Protein AF-0000000073385281 (afdb_homodimer)

Foldseek 3Di:
DVQLVVLLVVLLVVLLVVPDFLLVSLQVSLVSCPVVPLDDPCLLQVLLVDLLLLLLLLLLLLLLLLQQQCLLVVQLLVQCVVCVLPPLSNQVSLLPSLLQNLCRHPLLSSLVSNLVVLVVSCVVSVHASQLRQLSNSLSSLLSLQQFCNNDSLSSLLQRLCVVVVHDGDFGRLRRVVSVVLSVLSSVQSVVLSVVQRRDDPPPPPPDDPQAQVNVCVLLVLLVFKFKWWAAPDQPLAAADPVRHGDAQAFDFQLVVVLCVPLVKDFFKKKDWDADPVNQAIDIDIDGRDRGDGDHHGIMTMMGADPVSVVVVCSNHRIGTDDDDDDADAQKGKFKKFFAPLAPQAFPQPLVVPCCVVQVKAFQWKDDPNDIGRHPSRRDGHHHGIITIMMGGLVSLQVVCVCVSTIHIDDRSVVSNLNRHSNSCNSVSVVLSVQLSCCRNDVVNPDDNSRSSVVSSVSSQVSPSDVHVVSSSVSRDVSLSSSSSSLQSSLVSCVSVVVLVVLLCVLCVVQVVVHPLSSLLVLLVVLLVSLLSGALSNSSSSSSSSLQSNCVVSPHDSQLSSSSNNLSSSLHQLALPSDVSSVVSCVVSVHDSVSSNSRSVVSSVVSSVVSSVVSCVSPPD/DVQLVVLLVVLLVVQLVVPDFLLVSLQVSLVSCPVVPLDDPCLLQVLLVDLLLLLLLLLLLLLLLLQQQCLLVVQLLVQCVVCVLPPLSNQVSLLVSLLQNLCRHPLLSSLVSNLVVLVVSCVVSVHASQLRQLSNSLSSLLSLQQFCNNDSLSSLLQRLQVVVVHDGDFGRLRRVVSVVLSVLSSVQSVVLSVVQRRDDPPPPDPDDPQAQVNVCVLLVLLVFKFKWWAAPDQPQAAADPVRHGDAQAFDFQLVVVLCVPLVKDFFKKKDWDADPVNQAIDIDIDGRDRGDGDHHGIMTMMGADPVSVVVVCRNHRIGTDDDDDDADAQKGKFKKFFAPLAPQAFPQPLVVPCCVVQVKAFQWKDDPNDIDRHPSRRDGHHHGIITIIMGGLVSLQVVCVCVSTIHIDDRSVVSNLNRHSNSCNSVSVVLSVQLSCCRNDVVNPDDNSRSSVVSSVSSQVSPSDVHVVSSSVSRDVSLSSSSSSLQSSLVSCVSVVVLVVLLCVLCVVQVVVHDLSSLLVLLVVLLVSLLSGALSNSSSSSSSSQQSNCVVSPHDSQLSSSSNNLSSSLHQLALPSDVSSVVSCVVSVHDSVSSNSRSVVSSVVSSVVSSPVSCVSPPD

Structure (mmCIF, N/CA/C/O backbone):
data_AF-0000000073385281-model_v1
#
loop_
_entity.id
_entity.type
_entity.pdbx_description
1 polymer 'TrkA C-terminal domain protein'
#
loop_
_atom_site.group_PDB
_atom_site.id
_atom_site.type_symbol
_atom_site.label_atom_id
_atom_site.label_alt_id
_atom_site.label_comp_id
_atom_site.label_asym_id
_atom_site.label_entity_id
_atom_site.label_seq_id
_atom_site.pdbx_PDB_ins_code
_atom_site.Cartn_x
_atom_site.Cartn_y
_atom_site.Cartn_z
_atom_site.occupancy
_atom_site.B_iso_or_equiv
_atom_site.auth_seq_id
_atom_site.auth_comp_id
_atom_site.auth_asym_id
_atom_site.auth_atom_id
_atom_site.pdbx_PDB_model_num
ATOM 1 N N . MET A 1 1 ? -3.072 -20.156 -33.938 1 83.31 1 MET A N 1
ATOM 2 C CA . MET A 1 1 ? -1.937 -19.312 -34.312 1 83.31 1 MET A CA 1
ATOM 3 C C . MET A 1 1 ? -2.389 -17.875 -34.562 1 83.31 1 MET A C 1
ATOM 5 O O . MET A 1 1 ? -1.89 -16.938 -33.938 1 83.31 1 MET A O 1
ATOM 9 N N . THR A 1 2 ? -3.385 -17.719 -35.375 1 88.25 2 THR A N 1
ATOM 10 C CA . THR A 1 2 ? -3.855 -16.391 -35.75 1 88.25 2 THR A CA 1
ATOM 11 C C . THR A 1 2 ? -4.402 -15.664 -34.531 1 88.25 2 THR A C 1
ATOM 13 O O . THR A 1 2 ? -4.137 -14.469 -34.344 1 88.25 2 THR A O 1
ATOM 16 N N . THR A 1 3 ? -5.125 -16.406 -33.719 1 91.88 3 THR A N 1
ATOM 17 C CA . THR A 1 3 ? -5.703 -15.789 -32.531 1 91.88 3 THR A CA 1
ATOM 18 C C . THR A 1 3 ? -4.613 -15.305 -31.594 1 91.88 3 THR A C 1
ATOM 20 O O . THR A 1 3 ? -4.715 -14.219 -31.016 1 91.88 3 THR A O 1
ATOM 23 N N . THR A 1 4 ? -3.625 -16.156 -31.422 1 89.38 4 THR A N 1
ATOM 24 C CA . THR A 1 4 ? -2.512 -15.789 -30.562 1 89.38 4 THR A CA 1
ATOM 25 C C . THR A 1 4 ? -1.793 -14.555 -31.094 1 89.38 4 THR A C 1
ATOM 27 O O . THR A 1 4 ? -1.437 -13.656 -30.328 1 89.38 4 THR A O 1
ATOM 30 N N . LEU A 1 5 ? -1.675 -14.469 -32.375 1 86.5 5 LEU A N 1
ATOM 31 C CA . LEU A 1 5 ? -1.021 -13.32 -33 1 86.5 5 LEU A CA 1
ATOM 32 C C . LEU A 1 5 ? -1.868 -12.062 -32.844 1 86.5 5 LEU A C 1
ATOM 34 O O . LEU A 1 5 ? -1.334 -10.969 -32.656 1 86.5 5 LEU A O 1
ATOM 38 N N . ILE A 1 6 ? -3.121 -12.219 -33.031 1 91.88 6 ILE A N 1
ATOM 39 C CA . ILE A 1 6 ? -4.023 -11.086 -32.844 1 91.88 6 ILE A CA 1
ATOM 40 C C . ILE A 1 6 ? -3.924 -10.547 -31.422 1 91.88 6 ILE A C 1
ATOM 42 O O . ILE A 1 6 ? -3.857 -9.336 -31.219 1 91.88 6 ILE A O 1
ATOM 46 N N . ILE A 1 7 ? -3.906 -11.461 -30.469 1 92.06 7 ILE A N 1
ATOM 47 C CA . ILE A 1 7 ? -3.803 -11.062 -29.078 1 92.06 7 ILE A CA 1
ATOM 48 C C . ILE A 1 7 ? -2.488 -10.32 -28.844 1 92.06 7 ILE A C 1
ATOM 50 O O . ILE A 1 7 ? -2.461 -9.289 -28.172 1 92.06 7 ILE A O 1
ATOM 54 N N . LEU A 1 8 ? -1.431 -10.859 -29.422 1 85.75 8 LEU A N 1
ATOM 55 C CA . LEU A 1 8 ? -0.123 -10.227 -29.281 1 85.75 8 LEU A CA 1
ATOM 56 C C . LEU A 1 8 ? -0.13 -8.82 -29.875 1 85.75 8 LEU A C 1
ATOM 58 O O . LEU A 1 8 ? 0.363 -7.879 -29.266 1 85.75 8 LEU A O 1
ATOM 62 N N . VAL A 1 9 ? -0.662 -8.625 -31.016 1 85.62 9 VAL A N 1
ATOM 63 C CA . VAL A 1 9 ? -0.698 -7.344 -31.719 1 85.62 9 VAL A CA 1
ATOM 64 C C . VAL A 1 9 ? -1.53 -6.344 -30.906 1 85.62 9 VAL A C 1
ATOM 66 O O . VAL A 1 9 ? -1.141 -5.184 -30.75 1 85.62 9 VAL A O 1
ATOM 69 N N . ILE A 1 10 ? -2.627 -6.77 -30.406 1 91.31 10 ILE A N 1
ATOM 70 C CA . ILE A 1 10 ? -3.484 -5.902 -29.594 1 91.31 10 ILE A CA 1
ATOM 71 C C . ILE A 1 10 ? -2.756 -5.5 -28.328 1 91.31 10 ILE A C 1
ATOM 73 O O . ILE A 1 10 ? -2.846 -4.348 -27.891 1 91.31 10 ILE A O 1
ATOM 77 N N . THR A 1 11 ? -2.074 -6.5 -27.734 1 87.94 11 THR A N 1
ATOM 78 C CA . THR A 1 11 ? -1.314 -6.223 -26.516 1 87.94 11 THR A CA 1
ATOM 79 C C . THR A 1 11 ? -0.255 -5.156 -26.781 1 87.94 11 THR A C 1
ATOM 81 O O . THR A 1 11 ? -0.134 -4.195 -26.016 1 87.94 11 THR A O 1
ATOM 84 N N . VAL A 1 12 ? 0.453 -5.285 -27.875 1 81.88 12 VAL A N 1
ATOM 85 C CA . VAL A 1 12 ? 1.487 -4.324 -28.25 1 81.88 12 VAL A CA 1
ATOM 86 C C . VAL A 1 12 ? 0.855 -2.961 -28.516 1 81.88 12 VAL A C 1
ATOM 88 O O . VAL A 1 12 ? 1.371 -1.933 -28.062 1 81.88 12 VAL A O 1
ATOM 91 N N . ALA A 1 13 ? -0.189 -2.936 -29.172 1 86.06 13 ALA A N 1
ATOM 92 C CA . ALA A 1 13 ? -0.892 -1.695 -29.484 1 86.06 13 ALA A CA 1
ATOM 93 C C . ALA A 1 13 ? -1.348 -0.985 -28.219 1 86.06 13 ALA A C 1
ATOM 95 O O . ALA A 1 13 ? -1.255 0.241 -28.109 1 86.06 13 ALA A O 1
ATOM 96 N N . LEU A 1 14 ? -1.821 -1.777 -27.328 1 88.44 14 LEU A N 1
ATOM 97 C CA . LEU A 1 14 ? -2.281 -1.197 -26.062 1 88.44 14 LEU A CA 1
ATOM 98 C C . LEU A 1 14 ? -1.108 -0.649 -25.25 1 88.44 14 LEU A C 1
ATOM 100 O O . LEU A 1 14 ? -1.236 0.379 -24.594 1 88.44 14 LEU A O 1
ATOM 104 N N . PHE A 1 15 ? -0.011 -1.351 -25.25 1 80.94 15 PHE A N 1
ATOM 105 C CA . PHE A 1 15 ? 1.188 -0.854 -24.578 1 80.94 15 PHE A CA 1
ATOM 106 C C . PHE A 1 15 ? 1.609 0.491 -25.172 1 80.94 15 PHE A C 1
ATOM 108 O O . PHE A 1 15 ? 1.943 1.416 -24.422 1 80.94 15 PHE A O 1
ATOM 115 N N . ILE A 1 16 ? 1.507 0.624 -26.453 1 76.56 16 ILE A N 1
ATOM 116 C CA . ILE A 1 16 ? 1.935 1.83 -27.156 1 76.56 16 ILE A CA 1
ATOM 117 C C . ILE A 1 16 ? 0.941 2.959 -26.891 1 76.56 16 ILE A C 1
ATOM 119 O O . ILE A 1 16 ? 1.336 4.113 -26.703 1 76.56 16 ILE A O 1
ATOM 123 N N . TRP A 1 17 ? -0.315 2.582 -26.906 1 80.62 17 TRP A N 1
ATOM 124 C CA . TRP A 1 17 ? -1.355 3.57 -26.641 1 80.62 17 TRP A CA 1
ATOM 125 C C . TRP A 1 17 ? -1.147 4.234 -25.281 1 80.62 17 TRP A C 1
ATOM 127 O O . TRP A 1 17 ? -1.412 5.43 -25.125 1 80.62 17 TRP A O 1
ATOM 137 N N . GLY A 1 18 ? -0.69 3.514 -24.281 1 77.88 18 GLY A N 1
ATOM 138 C CA . GLY A 1 18 ? -0.234 4.059 -23.016 1 77.88 18 GLY A CA 1
ATOM 139 C C . GLY A 1 18 ? -1.371 4.488 -22.109 1 77.88 18 GLY A C 1
ATOM 140 O O . GLY A 1 18 ? -1.138 4.961 -21 1 77.88 18 GLY A O 1
ATOM 141 N N . ARG A 1 19 ? -2.619 4.414 -22.484 1 81.19 19 ARG A N 1
ATOM 142 C CA . ARG A 1 19 ? -3.746 4.848 -21.672 1 81.19 19 ARG A CA 1
ATOM 143 C C . ARG A 1 19 ? -4.07 3.812 -20.594 1 81.19 19 ARG A C 1
ATOM 145 O O . ARG A 1 19 ? -4.59 4.156 -19.531 1 81.19 19 ARG A O 1
ATOM 152 N N . VAL A 1 20 ? -3.732 2.613 -20.922 1 87.75 20 VAL A N 1
ATOM 153 C CA . VAL A 1 20 ? -3.963 1.539 -19.969 1 87.75 20 VAL A CA 1
ATOM 154 C C . VAL A 1 20 ? -2.637 1.097 -19.359 1 87.75 20 VAL A C 1
ATOM 156 O O . VAL A 1 20 ? -1.643 0.931 -20.062 1 87.75 20 VAL A O 1
ATOM 159 N N . ARG A 1 21 ? -2.654 1.051 -18.109 1 88.12 21 ARG A N 1
ATOM 160 C CA . ARG A 1 21 ? -1.437 0.651 -17.406 1 88.12 21 ARG A CA 1
ATOM 161 C C . ARG A 1 21 ? -0.936 -0.698 -17.906 1 88.12 21 ARG A C 1
ATOM 163 O O . ARG A 1 21 ? -1.732 -1.569 -18.266 1 88.12 21 ARG A O 1
ATOM 170 N N . ALA A 1 22 ? 0.325 -0.948 -17.859 1 85.56 22 ALA A N 1
ATOM 171 C CA . ALA A 1 22 ? 0.972 -2.1 -18.484 1 85.56 22 ALA A CA 1
ATOM 172 C C . ALA A 1 22 ? 0.562 -3.398 -17.797 1 85.56 22 ALA A C 1
ATOM 174 O O . ALA A 1 22 ? 0.376 -4.426 -18.469 1 85.56 22 ALA A O 1
ATOM 175 N N . ASP A 1 23 ? 0.515 -3.479 -16.469 1 91.19 23 ASP A N 1
ATOM 176 C CA . ASP A 1 23 ? 0.127 -4.691 -15.75 1 91.19 23 ASP A CA 1
ATOM 177 C C . ASP A 1 23 ? -1.301 -5.102 -16.109 1 91.19 23 ASP A C 1
ATOM 179 O O . ASP A 1 23 ? -1.591 -6.289 -16.266 1 91.19 23 ASP A O 1
ATOM 183 N N . ILE A 1 24 ? -2.193 -4.152 -16.281 1 93.81 24 ILE A N 1
ATOM 184 C CA . ILE A 1 24 ? -3.578 -4.43 -16.641 1 93.81 24 ILE A CA 1
ATOM 185 C C . ILE A 1 24 ? -3.639 -4.973 -18.062 1 93.81 24 ILE A C 1
ATOM 187 O O . ILE A 1 24 ? -4.406 -5.895 -18.359 1 93.81 24 ILE A O 1
ATOM 191 N N . VAL A 1 25 ? -2.877 -4.363 -18.953 1 92.06 25 VAL A N 1
ATOM 192 C CA . VAL A 1 25 ? -2.807 -4.855 -20.328 1 92.06 25 VAL A CA 1
ATOM 193 C C . VAL A 1 25 ? -2.342 -6.312 -20.328 1 92.06 25 VAL A C 1
ATOM 195 O O . VAL A 1 25 ? -2.914 -7.152 -21.031 1 92.06 25 VAL A O 1
ATOM 198 N N . ALA A 1 26 ? -1.307 -6.566 -19.547 1 91.12 26 ALA A N 1
ATOM 199 C CA . ALA A 1 26 ? -0.761 -7.922 -19.469 1 91.12 26 ALA A CA 1
ATOM 200 C C . ALA A 1 26 ? -1.806 -8.898 -18.938 1 91.12 26 ALA A C 1
ATOM 202 O O . ALA A 1 26 ? -1.967 -9.992 -19.484 1 91.12 26 ALA A O 1
ATOM 203 N N . LEU A 1 27 ? -2.496 -8.539 -17.891 1 95.06 27 LEU A N 1
ATOM 204 C CA . LEU A 1 27 ? -3.531 -9.391 -17.312 1 95.06 27 LEU A CA 1
ATOM 205 C C . LEU A 1 27 ? -4.664 -9.617 -18.312 1 95.06 27 LEU A C 1
ATOM 207 O O . LEU A 1 27 ? -5.262 -10.703 -18.344 1 95.06 27 LEU A O 1
ATOM 211 N N . THR A 1 28 ? -5.031 -8.602 -19.047 1 95.62 28 THR A N 1
ATOM 212 C CA . THR A 1 28 ? -6.07 -8.727 -20.062 1 95.62 28 THR A CA 1
ATOM 213 C C . THR A 1 28 ? -5.656 -9.727 -21.141 1 95.62 28 THR A C 1
ATOM 215 O O . THR A 1 28 ? -6.473 -10.539 -21.594 1 95.62 28 THR A O 1
ATOM 218 N N . ALA A 1 29 ? -4.453 -9.609 -21.594 1 93.19 29 ALA A N 1
ATOM 219 C CA . ALA A 1 29 ? -3.936 -10.578 -22.547 1 93.19 29 ALA A CA 1
ATOM 220 C C . ALA A 1 29 ? -3.996 -12 -21.984 1 93.19 29 ALA A C 1
ATOM 222 O O . ALA A 1 29 ? -4.402 -12.93 -22.688 1 93.19 29 ALA A O 1
ATOM 223 N N . LEU A 1 30 ? -3.545 -12.141 -20.75 1 94.38 30 LEU A N 1
ATOM 224 C CA . LEU A 1 30 ? -3.594 -13.43 -20.078 1 94.38 30 LEU A CA 1
ATOM 225 C C . LEU A 1 30 ? -5.023 -13.961 -20.016 1 94.38 30 LEU A C 1
ATOM 227 O O . LEU A 1 30 ? -5.27 -15.141 -20.297 1 94.38 30 LEU A O 1
ATOM 231 N N . ALA A 1 31 ? -5.984 -13.094 -19.641 1 95.5 31 ALA A N 1
ATOM 232 C CA . ALA A 1 31 ? -7.391 -13.477 -19.578 1 95.5 31 ALA A CA 1
ATOM 233 C C . ALA A 1 31 ? -7.914 -13.914 -20.938 1 95.5 31 ALA A C 1
ATOM 235 O O . ALA A 1 31 ? -8.688 -14.867 -21.031 1 95.5 31 ALA A O 1
ATOM 236 N N . ALA A 1 32 ? -7.516 -13.234 -21.969 1 95.88 32 ALA A N 1
ATOM 237 C CA . ALA A 1 32 ? -7.93 -13.586 -23.312 1 95.88 32 ALA A CA 1
ATOM 238 C C . ALA A 1 32 ? -7.41 -14.961 -23.703 1 95.88 32 ALA A C 1
ATOM 240 O O . ALA A 1 32 ? -8.133 -15.758 -24.312 1 95.88 32 ALA A O 1
ATOM 241 N N . LEU A 1 33 ? -6.168 -15.25 -23.422 1 94.12 33 LEU A N 1
ATOM 242 C CA . LEU A 1 33 ? -5.57 -16.547 -23.719 1 94.12 33 LEU A CA 1
ATOM 243 C C . LEU A 1 33 ? -6.289 -17.672 -22.984 1 94.12 33 LEU A C 1
ATOM 245 O O . LEU A 1 33 ? -6.445 -18.766 -23.516 1 94.12 33 LEU A O 1
ATOM 249 N N . LEU A 1 34 ? -6.715 -17.375 -21.781 1 94.12 34 LEU A N 1
ATOM 250 C CA . LEU A 1 34 ? -7.461 -18.344 -20.969 1 94.12 34 LEU A CA 1
ATOM 251 C C . LEU A 1 34 ? -8.859 -18.562 -21.547 1 94.12 34 LEU A C 1
ATOM 253 O O . LEU A 1 34 ? -9.297 -19.703 -21.719 1 94.12 34 LEU A O 1
ATOM 257 N N . LEU A 1 35 ? -9.508 -17.484 -21.859 1 92.88 35 LEU A N 1
ATOM 258 C CA . LEU A 1 35 ? -10.891 -17.516 -22.328 1 92.88 35 LEU A CA 1
ATOM 259 C C . LEU A 1 35 ? -11 -18.25 -23.656 1 92.88 35 LEU A C 1
ATOM 261 O O . LEU A 1 35 ? -11.992 -18.938 -23.922 1 92.88 35 LEU A O 1
ATOM 265 N N . LEU A 1 36 ? -9.992 -18.141 -24.469 1 93.88 36 LEU A N 1
ATOM 266 C CA . LEU A 1 36 ? -10.023 -18.734 -25.797 1 93.88 36 LEU A CA 1
ATOM 267 C C . LEU A 1 36 ? -9.453 -20.141 -25.781 1 93.88 36 LEU A C 1
ATOM 269 O O . LEU A 1 36 ? -9.398 -20.812 -26.828 1 93.88 36 LEU A O 1
ATOM 273 N N . GLY A 1 37 ? -9.008 -20.578 -24.609 1 91.75 37 GLY A N 1
ATOM 274 C CA . GLY A 1 37 ? -8.57 -21.953 -24.438 1 91.75 37 GLY A CA 1
ATOM 275 C C . GLY A 1 37 ? -7.188 -22.219 -24.984 1 91.75 37 GLY A C 1
ATOM 276 O O . GLY A 1 37 ? -6.816 -23.375 -25.234 1 91.75 37 GLY A O 1
ATOM 277 N N . ILE A 1 38 ? -6.484 -21.219 -25.312 1 93.44 38 ILE A N 1
ATOM 278 C CA . ILE A 1 38 ? -5.125 -21.375 -25.828 1 93.44 38 ILE A CA 1
ATOM 279 C C . ILE A 1 38 ? -4.215 -21.906 -24.734 1 93.44 38 ILE A C 1
ATOM 281 O O . ILE A 1 38 ? -3.355 -22.75 -24.984 1 93.44 38 ILE A O 1
ATOM 285 N N . LEU A 1 39 ? -4.383 -21.391 -23.516 1 94.19 39 LEU A N 1
ATOM 286 C CA . LEU A 1 39 ? -3.631 -21.859 -22.359 1 94.19 39 LEU A CA 1
ATOM 287 C C . LEU A 1 39 ? -4.562 -22.438 -21.297 1 94.19 39 LEU A C 1
ATOM 289 O O . LEU A 1 39 ? -5.688 -21.953 -21.125 1 94.19 39 LEU A O 1
ATOM 293 N N . THR A 1 40 ? -4.113 -23.453 -20.688 1 92.88 40 THR A N 1
ATOM 294 C CA . THR A 1 40 ? -4.777 -23.953 -19.484 1 92.88 40 THR A CA 1
ATOM 295 C C . THR A 1 40 ? -4.488 -23.031 -18.297 1 92.88 40 THR A C 1
ATOM 297 O O . THR A 1 40 ? -3.549 -22.234 -18.328 1 92.88 40 THR A O 1
ATOM 300 N N . PRO A 1 41 ? -5.316 -23.094 -17.25 1 91.62 41 PRO A N 1
ATOM 301 C CA . PRO A 1 41 ? -5.043 -22.281 -16.062 1 91.62 41 PRO A CA 1
ATOM 302 C C . PRO A 1 41 ? -3.643 -22.516 -15.492 1 91.62 41 PRO A C 1
ATOM 304 O O . PRO A 1 41 ? -2.957 -21.562 -15.117 1 91.62 41 PRO A O 1
ATOM 307 N N . ALA A 1 42 ? -3.217 -23.719 -15.484 1 89.12 42 ALA A N 1
ATOM 308 C CA . ALA A 1 42 ? -1.892 -24.031 -14.961 1 89.12 42 ALA A CA 1
ATOM 309 C C . ALA A 1 42 ? -0.8 -23.359 -15.781 1 89.12 42 ALA A C 1
ATOM 311 O O . ALA A 1 42 ? 0.143 -22.797 -15.219 1 89.12 42 ALA A O 1
ATOM 312 N N . GLU A 1 43 ? -0.989 -23.422 -17.094 1 91 43 GLU A N 1
ATOM 313 C CA . GLU A 1 43 ? -0.022 -22.797 -17.984 1 91 43 GLU A CA 1
ATOM 314 C C . GLU A 1 43 ? -0.056 -21.281 -17.844 1 91 43 GLU A C 1
ATOM 316 O O . GLU A 1 43 ? 0.991 -20.625 -17.828 1 91 43 GLU A O 1
ATOM 321 N N . ALA A 1 44 ? -1.252 -20.75 -17.781 1 93.69 44 ALA A N 1
ATOM 322 C CA . ALA A 1 44 ? -1.452 -19.297 -17.781 1 93.69 44 ALA A CA 1
ATOM 323 C C . ALA A 1 44 ? -0.921 -18.688 -16.484 1 93.69 44 ALA A C 1
ATOM 325 O O . ALA A 1 44 ? -0.436 -17.547 -16.5 1 93.69 44 ALA A O 1
ATOM 326 N N . LEU A 1 45 ? -0.965 -19.422 -15.406 1 94.69 45 LEU A N 1
ATOM 327 C CA . LEU A 1 45 ? -0.629 -18.844 -14.102 1 94.69 45 LEU A CA 1
ATOM 328 C C . LEU A 1 45 ? 0.794 -19.219 -13.695 1 94.69 45 LEU A C 1
ATOM 330 O O . LEU A 1 45 ? 1.283 -18.781 -12.656 1 94.69 45 LEU A O 1
ATOM 334 N N . ALA A 1 46 ? 1.5 -19.922 -14.516 1 89.88 46 ALA A N 1
ATOM 335 C CA . ALA A 1 46 ? 2.828 -20.453 -14.211 1 89.88 46 ALA A CA 1
ATOM 336 C C . ALA A 1 46 ? 3.816 -19.312 -13.945 1 89.88 46 ALA A C 1
ATOM 338 O O . ALA A 1 46 ? 4.742 -19.469 -13.141 1 89.88 46 ALA A O 1
ATOM 339 N N . GLY A 1 47 ? 3.6 -18.188 -14.562 1 88.62 47 GLY A N 1
ATOM 340 C CA . GLY A 1 47 ? 4.492 -17.047 -14.383 1 88.62 47 GLY A CA 1
ATOM 341 C C . GLY A 1 47 ? 4.539 -16.547 -12.953 1 88.62 47 GLY A C 1
ATOM 342 O O . GLY A 1 47 ? 5.555 -16 -12.516 1 88.62 47 GLY A O 1
ATOM 343 N N . PHE A 1 48 ? 3.525 -16.75 -12.195 1 93.19 48 PHE A N 1
ATOM 344 C CA . PHE A 1 48 ? 3.418 -16.203 -10.852 1 93.19 48 PHE A CA 1
ATOM 345 C C . PHE A 1 48 ? 4.273 -17 -9.867 1 93.19 48 PHE A C 1
ATOM 347 O O . PHE A 1 48 ? 4.586 -16.516 -8.781 1 93.19 48 PHE A O 1
ATOM 354 N N . SER A 1 49 ? 4.641 -18.172 -10.266 1 92.19 49 SER A N 1
ATOM 355 C CA . SER A 1 49 ? 5.5 -18.984 -9.406 1 92.19 49 SER A CA 1
ATOM 356 C C . SER A 1 49 ? 6.914 -19.078 -9.977 1 92.19 49 SER A C 1
ATOM 358 O O . SER A 1 49 ? 7.719 -19.891 -9.516 1 92.19 49 SER A O 1
ATOM 360 N N . SER A 1 50 ? 7.18 -18.281 -10.992 1 89.5 50 SER A N 1
ATOM 361 C CA . SER A 1 50 ? 8.516 -18.297 -11.586 1 89.5 50 SER A CA 1
ATOM 362 C C . SER A 1 50 ? 9.562 -17.812 -10.586 1 89.5 50 SER A C 1
ATOM 364 O O . SER A 1 50 ? 9.336 -16.859 -9.852 1 89.5 50 SER A O 1
ATOM 366 N N . PRO A 1 51 ? 10.711 -18.531 -10.523 1 88 51 PRO A N 1
ATOM 367 C CA . PRO A 1 51 ? 11.773 -18.094 -9.625 1 88 51 PRO A CA 1
ATOM 368 C C . PRO A 1 51 ? 12.195 -16.641 -9.859 1 88 51 PRO A C 1
ATOM 370 O O . PRO A 1 51 ? 12.531 -15.922 -8.914 1 88 51 PRO A O 1
ATOM 373 N N . ILE A 1 52 ? 12.102 -16.266 -11.023 1 82.5 52 ILE A N 1
ATOM 374 C CA . ILE A 1 52 ? 12.523 -14.922 -11.383 1 82.5 52 ILE A CA 1
ATOM 375 C C . ILE A 1 52 ? 11.57 -13.898 -10.773 1 82.5 52 ILE A C 1
ATOM 377 O O . ILE A 1 52 ? 12 -12.867 -10.242 1 82.5 52 ILE A O 1
ATOM 381 N N . VAL A 1 53 ? 10.273 -14.156 -10.922 1 87.62 53 VAL A N 1
ATOM 382 C CA . VAL A 1 53 ? 9.266 -13.258 -10.367 1 87.62 53 VAL A CA 1
ATOM 383 C C . VAL A 1 53 ? 9.422 -13.172 -8.852 1 87.62 53 VAL A C 1
ATOM 385 O O . VAL A 1 53 ? 9.406 -12.078 -8.281 1 87.62 53 VAL A O 1
ATOM 388 N N . ILE A 1 54 ? 9.625 -14.242 -8.227 1 92.19 54 ILE A N 1
ATOM 389 C CA . ILE A 1 54 ? 9.789 -14.281 -6.773 1 92.19 54 ILE A CA 1
ATOM 390 C C . ILE A 1 54 ? 11.094 -13.594 -6.379 1 92.19 54 ILE A C 1
ATOM 392 O O . ILE A 1 54 ? 11.148 -12.883 -5.371 1 92.19 54 ILE A O 1
ATOM 396 N N . MET A 1 55 ? 12.148 -13.828 -7.16 1 87.94 55 MET A N 1
ATOM 397 C CA . MET A 1 55 ? 13.422 -13.156 -6.902 1 87.94 55 MET A CA 1
ATOM 398 C C . MET A 1 55 ? 13.258 -11.648 -6.977 1 87.94 55 MET A C 1
ATOM 400 O O . MET A 1 55 ? 13.836 -10.914 -6.172 1 87.94 55 MET A O 1
ATOM 404 N N . MET A 1 56 ? 12.531 -11.211 -7.934 1 85.81 56 MET A N 1
ATOM 405 C CA . MET A 1 56 ? 12.312 -9.773 -8.07 1 85.81 56 MET A CA 1
ATOM 406 C C . MET A 1 56 ? 11.648 -9.203 -6.824 1 85.81 56 MET A C 1
ATOM 408 O O . MET A 1 56 ? 12.023 -8.133 -6.352 1 85.81 56 MET A O 1
ATOM 412 N N . ILE A 1 57 ? 10.641 -9.93 -6.289 1 92.25 57 ILE A N 1
ATOM 413 C CA . ILE A 1 57 ? 9.977 -9.5 -5.062 1 92.25 57 ILE A CA 1
ATOM 414 C C . ILE A 1 57 ? 11 -9.375 -3.938 1 92.25 57 ILE A C 1
ATOM 416 O O . ILE A 1 57 ? 11.055 -8.352 -3.252 1 92.25 57 ILE A O 1
ATOM 420 N N . GLY A 1 58 ? 11.805 -10.391 -3.758 1 92.38 58 GLY A N 1
ATOM 421 C CA . GLY A 1 58 ? 12.828 -10.367 -2.729 1 92.38 58 GLY A CA 1
ATOM 422 C C . GLY A 1 58 ? 13.836 -9.242 -2.91 1 92.38 58 GLY A C 1
ATOM 423 O O . GLY A 1 58 ? 14.266 -8.625 -1.934 1 92.38 58 GLY A O 1
ATOM 424 N N . LEU A 1 59 ? 14.141 -8.984 -4.109 1 88 59 LEU A N 1
ATOM 425 C CA . LEU A 1 59 ? 15.141 -7.961 -4.398 1 88 59 LEU A CA 1
ATOM 426 C C . LEU A 1 59 ? 14.586 -6.57 -4.105 1 88 59 LEU A C 1
ATOM 428 O O . LEU A 1 59 ? 15.328 -5.68 -3.684 1 88 59 LEU A O 1
ATOM 432 N N . PHE A 1 60 ? 13.336 -6.348 -4.383 1 87.69 60 PHE A N 1
ATOM 433 C CA . PHE A 1 60 ? 12.711 -5.09 -3.992 1 87.69 60 PHE A CA 1
ATOM 434 C C . PHE A 1 60 ? 12.789 -4.891 -2.482 1 87.69 60 PHE A C 1
ATOM 436 O O . PHE A 1 60 ? 13.039 -3.781 -2.01 1 87.69 60 PHE A O 1
ATOM 443 N N . VAL A 1 61 ? 12.617 -5.953 -1.787 1 92.88 61 VAL A N 1
ATOM 444 C CA . VAL A 1 61 ? 12.648 -5.891 -0.33 1 92.88 61 VAL A CA 1
ATOM 445 C C . VAL A 1 61 ? 14.07 -5.594 0.144 1 92.88 61 VAL A C 1
ATOM 447 O O . VAL A 1 61 ? 14.281 -4.699 0.967 1 92.88 61 VAL A O 1
ATOM 450 N N . VAL A 1 62 ? 15.055 -6.297 -0.384 1 92.31 62 VAL A N 1
ATOM 451 C CA . VAL A 1 62 ? 16.453 -6.102 0.004 1 92.31 62 VAL A CA 1
ATOM 452 C C . VAL A 1 62 ? 16.906 -4.695 -0.389 1 92.31 62 VAL A C 1
ATOM 454 O O . VAL A 1 62 ? 17.562 -4.008 0.395 1 92.31 62 VAL A O 1
ATOM 457 N N . GLY A 1 63 ? 16.625 -4.316 -1.621 1 88.94 63 GLY A N 1
ATOM 458 C CA . GLY A 1 63 ? 16.922 -2.957 -2.041 1 88.94 63 GLY A CA 1
ATOM 459 C C . GLY A 1 63 ? 16.281 -1.904 -1.156 1 88.94 63 GLY A C 1
ATOM 460 O O . GLY A 1 63 ? 16.875 -0.868 -0.875 1 88.94 63 GLY A O 1
ATOM 461 N N . GLY A 1 64 ? 15.023 -2.16 -0.737 1 89.69 64 GLY A N 1
ATOM 462 C CA . GLY A 1 64 ? 14.336 -1.27 0.185 1 89.69 64 GLY A CA 1
ATOM 463 C C . GLY A 1 64 ? 15.031 -1.154 1.53 1 89.69 64 GLY A C 1
ATOM 464 O O . GLY A 1 64 ? 15.055 -0.078 2.131 1 89.69 64 GLY A O 1
ATOM 465 N N . ALA A 1 65 ? 15.539 -2.246 2 1 91.94 65 ALA A N 1
ATOM 466 C CA . ALA A 1 65 ? 16.266 -2.242 3.268 1 91.94 65 ALA A CA 1
ATOM 467 C C . ALA A 1 65 ? 17.516 -1.358 3.184 1 91.94 65 ALA A C 1
ATOM 469 O O . ALA A 1 65 ? 17.844 -0.648 4.137 1 91.94 65 ALA A O 1
ATOM 470 N N . ILE A 1 66 ? 18.125 -1.432 2.092 1 89.25 66 ILE A N 1
ATOM 471 C CA . ILE A 1 66 ? 19.328 -0.619 1.876 1 89.25 66 ILE A CA 1
ATOM 472 C C . ILE A 1 66 ? 18.953 0.862 1.906 1 89.25 66 ILE A C 1
ATOM 474 O O . ILE A 1 66 ? 19.672 1.681 2.471 1 89.25 66 ILE A O 1
ATOM 478 N N . MET A 1 67 ? 17.844 1.171 1.432 1 86.62 67 MET A N 1
ATOM 479 C CA . MET A 1 67 ? 17.359 2.549 1.429 1 86.62 67 MET A CA 1
ATOM 480 C C . MET A 1 67 ? 16.906 2.969 2.822 1 86.62 67 MET A C 1
ATOM 482 O O . MET A 1 67 ? 17.25 4.051 3.295 1 86.62 67 MET A O 1
ATOM 486 N N . GLN A 1 68 ? 16.203 2.121 3.439 1 87.19 68 GLN A N 1
ATOM 487 C CA . GLN A 1 68 ? 15.594 2.449 4.727 1 87.19 68 GLN A CA 1
ATOM 488 C C . GLN A 1 68 ? 16.656 2.545 5.824 1 87.19 68 GLN A C 1
ATOM 490 O O . GLN A 1 68 ? 16.469 3.256 6.812 1 87.19 68 GLN A O 1
ATOM 495 N N . THR A 1 69 ? 17.719 1.898 5.688 1 89.06 69 THR A N 1
ATOM 496 C CA . THR A 1 69 ? 18.766 1.929 6.699 1 89.06 69 THR A CA 1
ATOM 497 C C . THR A 1 69 ? 19.734 3.088 6.445 1 89.06 69 THR A C 1
ATOM 499 O O . THR A 1 69 ? 20.594 3.369 7.27 1 89.06 69 THR A O 1
ATOM 502 N N . GLY A 1 70 ? 19.641 3.699 5.285 1 86.19 70 GLY A N 1
ATOM 503 C CA . GLY A 1 70 ? 20.5 4.828 4.98 1 86.19 70 GLY A CA 1
ATOM 504 C C . GLY A 1 70 ? 21.875 4.418 4.477 1 86.19 70 GLY A C 1
ATOM 505 O O . GLY A 1 70 ? 22.734 5.266 4.238 1 86.19 70 GLY A O 1
ATOM 506 N N . LEU A 1 71 ? 22.047 3.18 4.324 1 85.31 71 LEU A N 1
ATOM 507 C CA . LEU A 1 71 ? 23.328 2.703 3.816 1 85.31 71 LEU A CA 1
ATOM 508 C C . LEU A 1 71 ? 23.656 3.369 2.486 1 85.31 71 LEU A C 1
ATOM 510 O O . LEU A 1 71 ? 24.781 3.83 2.287 1 85.31 71 LEU A O 1
ATOM 514 N N . ALA A 1 72 ? 22.75 3.369 1.612 1 83 72 ALA A N 1
ATOM 515 C CA . ALA A 1 72 ? 22.953 4 0.312 1 83 72 ALA A CA 1
ATOM 516 C C . ALA A 1 72 ? 23.25 5.488 0.467 1 83 72 ALA A C 1
ATOM 518 O O . ALA A 1 72 ? 24.125 6.023 -0.214 1 83 72 ALA A O 1
ATOM 519 N N . LYS A 1 73 ? 22.547 6.137 1.3 1 81.88 73 LYS A N 1
ATOM 520 C CA . LYS A 1 73 ? 22.766 7.562 1.547 1 81.88 73 LYS A CA 1
ATOM 521 C C . LYS A 1 73 ? 24.156 7.812 2.133 1 81.88 73 LYS A C 1
ATOM 523 O O . LYS A 1 73 ? 24.844 8.734 1.712 1 81.88 73 LYS A O 1
ATOM 528 N N . LEU A 1 74 ? 24.547 7.031 3.086 1 82.5 74 LEU A N 1
ATOM 529 C CA . LEU A 1 74 ? 25.844 7.152 3.717 1 82.5 74 LEU A CA 1
ATOM 530 C C . LEU A 1 74 ? 26.969 6.957 2.697 1 82.5 74 LEU A C 1
ATOM 532 O O . LEU A 1 74 ? 27.922 7.734 2.662 1 82.5 74 LEU A O 1
ATOM 536 N N . THR A 1 75 ? 26.797 5.977 1.95 1 82.5 75 THR A N 1
ATOM 537 C CA . THR A 1 75 ? 27.797 5.68 0.931 1 82.5 75 THR A CA 1
ATOM 538 C C . THR A 1 75 ? 27.844 6.789 -0.117 1 82.5 75 THR A C 1
ATOM 540 O O . THR A 1 75 ? 28.938 7.23 -0.512 1 82.5 75 THR A O 1
ATOM 543 N N . GLY A 1 76 ? 26.672 7.188 -0.561 1 83 76 GLY A N 1
ATOM 544 C CA . GLY A 1 76 ? 26.609 8.289 -1.508 1 83 76 GLY A CA 1
ATOM 545 C C . GLY A 1 76 ? 27.266 9.562 -0.995 1 83 76 GLY A C 1
ATOM 546 O O . GLY A 1 76 ? 28.078 10.164 -1.688 1 83 76 GLY A O 1
ATOM 547 N N . ASN A 1 77 ? 27 9.938 0.236 1 82.44 77 ASN A N 1
ATOM 548 C CA . ASN A 1 77 ? 27.562 11.141 0.843 1 82.44 77 ASN A CA 1
ATOM 549 C C . ASN A 1 77 ? 29.078 11.047 0.99 1 82.44 77 ASN A C 1
ATOM 551 O O . ASN A 1 77 ? 29.797 11.992 0.672 1 82.44 77 ASN A O 1
ATOM 555 N N . LYS A 1 78 ? 29.5 9.945 1.474 1 84.75 78 LYS A N 1
ATOM 556 C CA . LYS A 1 78 ? 30.922 9.75 1.7 1 84.75 78 LYS A CA 1
ATOM 557 C C . LYS A 1 78 ? 31.703 9.812 0.389 1 84.75 78 LYS A C 1
ATOM 559 O O . LYS A 1 78 ? 32.75 10.438 0.322 1 84.75 78 LYS A O 1
ATOM 564 N N . LEU A 1 79 ? 31.156 9.219 -0.597 1 83.06 79 LEU A N 1
ATOM 565 C CA . LEU A 1 79 ? 31.844 9.18 -1.881 1 83.06 79 LEU A CA 1
ATOM 566 C C . LEU A 1 79 ? 31.781 10.539 -2.572 1 83.06 79 LEU A C 1
ATOM 568 O O . LEU A 1 79 ? 32.75 10.977 -3.172 1 83.06 79 LEU A O 1
ATOM 572 N N . MET A 1 80 ? 30.688 11.18 -2.436 1 84.81 80 MET A N 1
ATOM 573 C CA . MET A 1 80 ? 30.516 12.477 -3.092 1 84.81 80 MET A CA 1
ATOM 574 C C . MET A 1 80 ? 31.375 13.547 -2.424 1 84.81 80 MET A C 1
ATOM 576 O O . MET A 1 80 ? 31.719 14.555 -3.047 1 84.81 80 MET A O 1
ATOM 580 N N . ALA A 1 81 ? 31.672 13.336 -1.179 1 85 81 ALA A N 1
ATOM 581 C CA . ALA A 1 81 ? 32.5 14.273 -0.448 1 85 81 ALA A CA 1
ATOM 582 C C . ALA A 1 81 ? 33.906 14.344 -1.055 1 85 81 ALA A C 1
ATOM 584 O O . ALA A 1 81 ? 34.625 15.32 -0.857 1 85 81 ALA A O 1
ATOM 585 N N . LEU A 1 82 ? 34.188 13.414 -1.799 1 88.44 82 LEU A N 1
ATOM 586 C CA . LEU A 1 82 ? 35.5 13.359 -2.428 1 88.44 82 LEU A CA 1
ATOM 587 C C . LEU A 1 82 ? 35.625 14.383 -3.553 1 88.44 82 LEU A C 1
ATOM 589 O O . LEU A 1 82 ? 36.719 14.672 -4.031 1 88.44 82 LEU A O 1
ATOM 593 N N . SER A 1 83 ? 34.531 14.961 -4 1 88.06 83 SER A N 1
ATOM 594 C CA . SER A 1 83 ? 34.531 15.914 -5.105 1 88.06 83 SER A CA 1
ATOM 595 C C . SER A 1 83 ? 35.312 17.172 -4.75 1 88.06 83 SER A C 1
ATOM 597 O O . SER A 1 83 ? 35.938 17.797 -5.617 1 88.06 83 SER A O 1
ATOM 599 N N . ARG A 1 84 ? 35.469 17.578 -3.533 1 83.19 84 ARG A N 1
ATOM 600 C CA . ARG A 1 84 ? 36.188 18.75 -3.023 1 83.19 84 ARG A CA 1
ATOM 601 C C . ARG A 1 84 ? 35.906 19.969 -3.879 1 83.19 84 ARG A C 1
ATOM 603 O O . ARG A 1 84 ? 36.812 20.734 -4.207 1 83.19 84 ARG A O 1
ATOM 610 N N . GLY A 1 85 ? 34.781 20.016 -4.48 1 81.88 85 GLY A N 1
ATOM 611 C CA . GLY A 1 85 ? 34.344 21.219 -5.168 1 81.88 85 GLY A CA 1
ATOM 612 C C . GLY A 1 85 ? 34.75 21.25 -6.633 1 81.88 85 GLY A C 1
ATOM 613 O O . GLY A 1 85 ? 34.406 22.188 -7.359 1 81.88 85 GLY A O 1
ATOM 614 N N . ASN A 1 86 ? 35.438 20.297 -7.125 1 91.12 86 ASN A N 1
ATOM 615 C CA . ASN A 1 86 ? 35.812 20.234 -8.531 1 91.12 86 ASN A CA 1
ATOM 616 C C . ASN A 1 86 ? 34.688 19.719 -9.406 1 91.12 86 ASN A C 1
ATOM 618 O O . ASN A 1 86 ? 34.156 18.625 -9.156 1 91.12 86 ASN A O 1
ATOM 622 N N . GLU A 1 87 ? 34.406 20.406 -10.414 1 91.75 87 GLU A N 1
ATOM 623 C CA . GLU A 1 87 ? 33.25 20.125 -11.242 1 91.75 87 GLU A CA 1
ATOM 624 C C . GLU A 1 87 ? 33.406 18.797 -11.992 1 91.75 87 GLU A C 1
ATOM 626 O O . GLU A 1 87 ? 32.5 18 -12.086 1 91.75 87 GLU A O 1
ATOM 631 N N . THR A 1 88 ? 34.594 18.578 -12.586 1 93.69 88 THR A N 1
ATOM 632 C CA . THR A 1 88 ? 34.844 17.359 -13.352 1 93.69 88 THR A CA 1
ATOM 633 C C . THR A 1 88 ? 34.844 16.141 -12.445 1 93.69 88 THR A C 1
ATOM 635 O O . THR A 1 88 ? 34.312 15.094 -12.812 1 93.69 88 THR A O 1
ATOM 638 N N . ILE A 1 89 ? 35.438 16.281 -11.32 1 94.69 89 ILE A N 1
ATOM 639 C CA . ILE A 1 89 ? 35.438 15.164 -10.375 1 94.69 89 ILE A CA 1
ATOM 640 C C . ILE A 1 89 ? 34.031 14.891 -9.859 1 94.69 89 ILE A C 1
ATOM 642 O O . ILE A 1 89 ? 33.656 13.734 -9.664 1 94.69 89 ILE A O 1
ATOM 646 N N . THR A 1 90 ? 33.344 16 -9.648 1 93.44 90 THR A N 1
ATOM 647 C CA . THR A 1 90 ? 31.969 15.844 -9.219 1 93.44 90 THR A CA 1
ATOM 648 C C . THR A 1 90 ? 31.172 15.055 -10.258 1 93.44 90 THR A C 1
ATOM 650 O O . THR A 1 90 ? 30.422 14.141 -9.906 1 93.44 90 THR A O 1
ATOM 653 N N . PHE A 1 91 ? 31.375 15.391 -11.43 1 95.19 91 PHE A N 1
ATOM 654 C CA . PHE A 1 91 ? 30.688 14.703 -12.508 1 95.19 91 PHE A CA 1
ATOM 655 C C . PHE A 1 91 ? 31.031 13.227 -12.523 1 95.19 91 PHE A C 1
ATOM 657 O O . PHE A 1 91 ? 30.156 12.367 -12.617 1 95.19 91 PHE A O 1
ATOM 664 N N . LEU A 1 92 ? 32.281 12.914 -12.453 1 96.19 92 LEU A N 1
ATOM 665 C CA . LEU A 1 92 ? 32.75 11.531 -12.484 1 96.19 92 LEU A CA 1
ATOM 666 C C . LEU A 1 92 ? 32.188 10.742 -11.305 1 96.19 92 LEU A C 1
ATOM 668 O O . LEU A 1 92 ? 31.797 9.586 -11.453 1 96.19 92 LEU A O 1
ATOM 672 N N . LEU A 1 93 ? 32.156 11.375 -10.227 1 95.19 93 LEU A N 1
ATOM 673 C CA . LEU A 1 93 ? 31.656 10.711 -9.031 1 95.19 93 LEU A CA 1
ATOM 674 C C . LEU A 1 93 ? 30.141 10.477 -9.141 1 95.19 93 LEU A C 1
ATOM 676 O O . LEU A 1 93 ? 29.641 9.438 -8.711 1 95.19 93 LEU A O 1
ATOM 680 N N . VAL A 1 94 ? 29.438 11.445 -9.656 1 95.12 94 VAL A N 1
ATOM 681 C CA . VAL A 1 94 ? 28 11.273 -9.867 1 95.12 94 VAL A CA 1
ATOM 682 C C . VAL A 1 94 ? 27.75 10.047 -10.742 1 95.12 94 VAL A C 1
ATOM 684 O O . VAL A 1 94 ? 26.906 9.211 -10.422 1 95.12 94 VAL A O 1
ATOM 687 N N . MET A 1 95 ? 28.5 9.938 -11.797 1 96.75 95 MET A N 1
ATOM 688 C CA . MET A 1 95 ? 28.328 8.828 -12.734 1 96.75 95 MET A CA 1
ATOM 689 C C . MET A 1 95 ? 28.703 7.5 -12.086 1 96.75 95 MET A C 1
ATOM 691 O O . MET A 1 95 ? 27.938 6.539 -12.148 1 96.75 95 MET A O 1
ATOM 695 N N . LEU A 1 96 ? 29.766 7.461 -11.398 1 96.56 96 LEU A N 1
ATOM 696 C CA . LEU A 1 96 ? 30.312 6.211 -10.875 1 96.56 96 LEU A CA 1
ATOM 697 C C . LEU A 1 96 ? 29.547 5.77 -9.625 1 96.56 96 LEU A C 1
ATOM 699 O O . LEU A 1 96 ? 29.203 4.594 -9.484 1 96.56 96 LEU A O 1
ATOM 703 N N . VAL A 1 97 ? 29.297 6.656 -8.758 1 94.31 97 VAL A N 1
ATOM 704 C CA . VAL A 1 97 ? 28.641 6.324 -7.496 1 94.31 97 VAL A CA 1
ATOM 705 C C . VAL A 1 97 ? 27.188 5.922 -7.766 1 94.31 97 VAL A C 1
ATOM 707 O O . VAL A 1 97 ? 26.719 4.922 -7.227 1 94.31 97 VAL A O 1
ATOM 710 N N . THR A 1 98 ? 26.547 6.715 -8.602 1 95 98 THR A N 1
ATOM 711 C CA . THR A 1 98 ? 25.156 6.398 -8.938 1 95 98 THR A CA 1
ATOM 712 C C . THR A 1 98 ? 25.062 5.047 -9.641 1 95 98 THR A C 1
ATOM 714 O O . THR A 1 98 ? 24.156 4.254 -9.344 1 95 98 THR A O 1
ATOM 717 N N . SER A 1 99 ? 25.969 4.801 -10.547 1 96.12 99 SER A N 1
ATOM 718 C CA . SER A 1 99 ? 25.969 3.521 -11.25 1 96.12 99 SER A CA 1
ATOM 719 C C . SER A 1 99 ? 26.234 2.367 -10.289 1 96.12 99 SER A C 1
ATOM 721 O O . SER A 1 99 ? 25.625 1.301 -10.406 1 96.12 99 SER A O 1
ATOM 723 N N . PHE A 1 100 ? 27.109 2.541 -9.414 1 93.31 100 PHE A N 1
ATOM 724 C CA . PHE A 1 100 ? 27.453 1.502 -8.445 1 93.31 100 PHE A CA 1
ATOM 725 C C . PHE A 1 100 ? 26.25 1.187 -7.551 1 93.31 100 PHE A C 1
ATOM 727 O O . PHE A 1 100 ? 25.906 0.019 -7.363 1 93.31 100 PHE A O 1
ATOM 734 N N . ILE A 1 101 ? 25.609 2.201 -6.996 1 90.31 101 ILE A N 1
ATOM 735 C CA . ILE A 1 101 ? 24.453 2.014 -6.141 1 90.31 101 ILE A CA 1
ATOM 736 C C . ILE A 1 101 ? 23.297 1.434 -6.953 1 90.31 101 ILE A C 1
ATOM 738 O O . ILE A 1 101 ? 22.609 0.515 -6.504 1 90.31 101 ILE A O 1
ATOM 742 N N . GLY A 1 102 ? 23.188 1.918 -8.148 1 91.25 102 GLY A N 1
ATOM 743 C CA . GLY A 1 102 ? 22.125 1.474 -9.031 1 91.25 102 GLY A CA 1
ATOM 744 C C . GLY A 1 102 ? 22.25 0.015 -9.43 1 91.25 102 GLY A C 1
ATOM 745 O O . GLY A 1 102 ? 21.281 -0.601 -9.867 1 91.25 102 GLY A O 1
ATOM 746 N N . ALA A 1 103 ? 23.422 -0.542 -9.281 1 92.38 103 ALA A N 1
ATOM 747 C CA . ALA A 1 103 ? 23.672 -1.942 -9.617 1 92.38 103 ALA A CA 1
ATOM 748 C C . ALA A 1 103 ? 22.953 -2.873 -8.641 1 92.38 103 ALA A C 1
ATOM 750 O O . ALA A 1 103 ? 22.719 -4.043 -8.945 1 92.38 103 ALA A O 1
ATOM 751 N N . PHE A 1 104 ? 22.578 -2.293 -7.508 1 86.81 104 PHE A N 1
ATOM 752 C CA . PHE A 1 104 ? 22.062 -3.164 -6.461 1 86.81 104 PHE A CA 1
ATOM 753 C C . PHE A 1 104 ? 20.703 -2.668 -5.965 1 86.81 104 PHE A C 1
ATOM 755 O O . PHE A 1 104 ? 19.984 -3.391 -5.266 1 86.81 104 PHE A O 1
ATOM 762 N N . VAL A 1 105 ? 20.469 -1.421 -6.277 1 84 105 VAL A N 1
ATOM 763 C CA . VAL A 1 105 ? 19.219 -0.766 -5.875 1 84 105 VAL A CA 1
ATOM 764 C C . VAL A 1 105 ? 18.422 -0.379 -7.109 1 84 105 VAL A C 1
ATOM 766 O O . VAL A 1 105 ? 18.938 -0.407 -8.227 1 84 105 VAL A O 1
ATOM 769 N N . SER A 1 106 ? 17.219 -0.195 -6.957 1 84.12 106 SER A N 1
ATOM 770 C CA . SER A 1 106 ? 16.391 0.204 -8.094 1 84.12 106 SER A CA 1
ATOM 771 C C . SER A 1 106 ? 16.859 1.539 -8.672 1 84.12 106 SER A C 1
ATOM 773 O O . SER A 1 106 ? 17.391 2.381 -7.945 1 84.12 106 SER A O 1
ATOM 775 N N . ASN A 1 107 ? 16.609 1.677 -9.953 1 87.44 107 ASN A N 1
ATOM 776 C CA . ASN A 1 107 ? 17 2.908 -10.633 1 87.44 107 ASN A CA 1
ATOM 777 C C . ASN A 1 107 ? 16.312 4.125 -10.023 1 87.44 107 ASN A C 1
ATOM 779 O O . ASN A 1 107 ? 16.969 5.117 -9.703 1 87.44 107 ASN A O 1
ATOM 783 N N . THR A 1 108 ? 15.109 4.043 -9.82 1 82.38 108 THR A N 1
ATOM 784 C CA . THR A 1 108 ? 14.32 5.148 -9.281 1 82.38 108 THR A CA 1
ATOM 785 C C . THR A 1 108 ? 14.766 5.484 -7.863 1 82.38 108 THR A C 1
ATOM 787 O O . THR A 1 108 ? 14.945 6.656 -7.523 1 82.38 108 THR A O 1
ATOM 790 N N . GLY A 1 109 ? 14.891 4.496 -7.109 1 82.94 109 GLY A N 1
ATOM 791 C CA . GLY A 1 109 ? 15.344 4.715 -5.746 1 82.94 109 GLY A CA 1
ATOM 792 C C . GLY A 1 109 ? 16.703 5.371 -5.664 1 82.94 109 GLY A C 1
ATOM 793 O O . GLY A 1 109 ? 16.922 6.277 -4.859 1 82.94 109 GLY A O 1
ATOM 794 N N . THR A 1 110 ? 17.609 4.941 -6.488 1 89.88 110 THR A N 1
ATOM 795 C CA . THR A 1 110 ? 18.969 5.477 -6.508 1 89.88 110 THR A CA 1
ATOM 796 C C . THR A 1 110 ? 18.953 6.957 -6.875 1 89.88 110 THR A C 1
ATOM 798 O O . THR A 1 110 ? 19.625 7.766 -6.223 1 89.88 110 THR A O 1
ATOM 801 N N . VAL A 1 111 ? 18.203 7.281 -7.867 1 89.56 111 VAL A N 1
ATOM 802 C CA . VAL A 1 111 ? 18.156 8.664 -8.328 1 89.56 111 VAL A CA 1
ATOM 803 C C . VAL A 1 111 ? 17.469 9.539 -7.277 1 89.56 111 VAL A C 1
ATOM 805 O O . VAL A 1 111 ? 17.922 10.648 -7 1 89.56 111 VAL A O 1
ATOM 808 N N . ALA A 1 112 ? 16.406 9.086 -6.73 1 81.56 112 ALA A N 1
ATOM 809 C CA . ALA A 1 112 ? 15.703 9.828 -5.691 1 81.56 112 ALA A CA 1
ATOM 810 C C . ALA A 1 112 ? 16.609 10.102 -4.492 1 81.56 112 ALA A C 1
ATOM 812 O O . ALA A 1 112 ? 16.516 11.148 -3.859 1 81.56 112 ALA A O 1
ATOM 813 N N . LEU A 1 113 ? 17.453 9.188 -4.234 1 82.62 113 LEU A N 1
ATOM 814 C CA . LEU A 1 113 ? 18.359 9.289 -3.105 1 82.62 113 LEU A CA 1
ATOM 815 C C . LEU A 1 113 ? 19.5 10.25 -3.416 1 82.62 113 LEU A C 1
ATOM 817 O O . LEU A 1 113 ? 19.891 11.062 -2.568 1 82.62 113 LEU A O 1
ATOM 821 N N . MET A 1 114 ? 20.031 10.141 -4.547 1 89 114 MET A N 1
ATOM 822 C CA . MET A 1 114 ? 21.25 10.867 -4.918 1 89 114 MET A CA 1
ATOM 823 C C . MET A 1 114 ? 20.922 12.305 -5.312 1 89 114 MET A C 1
ATOM 825 O O . MET A 1 114 ? 21.766 13.195 -5.176 1 89 114 MET A O 1
ATOM 829 N N . MET A 1 115 ? 19.766 12.586 -5.762 1 88.12 115 MET A N 1
ATOM 830 C CA . MET A 1 115 ? 19.391 13.891 -6.293 1 88.12 115 MET A CA 1
ATOM 831 C C . MET A 1 115 ? 19.594 14.984 -5.246 1 88.12 115 MET A C 1
ATOM 833 O O . MET A 1 115 ? 20.297 15.961 -5.488 1 88.12 115 MET A O 1
ATOM 837 N N . PRO A 1 116 ? 19 14.852 -4.023 1 79.06 116 PRO A N 1
ATOM 838 C CA . PRO A 1 116 ? 19.234 15.891 -3.016 1 79.06 116 PRO A CA 1
ATOM 839 C C . PRO A 1 116 ? 20.703 16.047 -2.637 1 79.06 116 PRO A C 1
ATOM 841 O O . PRO A 1 116 ? 21.156 17.141 -2.326 1 79.06 116 PRO A O 1
ATOM 844 N N . ILE A 1 117 ? 21.422 14.992 -2.617 1 82.81 117 ILE A N 1
ATOM 845 C CA . ILE A 1 117 ? 22.844 15.016 -2.289 1 82.81 117 ILE A CA 1
ATOM 846 C C . ILE A 1 117 ? 23.594 15.859 -3.318 1 82.81 117 ILE A C 1
ATOM 848 O O . ILE A 1 117 ? 24.375 16.734 -2.957 1 82.81 117 ILE A O 1
ATOM 852 N N . ILE A 1 118 ? 23.312 15.633 -4.512 1 88.56 118 ILE A N 1
ATOM 853 C CA . ILE A 1 118 ? 23.984 16.328 -5.609 1 88.56 118 ILE A CA 1
ATOM 854 C C . ILE A 1 118 ? 23.594 17.797 -5.602 1 88.56 118 ILE A C 1
ATOM 856 O O . ILE A 1 118 ? 24.453 18.672 -5.809 1 88.56 118 ILE A O 1
ATOM 860 N N . MET A 1 119 ? 22.391 18.094 -5.379 1 83.56 119 MET A N 1
ATOM 861 C CA . MET A 1 119 ? 21.922 19.469 -5.332 1 83.56 119 MET A CA 1
ATOM 862 C C . MET A 1 119 ? 22.562 20.234 -4.18 1 83.56 119 MET A C 1
ATOM 864 O O . MET A 1 119 ? 22.922 21.406 -4.32 1 83.56 119 MET A O 1
ATOM 868 N N . SER A 1 120 ? 22.719 19.594 -3.092 1 80 120 SER A N 1
ATOM 869 C CA . SER A 1 120 ? 23.375 20.203 -1.938 1 80 120 SER A CA 1
ATOM 870 C C . SER A 1 120 ? 24.844 20.516 -2.227 1 80 120 SER A C 1
ATOM 872 O O . SER A 1 120 ? 25.328 21.594 -1.912 1 80 120 SER A O 1
ATOM 874 N N . ILE A 1 121 ? 25.469 19.609 -2.783 1 82.44 121 ILE A N 1
ATOM 875 C CA . ILE A 1 121 ? 26.891 19.766 -3.109 1 82.44 121 ILE A CA 1
ATOM 876 C C . ILE A 1 121 ? 27.047 20.875 -4.148 1 82.44 121 ILE A C 1
ATOM 878 O O . ILE A 1 121 ? 27.953 21.703 -4.043 1 82.44 121 ILE A O 1
ATOM 882 N N . ALA A 1 122 ? 26.203 20.844 -5.137 1 85.44 122 ALA A N 1
ATOM 883 C CA . ALA A 1 122 ? 26.25 21.875 -6.176 1 85.44 122 ALA A CA 1
ATOM 884 C C . ALA A 1 122 ? 26.031 23.266 -5.582 1 85.44 122 ALA A C 1
ATOM 886 O O . ALA A 1 122 ? 26.734 24.203 -5.922 1 85.44 122 ALA A O 1
ATOM 887 N N . ALA A 1 123 ? 25.125 23.344 -4.754 1 78.69 123 ALA A N 1
ATOM 888 C CA . ALA A 1 123 ? 24.812 24.625 -4.105 1 78.69 123 ALA A CA 1
ATOM 889 C C . ALA A 1 123 ? 25.984 25.094 -3.256 1 78.69 123 ALA A C 1
ATOM 891 O O . ALA A 1 123 ? 26.328 26.281 -3.268 1 78.69 123 ALA A O 1
ATOM 892 N N . GLY A 1 124 ? 26.516 24.266 -2.549 1 77.56 124 GLY A N 1
ATOM 893 C CA . GLY A 1 124 ? 27.641 24.609 -1.681 1 77.56 124 GLY A CA 1
ATOM 894 C C . GLY A 1 124 ? 28.891 25 -2.443 1 77.56 124 GLY A C 1
ATOM 895 O O . GLY A 1 124 ? 29.703 25.781 -1.95 1 77.56 124 GLY A O 1
ATOM 896 N N . SER A 1 125 ? 29.016 24.469 -3.592 1 85.12 125 SER A N 1
ATOM 897 C CA . SER A 1 125 ? 30.219 24.719 -4.367 1 85.12 125 SER A CA 1
ATOM 898 C C . SER A 1 125 ? 29.969 25.703 -5.496 1 85.12 125 SER A C 1
ATOM 900 O O . SER A 1 125 ? 30.828 25.906 -6.359 1 85.12 125 SER A O 1
ATOM 902 N N . GLY A 1 126 ? 28.781 26.141 -5.562 1 81.06 126 GLY A N 1
ATOM 903 C CA . GLY A 1 126 ? 28.438 27.141 -6.57 1 81.06 126 GLY A CA 1
ATOM 904 C C . GLY A 1 126 ? 28.297 26.547 -7.965 1 81.06 126 GLY A C 1
ATOM 905 O O . GLY A 1 126 ? 28.516 27.25 -8.961 1 81.06 126 GLY A O 1
ATOM 906 N N . MET A 1 127 ? 28.172 25.344 -8.062 1 87.62 127 MET A N 1
ATOM 907 C CA . MET A 1 127 ? 27.984 24.672 -9.344 1 87.62 127 MET A CA 1
ATOM 908 C C . MET A 1 127 ? 26.5 24.656 -9.734 1 87.62 127 MET A C 1
ATOM 910 O O . MET A 1 127 ? 25.625 24.766 -8.867 1 87.62 127 MET A O 1
ATOM 914 N N . GLN A 1 128 ? 26.25 24.516 -10.977 1 87.56 128 GLN A N 1
ATOM 915 C CA . GLN A 1 128 ? 24.875 24.359 -11.453 1 87.56 128 GLN A CA 1
ATOM 916 C C . GLN A 1 128 ? 24.406 22.922 -11.328 1 87.56 128 GLN A C 1
ATOM 918 O O . GLN A 1 128 ? 24.938 22.016 -11.992 1 87.56 128 GLN A O 1
ATOM 923 N N . SER A 1 129 ? 23.438 22.688 -10.633 1 89.06 129 SER A N 1
ATOM 924 C CA . SER A 1 129 ? 22.953 21.344 -10.391 1 89.06 129 SER A CA 1
ATOM 925 C C . SER A 1 129 ? 22.406 20.719 -11.672 1 89.06 129 SER A C 1
ATOM 927 O O . SER A 1 129 ? 22.438 19.5 -11.852 1 89.06 129 SER A O 1
ATOM 929 N N . SER A 1 130 ? 21.859 21.547 -12.555 1 90.12 130 SER A N 1
ATOM 930 C CA . SER A 1 130 ? 21.25 21.062 -13.789 1 90.12 130 SER A CA 1
ATOM 931 C C . SER A 1 130 ? 22.25 20.281 -14.625 1 90.12 130 SER A C 1
ATOM 933 O O . SER A 1 130 ? 21.859 19.375 -15.375 1 90.12 130 SER A O 1
ATOM 935 N N . ARG A 1 131 ? 23.438 20.547 -14.461 1 93.06 131 ARG A N 1
ATOM 936 C CA . ARG A 1 131 ? 24.469 19.875 -15.227 1 93.06 131 ARG A CA 1
ATOM 937 C C . ARG A 1 131 ? 24.594 18.406 -14.789 1 93.06 131 ARG A C 1
ATOM 939 O O . ARG A 1 131 ? 25 17.547 -15.578 1 93.06 131 ARG A O 1
ATOM 946 N N . PHE A 1 132 ? 24.219 18.109 -13.625 1 94.06 132 PHE A N 1
ATOM 947 C CA . PHE A 1 132 ? 24.531 16.812 -13.047 1 94.06 132 PHE A CA 1
ATOM 948 C C . PHE A 1 132 ? 23.281 15.953 -12.945 1 94.06 132 PHE A C 1
ATOM 950 O O . PHE A 1 132 ? 23.359 14.727 -12.812 1 94.06 132 PHE A O 1
ATOM 957 N N . LEU A 1 133 ? 22.141 16.5 -13.008 1 93.38 133 LEU A N 1
ATOM 958 C CA . LEU A 1 133 ? 20.906 15.781 -12.68 1 93.38 133 LEU A CA 1
ATOM 959 C C . LEU A 1 133 ? 20.531 14.812 -13.797 1 93.38 133 LEU A C 1
ATOM 961 O O . LEU A 1 133 ? 20.156 13.672 -13.539 1 93.38 133 LEU A O 1
ATOM 965 N N . MET A 1 134 ? 20.609 15.258 -15.008 1 94.5 134 MET A N 1
ATOM 966 C CA . MET A 1 134 ? 20.297 14.344 -16.109 1 94.5 134 MET A CA 1
ATOM 967 C C . MET A 1 134 ? 21.312 13.203 -16.156 1 94.5 134 MET A C 1
ATOM 969 O O . MET A 1 134 ? 20.922 12.031 -16.234 1 94.5 134 MET A O 1
ATOM 973 N N . PRO A 1 135 ? 22.594 13.469 -16.031 1 95.88 135 PRO A N 1
ATOM 974 C CA . PRO A 1 135 ? 23.578 12.391 -15.953 1 95.88 135 PRO A CA 1
ATOM 975 C C . PRO A 1 135 ? 23.312 11.438 -14.781 1 95.88 135 PRO A C 1
ATOM 977 O O . PRO A 1 135 ? 23.594 10.242 -14.883 1 95.88 135 PRO A O 1
ATOM 980 N N . LEU A 1 136 ? 22.844 12.008 -13.75 1 95.12 136 LEU A N 1
ATOM 981 C CA . LEU A 1 136 ? 22.469 11.195 -12.602 1 95.12 136 LEU A CA 1
ATOM 982 C C . LEU A 1 136 ? 21.422 10.156 -12.977 1 95.12 136 LEU A C 1
ATOM 984 O O . LEU A 1 136 ? 21.578 8.969 -12.688 1 95.12 136 LEU A O 1
ATOM 988 N N . ALA A 1 137 ? 20.406 10.578 -13.594 1 94.81 137 ALA A N 1
ATOM 989 C CA . ALA A 1 137 ? 19.344 9.672 -14.023 1 94.81 137 ALA A CA 1
ATOM 990 C C . ALA A 1 137 ? 19.875 8.625 -15 1 94.81 137 ALA A C 1
ATOM 992 O O . ALA A 1 137 ? 19.547 7.445 -14.891 1 94.81 137 ALA A O 1
ATOM 993 N N . PHE A 1 138 ? 20.672 9.094 -15.906 1 96.88 138 PHE A N 1
ATOM 994 C CA . PHE A 1 138 ? 21.25 8.195 -16.906 1 96.88 138 PHE A CA 1
ATOM 995 C C . PHE A 1 138 ? 22.188 7.191 -16.266 1 96.88 138 PHE A C 1
ATOM 997 O O . PHE A 1 138 ? 22.188 6.012 -16.625 1 96.88 138 PHE A O 1
ATOM 1004 N N . ALA A 1 139 ? 22.969 7.648 -15.336 1 96.12 139 ALA A N 1
ATOM 1005 C CA . ALA A 1 139 ? 23.891 6.777 -14.617 1 96.12 139 ALA A CA 1
ATOM 1006 C C . ALA A 1 139 ? 23.141 5.68 -13.867 1 96.12 139 ALA A C 1
ATOM 1008 O O . ALA A 1 139 ? 23.625 4.551 -13.758 1 96.12 139 ALA A O 1
ATOM 1009 N N . GLY A 1 140 ? 22.062 6.035 -13.297 1 93.69 140 GLY A N 1
ATOM 1010 C CA . GLY A 1 140 ? 21.234 5.027 -12.664 1 93.69 140 GLY A CA 1
ATOM 1011 C C . GLY A 1 140 ? 20.844 3.9 -13.602 1 93.69 140 GLY A C 1
ATOM 1012 O O . GLY A 1 140 ? 20.922 2.727 -13.234 1 93.69 140 GLY A O 1
ATOM 1013 N N . SER A 1 141 ? 20.438 4.246 -14.758 1 93.69 141 SER A N 1
ATOM 1014 C CA . SER A 1 141 ? 20.062 3.256 -15.766 1 93.69 141 SER A CA 1
ATOM 1015 C C . SER A 1 141 ? 21.266 2.459 -16.234 1 93.69 141 SER A C 1
ATOM 1017 O O . SER A 1 141 ? 21.188 1.242 -16.422 1 93.69 141 SER A O 1
ATOM 1019 N N . LEU A 1 142 ? 22.344 3.148 -16.453 1 96.62 142 LEU A N 1
ATOM 1020 C CA . LEU A 1 142 ? 23.578 2.486 -16.891 1 96.62 142 LEU A CA 1
ATOM 1021 C C . LEU A 1 142 ? 24.047 1.48 -15.852 1 96.62 142 LEU A C 1
ATOM 1023 O O . LEU A 1 142 ? 24.484 0.378 -16.203 1 96.62 142 LEU A O 1
ATOM 1027 N N . GLY A 1 143 ? 23.953 1.852 -14.625 1 94.94 143 GLY A N 1
ATOM 1028 C CA . GLY A 1 143 ? 24.359 0.979 -13.539 1 94.94 143 GLY A CA 1
ATOM 1029 C C . GLY A 1 143 ? 23.531 -0.293 -13.453 1 94.94 143 GLY A C 1
ATOM 1030 O O . GLY A 1 143 ? 24.031 -1.32 -12.969 1 94.94 143 GLY A O 1
ATOM 1031 N N . GLY A 1 144 ? 22.344 -0.214 -13.898 1 93.69 144 GLY A N 1
ATOM 1032 C CA . GLY A 1 144 ? 21.469 -1.378 -13.914 1 93.69 144 GLY A CA 1
ATOM 1033 C C . GLY A 1 144 ? 22 -2.508 -14.781 1 93.69 144 GLY A C 1
ATOM 1034 O O . GLY A 1 144 ? 21.578 -3.656 -14.641 1 93.69 144 GLY A O 1
ATOM 1035 N N . MET A 1 145 ? 22.969 -2.238 -15.602 1 95.12 145 MET A N 1
ATOM 1036 C CA . MET A 1 145 ? 23.516 -3.229 -16.516 1 95.12 145 MET A CA 1
ATOM 1037 C C . MET A 1 145 ? 24.75 -3.914 -15.922 1 95.12 145 MET A C 1
ATOM 1039 O O . MET A 1 145 ? 25.406 -4.707 -16.594 1 95.12 145 MET A O 1
ATOM 1043 N N . LEU A 1 146 ? 25.016 -3.691 -14.664 1 95.69 146 LEU A N 1
ATOM 1044 C CA . LEU A 1 146 ? 26.219 -4.238 -14.047 1 95.69 146 LEU A CA 1
ATOM 1045 C C . LEU A 1 146 ? 25.953 -5.621 -13.469 1 95.69 146 LEU A C 1
ATOM 1047 O O . LEU A 1 146 ? 26.859 -6.457 -13.398 1 95.69 146 LEU A O 1
ATOM 1051 N N . THR A 1 147 ? 24.719 -5.84 -13.047 1 93.56 147 THR A N 1
ATOM 1052 C CA . THR A 1 147 ? 24.391 -7.098 -12.383 1 93.56 147 THR A CA 1
ATOM 1053 C C . THR A 1 147 ? 23.062 -7.652 -12.891 1 93.56 147 THR A C 1
ATOM 1055 O O . THR A 1 147 ? 22.312 -6.953 -13.562 1 93.56 147 THR A O 1
ATOM 1058 N N . LEU A 1 148 ? 22.859 -8.93 -12.586 1 91.75 148 LEU A N 1
ATOM 1059 C CA . LEU A 1 148 ? 21.625 -9.609 -12.969 1 91.75 148 LEU A CA 1
ATOM 1060 C C . LEU A 1 148 ? 20.406 -8.922 -12.352 1 91.75 148 LEU A C 1
ATOM 1062 O O . LEU A 1 148 ? 19.359 -8.836 -12.984 1 91.75 148 LEU A O 1
ATOM 1066 N N . ILE A 1 149 ? 20.594 -8.328 -11.156 1 87.31 149 ILE A N 1
ATOM 1067 C CA . ILE A 1 149 ? 19.453 -7.836 -10.391 1 87.31 149 ILE A CA 1
ATOM 1068 C C . ILE A 1 149 ? 19.312 -6.328 -10.57 1 87.31 149 ILE A C 1
ATOM 1070 O O . ILE A 1 149 ? 18.438 -5.699 -9.961 1 87.31 149 ILE A O 1
ATOM 1074 N N . GLY A 1 150 ? 20.094 -5.742 -11.383 1 88.69 150 GLY A N 1
ATOM 1075 C CA . GLY A 1 150 ? 20.172 -4.297 -11.492 1 88.69 150 GLY A CA 1
ATOM 1076 C C . GLY A 1 150 ? 18.906 -3.678 -12.055 1 88.69 150 GLY A C 1
ATOM 1077 O O . GLY A 1 150 ? 18.531 -2.562 -11.688 1 88.69 150 GLY A O 1
ATOM 1078 N N . THR A 1 151 ? 18.281 -4.348 -12.945 1 89.69 151 THR A N 1
ATOM 1079 C CA . THR A 1 151 ? 17.031 -3.879 -13.555 1 89.69 151 THR A CA 1
ATOM 1080 C C . THR A 1 151 ? 16.156 -5.055 -13.945 1 89.69 151 THR A C 1
ATOM 1082 O O . THR A 1 151 ? 16.656 -6.141 -14.258 1 89.69 151 THR A O 1
ATOM 1085 N N . PRO A 1 152 ? 14.922 -4.871 -13.945 1 87.88 152 PRO A N 1
ATOM 1086 C CA . PRO A 1 152 ? 13.984 -5.961 -14.211 1 87.88 152 PRO A CA 1
ATOM 1087 C C . PRO A 1 152 ? 14.18 -6.586 -15.594 1 87.88 152 PRO A C 1
ATOM 1089 O O . PRO A 1 152 ? 14.117 -7.812 -15.734 1 87.88 152 PRO A O 1
ATOM 1092 N N . PRO A 1 153 ? 14.438 -5.918 -16.625 1 92.44 153 PRO A N 1
ATOM 1093 C CA . PRO A 1 153 ? 14.664 -6.523 -17.938 1 92.44 153 PRO A CA 1
ATOM 1094 C C . PRO A 1 153 ? 15.758 -7.59 -17.906 1 92.44 153 PRO A C 1
ATOM 1096 O O . PRO A 1 153 ? 15.695 -8.562 -18.656 1 92.44 153 PRO A O 1
ATOM 1099 N N . ASN A 1 154 ? 16.781 -7.414 -17.047 1 94.75 154 ASN A N 1
ATOM 1100 C CA . ASN A 1 154 ? 17.844 -8.414 -16.922 1 94.75 154 ASN A CA 1
ATOM 1101 C C . ASN A 1 154 ? 17.281 -9.766 -16.469 1 94.75 154 ASN A C 1
ATOM 1103 O O . ASN A 1 154 ? 17.688 -10.812 -16.984 1 94.75 154 ASN A O 1
ATOM 1107 N N . LEU A 1 155 ? 16.422 -9.719 -15.602 1 90 155 LEU A N 1
ATOM 1108 C CA . LEU A 1 155 ? 15.805 -10.938 -15.086 1 90 155 LEU A CA 1
ATOM 1109 C C . LEU A 1 155 ? 14.891 -11.562 -16.125 1 90 155 LEU A C 1
ATOM 1111 O O . LEU A 1 155 ? 14.766 -12.789 -16.203 1 90 155 LEU A O 1
ATOM 1115 N N . VAL A 1 156 ? 14.289 -10.727 -16.906 1 89.69 156 VAL A N 1
ATOM 1116 C CA . VAL A 1 156 ? 13.391 -11.203 -17.953 1 89.69 156 VAL A CA 1
ATOM 1117 C C . VAL A 1 156 ? 14.172 -12.062 -18.953 1 89.69 156 VAL A C 1
ATOM 1119 O O . VAL A 1 156 ? 13.742 -13.164 -19.312 1 89.69 156 VAL A O 1
ATOM 1122 N N . ILE A 1 157 ? 15.297 -11.586 -19.391 1 94.19 157 ILE A N 1
ATOM 1123 C CA . ILE A 1 157 ? 16.016 -12.344 -20.406 1 94.19 157 ILE A CA 1
ATOM 1124 C C . ILE A 1 157 ? 16.578 -13.625 -19.797 1 94.19 157 ILE A C 1
ATOM 1126 O O . ILE A 1 157 ? 16.688 -14.648 -20.469 1 94.19 157 ILE A O 1
ATOM 1130 N N . ASP A 1 158 ? 16.953 -13.531 -18.516 1 92.94 158 ASP A N 1
ATOM 1131 C CA . ASP A 1 158 ? 17.391 -14.742 -17.812 1 92.94 158 ASP A CA 1
ATOM 1132 C C . ASP A 1 158 ? 16.281 -15.797 -17.812 1 92.94 158 ASP A C 1
ATOM 1134 O O . ASP A 1 158 ? 16.547 -16.984 -18.031 1 92.94 158 ASP A O 1
ATOM 1138 N N . GLU A 1 159 ? 15.148 -15.383 -17.562 1 88.31 159 GLU A N 1
ATOM 1139 C CA . GLU A 1 159 ? 14 -16.281 -17.547 1 88.31 159 GLU A CA 1
ATOM 1140 C C . GLU A 1 159 ? 13.766 -16.906 -18.922 1 88.31 159 GLU A C 1
ATOM 1142 O O . GLU A 1 159 ? 13.539 -18.109 -19.031 1 88.31 159 GLU A O 1
ATOM 1147 N N . VAL A 1 160 ? 13.789 -16.125 -19.922 1 88.81 160 VAL A N 1
ATOM 1148 C CA . VAL A 1 160 ? 13.523 -16.578 -21.281 1 88.81 160 VAL A CA 1
ATOM 1149 C C . VAL A 1 160 ? 14.609 -17.562 -21.719 1 88.81 160 VAL A C 1
ATOM 1151 O O . VAL A 1 160 ? 14.32 -18.562 -22.359 1 88.81 160 VAL A O 1
ATOM 1154 N N . LEU A 1 161 ? 15.836 -17.297 -21.359 1 93.19 161 LEU A N 1
ATOM 1155 C CA . LEU A 1 161 ? 16.938 -18.219 -21.656 1 93.19 161 LEU A CA 1
ATOM 1156 C C . LEU A 1 161 ? 16.719 -19.562 -20.969 1 93.19 161 LEU A C 1
ATOM 1158 O O . LEU A 1 161 ? 16.828 -20.609 -21.609 1 93.19 161 LEU A O 1
ATOM 1162 N N . THR A 1 162 ? 16.406 -19.484 -19.734 1 88.69 162 THR A N 1
ATOM 1163 C CA . THR A 1 162 ? 16.234 -20.703 -18.953 1 88.69 162 THR A CA 1
ATOM 1164 C C . THR A 1 162 ? 15.039 -21.516 -19.453 1 88.69 162 THR A C 1
ATOM 1166 O O . THR A 1 162 ? 15.117 -22.734 -19.547 1 88.69 162 THR A O 1
ATOM 1169 N N . GLU A 1 163 ? 14.031 -20.875 -19.719 1 83.44 163 GLU A N 1
ATOM 1170 C CA . GLU A 1 163 ? 12.844 -21.547 -20.25 1 83.44 163 GLU A CA 1
ATOM 1171 C C . GLU A 1 163 ? 13.117 -22.141 -21.625 1 83.44 163 GLU A C 1
ATOM 1173 O O . GLU A 1 163 ? 12.531 -23.172 -21.984 1 83.44 163 GLU A O 1
ATOM 1178 N N . GLY A 1 164 ? 14.031 -21.516 -22.344 1 86.5 164 GLY A N 1
ATOM 1179 C CA . GLY A 1 164 ? 14.414 -22.016 -23.656 1 86.5 164 GLY A CA 1
ATOM 1180 C C . GLY A 1 164 ? 15.414 -23.156 -23.594 1 86.5 164 GLY A C 1
ATOM 1181 O O . GLY A 1 164 ? 15.82 -23.672 -24.625 1 86.5 164 GLY A O 1
ATOM 1182 N N . GLY A 1 165 ? 15.758 -23.516 -22.375 1 89.69 165 GLY A N 1
ATOM 1183 C CA . GLY A 1 165 ? 16.656 -24.656 -22.188 1 89.69 165 GLY A CA 1
ATOM 1184 C C . GLY A 1 165 ? 18.109 -24.266 -22.156 1 89.69 165 GLY A C 1
ATOM 1185 O O . GLY A 1 165 ? 19 -25.125 -22.219 1 89.69 165 GLY A O 1
ATOM 1186 N N . TYR A 1 166 ? 18.391 -23.031 -22.094 1 94.19 166 TYR A N 1
ATOM 1187 C CA . TYR A 1 166 ? 19.766 -22.562 -22.062 1 94.19 166 TYR A CA 1
ATOM 1188 C C . TYR A 1 166 ? 20.234 -22.359 -20.625 1 94.19 166 TYR A C 1
ATOM 1190 O O . TYR A 1 166 ? 19.438 -22.359 -19.688 1 94.19 166 TYR A O 1
ATOM 1198 N N . GLN A 1 167 ? 21.516 -22.266 -20.469 1 93.31 167 GLN A N 1
ATOM 1199 C CA . GLN A 1 167 ? 22.094 -22.062 -19.156 1 93.31 167 GLN A CA 1
ATOM 1200 C C . GLN A 1 167 ? 21.703 -20.703 -18.578 1 93.31 167 GLN A C 1
ATOM 1202 O O . GLN A 1 167 ? 21.734 -19.703 -19.297 1 93.31 167 GLN A O 1
ATOM 1207 N N . PRO A 1 168 ? 21.312 -20.672 -17.328 1 91 168 PRO A N 1
ATOM 1208 C CA . PRO A 1 168 ? 20.984 -19.391 -16.703 1 91 168 PRO A CA 1
ATOM 1209 C C . PRO A 1 168 ? 22.203 -18.469 -16.578 1 91 168 PRO A C 1
ATOM 1211 O O . PRO A 1 168 ? 23.344 -18.938 -16.578 1 91 168 PRO A O 1
ATOM 1214 N N . LEU A 1 169 ? 21.938 -17.25 -16.531 1 93.19 169 LEU A N 1
ATOM 1215 C CA . LEU A 1 169 ? 22.984 -16.25 -16.406 1 93.19 169 LEU A CA 1
ATOM 1216 C C . LEU A 1 169 ? 23.484 -16.172 -14.969 1 93.19 169 LEU A C 1
ATOM 1218 O O . LEU A 1 169 ? 22.703 -16.312 -14.023 1 93.19 169 LEU A O 1
ATOM 1222 N N . ALA A 1 170 ? 24.766 -15.93 -14.891 1 91.25 170 ALA A N 1
ATOM 1223 C CA . ALA A 1 170 ? 25.359 -15.703 -13.578 1 91.25 170 ALA A CA 1
ATOM 1224 C C . ALA A 1 170 ? 25.078 -14.289 -13.086 1 91.25 170 ALA A C 1
ATOM 1226 O O . ALA A 1 170 ? 24.672 -13.422 -13.867 1 91.25 170 ALA A O 1
ATOM 1227 N N . PHE A 1 171 ? 25.344 -14.125 -11.844 1 89.25 171 PHE A N 1
ATOM 1228 C CA . PHE A 1 171 ? 25.047 -12.844 -11.227 1 89.25 171 PHE A CA 1
ATOM 1229 C C . PHE A 1 171 ? 25.812 -11.719 -11.914 1 89.25 171 PHE A C 1
ATOM 1231 O O . PHE A 1 171 ? 25.25 -10.648 -12.164 1 89.25 171 PHE A O 1
ATOM 1238 N N . PHE A 1 172 ? 27.078 -11.938 -12.32 1 93.62 172 PHE A N 1
ATOM 1239 C CA . PHE A 1 172 ? 27.922 -10.891 -12.867 1 93.62 172 PHE A CA 1
ATOM 1240 C C . PHE A 1 172 ? 28.109 -11.086 -14.367 1 93.62 172 PHE A C 1
ATOM 1242 O O . PHE A 1 172 ? 29.062 -10.555 -14.953 1 93.62 172 PHE A O 1
ATOM 1249 N N . SER A 1 173 ? 27.25 -11.891 -14.984 1 94.5 173 SER A N 1
ATOM 1250 C CA . SER A 1 173 ? 27.297 -12.039 -16.438 1 94.5 173 SER A CA 1
ATOM 1251 C C . SER A 1 173 ? 27.156 -10.688 -17.125 1 94.5 173 SER A C 1
ATOM 1253 O O . SER A 1 173 ? 27.641 -10.508 -18.25 1 94.5 173 SER A O 1
ATOM 1255 N N . PHE A 1 174 ? 26.594 -9.734 -16.422 1 96 174 PHE A N 1
ATOM 1256 C CA . PHE A 1 174 ? 26.297 -8.422 -16.969 1 96 174 PHE A CA 1
ATOM 1257 C C . PHE A 1 174 ? 27.453 -7.457 -16.734 1 96 174 PHE A C 1
ATOM 1259 O O . PHE A 1 174 ? 27.531 -6.402 -17.375 1 96 174 PHE A O 1
ATOM 1266 N N . PHE A 1 175 ? 28.391 -7.789 -15.922 1 96.19 175 PHE A N 1
ATOM 1267 C CA . PHE A 1 175 ? 29.406 -6.875 -15.422 1 96.19 175 PHE A CA 1
ATOM 1268 C C . PHE A 1 175 ? 30.219 -6.289 -16.578 1 96.19 175 PHE A C 1
ATOM 1270 O O . PHE A 1 175 ? 30.391 -5.07 -16.672 1 96.19 175 PHE A O 1
ATOM 1277 N N . PRO A 1 176 ? 30.719 -7.145 -17.469 1 97.06 176 PRO A N 1
ATOM 1278 C CA . PRO A 1 176 ? 31.484 -6.57 -18.578 1 97.06 176 PRO A CA 1
ATOM 1279 C C . PRO A 1 176 ? 30.656 -5.625 -19.453 1 97.06 176 PRO A C 1
ATOM 1281 O O . PRO A 1 176 ? 31.172 -4.598 -19.906 1 97.06 176 PRO A O 1
ATOM 1284 N N . VAL A 1 177 ? 29.438 -5.953 -19.688 1 97.12 177 VAL A N 1
ATOM 1285 C CA . VAL A 1 177 ? 28.547 -5.121 -20.484 1 97.12 177 VAL A CA 1
ATOM 1286 C C . VAL A 1 177 ? 28.328 -3.783 -19.781 1 97.12 177 VAL A C 1
ATOM 1288 O O . VAL A 1 177 ? 28.406 -2.725 -20.422 1 97.12 177 VAL A O 1
ATOM 1291 N N . GLY A 1 178 ? 28.062 -3.855 -18.484 1 97.25 178 GLY A N 1
ATOM 1292 C CA . GLY A 1 178 ? 27.812 -2.662 -17.688 1 97.25 178 GLY A CA 1
ATOM 1293 C C . GLY A 1 178 ? 28.984 -1.701 -17.672 1 97.25 178 GLY A C 1
ATOM 1294 O O . GLY A 1 178 ? 28.797 -0.49 -17.797 1 97.25 178 GLY A O 1
ATOM 1295 N N . ILE A 1 179 ? 30.172 -2.236 -17.516 1 97.56 179 ILE A N 1
ATOM 1296 C CA . ILE A 1 179 ? 31.375 -1.405 -17.469 1 97.56 179 ILE A CA 1
ATOM 1297 C C . ILE A 1 179 ? 31.547 -0.658 -18.781 1 97.56 179 ILE A C 1
ATOM 1299 O O . ILE A 1 179 ? 31.891 0.528 -18.797 1 97.56 179 ILE A O 1
ATOM 1303 N N . ILE A 1 180 ? 31.328 -1.299 -19.844 1 97.88 180 ILE A N 1
ATOM 1304 C CA . ILE A 1 180 ? 31.516 -0.704 -21.156 1 97.88 180 ILE A CA 1
ATOM 1305 C C . ILE A 1 180 ? 30.484 0.404 -21.375 1 97.88 180 ILE A C 1
ATOM 1307 O O . ILE A 1 180 ? 30.828 1.503 -21.812 1 97.88 180 ILE A O 1
ATOM 1311 N N . VAL A 1 181 ? 29.234 0.128 -21.047 1 97.69 181 VAL A N 1
ATOM 1312 C CA . VAL A 1 181 ? 28.188 1.122 -21.297 1 97.69 181 VAL A CA 1
ATOM 1313 C C . VAL A 1 181 ? 28.391 2.32 -20.375 1 97.69 181 VAL A C 1
ATOM 1315 O O . VAL A 1 181 ? 28.078 3.455 -20.734 1 97.69 181 VAL A O 1
ATOM 1318 N N . ILE A 1 182 ? 28.812 2.104 -19.125 1 97.75 182 ILE A N 1
ATOM 1319 C CA . ILE A 1 182 ? 29.094 3.199 -18.219 1 97.75 182 ILE A CA 1
ATOM 1320 C C . ILE A 1 182 ? 30.234 4.055 -18.766 1 97.75 182 ILE A C 1
ATOM 1322 O O . ILE A 1 182 ? 30.172 5.285 -18.719 1 97.75 182 ILE A O 1
ATOM 1326 N N . ALA A 1 183 ? 31.266 3.389 -19.266 1 98.06 183 ALA A N 1
ATOM 1327 C CA . ALA A 1 183 ? 32.406 4.113 -19.859 1 98.06 183 ALA A CA 1
ATOM 1328 C C . ALA A 1 183 ? 31.938 4.98 -21.016 1 98.06 183 ALA A C 1
ATOM 1330 O O . ALA A 1 183 ? 32.312 6.145 -21.125 1 98.06 183 ALA A O 1
ATOM 1331 N N . ILE A 1 184 ? 31.141 4.41 -21.891 1 97.75 184 ILE A N 1
ATOM 1332 C CA . ILE A 1 184 ? 30.594 5.168 -23.016 1 97.75 184 ILE A CA 1
ATOM 1333 C C . ILE A 1 184 ? 29.766 6.344 -22.484 1 97.75 184 ILE A C 1
ATOM 1335 O O . ILE A 1 184 ? 29.875 7.457 -23.016 1 97.75 184 ILE A O 1
ATOM 1339 N N . GLY A 1 185 ? 28.922 6.07 -21.469 1 97.31 185 GLY A N 1
ATOM 1340 C CA . GLY A 1 185 ? 28.109 7.121 -20.859 1 97.31 185 GLY A CA 1
ATOM 1341 C C . GLY A 1 185 ? 28.938 8.281 -20.344 1 97.31 185 GLY A C 1
ATOM 1342 O O . GLY A 1 185 ? 28.609 9.445 -20.594 1 97.31 185 GLY A O 1
ATOM 1343 N N . ILE A 1 186 ? 30 7.941 -19.656 1 97.44 186 ILE A N 1
ATOM 1344 C CA . ILE A 1 186 ? 30.875 8.969 -19.078 1 97.44 186 ILE A CA 1
ATOM 1345 C C . ILE A 1 186 ? 31.516 9.789 -20.203 1 97.44 186 ILE A C 1
ATOM 1347 O O . ILE A 1 186 ? 31.5 11.016 -20.156 1 97.44 186 ILE A O 1
ATOM 1351 N N . ILE A 1 187 ? 32.031 9.141 -21.234 1 97.38 187 ILE A N 1
ATOM 1352 C CA . ILE A 1 187 ? 32.75 9.781 -22.312 1 97.38 187 ILE A CA 1
ATOM 1353 C C . ILE A 1 187 ? 31.828 10.688 -23.109 1 97.38 187 ILE A C 1
ATOM 1355 O O . ILE A 1 187 ? 32.188 11.797 -23.5 1 97.38 187 ILE A O 1
ATOM 1359 N N . VAL A 1 188 ? 30.594 10.273 -23.281 1 96.94 188 VAL A N 1
ATOM 1360 C CA . VAL A 1 188 ? 29.656 11 -24.125 1 96.94 188 VAL A CA 1
ATOM 1361 C C . VAL A 1 188 ? 28.984 12.102 -23.312 1 96.94 188 VAL A C 1
ATOM 1363 O O . VAL A 1 188 ? 28.781 13.211 -23.812 1 96.94 188 VAL A O 1
ATOM 1366 N N . LEU A 1 189 ? 28.594 11.859 -22.047 1 96.81 189 LEU A N 1
ATOM 1367 C CA . LEU A 1 189 ? 27.797 12.797 -21.266 1 96.81 189 LEU A CA 1
ATOM 1368 C C . LEU A 1 189 ? 28.656 13.922 -20.703 1 96.81 189 LEU A C 1
ATOM 1370 O O . LEU A 1 189 ? 28.156 15.016 -20.438 1 96.81 189 LEU A O 1
ATOM 1374 N N . MET A 1 190 ? 29.906 13.648 -20.516 1 95.44 190 MET A N 1
ATOM 1375 C CA . MET A 1 190 ? 30.75 14.68 -19.922 1 95.44 190 MET A CA 1
ATOM 1376 C C . MET A 1 190 ? 30.766 15.93 -20.797 1 95.44 190 MET A C 1
ATOM 1378 O O . MET A 1 190 ? 30.453 17.031 -20.328 1 95.44 190 MET A O 1
ATOM 1382 N N . PRO A 1 191 ? 31.078 15.844 -22.109 1 94.25 191 PRO A N 1
ATOM 1383 C CA . PRO A 1 191 ? 31.047 17.047 -22.938 1 94.25 191 PRO A CA 1
ATOM 1384 C C . PRO A 1 191 ? 29.625 17.531 -23.219 1 94.25 191 PRO A C 1
ATOM 1386 O O . PRO A 1 191 ? 29.375 18.734 -23.25 1 94.25 191 PRO A O 1
ATOM 1389 N N . LEU A 1 192 ? 28.703 16.672 -23.359 1 94.5 192 LEU A N 1
ATOM 1390 C CA . LEU A 1 192 ? 27.344 17.047 -23.719 1 94.5 192 LEU A CA 1
ATOM 1391 C C . LEU A 1 192 ? 26.656 17.781 -22.578 1 94.5 192 LEU A C 1
ATOM 1393 O O . LEU A 1 192 ? 25.859 18.703 -22.812 1 94.5 192 LEU A O 1
ATOM 1397 N N . SER A 1 193 ? 26.875 17.312 -21.406 1 92.38 193 SER A N 1
ATOM 1398 C CA . SER A 1 193 ? 26.25 17.969 -20.25 1 92.38 193 SER A CA 1
ATOM 1399 C C . SER A 1 193 ? 26.781 19.391 -20.078 1 92.38 193 SER A C 1
ATOM 1401 O O . SER A 1 193 ? 26.016 20.281 -19.719 1 92.38 193 SER A O 1
ATOM 1403 N N . LYS A 1 194 ? 28.016 19.625 -20.344 1 90 194 LYS A N 1
ATOM 1404 C CA . LYS A 1 194 ? 28.609 20.953 -20.234 1 90 194 LYS A CA 1
ATOM 1405 C C . LYS A 1 194 ? 28.062 21.891 -21.312 1 90 194 LYS A C 1
ATOM 1407 O O . LYS A 1 194 ? 27.844 23.078 -21.062 1 90 194 LYS A O 1
ATOM 1412 N N . ILE A 1 195 ? 27.812 21.375 -22.422 1 91.69 195 ILE A N 1
ATOM 1413 C CA . ILE A 1 195 ? 27.406 22.172 -23.578 1 91.69 195 ILE A CA 1
ATOM 1414 C C . ILE A 1 195 ? 25.922 22.469 -23.484 1 91.69 195 ILE A C 1
ATOM 1416 O O . ILE A 1 195 ? 25.484 23.594 -23.75 1 91.69 195 ILE A O 1
ATOM 1420 N N . PHE A 1 196 ? 25.125 21.547 -23.062 1 90.81 196 PHE A N 1
ATOM 1421 C CA . PHE A 1 196 ? 23.688 21.688 -23.25 1 90.81 196 PHE A CA 1
ATOM 1422 C C . PHE A 1 196 ? 22.969 21.859 -21.922 1 90.81 196 PHE A C 1
ATOM 1424 O O . PHE A 1 196 ? 21.828 22.328 -21.891 1 90.81 196 PHE A O 1
ATOM 1431 N N . LEU A 1 197 ? 23.578 21.531 -20.766 1 86.69 197 LEU A N 1
ATOM 1432 C CA . LEU A 1 197 ? 22.812 21.484 -19.516 1 86.69 197 LEU A CA 1
ATOM 1433 C C . LEU A 1 197 ? 23.312 22.5 -18.516 1 86.69 197 LEU A C 1
ATOM 1435 O O . LEU A 1 197 ? 22.938 22.469 -17.344 1 86.69 197 LEU A O 1
ATOM 1439 N N . SER A 1 198 ? 24.094 23.375 -18.875 1 75.88 198 SER A N 1
ATOM 1440 C CA . SER A 1 198 ? 24.672 24.359 -17.969 1 75.88 198 SER A CA 1
ATOM 1441 C C . SER A 1 198 ? 23.844 25.641 -17.953 1 75.88 198 SER A C 1
ATOM 1443 O O . SER A 1 198 ? 24.344 26.703 -17.547 1 75.88 198 SER A O 1
ATOM 1445 N N . LYS A 1 199 ? 22.672 25.578 -18.266 1 66.12 199 LYS A N 1
ATOM 1446 C CA . LYS A 1 199 ? 21.891 26.812 -18.266 1 66.12 199 LYS A CA 1
ATOM 1447 C C . LYS A 1 199 ? 21.453 27.188 -16.859 1 66.12 199 LYS A C 1
ATOM 1449 O O . LYS A 1 199 ? 21.172 26.312 -16.031 1 66.12 199 LYS A O 1
ATOM 1454 N N . LYS A 1 200 ? 21.625 28.531 -16.5 1 57.75 200 LYS A N 1
ATOM 1455 C CA . LYS A 1 200 ? 21.344 29.125 -15.188 1 57.75 200 LYS A CA 1
ATOM 1456 C C . LYS A 1 200 ? 19.891 28.953 -14.797 1 57.75 200 LYS A C 1
ATOM 1458 O O . LYS A 1 200 ? 18.984 29.266 -15.578 1 57.75 200 LYS A O 1
ATOM 1463 N N . GLN A 1 201 ? 19.484 27.891 -14.133 1 54.66 201 GLN A N 1
ATOM 1464 C CA . GLN A 1 201 ? 18.109 27.75 -13.656 1 54.66 201 GLN A CA 1
ATOM 1465 C C . GLN A 1 201 ? 17.844 28.688 -12.469 1 54.66 201 GLN A C 1
ATOM 1467 O O . GLN A 1 201 ? 18.656 28.766 -11.539 1 54.66 201 GLN A O 1
ATOM 1472 N N . ASN A 1 202 ? 17.188 29.797 -12.742 1 44.06 202 ASN A N 1
ATOM 1473 C CA . ASN A 1 202 ? 16.594 30.531 -11.617 1 44.06 202 ASN A CA 1
ATOM 1474 C C . ASN A 1 202 ? 15.758 29.609 -10.734 1 44.06 202 ASN A C 1
ATOM 1476 O O . ASN A 1 202 ? 14.531 29.594 -10.844 1 44.06 202 ASN A O 1
ATOM 1480 N N . GLY A 1 203 ? 15.93 28.469 -10.844 1 46.84 203 GLY A N 1
ATOM 1481 C CA . GLY A 1 203 ? 14.93 27.672 -10.164 1 46.84 203 GLY A CA 1
ATOM 1482 C C . GLY A 1 203 ? 14.852 27.938 -8.68 1 46.84 203 GLY A C 1
ATOM 1483 O O . GLY A 1 203 ? 15.844 27.812 -7.961 1 46.84 203 GLY A O 1
ATOM 1484 N N . LYS A 1 204 ? 13.898 28.875 -8.336 1 44.56 204 LYS A N 1
ATOM 1485 C CA . LYS A 1 204 ? 13.461 29.109 -6.965 1 44.56 204 LYS A CA 1
ATOM 1486 C C . LYS A 1 204 ? 13.391 27.812 -6.18 1 44.56 204 LYS A C 1
ATOM 1488 O O . LYS A 1 204 ? 12.883 26.797 -6.684 1 44.56 204 LYS A O 1
ATOM 1493 N N . LYS A 1 205 ? 14.031 27.781 -5.176 1 47.44 205 LYS A N 1
ATOM 1494 C CA . LYS A 1 205 ? 14.023 26.766 -4.125 1 47.44 205 LYS A CA 1
ATOM 1495 C C . LYS A 1 205 ? 12.602 26.328 -3.801 1 47.44 205 LYS A C 1
ATOM 1497 O O . LYS A 1 205 ? 11.82 27.094 -3.221 1 47.44 205 LYS A O 1
ATOM 1502 N N . LYS A 1 206 ? 11.938 25.641 -4.555 1 46.44 206 LYS A N 1
ATOM 1503 C CA . LYS A 1 206 ? 10.711 25.188 -3.912 1 46.44 206 LYS A CA 1
ATOM 1504 C C . LYS A 1 206 ? 11 24.531 -2.561 1 46.44 206 LYS A C 1
ATOM 1506 O O . LYS A 1 206 ? 11.82 23.625 -2.471 1 46.44 206 LYS A O 1
ATOM 1511 N N . LYS A 1 207 ? 10.672 25.234 -1.6 1 44.72 207 LYS A N 1
ATOM 1512 C CA . LYS A 1 207 ? 10.828 24.859 -0.196 1 44.72 207 LYS A CA 1
ATOM 1513 C C . LYS A 1 207 ? 10.133 23.531 0.106 1 44.72 207 LYS A C 1
ATOM 1515 O O . LYS A 1 207 ? 8.906 23.438 0.021 1 44.72 207 LYS A O 1
ATOM 1520 N N . GLN A 1 208 ? 10.727 22.312 -0.183 1 52.56 208 GLN A N 1
ATOM 1521 C CA . GLN A 1 208 ? 10.266 21.031 0.368 1 52.56 208 GLN A CA 1
ATOM 1522 C C . GLN A 1 208 ? 9.906 21.172 1.845 1 52.56 208 GLN A C 1
ATOM 1524 O O . GLN A 1 208 ? 10.359 22.094 2.516 1 52.56 208 GLN A O 1
ATOM 1529 N N . GLY A 1 209 ? 8.82 20.422 2.342 1 58.22 209 GLY A N 1
ATOM 1530 C CA . GLY A 1 209 ? 8.477 20.344 3.754 1 58.22 209 GLY A CA 1
ATOM 1531 C C . GLY A 1 209 ? 9.688 20.328 4.664 1 58.22 209 GLY A C 1
ATOM 1532 O O . GLY A 1 209 ? 10.789 19.953 4.234 1 58.22 209 GLY A O 1
ATOM 1533 N N . LYS A 1 210 ? 9.68 21 5.789 1 65.44 210 LYS A N 1
ATOM 1534 C CA . LYS A 1 210 ? 10.758 21.031 6.773 1 65.44 210 LYS A CA 1
ATOM 1535 C C . LYS A 1 210 ? 11.148 19.625 7.203 1 65.44 210 LYS A C 1
ATOM 1537 O O . LYS A 1 210 ? 10.289 18.812 7.516 1 65.44 210 LYS A O 1
ATOM 1542 N N . SER A 1 211 ? 12.367 19.281 7.043 1 72.69 211 SER A N 1
ATOM 1543 C CA . SER A 1 211 ? 12.875 18.031 7.586 1 72.69 211 SER A CA 1
ATOM 1544 C C . SER A 1 211 ? 12.922 18.062 9.109 1 72.69 211 SER A C 1
ATOM 1546 O O . SER A 1 211 ? 12.797 19.125 9.719 1 72.69 211 SER A O 1
ATOM 1548 N N . LEU A 1 212 ? 13.023 16.969 9.719 1 76.19 212 LEU A N 1
ATOM 1549 C CA . LEU A 1 212 ? 13.172 16.891 11.172 1 76.19 212 LEU A CA 1
ATOM 1550 C C . LEU A 1 212 ? 14.375 17.688 11.641 1 76.19 212 LEU A C 1
ATOM 1552 O O . LEU A 1 212 ? 14.312 18.375 12.664 1 76.19 212 LEU A O 1
ATOM 1556 N N . ASP A 1 213 ? 15.438 17.672 10.922 1 75 213 ASP A N 1
ATOM 1557 C CA . ASP A 1 213 ? 16.641 18.438 11.258 1 75 213 ASP A CA 1
ATOM 1558 C C . ASP A 1 213 ? 16.375 19.938 11.164 1 75 213 ASP A C 1
ATOM 1560 O O . ASP A 1 213 ? 16.906 20.719 11.945 1 75 213 ASP A O 1
ATOM 1564 N N . ASP A 1 214 ? 15.586 20.281 10.18 1 75.06 214 ASP A N 1
ATOM 1565 C CA . ASP A 1 214 ? 15.211 21.688 10.047 1 75.06 214 ASP A CA 1
ATOM 1566 C C . ASP A 1 214 ? 14.461 22.172 11.289 1 75.06 214 ASP A C 1
ATOM 1568 O O . ASP A 1 214 ? 14.688 23.281 11.758 1 75.06 214 ASP A O 1
ATOM 1572 N N . LEU A 1 215 ? 13.656 21.328 11.742 1 79.12 215 LEU A N 1
ATOM 1573 C CA . LEU A 1 215 ? 12.875 21.672 12.922 1 79.12 215 LEU A CA 1
ATOM 1574 C C . LEU A 1 215 ? 13.773 21.828 14.141 1 79.12 215 LEU A C 1
ATOM 1576 O O . LEU A 1 215 ? 13.602 22.766 14.93 1 79.12 215 LEU A O 1
ATOM 1580 N N . VAL A 1 216 ? 14.695 21 14.305 1 79.56 216 VAL A N 1
ATOM 1581 C CA . VAL A 1 216 ? 15.633 21.047 15.414 1 79.56 216 VAL A CA 1
ATOM 1582 C C . VAL A 1 216 ? 16.422 22.344 15.375 1 79.56 216 VAL A C 1
ATOM 1584 O O . VAL A 1 216 ? 16.609 23 16.406 1 79.56 216 VAL A O 1
ATOM 1587 N N . ASP A 1 217 ? 16.828 22.688 14.234 1 78.25 217 ASP A N 1
ATOM 1588 C CA . ASP A 1 217 ? 17.625 23.891 14.062 1 78.25 217 ASP A CA 1
ATOM 1589 C C . ASP A 1 217 ? 16.781 25.141 14.266 1 78.25 217 ASP A C 1
ATOM 1591 O O . ASP A 1 217 ? 17.203 26.094 14.914 1 78.25 217 ASP A O 1
ATOM 1595 N N . GLU A 1 218 ? 15.664 25.078 13.68 1 79.88 218 GLU A N 1
ATOM 1596 C CA . GLU A 1 218 ? 14.773 26.234 13.734 1 79.88 218 GLU A CA 1
ATOM 1597 C C . GLU A 1 218 ? 14.398 26.578 15.172 1 79.88 218 GLU A C 1
ATOM 1599 O O . GLU A 1 218 ? 14.336 27.75 15.539 1 79.88 218 GLU A O 1
ATOM 1604 N N . TYR A 1 219 ? 14.195 25.594 15.953 1 81.94 219 TYR A N 1
ATOM 1605 C CA . TYR A 1 219 ? 13.781 25.797 17.344 1 81.94 219 TYR A CA 1
ATOM 1606 C C . TYR A 1 219 ? 14.992 25.828 18.266 1 81.94 219 TYR A C 1
ATOM 1608 O O . TYR A 1 219 ? 14.844 25.938 19.484 1 81.94 219 TYR A O 1
ATOM 1616 N N . GLN A 1 220 ? 16.156 25.656 17.703 1 78.25 220 GLN A N 1
ATOM 1617 C CA . GLN A 1 220 ? 17.391 25.672 18.469 1 78.25 220 GLN A CA 1
ATOM 1618 C C . GLN A 1 220 ? 17.328 24.719 19.656 1 78.25 220 GLN A C 1
ATOM 1620 O O . GLN A 1 220 ? 17.641 25.109 20.781 1 78.25 220 GLN A O 1
ATOM 1625 N N . LEU A 1 221 ? 16.859 23.625 19.328 1 80.19 221 LEU A N 1
ATOM 1626 C CA . LEU A 1 221 ? 16.656 22.641 20.391 1 80.19 221 LEU A CA 1
ATOM 1627 C C . LEU A 1 221 ? 17.984 22.234 21.031 1 80.19 221 LEU A C 1
ATOM 1629 O O . LEU A 1 221 ? 18.031 21.906 22.219 1 80.19 221 LEU A O 1
ATOM 1633 N N . LEU A 1 222 ? 19 22.266 20.25 1 78.12 222 LEU A N 1
ATOM 1634 C CA . LEU A 1 222 ? 20.297 21.766 20.703 1 78.12 222 LEU A CA 1
ATOM 1635 C C . LEU A 1 222 ? 20.906 22.703 21.734 1 78.12 222 LEU A C 1
ATOM 1637 O O . LEU A 1 222 ? 21.828 22.312 22.469 1 78.12 222 LEU A O 1
ATOM 1641 N N . ASP A 1 223 ? 20.375 23.875 21.797 1 79.94 223 ASP A N 1
ATOM 1642 C CA . ASP A 1 223 ? 20.906 24.844 22.75 1 79.94 223 ASP A CA 1
ATOM 1643 C C . ASP A 1 223 ? 20.516 24.469 24.188 1 79.94 223 ASP A C 1
ATOM 1645 O O . ASP A 1 223 ? 21.266 24.75 25.125 1 79.94 223 ASP A O 1
ATOM 1649 N N . ASN A 1 224 ? 19.406 23.875 24.281 1 82.44 224 ASN A N 1
ATOM 1650 C CA . ASN A 1 224 ? 18.891 23.609 25.609 1 82.44 224 ASN A CA 1
ATOM 1651 C C . ASN A 1 224 ? 18.719 22.109 25.859 1 82.44 224 ASN A C 1
ATOM 1653 O O . ASN A 1 224 ? 18.109 21.703 26.844 1 82.44 224 ASN A O 1
ATOM 1657 N N . LEU A 1 225 ? 19.156 21.359 24.906 1 86.12 225 LEU A N 1
ATOM 1658 C CA . LEU A 1 225 ? 19.062 19.922 25.031 1 86.12 225 LEU A CA 1
ATOM 1659 C C . LEU A 1 225 ? 20.438 19.281 25.188 1 86.12 225 LEU A C 1
ATOM 1661 O O . LEU A 1 225 ? 21.359 19.578 24.422 1 86.12 225 LEU A O 1
ATOM 1665 N N . HIS A 1 226 ? 20.641 18.516 26.203 1 88.5 226 HIS A N 1
ATOM 1666 C CA . HIS A 1 226 ? 21.891 17.797 26.438 1 88.5 226 HIS A CA 1
ATOM 1667 C C . HIS A 1 226 ? 21.641 16.328 26.719 1 88.5 226 HIS A C 1
ATOM 1669 O O . HIS A 1 226 ? 20.547 15.938 27.141 1 88.5 226 HIS A O 1
ATOM 1675 N N . ARG A 1 227 ? 22.672 15.617 26.438 1 91.44 227 ARG A N 1
ATOM 1676 C CA . ARG A 1 227 ? 22.609 14.172 26.672 1 91.44 227 ARG A CA 1
ATOM 1677 C C . ARG A 1 227 ? 23.516 13.758 27.828 1 91.44 227 ARG A C 1
ATOM 1679 O O . ARG A 1 227 ? 24.656 14.203 27.922 1 91.44 227 ARG A O 1
ATOM 1686 N N . TYR A 1 228 ? 22.922 12.984 28.734 1 92 228 TYR A N 1
ATOM 1687 C CA . TYR A 1 228 ? 23.656 12.453 29.875 1 92 228 TYR A CA 1
ATOM 1688 C C . TYR A 1 228 ? 23.578 10.938 29.922 1 92 228 TYR A C 1
ATOM 1690 O O . TYR A 1 228 ? 22.516 10.359 29.656 1 92 228 TYR A O 1
ATOM 1698 N N . ILE A 1 229 ? 24.578 10.281 30.156 1 92.19 229 ILE A N 1
ATOM 1699 C CA . ILE A 1 229 ? 24.594 8.828 30.297 1 92.19 229 ILE A CA 1
ATOM 1700 C C . ILE A 1 229 ? 24.641 8.438 31.766 1 92.19 229 ILE A C 1
ATOM 1702 O O . ILE A 1 229 ? 25.297 9.109 32.562 1 92.19 229 ILE A O 1
ATOM 1706 N N . VAL A 1 230 ? 23.969 7.41 32.125 1 93.69 230 VAL A N 1
ATOM 1707 C CA . VAL A 1 230 ? 24.016 6.855 33.469 1 93.69 230 VAL A CA 1
ATOM 1708 C C . VAL A 1 230 ? 25.141 5.836 33.562 1 93.69 230 VAL A C 1
ATOM 1710 O O . VAL A 1 230 ? 24.984 4.68 33.156 1 93.69 230 VAL A O 1
ATOM 1713 N N . PRO A 1 231 ? 26.141 6.246 34.156 1 91.31 231 PRO A N 1
ATOM 1714 C CA . PRO A 1 231 ? 27.266 5.312 34.219 1 91.31 231 PRO A CA 1
ATOM 1715 C C . PRO A 1 231 ? 27.016 4.16 35.188 1 91.31 231 PRO A C 1
ATOM 1717 O O . PRO A 1 231 ? 26.109 4.238 36.031 1 91.31 231 PRO A O 1
ATOM 1720 N N . SER A 1 232 ? 27.797 3.076 35 1 88.75 232 SER A N 1
ATOM 1721 C CA . SER A 1 232 ? 27.656 1.913 35.875 1 88.75 232 SER A CA 1
ATOM 1722 C C . SER A 1 232 ? 28.078 2.242 37.312 1 88.75 232 SER A C 1
ATOM 1724 O O . SER A 1 232 ? 27.438 1.802 38.25 1 88.75 232 SER A O 1
ATOM 1726 N N . ARG A 1 233 ? 29.203 2.965 37.406 1 86.44 233 ARG A N 1
ATOM 1727 C CA . ARG A 1 233 ? 29.688 3.41 38.719 1 86.44 233 ARG A CA 1
ATOM 1728 C C . ARG A 1 233 ? 29.516 4.914 38.875 1 86.44 233 ARG A C 1
ATOM 1730 O O . ARG A 1 233 ? 29.844 5.688 37.969 1 86.44 233 ARG A O 1
ATOM 1737 N N . ARG A 1 234 ? 28.891 5.352 39.969 1 84.94 234 ARG A N 1
ATOM 1738 C CA . ARG A 1 234 ? 28.609 6.762 40.219 1 84.94 234 ARG A CA 1
ATOM 1739 C C . ARG A 1 234 ? 29.141 7.207 41.594 1 84.94 234 ARG A C 1
ATOM 1741 O O . ARG A 1 234 ? 28.359 7.633 42.438 1 84.94 234 ARG A O 1
ATOM 1748 N N . PRO A 1 235 ? 30.438 7.195 41.719 1 77.88 235 PRO A N 1
ATOM 1749 C CA . PRO A 1 235 ? 31.031 7.543 43 1 77.88 235 PRO A CA 1
ATOM 1750 C C . PRO A 1 235 ? 30.844 9.016 43.344 1 77.88 235 PRO A C 1
ATOM 1752 O O . PRO A 1 235 ? 30.906 9.383 44.531 1 77.88 235 PRO A O 1
ATOM 1755 N N . SER A 1 236 ? 30.609 9.883 42.375 1 80.81 236 SER A N 1
ATOM 1756 C CA . SER A 1 236 ? 30.547 11.32 42.594 1 80.81 236 SER A CA 1
ATOM 1757 C C . SER A 1 236 ? 29.125 11.766 42.906 1 80.81 236 SER A C 1
ATOM 1759 O O . SER A 1 236 ? 28.859 12.961 43.062 1 80.81 236 SER A O 1
ATOM 1761 N N . ALA A 1 237 ? 28.234 10.805 43.031 1 88.19 237 ALA A N 1
ATOM 1762 C CA . ALA A 1 237 ? 26.844 11.164 43.312 1 88.19 237 ALA A CA 1
ATOM 1763 C C . ALA A 1 237 ? 26.734 11.781 44.719 1 88.19 237 ALA A C 1
ATOM 1765 O O . ALA A 1 237 ? 27.484 11.414 45.625 1 88.19 237 ALA A O 1
ATOM 1766 N N . ALA A 1 238 ? 25.875 12.68 44.812 1 87.88 238 ALA A N 1
ATOM 1767 C CA . ALA A 1 238 ? 25.703 13.383 46.094 1 87.88 238 ALA A CA 1
ATOM 1768 C C . ALA A 1 238 ? 25 12.5 47.125 1 87.88 238 ALA A C 1
ATOM 1770 O O . ALA A 1 238 ? 24.5 11.422 46.781 1 87.88 238 ALA A O 1
ATOM 1771 N N . LEU A 1 239 ? 25.141 12.891 48.344 1 85.44 239 LEU A N 1
ATOM 1772 C CA . LEU A 1 239 ? 24.5 12.164 49.438 1 85.44 239 LEU A CA 1
ATOM 1773 C C . LEU A 1 239 ? 23.125 12.742 49.719 1 85.44 239 LEU A C 1
ATOM 1775 O O . LEU A 1 239 ? 22.922 13.953 49.656 1 85.44 239 LEU A O 1
ATOM 1779 N N . ASP A 1 240 ? 22.203 11.945 50 1 82.06 240 ASP A N 1
ATOM 1780 C CA . ASP A 1 240 ? 20.859 12.398 50.344 1 82.06 240 ASP A CA 1
ATOM 1781 C C . ASP A 1 240 ? 20.797 12.836 51.812 1 82.06 240 ASP A C 1
ATOM 1783 O O . ASP A 1 240 ? 21.812 12.922 52.5 1 82.06 240 ASP A O 1
ATOM 1787 N N . GLU A 1 241 ? 19.562 13.242 52.25 1 78.44 241 GLU A N 1
ATOM 1788 C CA . GLU A 1 241 ? 19.344 13.734 53.594 1 78.44 241 GLU A CA 1
ATOM 1789 C C . GLU A 1 241 ? 19.75 12.695 54.625 1 78.44 241 GLU A C 1
ATOM 1791 O O . GLU A 1 241 ? 20.125 13.039 55.75 1 78.44 241 GLU A O 1
ATOM 1796 N N . ASN A 1 242 ? 19.703 11.469 54.281 1 84.44 242 ASN A N 1
ATOM 1797 C CA . ASN A 1 242 ? 20.016 10.383 55.219 1 84.44 242 ASN A CA 1
ATOM 1798 C C . ASN A 1 242 ? 21.469 9.945 55.094 1 84.44 242 ASN A C 1
ATOM 1800 O O . ASN A 1 242 ? 21.891 8.961 55.719 1 84.44 242 ASN A O 1
ATOM 1804 N N . GLY A 1 243 ? 22.234 10.578 54.25 1 80.38 243 GLY A N 1
ATOM 1805 C CA . GLY A 1 243 ? 23.641 10.273 54.094 1 80.38 243 GLY A CA 1
ATOM 1806 C C . GLY A 1 243 ? 23.906 9.172 53.062 1 80.38 243 GLY A C 1
ATOM 1807 O O . GLY A 1 243 ? 25.016 8.625 53.031 1 80.38 243 GLY A O 1
ATOM 1808 N N . GLU A 1 244 ? 22.891 8.812 52.438 1 82.06 244 GLU A N 1
ATOM 1809 C CA . GLU A 1 244 ? 23.078 7.789 51.438 1 82.06 244 GLU A CA 1
ATOM 1810 C C . GLU A 1 244 ? 23.281 8.414 50.062 1 82.06 244 GLU A C 1
ATOM 1812 O O . GLU A 1 244 ? 22.766 9.492 49.781 1 82.06 244 GLU A O 1
ATOM 1817 N N . GLN A 1 245 ? 24.109 7.723 49.281 1 84.62 245 GLN A N 1
ATOM 1818 C CA . GLN A 1 245 ? 24.375 8.211 47.906 1 84.62 245 GLN A CA 1
ATOM 1819 C C . GLN A 1 245 ? 23.094 8.234 47.094 1 84.62 245 GLN A C 1
ATOM 1821 O O . GLN A 1 245 ? 22.328 7.262 47.062 1 84.62 245 GLN A O 1
ATOM 1826 N N . MET A 1 246 ? 22.828 9.281 46.5 1 86.25 246 MET A N 1
ATOM 1827 C CA . MET A 1 246 ? 21.656 9.406 45.656 1 86.25 246 MET A CA 1
ATOM 1828 C C . MET A 1 246 ? 21.781 8.516 44.406 1 86.25 246 MET A C 1
ATOM 1830 O O . MET A 1 246 ? 22.844 8.469 43.781 1 86.25 246 MET A O 1
ATOM 1834 N N . ASP A 1 247 ? 20.781 7.699 44.25 1 87.12 247 ASP A N 1
ATOM 1835 C CA . ASP A 1 247 ? 20.812 6.773 43.125 1 87.12 247 ASP A CA 1
ATOM 1836 C C . ASP A 1 247 ? 19.594 6.957 42.219 1 87.12 247 ASP A C 1
ATOM 1838 O O . ASP A 1 247 ? 18.453 7.039 42.719 1 87.12 247 ASP A O 1
ATOM 1842 N N . ILE A 1 248 ? 19.828 7.008 40.938 1 90.56 248 ILE A N 1
ATOM 1843 C CA . ILE A 1 248 ? 18.766 7.238 39.969 1 90.56 248 ILE A CA 1
ATOM 1844 C C . ILE A 1 248 ? 18.344 5.91 39.344 1 90.56 248 ILE A C 1
ATOM 1846 O O . ILE A 1 248 ? 17.25 5.805 38.812 1 90.56 248 ILE A O 1
ATOM 1850 N N . VAL A 1 249 ? 19.141 4.91 39.5 1 91.38 249 VAL A N 1
ATOM 1851 C CA . VAL A 1 249 ? 18.922 3.623 38.844 1 91.38 249 VAL A CA 1
ATOM 1852 C C . VAL A 1 249 ? 17.781 2.885 39.531 1 91.38 249 VAL A C 1
ATOM 1854 O O . VAL A 1 249 ? 17.734 2.779 40.75 1 91.38 249 VAL A O 1
ATOM 1857 N N . GLY A 1 250 ? 16.875 2.365 38.719 1 89.81 250 GLY A N 1
ATOM 1858 C CA . GLY A 1 250 ? 15.766 1.584 39.219 1 89.81 250 GLY A CA 1
ATOM 1859 C C . GLY A 1 250 ? 14.602 2.438 39.688 1 89.81 250 GLY A C 1
ATOM 1860 O O . GLY A 1 250 ? 13.555 1.915 40.062 1 89.81 250 GLY A O 1
ATOM 1861 N N . LYS A 1 251 ? 14.766 3.688 39.75 1 89.12 251 LYS A N 1
ATOM 1862 C CA . LYS A 1 251 ? 13.703 4.586 40.188 1 89.12 251 LYS A CA 1
ATOM 1863 C C . LYS A 1 251 ? 12.859 5.078 39.031 1 89.12 251 LYS A C 1
ATOM 1865 O O . LYS A 1 251 ? 13.352 5.191 37.906 1 89.12 251 LYS A O 1
ATOM 1870 N N . THR A 1 252 ? 11.664 5.285 39.312 1 90.25 252 THR A N 1
ATOM 1871 C CA . THR A 1 252 ? 10.781 5.848 38.281 1 90.25 252 THR A CA 1
ATOM 1872 C C . THR A 1 252 ? 10.922 7.367 38.25 1 90.25 252 THR A C 1
ATOM 1874 O O . THR A 1 252 ? 11.336 7.996 39.219 1 90.25 252 THR A O 1
ATOM 1877 N N . LEU A 1 253 ? 10.562 7.926 37.156 1 87.06 253 LEU A N 1
ATOM 1878 C CA . LEU A 1 253 ? 10.648 9.375 36.969 1 87.06 253 LEU A CA 1
ATOM 1879 C C . LEU A 1 253 ? 9.688 10.086 37.938 1 87.06 253 LEU A C 1
ATOM 1881 O O . LEU A 1 253 ? 9.969 11.195 38.375 1 87.06 253 LEU A O 1
ATOM 1885 N N . LYS A 1 254 ? 8.617 9.398 38.156 1 84.44 254 LYS A N 1
ATOM 1886 C CA . LYS A 1 254 ? 7.664 9.945 39.125 1 84.44 254 LYS A CA 1
ATOM 1887 C C . LYS A 1 254 ? 8.289 10.07 40.531 1 84.44 254 LYS A C 1
ATOM 1889 O O . LYS A 1 254 ? 8.156 11.102 41.188 1 84.44 254 LYS A O 1
ATOM 1894 N N . ASP A 1 255 ? 9.008 9.125 40.906 1 84.25 255 ASP A N 1
ATOM 1895 C CA . ASP A 1 255 ? 9.641 9.086 42.219 1 84.25 255 ASP A CA 1
ATOM 1896 C C . ASP A 1 255 ? 10.742 10.133 42.312 1 84.25 255 ASP A C 1
ATOM 1898 O O . ASP A 1 255 ? 10.977 10.688 43.406 1 84.25 255 ASP A O 1
ATOM 1902 N N . LEU A 1 256 ? 11.328 10.391 41.281 1 86.19 256 LEU A N 1
ATOM 1903 C CA . LEU A 1 256 ? 12.477 11.289 41.281 1 86.19 256 LEU A CA 1
ATOM 1904 C C . LEU A 1 256 ? 12.031 12.742 41.25 1 86.19 256 LEU A C 1
ATOM 1906 O O . LEU A 1 256 ? 12.789 13.641 41.625 1 86.19 256 LEU A O 1
ATOM 1910 N N . SER A 1 257 ? 10.797 13.023 40.812 1 83.5 257 SER A N 1
ATOM 1911 C CA . SER A 1 257 ? 10.234 14.367 40.688 1 83.5 257 SER A CA 1
ATOM 1912 C C . SER A 1 257 ? 11.273 15.367 40.188 1 83.5 257 SER A C 1
ATOM 1914 O O . SER A 1 257 ? 11.484 16.406 40.812 1 83.5 257 SER A O 1
ATOM 1916 N N . ILE A 1 258 ? 11.867 15.117 39.188 1 85.94 258 ILE A N 1
ATOM 1917 C CA . ILE A 1 258 ? 13.016 15.836 38.656 1 85.94 258 ILE A CA 1
ATOM 1918 C C . ILE A 1 258 ? 12.602 17.266 38.281 1 85.94 258 ILE A C 1
ATOM 1920 O O . ILE A 1 258 ? 13.336 18.219 38.531 1 85.94 258 ILE A O 1
ATOM 1924 N N . GLN A 1 259 ? 11.523 17.344 37.688 1 81.75 259 GLN A N 1
ATOM 1925 C CA . GLN A 1 259 ? 11.07 18.656 37.25 1 81.75 259 GLN A CA 1
ATOM 1926 C C . GLN A 1 259 ? 10.836 19.594 38.469 1 81.75 259 GLN A C 1
ATOM 1928 O O . GLN A 1 259 ? 11.219 20.766 38.438 1 81.75 259 GLN A O 1
ATOM 1933 N N . LYS A 1 260 ? 10.25 19.109 39.438 1 81.19 260 LYS A N 1
ATOM 1934 C CA . LYS A 1 260 ? 9.945 19.906 40.625 1 81.19 260 LYS A CA 1
ATOM 1935 C C . LYS A 1 260 ? 11.219 20.266 41.375 1 81.19 260 LYS A C 1
ATOM 1937 O O . LYS A 1 260 ? 11.367 21.391 41.844 1 81.19 260 LYS A O 1
ATOM 1942 N N . LYS A 1 261 ? 12.117 19.406 41.469 1 85.81 261 LYS A N 1
ATOM 1943 C CA . LYS A 1 261 ? 13.312 19.562 42.281 1 85.81 261 LYS A CA 1
ATOM 1944 C C . LYS A 1 261 ? 14.383 20.375 41.562 1 85.81 261 LYS A C 1
ATOM 1946 O O . LYS A 1 261 ? 15.086 21.188 42.188 1 85.81 261 LYS A O 1
ATOM 1951 N N . TYR A 1 262 ? 14.516 20.141 40.312 1 88.88 262 TYR A N 1
ATOM 1952 C CA . TYR A 1 262 ? 15.656 20.719 39.594 1 88.88 262 TYR A CA 1
ATOM 1953 C C . TYR A 1 262 ? 15.188 21.656 38.5 1 88.88 262 TYR A C 1
ATOM 1955 O O . TYR A 1 262 ? 15.977 22.453 38 1 88.88 262 TYR A O 1
ATOM 1963 N N . GLY A 1 263 ? 13.945 21.484 38.062 1 82.56 263 GLY A N 1
ATOM 1964 C CA . GLY A 1 263 ? 13.422 22.344 37 1 82.56 263 GLY A CA 1
ATOM 1965 C C . GLY A 1 263 ? 13.844 21.891 35.594 1 82.56 263 GLY A C 1
ATOM 1966 O O . GLY A 1 263 ? 13.93 22.719 34.688 1 82.56 263 GLY A O 1
ATOM 1967 N N . VAL A 1 264 ? 14.32 20.766 35.5 1 87.62 264 VAL A N 1
ATOM 1968 C CA . VAL A 1 264 ? 14.68 20.203 34.188 1 87.62 264 VAL A CA 1
ATOM 1969 C C . VAL A 1 264 ? 13.75 19.047 33.844 1 87.62 264 VAL A C 1
ATOM 1971 O O . VAL A 1 264 ? 13.055 18.516 34.719 1 87.62 264 VAL A O 1
ATOM 1974 N N . SER A 1 265 ? 13.602 18.797 32.531 1 85.88 265 SER A N 1
ATOM 1975 C CA . SER A 1 265 ? 12.703 17.734 32.094 1 85.88 265 SER A CA 1
ATOM 1976 C C . SER A 1 265 ? 13.43 16.703 31.25 1 85.88 265 SER A C 1
ATOM 1978 O O . SER A 1 265 ? 14.211 17.062 30.359 1 85.88 265 SER A O 1
ATOM 1980 N N . ILE A 1 266 ? 13.266 15.445 31.625 1 88.75 266 ILE A N 1
ATOM 1981 C CA . ILE A 1 266 ? 13.758 14.359 30.797 1 88.75 266 ILE A CA 1
ATOM 1982 C C . ILE A 1 266 ? 12.742 14.062 29.688 1 88.75 266 ILE A C 1
ATOM 1984 O O . ILE A 1 266 ? 11.609 13.664 29.969 1 88.75 266 ILE A O 1
ATOM 1988 N N . ILE A 1 267 ? 13.141 14.133 28.484 1 85.31 267 ILE A N 1
ATOM 1989 C CA . ILE A 1 267 ? 12.172 14.008 27.406 1 85.31 267 ILE A CA 1
ATOM 1990 C C . ILE A 1 267 ? 12.273 12.617 26.766 1 85.31 267 ILE A C 1
ATOM 1992 O O . ILE A 1 267 ? 11.312 12.125 26.188 1 85.31 267 ILE A O 1
ATOM 1996 N N . GLU A 1 268 ? 13.438 12.062 26.844 1 89.44 268 GLU A N 1
ATOM 1997 C CA . GLU A 1 268 ? 13.672 10.781 26.188 1 89.44 268 GLU A CA 1
ATOM 1998 C C . GLU A 1 268 ? 14.68 9.938 26.969 1 89.44 268 GLU A C 1
ATOM 2000 O O . GLU A 1 268 ? 15.625 10.477 27.562 1 89.44 268 GLU A O 1
ATOM 2005 N N . ILE A 1 269 ? 14.461 8.719 27.125 1 89.69 269 ILE A N 1
ATOM 2006 C CA . ILE A 1 269 ? 15.398 7.727 27.656 1 89.69 269 ILE A CA 1
ATOM 2007 C C . ILE A 1 269 ? 15.758 6.73 26.547 1 89.69 269 ILE A C 1
ATOM 2009 O O . ILE A 1 269 ? 14.875 6.094 25.969 1 89.69 269 ILE A O 1
ATOM 2013 N N . ARG A 1 270 ? 16.922 6.672 26.25 1 88.5 270 ARG A N 1
ATOM 2014 C CA . ARG A 1 270 ? 17.391 5.785 25.172 1 88.5 270 ARG A CA 1
ATOM 2015 C C . ARG A 1 270 ? 18.266 4.676 25.734 1 88.5 270 ARG A C 1
ATOM 2017 O O . ARG A 1 270 ? 19.141 4.93 26.578 1 88.5 270 ARG A O 1
ATOM 2024 N N . ASN A 1 271 ? 17.906 3.494 25.391 1 85.31 271 ASN A N 1
ATOM 2025 C CA . ASN A 1 271 ? 18.703 2.326 25.734 1 85.31 271 ASN A CA 1
ATOM 2026 C C . ASN A 1 271 ? 19.359 1.711 24.5 1 85.31 271 ASN A C 1
ATOM 2028 O O . ASN A 1 271 ? 18.672 1.405 23.516 1 85.31 271 ASN A O 1
ATOM 2032 N N . GLU A 1 272 ? 20.594 1.72 24.453 1 81.75 272 GLU A N 1
ATOM 2033 C CA . GLU A 1 272 ? 21.328 1.138 23.328 1 81.75 272 GLU A CA 1
ATOM 2034 C C . GLU A 1 272 ? 22.031 -0.152 23.734 1 81.75 272 GLU A C 1
ATOM 2036 O O . GLU A 1 272 ? 22.859 -0.146 24.641 1 81.75 272 GLU A O 1
ATOM 2041 N N . LYS A 1 273 ? 21.453 -1.213 23.25 1 76.75 273 LYS A N 1
ATOM 2042 C CA . LYS A 1 273 ? 22.078 -2.5 23.547 1 76.75 273 LYS A CA 1
ATOM 2043 C C . LYS A 1 273 ? 22.906 -2.998 22.359 1 76.75 273 LYS A C 1
ATOM 2045 O O . LYS A 1 273 ? 22.453 -2.947 21.219 1 76.75 273 LYS A O 1
ATOM 2050 N N . LYS A 1 274 ? 24.094 -3.145 22.562 1 70.5 274 LYS A N 1
ATOM 2051 C CA . LYS A 1 274 ? 24.969 -3.709 21.531 1 70.5 274 LYS A CA 1
ATOM 2052 C C . LYS A 1 274 ? 25.047 -5.23 21.641 1 70.5 274 LYS A C 1
ATOM 2054 O O . LYS A 1 274 ? 25.016 -5.777 22.75 1 70.5 274 LYS A O 1
ATOM 2059 N N . SER A 1 275 ? 24.844 -5.855 20.516 1 65.44 275 SER A N 1
ATOM 2060 C CA . SER A 1 275 ? 24.984 -7.309 20.5 1 65.44 275 SER A CA 1
ATOM 2061 C C . SER A 1 275 ? 26.344 -7.738 21.016 1 65.44 275 SER A C 1
ATOM 2063 O O . SER A 1 275 ? 27.281 -6.945 21.047 1 65.44 275 SER A O 1
ATOM 2065 N N . ARG A 1 276 ? 26.438 -8.945 21.641 1 54.44 276 ARG A N 1
ATOM 2066 C CA . ARG A 1 276 ? 27.672 -9.5 22.172 1 54.44 276 ARG A CA 1
ATOM 2067 C C . ARG A 1 276 ? 28.812 -9.414 21.156 1 54.44 276 ARG A C 1
ATOM 2069 O O . ARG A 1 276 ? 29.969 -9.188 21.516 1 54.44 276 ARG A O 1
ATOM 2076 N N . LEU A 1 277 ? 28.375 -9.508 19.891 1 57.16 277 LEU A N 1
ATOM 2077 C CA . LEU A 1 277 ? 29.391 -9.453 18.844 1 57.16 277 LEU A CA 1
ATOM 2078 C C . LEU A 1 277 ? 29.641 -8.023 18.391 1 57.16 277 LEU A C 1
ATOM 2080 O O . LEU A 1 277 ? 30.547 -7.762 17.594 1 57.16 277 LEU A O 1
ATOM 2084 N N . GLY A 1 278 ? 29.047 -7.074 18.969 1 58.47 278 GLY A N 1
ATOM 2085 C CA . GLY A 1 278 ? 29.266 -5.66 18.719 1 58.47 278 GLY A CA 1
ATOM 2086 C C . GLY A 1 278 ? 28.75 -5.211 17.359 1 58.47 278 GLY A C 1
ATOM 2087 O O . GLY A 1 278 ? 28.828 -4.027 17.016 1 58.47 278 GLY A O 1
ATOM 2088 N N . LEU A 1 279 ? 28.312 -6.082 16.578 1 60.09 279 LEU A N 1
ATOM 2089 C CA . LEU A 1 279 ? 27.984 -5.766 15.188 1 60.09 279 LEU A CA 1
ATOM 2090 C C . LEU A 1 279 ? 26.562 -5.234 15.07 1 60.09 279 LEU A C 1
ATOM 2092 O O . LEU A 1 279 ? 26.266 -4.461 14.156 1 60.09 279 LEU A O 1
ATOM 2096 N N . VAL A 1 280 ? 25.766 -5.602 16.016 1 66.81 280 VAL A N 1
ATOM 2097 C CA . VAL A 1 280 ? 24.359 -5.211 15.914 1 66.81 280 VAL A CA 1
ATOM 2098 C C . VAL A 1 280 ? 23.984 -4.336 17.094 1 66.81 280 VAL A C 1
ATOM 2100 O O . VAL A 1 280 ? 24.281 -4.668 18.25 1 66.81 280 VAL A O 1
ATOM 2103 N N . LYS A 1 281 ? 23.609 -3.15 16.766 1 73 281 LYS A N 1
ATOM 2104 C CA . LYS A 1 281 ? 23.094 -2.258 17.797 1 73 281 LYS A CA 1
ATOM 2105 C C . LYS A 1 281 ? 21.562 -2.242 17.797 1 73 281 LYS A C 1
ATOM 2107 O O . LYS A 1 281 ? 20.938 -2.293 16.734 1 73 281 LYS A O 1
ATOM 2112 N N . ASP A 1 282 ? 21.016 -2.553 18.906 1 74.5 282 ASP A N 1
ATOM 2113 C CA . ASP A 1 282 ? 19.578 -2.365 19.062 1 74.5 282 ASP A CA 1
ATOM 2114 C C . ASP A 1 282 ? 19.266 -1.137 19.906 1 74.5 282 ASP A C 1
ATOM 2116 O O . ASP A 1 282 ? 19.828 -0.975 21 1 74.5 282 ASP A O 1
ATOM 2120 N N . VAL A 1 283 ? 18.656 -0.24 19.312 1 75.38 283 VAL A N 1
ATOM 2121 C CA . VAL A 1 283 ? 18.344 1.008 20 1 75.38 283 VAL A CA 1
ATOM 2122 C C . VAL A 1 283 ? 16.859 1.055 20.344 1 75.38 283 VAL A C 1
ATOM 2124 O O . VAL A 1 283 ? 16.016 0.842 19.484 1 75.38 283 VAL A O 1
ATOM 2127 N N . SER A 1 284 ? 16.578 1.137 21.562 1 78.31 284 SER A N 1
ATOM 2128 C CA . SER A 1 284 ? 15.211 1.359 22.031 1 78.31 284 SER A CA 1
ATOM 2129 C C . SER A 1 284 ? 15.016 2.793 22.516 1 78.31 284 SER A C 1
ATOM 2131 O O . SER A 1 284 ? 15.695 3.24 23.438 1 78.31 284 SER A O 1
ATOM 2133 N N . GLN A 1 285 ? 14.234 3.529 21.781 1 80.62 285 GLN A N 1
ATOM 2134 C CA . GLN A 1 285 ? 13.914 4.914 22.109 1 80.62 285 GLN A CA 1
ATOM 2135 C C . GLN A 1 285 ? 12.539 5.02 22.766 1 80.62 285 GLN A C 1
ATOM 2137 O O . GLN A 1 285 ? 11.531 4.617 22.172 1 80.62 285 GLN A O 1
ATOM 2142 N N . ASN A 1 286 ? 12.57 5.492 23.984 1 81.25 286 ASN A N 1
ATOM 2143 C CA . ASN A 1 286 ? 11.297 5.613 24.688 1 81.25 286 ASN A CA 1
ATOM 2144 C C . ASN A 1 286 ? 11.07 7.035 25.188 1 81.25 286 ASN A C 1
ATOM 2146 O O . ASN A 1 286 ? 12.008 7.68 25.672 1 81.25 286 ASN A O 1
ATOM 2150 N N . MET A 1 287 ? 9.914 7.418 25 1 82.56 287 MET A N 1
ATOM 2151 C CA . MET A 1 287 ? 9.539 8.68 25.625 1 82.56 287 MET A CA 1
ATOM 2152 C C . MET A 1 287 ? 9.492 8.539 27.141 1 82.56 287 MET A C 1
ATOM 2154 O O . MET A 1 287 ? 9.008 7.527 27.656 1 82.56 287 MET A O 1
ATOM 2158 N N . ALA A 1 288 ? 10.07 9.508 27.734 1 84.38 288 ALA A N 1
ATOM 2159 C CA . ALA A 1 288 ? 10.086 9.477 29.203 1 84.38 288 ALA A CA 1
ATOM 2160 C C . ALA A 1 288 ? 8.68 9.656 29.766 1 84.38 288 ALA A C 1
ATOM 2162 O O . ALA A 1 288 ? 8.031 10.672 29.531 1 84.38 288 ALA A O 1
ATOM 2163 N N . LYS A 1 289 ? 8.219 8.609 30.391 1 81.88 289 LYS A N 1
ATOM 2164 C CA . LYS A 1 289 ? 6.938 8.641 31.094 1 81.88 289 LYS A CA 1
ATOM 2165 C C . LYS A 1 289 ? 7.141 8.609 32.594 1 81.88 289 LYS A C 1
ATOM 2167 O O . LYS A 1 289 ? 8.25 8.336 33.094 1 81.88 289 LYS A O 1
ATOM 2172 N N . SER A 1 290 ? 6.09 8.93 33.281 1 79.31 290 SER A N 1
ATOM 2173 C CA . SER A 1 290 ? 6.168 8.93 34.75 1 79.31 290 SER A CA 1
ATOM 2174 C C . SER A 1 290 ? 6.539 7.551 35.281 1 79.31 290 SER A C 1
ATOM 2176 O O . SER A 1 290 ? 7.246 7.438 36.281 1 79.31 290 SER A O 1
ATOM 2178 N N . SER A 1 291 ? 6.195 6.578 34.531 1 82.5 291 SER A N 1
ATOM 2179 C CA . SER A 1 291 ? 6.41 5.211 34.969 1 82.5 291 SER A CA 1
ATOM 2180 C C . SER A 1 291 ? 7.727 4.652 34.438 1 82.5 291 SER A C 1
ATOM 2182 O O . SER A 1 291 ? 8.141 3.555 34.844 1 82.5 291 SER A O 1
ATOM 2184 N N . SER A 1 292 ? 8.383 5.41 33.656 1 87.94 292 SER A N 1
ATOM 2185 C CA . SER A 1 292 ? 9.641 4.926 33.094 1 87.94 292 SER A CA 1
ATOM 2186 C C . SER A 1 292 ? 10.703 4.754 34.188 1 87.94 292 SER A C 1
ATOM 2188 O O . SER A 1 292 ? 10.805 5.578 35.094 1 87.94 292 SER A O 1
ATOM 2190 N N . THR A 1 293 ? 11.422 3.686 34.125 1 89.69 293 THR A N 1
ATOM 2191 C CA . THR A 1 293 ? 12.516 3.42 35.031 1 89.69 293 THR A CA 1
ATOM 2192 C C . THR A 1 293 ? 13.867 3.617 34.344 1 89.69 293 THR A C 1
ATOM 2194 O O . THR A 1 293 ? 14.023 3.273 33.188 1 89.69 293 THR A O 1
ATOM 2197 N N . ILE A 1 294 ? 14.719 4.156 35.062 1 91.56 294 ILE A N 1
ATOM 2198 C CA . ILE A 1 294 ? 16.047 4.422 34.5 1 91.56 294 ILE A CA 1
ATOM 2199 C C . ILE A 1 294 ? 16.984 3.254 34.844 1 91.56 294 ILE A C 1
ATOM 2201 O O . ILE A 1 294 ? 16.953 2.721 35.969 1 91.56 294 ILE A O 1
ATOM 2205 N N . GLN A 1 295 ? 17.672 2.828 33.875 1 91.75 295 GLN A N 1
ATOM 2206 C CA . GLN A 1 295 ? 18.625 1.733 34.062 1 91.75 295 GLN A CA 1
ATOM 2207 C C . GLN A 1 295 ? 20.047 2.201 33.781 1 91.75 295 GLN A C 1
ATOM 2209 O O . GLN A 1 295 ? 20.266 3.311 33.312 1 91.75 295 GLN A O 1
ATOM 2214 N N . VAL A 1 296 ? 20.922 1.303 34.156 1 90.81 296 VAL A N 1
ATOM 2215 C CA . VAL A 1 296 ? 22.328 1.586 33.906 1 90.81 296 VAL A CA 1
ATOM 2216 C C . VAL A 1 296 ? 22.594 1.642 32.406 1 90.81 296 VAL A C 1
ATOM 2218 O O . VAL A 1 296 ? 22.031 0.846 31.641 1 90.81 296 VAL A O 1
ATOM 2221 N N . HIS A 1 297 ? 23.297 2.641 31.953 1 88.88 297 HIS A N 1
ATOM 2222 C CA . HIS A 1 297 ? 23.75 2.85 30.578 1 88.88 297 HIS A CA 1
ATOM 2223 C C . HIS A 1 297 ? 22.656 3.512 29.734 1 88.88 297 HIS A C 1
ATOM 2225 O O . HIS A 1 297 ? 22.781 3.604 28.516 1 88.88 297 HIS A O 1
ATOM 2231 N N . ASP A 1 298 ? 21.609 3.887 30.406 1 90.94 298 ASP A N 1
ATOM 2232 C CA . ASP A 1 298 ? 20.609 4.684 29.703 1 90.94 298 ASP A CA 1
ATOM 2233 C C . ASP A 1 298 ? 21.172 6.059 29.328 1 90.94 298 ASP A C 1
ATOM 2235 O O . ASP A 1 298 ? 21.969 6.629 30.078 1 90.94 298 ASP A O 1
ATOM 2239 N N . THR A 1 299 ? 20.844 6.484 28.203 1 90.88 299 THR A N 1
ATOM 2240 C CA . THR A 1 299 ? 21.109 7.871 27.828 1 90.88 299 THR A CA 1
ATOM 2241 C C . THR A 1 299 ? 19.875 8.734 28.062 1 90.88 299 THR A C 1
ATOM 2243 O O . THR A 1 299 ? 18.812 8.453 27.516 1 90.88 299 THR A O 1
ATOM 2246 N N . LEU A 1 300 ? 20.047 9.703 28.844 1 91.38 300 LEU A N 1
ATOM 2247 C CA . LEU A 1 300 ? 18.938 10.609 29.172 1 91.38 300 LEU A CA 1
ATOM 2248 C C . LEU A 1 300 ? 19.047 11.898 28.375 1 91.38 300 LEU A C 1
ATOM 2250 O O . LEU A 1 300 ? 20.094 12.555 28.375 1 91.38 300 LEU A O 1
ATOM 2254 N N . TYR A 1 301 ? 18 12.164 27.703 1 90.25 301 TYR A N 1
ATOM 2255 C CA . TYR A 1 301 ? 17.891 13.445 27.016 1 90.25 301 TYR A CA 1
ATOM 2256 C C . TYR A 1 301 ? 17.156 14.461 27.891 1 90.25 301 TYR A C 1
ATOM 2258 O O . TYR A 1 301 ? 15.969 14.281 28.188 1 90.25 301 TYR A O 1
ATOM 2266 N N . ILE A 1 302 ? 17.859 15.523 28.219 1 89.62 302 ILE A N 1
ATOM 2267 C CA . ILE A 1 302 ? 17.328 16.469 29.188 1 89.62 302 ILE A CA 1
ATOM 2268 C C . ILE A 1 302 ? 17.25 17.859 28.562 1 89.62 302 ILE A C 1
ATOM 2270 O O . ILE A 1 302 ? 18.156 18.297 27.859 1 89.62 302 ILE A O 1
ATOM 2274 N N . ILE A 1 303 ? 16.125 18.453 28.75 1 87.75 303 ILE A N 1
ATOM 2275 C CA . ILE A 1 303 ? 15.945 19.828 28.297 1 87.75 303 ILE A CA 1
ATOM 2276 C C . ILE A 1 303 ? 15.844 20.766 29.5 1 87.75 303 ILE A C 1
ATOM 2278 O O . ILE A 1 303 ? 15.234 20.422 30.5 1 87.75 303 ILE A O 1
ATOM 2282 N N . GLY A 1 304 ? 16.531 21.938 29.422 1 84.94 304 GLY A N 1
ATOM 2283 C CA . GLY A 1 304 ? 16.516 22.922 30.484 1 84.94 304 GLY A CA 1
ATOM 2284 C C . GLY A 1 304 ? 17.719 23.859 30.453 1 84.94 304 GLY A C 1
ATOM 2285 O O . GLY A 1 304 ? 18.469 23.859 29.484 1 84.94 304 GLY A O 1
ATOM 2286 N N . GLU A 1 305 ? 17.75 24.641 31.531 1 85.75 305 GLU A N 1
ATOM 2287 C CA . GLU A 1 305 ? 18.891 25.531 31.672 1 85.75 305 GLU A CA 1
ATOM 2288 C C . GLU A 1 305 ? 20.156 24.766 32.031 1 85.75 305 GLU A C 1
ATOM 2290 O O . GLU A 1 305 ? 20.125 23.812 32.812 1 85.75 305 GLU A O 1
ATOM 2295 N N . GLU A 1 306 ? 21.172 25.156 31.438 1 87.69 306 GLU A N 1
ATOM 2296 C CA . GLU A 1 306 ? 22.438 24.438 31.578 1 87.69 306 GLU A CA 1
ATOM 2297 C C . GLU A 1 306 ? 22.828 24.281 33.031 1 87.69 306 GLU A C 1
ATOM 2299 O O . GLU A 1 306 ? 23.281 23.219 33.438 1 87.69 306 GLU A O 1
ATOM 2304 N N . GLU A 1 307 ? 22.656 25.344 33.812 1 90.5 307 GLU A N 1
ATOM 2305 C CA . GLU A 1 307 ? 23.062 25.312 35.219 1 90.5 307 GLU A CA 1
ATOM 2306 C C . GLU A 1 307 ? 22.234 24.297 36 1 90.5 307 GLU A C 1
ATOM 2308 O O . GLU A 1 307 ? 22.781 23.594 36.875 1 90.5 307 GLU A O 1
ATOM 2313 N N . LYS A 1 308 ? 21.047 24.297 35.75 1 90.88 308 LYS A N 1
ATOM 2314 C CA . LYS A 1 308 ? 20.156 23.359 36.438 1 90.88 308 LYS A CA 1
ATOM 2315 C C . LYS A 1 308 ? 20.438 21.922 36.031 1 90.88 308 LYS A C 1
ATOM 2317 O O . LYS A 1 308 ? 20.391 21.016 36.844 1 90.88 308 LYS A O 1
ATOM 2322 N N . MET A 1 309 ? 20.734 21.719 34.812 1 91.38 309 MET A N 1
ATOM 2323 C CA . MET A 1 309 ? 21.062 20.391 34.312 1 91.38 309 MET A CA 1
ATOM 2324 C C . MET A 1 309 ? 22.359 19.875 34.938 1 91.38 309 MET A C 1
ATOM 2326 O O . MET A 1 309 ? 22.453 18.688 35.281 1 91.38 309 MET A O 1
ATOM 2330 N N . LYS A 1 310 ? 23.25 20.734 35.062 1 91.81 310 LYS A N 1
ATOM 2331 C CA . LYS A 1 310 ? 24.531 20.359 35.688 1 91.81 310 LYS A CA 1
ATOM 2332 C C . LYS A 1 310 ? 24.328 19.953 37.125 1 91.81 310 LYS A C 1
ATOM 2334 O O . LYS A 1 310 ? 24.969 19 37.594 1 91.81 310 LYS A O 1
ATOM 2339 N N . ARG A 1 311 ? 23.578 20.688 37.812 1 92.5 311 ARG A N 1
ATOM 2340 C CA . ARG A 1 311 ? 23.297 20.359 39.188 1 92.5 311 ARG A CA 1
ATOM 2341 C C . ARG A 1 311 ? 22.656 18.984 39.312 1 92.5 311 ARG A C 1
ATOM 2343 O O . ARG A 1 311 ? 23.047 18.188 40.156 1 92.5 311 ARG A O 1
ATOM 2350 N N . PHE A 1 312 ? 21.703 18.781 38.531 1 92.19 312 PHE A N 1
ATOM 2351 C CA . PHE A 1 312 ? 21.031 17.484 38.5 1 92.19 312 PHE A CA 1
ATOM 2352 C C . PHE A 1 312 ? 22.031 16.359 38.188 1 92.19 312 PHE A C 1
ATOM 2354 O O . PHE A 1 312 ? 22.047 15.336 38.875 1 92.19 312 PHE A O 1
ATOM 2361 N N . ALA A 1 313 ? 22.75 16.578 37.188 1 93.5 313 ALA A N 1
ATOM 2362 C CA . ALA A 1 313 ? 23.734 15.57 36.781 1 93.5 313 ALA A CA 1
ATOM 2363 C C . ALA A 1 313 ? 24.75 15.297 37.875 1 93.5 313 ALA A C 1
ATOM 2365 O O . ALA A 1 313 ? 25.156 14.156 38.094 1 93.5 313 ALA A O 1
ATOM 2366 N N . SER A 1 314 ? 25.141 16.281 38.531 1 92.31 314 SER A N 1
ATOM 2367 C CA . SER A 1 314 ? 26.109 16.156 39.594 1 92.31 314 SER A CA 1
ATOM 2368 C C . SER A 1 314 ? 25.516 15.391 40.781 1 92.31 314 SER A C 1
ATOM 2370 O O . SER A 1 314 ? 26.203 14.562 41.406 1 92.31 314 SER A O 1
ATOM 2372 N N . ASP A 1 315 ? 24.344 15.727 41.094 1 92.94 315 ASP A N 1
ATOM 2373 C CA . ASP A 1 315 ? 23.688 15.094 42.219 1 92.94 315 ASP A CA 1
ATOM 2374 C C . ASP A 1 315 ? 23.578 13.586 42.031 1 92.94 315 ASP A C 1
ATOM 2376 O O . ASP A 1 315 ? 23.734 12.82 42.969 1 92.94 315 ASP A O 1
ATOM 2380 N N . TYR A 1 316 ? 23.312 13.195 40.844 1 93.25 316 TYR A N 1
ATOM 2381 C CA . TYR A 1 316 ? 23.062 11.781 40.594 1 93.25 316 TYR A CA 1
ATOM 2382 C C . TYR A 1 316 ? 24.266 11.125 39.906 1 93.25 316 TYR A C 1
ATOM 2384 O O . TYR A 1 316 ? 24.203 9.953 39.531 1 93.25 316 TYR A O 1
ATOM 2392 N N . GLY A 1 317 ? 25.281 11.844 39.719 1 91.88 317 GLY A N 1
ATOM 2393 C CA . GLY A 1 317 ? 26.516 11.305 39.156 1 91.88 317 GLY A CA 1
ATOM 2394 C C . GLY A 1 317 ? 26.391 10.961 37.688 1 91.88 317 GLY A C 1
ATOM 2395 O O . GLY A 1 317 ? 26.891 9.93 37.25 1 91.88 317 GLY A O 1
ATOM 2396 N N . LEU A 1 318 ? 25.688 11.719 36.906 1 93.38 318 LEU A N 1
ATOM 2397 C CA . LEU A 1 318 ? 25.531 11.484 35.469 1 93.38 318 LEU A CA 1
ATOM 2398 C C . LEU A 1 318 ? 26.719 12.055 34.719 1 93.38 318 LEU A C 1
ATOM 2400 O O . LEU A 1 318 ? 27.391 12.977 35.188 1 93.38 318 LEU A O 1
ATOM 2404 N N . ARG A 1 319 ? 27.016 11.484 33.594 1 92.06 319 ARG A N 1
ATOM 2405 C CA . ARG A 1 319 ? 28.094 11.969 32.75 1 92.06 319 ARG A CA 1
ATOM 2406 C C . ARG A 1 319 ? 27.547 12.648 31.516 1 92.06 319 ARG A C 1
ATOM 2408 O O . ARG A 1 319 ? 26.75 12.055 30.766 1 92.06 319 ARG A O 1
ATOM 2415 N N . LYS A 1 320 ? 27.969 13.789 31.266 1 91.56 320 LYS A N 1
ATOM 2416 C CA . LYS A 1 320 ? 27.531 14.555 30.094 1 91.56 320 LYS A CA 1
ATOM 2417 C C . LYS A 1 320 ? 28.219 14.055 28.828 1 91.56 320 LYS A C 1
ATOM 2419 O O . LYS A 1 320 ? 29.422 13.844 28.797 1 91.56 320 LYS A O 1
ATOM 2424 N N . MET A 1 321 ? 27.438 13.867 27.859 1 88.38 321 MET A N 1
ATOM 2425 C CA . MET A 1 321 ? 27.969 13.445 26.562 1 88.38 321 MET A CA 1
ATOM 2426 C C . MET A 1 321 ? 28.297 14.656 25.703 1 88.38 321 MET A C 1
ATOM 2428 O O . MET A 1 321 ? 27.609 15.68 25.75 1 88.38 321 MET A O 1
ATOM 2432 N N . LYS A 1 322 ? 29.312 14.586 24.875 1 78 322 LYS A N 1
ATOM 2433 C CA . LYS A 1 322 ? 29.797 15.703 24.078 1 78 322 LYS A CA 1
ATOM 2434 C C . LYS A 1 322 ? 28.922 15.922 22.859 1 78 322 LYS A C 1
ATOM 2436 O O . LYS A 1 322 ? 28.625 17.062 22.484 1 78 322 LYS A O 1
ATOM 2441 N N . ASP A 1 323 ? 28.516 14.852 22.25 1 68.5 323 ASP A N 1
ATOM 2442 C CA . ASP A 1 323 ? 27.781 14.984 21 1 68.5 323 ASP A CA 1
ATOM 2443 C C . ASP A 1 323 ? 26.281 15.148 21.266 1 68.5 323 ASP A C 1
ATOM 2445 O O . ASP A 1 323 ? 25.703 14.422 22.094 1 68.5 323 ASP A O 1
ATOM 2449 N N . VAL A 1 324 ? 25.859 16.422 20.844 1 67.94 324 VAL A N 1
ATOM 2450 C CA . VAL A 1 324 ? 24.422 16.609 21 1 67.94 324 VAL A CA 1
ATOM 2451 C C . VAL A 1 324 ? 23.719 16.375 19.672 1 67.94 324 VAL A C 1
ATOM 2453 O O . VAL A 1 324 ? 23.922 17.109 18.703 1 67.94 324 VAL A O 1
ATOM 2456 N N . LYS A 1 325 ? 23.25 15.148 19.438 1 70.81 325 LYS A N 1
ATOM 2457 C CA . LYS A 1 325 ? 22.422 14.859 18.266 1 70.81 325 LYS A CA 1
ATOM 2458 C C . LYS A 1 325 ? 21.094 14.227 18.656 1 70.81 325 LYS A C 1
ATOM 2460 O O . LYS A 1 325 ? 21.031 13.5 19.656 1 70.81 325 LYS A O 1
ATOM 2465 N N . ILE A 1 326 ? 20.062 14.703 18.078 1 72.38 326 ILE A N 1
ATOM 2466 C CA . ILE A 1 326 ? 18.75 14.102 18.281 1 72.38 326 ILE A CA 1
ATOM 2467 C C . ILE A 1 326 ? 18.438 13.148 17.125 1 72.38 326 ILE A C 1
ATOM 2469 O O . ILE A 1 326 ? 18.391 13.57 15.969 1 72.38 326 ILE A O 1
ATOM 2473 N N . ASP A 1 327 ? 18.484 11.906 17.438 1 76.38 327 ASP A N 1
ATOM 2474 C CA . ASP A 1 327 ? 18.094 10.922 16.438 1 76.38 327 ASP A CA 1
ATOM 2475 C C . ASP A 1 327 ? 16.625 10.555 16.578 1 76.38 327 ASP A C 1
ATOM 2477 O O . ASP A 1 327 ? 16.078 10.547 17.688 1 76.38 327 ASP A O 1
ATOM 2481 N N . PHE A 1 328 ? 16.031 10.391 15.523 1 77.06 328 PHE A N 1
ATOM 2482 C CA . PHE A 1 328 ? 14.617 10.047 15.5 1 77.06 328 PHE A CA 1
ATOM 2483 C C . PHE A 1 328 ? 14.406 8.625 15 1 77.06 328 PHE A C 1
ATOM 2485 O O . PHE A 1 328 ? 14.797 8.289 13.883 1 77.06 328 PHE A O 1
ATOM 2492 N N . TYR A 1 329 ? 14 7.73 15.852 1 79.12 329 TYR A N 1
ATOM 2493 C CA . TYR A 1 329 ? 13.664 6.359 15.477 1 79.12 329 TYR A CA 1
ATOM 2494 C C . TYR A 1 329 ? 12.219 6.035 15.836 1 79.12 329 TYR A C 1
ATOM 2496 O O . TYR A 1 329 ? 11.297 6.332 15.07 1 79.12 329 TYR A O 1
ATOM 2504 N N . ASP A 1 330 ? 11.984 5.758 17.094 1 78.88 330 ASP A N 1
ATOM 2505 C CA . ASP A 1 330 ? 10.633 5.453 17.578 1 78.88 330 ASP A CA 1
ATOM 2506 C C . ASP A 1 330 ? 9.875 6.73 17.922 1 78.88 330 ASP A C 1
ATOM 2508 O O . ASP A 1 330 ? 8.648 6.73 17.984 1 78.88 330 ASP A O 1
ATOM 2512 N N . LEU A 1 331 ? 10.68 7.75 18.094 1 84.31 331 LEU A N 1
ATOM 2513 C CA . LEU A 1 331 ? 10.109 9.047 18.422 1 84.31 331 LEU A CA 1
ATOM 2514 C C . LEU A 1 331 ? 10.305 10.047 17.281 1 84.31 331 LEU A C 1
ATOM 2516 O O . LEU A 1 331 ? 11.289 9.969 16.547 1 84.31 331 LEU A O 1
ATOM 2520 N N . GLY A 1 332 ? 9.297 10.844 17.062 1 85 332 GLY A N 1
ATOM 2521 C CA . GLY A 1 332 ? 9.383 11.867 16.031 1 85 332 GLY A CA 1
ATOM 2522 C C . GLY A 1 332 ? 9.008 13.25 16.547 1 85 332 GLY A C 1
ATOM 2523 O O . GLY A 1 332 ? 8.734 13.43 17.734 1 85 332 GLY A O 1
ATOM 2524 N N . LEU A 1 333 ? 9.219 14.242 15.742 1 87.81 333 LEU A N 1
ATOM 2525 C CA . LEU A 1 333 ? 8.859 15.633 16 1 87.81 333 LEU A CA 1
ATOM 2526 C C . LEU A 1 333 ? 7.82 16.109 14.992 1 87.81 333 LEU A C 1
ATOM 2528 O O . LEU A 1 333 ? 7.824 15.68 13.836 1 87.81 333 LEU A O 1
ATOM 2532 N N . THR A 1 334 ? 6.93 16.812 15.398 1 87.06 334 THR A N 1
ATOM 2533 C CA . THR A 1 334 ? 6.008 17.469 14.484 1 87.06 334 THR A CA 1
ATOM 2534 C C . THR A 1 334 ? 5.523 18.797 15.062 1 87.06 334 THR A C 1
ATOM 2536 O O . THR A 1 334 ? 5.648 19.031 16.266 1 87.06 334 THR A O 1
ATOM 2539 N N . GLU A 1 335 ? 5.141 19.656 14.227 1 89.12 335 GLU A N 1
ATOM 2540 C CA . GLU A 1 335 ? 4.551 20.922 14.641 1 89.12 335 GLU A CA 1
ATOM 2541 C C . GLU A 1 335 ? 3.025 20.859 14.633 1 89.12 335 GLU A C 1
ATOM 2543 O O . GLU A 1 335 ? 2.432 20.281 13.719 1 89.12 335 GLU A O 1
ATOM 2548 N N . ILE A 1 336 ? 2.496 21.359 15.688 1 89.5 336 ILE A N 1
ATOM 2549 C CA . ILE A 1 336 ? 1.04 21.438 15.727 1 89.5 336 ILE A CA 1
ATOM 2550 C C . ILE A 1 336 ? 0.601 22.875 15.984 1 89.5 336 ILE A C 1
ATOM 2552 O O . ILE A 1 336 ? 1.316 23.641 16.625 1 89.5 336 ILE A O 1
ATOM 2556 N N . VAL A 1 337 ? -0.52 23.25 15.469 1 87.25 337 VAL A N 1
ATOM 2557 C CA . VAL A 1 337 ? -1.077 24.594 15.641 1 87.25 337 VAL A CA 1
ATOM 2558 C C . VAL A 1 337 ? -2.285 24.531 16.578 1 87.25 337 VAL A C 1
ATOM 2560 O O . VAL A 1 337 ? -3.139 23.656 16.438 1 87.25 337 VAL A O 1
ATOM 2563 N N . VAL A 1 338 ? -2.287 25.375 17.5 1 88.62 338 VAL A N 1
ATOM 2564 C CA . VAL A 1 338 ? -3.41 25.453 18.422 1 88.62 338 VAL A CA 1
ATOM 2565 C C . VAL A 1 338 ? -4.605 26.109 17.734 1 88.62 338 VAL A C 1
ATOM 2567 O O . VAL A 1 338 ? -4.52 27.266 17.297 1 88.62 338 VAL A O 1
ATOM 2570 N N . MET A 1 339 ? -5.648 25.391 17.781 1 83.5 339 MET A N 1
ATOM 2571 C CA . MET A 1 339 ? -6.848 25.844 17.094 1 83.5 339 MET A CA 1
ATOM 2572 C C . MET A 1 339 ? -7.668 26.781 17.984 1 83.5 339 MET A C 1
ATOM 2574 O O . MET A 1 339 ? -7.531 26.766 19.203 1 83.5 339 MET A O 1
ATOM 2578 N N . PRO A 1 340 ? -8.492 27.594 17.297 1 76.94 340 PRO A N 1
ATOM 2579 C CA . PRO A 1 340 ? -9.375 28.469 18.078 1 76.94 340 PRO A CA 1
ATOM 2580 C C . PRO A 1 340 ? -10.367 27.688 18.938 1 76.94 340 PRO A C 1
ATOM 2582 O O . PRO A 1 340 ? -10.789 28.172 20 1 76.94 340 PRO A O 1
ATOM 2585 N N . THR A 1 341 ? -10.68 26.531 18.516 1 77.31 341 THR A N 1
ATOM 2586 C CA . THR A 1 341 ? -11.648 25.703 19.234 1 77.31 341 THR A CA 1
ATOM 2587 C C . THR A 1 341 ? -10.961 24.844 20.281 1 77.31 341 THR A C 1
ATOM 2589 O O . THR A 1 341 ? -11.594 24.016 20.938 1 77.31 341 THR A O 1
ATOM 2592 N N . SER A 1 342 ? -9.711 25.047 20.438 1 87.25 342 SER A N 1
ATOM 2593 C CA . SER A 1 342 ? -8.938 24.203 21.344 1 87.25 342 SER A CA 1
ATOM 2594 C C . SER A 1 342 ? -9.352 24.422 22.797 1 87.25 342 SER A C 1
ATOM 2596 O O . SER A 1 342 ? -9.539 25.562 23.234 1 87.25 342 SER A O 1
ATOM 2598 N N . ASN A 1 343 ? -9.516 23.375 23.531 1 88.31 343 ASN A N 1
ATOM 2599 C CA . ASN A 1 343 ? -9.789 23.438 24.953 1 88.31 343 ASN A CA 1
ATOM 2600 C C . ASN A 1 343 ? -8.539 23.781 25.75 1 88.31 343 ASN A C 1
ATOM 2602 O O . ASN A 1 343 ? -8.602 24 26.969 1 88.31 343 ASN A O 1
ATOM 2606 N N . PHE A 1 344 ? -7.5 23.906 25.125 1 90.44 344 PHE A N 1
ATOM 2607 C CA . PHE A 1 344 ? -6.234 24.125 25.828 1 90.44 344 PHE A CA 1
ATOM 2608 C C . PHE A 1 344 ? -5.773 25.562 25.688 1 90.44 344 PHE A C 1
ATOM 2610 O O . PHE A 1 344 ? -4.832 25.984 26.359 1 90.44 344 PHE A O 1
ATOM 2617 N N . ALA A 1 345 ? -6.484 26.266 24.844 1 89.31 345 ALA A N 1
ATOM 2618 C CA . ALA A 1 345 ? -6.129 27.672 24.688 1 89.31 345 ALA A CA 1
ATOM 2619 C C . ALA A 1 345 ? -6.316 28.438 26 1 89.31 345 ALA A C 1
ATOM 2621 O O . ALA A 1 345 ? -7.367 28.328 26.641 1 89.31 345 ALA A O 1
ATOM 2622 N N . GLY A 1 346 ? -5.289 29.203 26.391 1 90.62 346 GLY A N 1
ATOM 2623 C CA . GLY A 1 346 ? -5.355 29.969 27.625 1 90.62 346 GLY A CA 1
ATOM 2624 C C . GLY A 1 346 ? -4.746 29.25 28.812 1 90.62 346 GLY A C 1
ATOM 2625 O O . GLY A 1 346 ? -4.484 29.859 29.859 1 90.62 346 GLY A O 1
ATOM 2626 N N . LEU A 1 347 ? -4.523 28.031 28.688 1 92.62 347 LEU A N 1
ATOM 2627 C CA . LEU A 1 347 ? -3.916 27.25 29.766 1 92.62 347 LEU A CA 1
ATOM 2628 C C . LEU A 1 347 ? -2.396 27.266 29.656 1 92.62 347 LEU A C 1
ATOM 2630 O O . LEU A 1 347 ? -1.849 27.422 28.562 1 92.62 347 LEU A O 1
ATOM 2634 N N . ARG A 1 348 ? -1.821 27.156 30.797 1 93.62 348 ARG A N 1
ATOM 2635 C CA . ARG A 1 348 ? -0.378 26.938 30.781 1 93.62 348 ARG A CA 1
ATOM 2636 C C . ARG A 1 348 ? -0.041 25.531 30.281 1 93.62 348 ARG A C 1
ATOM 2638 O O . ARG A 1 348 ? -0.779 24.578 30.547 1 93.62 348 ARG A O 1
ATOM 2645 N N . ILE A 1 349 ? 1.098 25.406 29.656 1 90.88 349 ILE A N 1
ATOM 2646 C CA . ILE A 1 349 ? 1.523 24.125 29.109 1 90.88 349 ILE A CA 1
ATOM 2647 C C . ILE A 1 349 ? 1.594 23.078 30.234 1 90.88 349 ILE A C 1
ATOM 2649 O O . ILE A 1 349 ? 1.176 21.938 30.047 1 90.88 349 ILE A O 1
ATOM 2653 N N . GLY A 1 350 ? 2.141 23.438 31.375 1 86.38 350 GLY A N 1
ATOM 2654 C CA . GLY A 1 350 ? 2.221 22.531 32.5 1 86.38 350 GLY A CA 1
ATOM 2655 C C . GLY A 1 350 ? 0.864 22.047 32.969 1 86.38 350 GLY A C 1
ATOM 2656 O O . GLY A 1 350 ? 0.717 20.875 33.375 1 86.38 350 GLY A O 1
ATOM 2657 N N . ASP A 1 351 ? -0.138 22.875 32.906 1 89.19 351 ASP A N 1
ATOM 2658 C CA . ASP A 1 351 ? -1.48 22.562 33.375 1 89.19 351 ASP A CA 1
ATOM 2659 C C . ASP A 1 351 ? -2.258 21.75 32.344 1 89.19 351 ASP A C 1
ATOM 2661 O O . ASP A 1 351 ? -3.221 21.062 32.688 1 89.19 351 ASP A O 1
ATOM 2665 N N . ALA A 1 352 ? -1.86 21.922 31.203 1 89.81 352 ALA A N 1
ATOM 2666 C CA . ALA A 1 352 ? -2.549 21.203 30.141 1 89.81 352 ALA A CA 1
ATOM 2667 C C . ALA A 1 352 ? -2.254 19.703 30.203 1 89.81 352 ALA A C 1
ATOM 2669 O O . ALA A 1 352 ? -3.021 18.891 29.672 1 89.81 352 ALA A O 1
ATOM 2670 N N . ASN A 1 353 ? -1.171 19.25 30.875 1 87.06 353 ASN A N 1
ATOM 2671 C CA . ASN A 1 353 ? -0.776 17.844 31.016 1 87.06 353 ASN A CA 1
ATOM 2672 C C . ASN A 1 353 ? -0.826 17.109 29.688 1 87.06 353 ASN A C 1
ATOM 2674 O O . ASN A 1 353 ? -1.457 16.047 29.594 1 87.06 353 ASN A O 1
ATOM 2678 N N . LEU A 1 354 ? -0.231 17.672 28.75 1 88.94 354 LEU A N 1
ATOM 2679 C CA . LEU A 1 354 ? -0.282 17.125 27.391 1 88.94 354 LEU A CA 1
ATOM 2680 C C . LEU A 1 354 ? 0.456 15.789 27.328 1 88.94 354 LEU A C 1
ATOM 2682 O O . LEU A 1 354 ? 0.11 14.93 26.516 1 88.94 354 LEU A O 1
ATOM 2686 N N . ARG A 1 355 ? 1.483 15.594 28.125 1 86.94 355 ARG A N 1
ATOM 2687 C CA . ARG A 1 355 ? 2.221 14.336 28.156 1 86.94 355 ARG A CA 1
ATOM 2688 C C . ARG A 1 355 ? 1.33 13.188 28.641 1 86.94 355 ARG A C 1
ATOM 2690 O O . ARG A 1 355 ? 1.339 12.102 28.062 1 86.94 355 ARG A O 1
ATOM 2697 N N . LYS A 1 356 ? 0.643 13.398 29.641 1 83.44 356 LYS A N 1
ATOM 2698 C CA . LYS A 1 356 ? -0.234 12.375 30.203 1 83.44 356 LYS A CA 1
ATOM 2699 C C . LYS A 1 356 ? -1.423 12.102 29.281 1 83.44 356 LYS A C 1
ATOM 2701 O O . LYS A 1 356 ? -1.82 10.945 29.109 1 83.44 356 LYS A O 1
ATOM 2706 N N . ARG A 1 357 ? -1.92 13.109 28.734 1 84.69 357 ARG A N 1
ATOM 2707 C CA . ARG A 1 357 ? -3.156 13 27.969 1 84.69 357 ARG A CA 1
ATOM 2708 C C . ARG A 1 357 ? -2.889 12.461 26.578 1 84.69 357 ARG A C 1
ATOM 2710 O O . ARG A 1 357 ? -3.672 11.664 26.047 1 84.69 357 ARG A O 1
ATOM 2717 N N . PHE A 1 358 ? -1.833 12.938 25.969 1 88.31 358 PHE A N 1
ATOM 2718 C CA . PHE A 1 358 ? -1.619 12.625 24.562 1 88.31 358 PHE A CA 1
ATOM 2719 C C . PHE A 1 358 ? -0.296 11.891 24.359 1 88.31 358 PHE A C 1
ATOM 2721 O O . PHE A 1 358 ? 0.005 11.43 23.266 1 88.31 358 PHE A O 1
ATOM 2728 N N . GLY A 1 359 ? 0.501 11.742 25.375 1 86.75 359 GLY A N 1
ATOM 2729 C CA . GLY A 1 359 ? 1.801 11.102 25.266 1 86.75 359 GLY A CA 1
ATOM 2730 C C . GLY A 1 359 ? 2.793 11.906 24.438 1 86.75 359 GLY A C 1
ATOM 2731 O O . GLY A 1 359 ? 3.537 11.344 23.641 1 86.75 359 GLY A O 1
ATOM 2732 N N . ILE A 1 360 ? 2.742 13.242 24.547 1 90.31 360 ILE A N 1
ATOM 2733 C CA . ILE A 1 360 ? 3.65 14.086 23.781 1 90.31 360 ILE A CA 1
ATOM 2734 C C . ILE A 1 360 ? 4.359 15.062 24.719 1 90.31 360 ILE A C 1
ATOM 2736 O O . ILE A 1 360 ? 3.861 15.367 25.797 1 90.31 360 ILE A O 1
ATOM 2740 N N . ASN A 1 361 ? 5.562 15.547 24.312 1 89 361 ASN A N 1
ATOM 2741 C CA . ASN A 1 361 ? 6.328 16.609 24.969 1 89 361 ASN A CA 1
ATOM 2742 C C . ASN A 1 361 ? 6.371 17.875 24.125 1 89 361 ASN A C 1
ATOM 2744 O O . ASN A 1 361 ? 6.582 17.812 22.906 1 89 361 ASN A O 1
ATOM 2748 N N . VAL A 1 362 ? 6.066 18.969 24.75 1 90.88 362 VAL A N 1
ATOM 2749 C CA . VAL A 1 362 ? 6.227 20.234 24.062 1 90.88 362 VAL A CA 1
ATOM 2750 C C . VAL A 1 362 ? 7.668 20.719 24.188 1 90.88 362 VAL A C 1
ATOM 2752 O O . VAL A 1 362 ? 8.18 20.891 25.297 1 90.88 362 VAL A O 1
ATOM 2755 N N . LEU A 1 363 ? 8.273 20.922 23.109 1 89 363 LEU A N 1
ATOM 2756 C CA . LEU A 1 363 ? 9.688 21.281 23.125 1 89 363 LEU A CA 1
ATOM 2757 C C . LEU A 1 363 ? 9.875 22.766 22.844 1 89 363 LEU A C 1
ATOM 2759 O O . LEU A 1 363 ? 10.93 23.328 23.156 1 89 363 LEU A O 1
ATOM 2763 N N . GLY A 1 364 ? 8.891 23.344 22.188 1 89.5 364 GLY A N 1
ATOM 2764 C CA . GLY A 1 364 ? 8.969 24.766 21.875 1 89.5 364 GLY A CA 1
ATOM 2765 C C . GLY A 1 364 ? 7.66 25.328 21.359 1 89.5 364 GLY A C 1
ATOM 2766 O O . GLY A 1 364 ? 6.77 24.594 20.938 1 89.5 364 GLY A O 1
ATOM 2767 N N . VAL A 1 365 ? 7.609 26.625 21.453 1 91.81 365 VAL A N 1
ATOM 2768 C CA . VAL A 1 365 ? 6.441 27.359 20.984 1 91.81 365 VAL A CA 1
ATOM 2769 C C . VAL A 1 365 ? 6.887 28.484 20.047 1 91.81 365 VAL A C 1
ATOM 2771 O O . VAL A 1 365 ? 7.82 29.234 20.359 1 91.81 365 VAL A O 1
ATOM 2774 N N . LYS A 1 366 ? 6.32 28.406 18.922 1 88.81 366 LYS A N 1
ATOM 2775 C CA . LYS A 1 366 ? 6.547 29.5 17.984 1 88.81 366 LYS A CA 1
ATOM 2776 C C . LYS A 1 366 ? 5.336 30.438 17.922 1 88.81 366 LYS A C 1
ATOM 2778 O O . LYS A 1 366 ? 4.234 30 17.578 1 88.81 366 LYS A O 1
ATOM 2783 N N . ARG A 1 367 ? 5.457 31.656 18.359 1 88.62 367 ARG A N 1
ATOM 2784 C CA . ARG A 1 367 ? 4.434 32.688 18.312 1 88.62 367 ARG A CA 1
ATOM 2785 C C . ARG A 1 367 ? 4.859 33.875 17.438 1 88.62 367 ARG A C 1
ATOM 2787 O O . ARG A 1 367 ? 5.699 34.688 17.828 1 88.62 367 ARG A O 1
ATOM 2794 N N . GLY A 1 368 ? 4.199 33.906 16.266 1 78.12 368 GLY A N 1
ATOM 2795 C CA . GLY A 1 368 ? 4.703 34.875 15.312 1 78.12 368 GLY A CA 1
ATOM 2796 C C . GLY A 1 368 ? 6.137 34.625 14.898 1 78.12 368 GLY A C 1
ATOM 2797 O O . GLY A 1 368 ? 6.449 33.562 14.359 1 78.12 368 GLY A O 1
ATOM 2798 N N . ASP A 1 369 ? 7.031 35.531 15.156 1 78.69 369 ASP A N 1
ATOM 2799 C CA . ASP A 1 369 ? 8.43 35.375 14.773 1 78.69 369 ASP A CA 1
ATOM 2800 C C . ASP A 1 369 ? 9.297 35.031 15.992 1 78.69 369 ASP A C 1
ATOM 2802 O O . ASP A 1 369 ? 10.523 34.938 15.875 1 78.69 369 ASP A O 1
ATOM 2806 N N . GLU A 1 370 ? 8.609 34.781 17.125 1 85.5 370 GLU A N 1
ATOM 2807 C CA . GLU A 1 370 ? 9.344 34.5 18.344 1 85.5 370 GLU A CA 1
ATOM 2808 C C . GLU A 1 370 ? 9.297 33.031 18.703 1 85.5 370 GLU A C 1
ATOM 2810 O O . GLU A 1 370 ? 8.258 32.375 18.547 1 85.5 370 GLU A O 1
ATOM 2815 N N . TYR A 1 371 ? 10.438 32.531 19.094 1 88.38 371 TYR A N 1
ATOM 2816 C CA . TYR A 1 371 ? 10.531 31.156 19.547 1 88.38 371 TYR A CA 1
ATOM 2817 C C . TYR A 1 371 ? 10.711 31.094 21.062 1 88.38 371 TYR A C 1
ATOM 2819 O O . TYR A 1 371 ? 11.656 31.656 21.609 1 88.38 371 TYR A O 1
ATOM 2827 N N . ILE A 1 372 ? 9.836 30.484 21.672 1 88.56 372 ILE A N 1
ATOM 2828 C CA . ILE A 1 372 ? 9.875 30.312 23.125 1 88.56 372 ILE A CA 1
ATOM 2829 C C . ILE A 1 372 ? 10.336 28.891 23.453 1 88.56 372 ILE A C 1
ATOM 2831 O O . ILE A 1 372 ? 9.594 27.922 23.25 1 88.56 372 ILE A O 1
ATOM 2835 N N . THR A 1 373 ? 11.484 28.688 23.922 1 85.81 373 THR A N 1
ATOM 2836 C CA . THR A 1 373 ? 12.008 27.359 24.219 1 85.81 373 THR A CA 1
ATOM 2837 C C . THR A 1 373 ? 12.375 27.25 25.703 1 85.81 373 THR A C 1
ATOM 2839 O O . THR A 1 373 ? 12.656 26.156 26.188 1 85.81 373 THR A O 1
ATOM 2842 N N . GLU A 1 374 ? 12.305 28.375 26.359 1 80.5 374 GLU A N 1
ATOM 2843 C CA . GLU A 1 374 ? 12.633 28.391 27.781 1 80.5 374 GLU A CA 1
ATOM 2844 C C . GLU A 1 374 ? 11.375 28.469 28.641 1 80.5 374 GLU A C 1
ATOM 2846 O O . GLU A 1 374 ? 10.398 29.125 28.25 1 80.5 374 GLU A O 1
ATOM 2851 N N . ASN A 1 375 ? 11.414 27.891 29.797 1 80.44 375 ASN A N 1
ATOM 2852 C CA . ASN A 1 375 ? 10.328 27.906 30.781 1 80.44 375 ASN A CA 1
ATOM 2853 C C . ASN A 1 375 ? 8.984 27.578 30.125 1 80.44 375 ASN A C 1
ATOM 2855 O O . ASN A 1 375 ? 8.016 28.328 30.281 1 80.44 375 ASN A O 1
ATOM 2859 N N . LEU A 1 376 ? 9.023 26.625 29.375 1 84.88 376 LEU A N 1
ATOM 2860 C CA . LEU A 1 376 ? 7.863 26.219 28.594 1 84.88 376 LEU A CA 1
ATOM 2861 C C . LEU A 1 376 ? 6.703 25.844 29.5 1 84.88 376 LEU A C 1
ATOM 2863 O O . LEU A 1 376 ? 5.539 26.078 29.172 1 84.88 376 LEU A O 1
ATOM 2867 N N . ILE A 1 377 ? 6.941 25.328 30.609 1 82.69 377 ILE A N 1
ATOM 2868 C CA . ILE A 1 377 ? 5.914 24.844 31.531 1 82.69 377 ILE A CA 1
ATOM 2869 C C . ILE A 1 377 ? 5.023 26 31.969 1 82.69 377 ILE A C 1
ATOM 2871 O O . ILE A 1 377 ? 3.812 25.828 32.156 1 82.69 377 ILE A O 1
ATOM 2875 N N . ALA A 1 378 ? 5.566 27.172 32.094 1 86.25 378 ALA A N 1
ATOM 2876 C CA . ALA A 1 378 ? 4.84 28.328 32.594 1 86.25 378 ALA A CA 1
ATOM 2877 C C . ALA A 1 378 ? 4.203 29.109 31.438 1 86.25 378 ALA A C 1
ATOM 2879 O O . ALA A 1 378 ? 3.379 30 31.672 1 86.25 378 ALA A O 1
ATOM 2880 N N . THR A 1 379 ? 4.52 28.734 30.281 1 89.5 379 THR A N 1
ATOM 2881 C CA . THR A 1 379 ? 4.039 29.469 29.125 1 89.5 379 THR A CA 1
ATOM 2882 C C . THR A 1 379 ? 2.566 29.172 28.859 1 89.5 379 THR A C 1
ATOM 2884 O O . THR A 1 379 ? 2.146 28.016 28.875 1 89.5 379 THR A O 1
ATOM 2887 N N . LYS A 1 380 ? 1.81 30.219 28.641 1 93.56 380 LYS A N 1
ATOM 2888 C CA . LYS A 1 380 ? 0.397 30.078 28.312 1 93.56 380 LYS A CA 1
ATOM 2889 C C . LYS A 1 380 ? 0.211 29.859 26.812 1 93.56 380 LYS A C 1
ATOM 2891 O O . LYS A 1 380 ? 0.88 30.484 25.984 1 93.56 380 LYS A O 1
ATOM 2896 N N . LEU A 1 381 ? -0.697 28.969 26.5 1 92.88 381 LEU A N 1
ATOM 2897 C CA . LEU A 1 381 ? -0.984 28.656 25.109 1 92.88 381 LEU A CA 1
ATOM 2898 C C . LEU A 1 381 ? -1.992 29.641 24.531 1 92.88 381 LEU A C 1
ATOM 2900 O O . LEU A 1 381 ? -2.988 29.984 25.172 1 92.88 381 LEU A O 1
ATOM 2904 N N . HIS A 1 382 ? -1.706 30.125 23.391 1 89.88 382 HIS A N 1
ATOM 2905 C CA . HIS A 1 382 ? -2.6 31.031 22.656 1 89.88 382 HIS A CA 1
ATOM 2906 C C . HIS A 1 382 ? -3.049 30.406 21.344 1 89.88 382 HIS A C 1
ATOM 2908 O O . HIS A 1 382 ? -2.338 29.578 20.766 1 89.88 382 HIS A O 1
ATOM 2914 N N . VAL A 1 383 ? -4.199 30.859 20.938 1 84.12 383 VAL A N 1
ATOM 2915 C CA . VAL A 1 383 ? -4.695 30.438 19.625 1 84.12 383 VAL A CA 1
ATOM 2916 C C . VAL A 1 383 ? -3.703 30.844 18.547 1 84.12 383 VAL A C 1
ATOM 2918 O O . VAL A 1 383 ? -3.211 31.984 18.531 1 84.12 383 VAL A O 1
ATOM 2921 N N . GLY A 1 384 ? -3.344 29.875 17.672 1 80.38 384 GLY A N 1
ATOM 2922 C CA . GLY A 1 384 ? -2.434 30.172 16.578 1 80.38 384 GLY A CA 1
ATOM 2923 C C . GLY A 1 384 ? -0.989 29.828 16.906 1 80.38 384 GLY A C 1
ATOM 2924 O O . GLY A 1 384 ? -0.135 29.844 16.016 1 80.38 384 GLY A O 1
ATOM 2925 N N . ASP A 1 385 ? -0.736 29.562 18.156 1 88 385 ASP A N 1
ATOM 2926 C CA . ASP A 1 385 ? 0.611 29.125 18.516 1 88 385 ASP A CA 1
ATOM 2927 C C . ASP A 1 385 ? 0.998 27.844 17.766 1 88 385 ASP A C 1
ATOM 2929 O O . ASP A 1 385 ? 0.17 26.953 17.594 1 88 385 ASP A O 1
ATOM 2933 N N . MET A 1 386 ? 2.221 27.812 17.297 1 88.69 386 MET A N 1
ATOM 2934 C CA . MET A 1 386 ? 2.781 26.578 16.781 1 88.69 386 MET A CA 1
ATOM 2935 C C . MET A 1 386 ? 3.621 25.875 17.844 1 88.69 386 MET A C 1
ATOM 2937 O O . MET A 1 386 ? 4.559 26.453 18.391 1 88.69 386 MET A O 1
ATOM 2941 N N . LEU A 1 387 ? 3.252 24.734 18.125 1 91.88 387 LEU A N 1
ATOM 2942 C CA . LEU A 1 387 ? 3.973 23.953 19.109 1 91.88 387 LEU A CA 1
ATOM 2943 C C . LEU A 1 387 ? 4.816 22.875 18.453 1 91.88 387 LEU A C 1
ATOM 2945 O O . LEU A 1 387 ? 4.34 22.172 17.562 1 91.88 387 LEU A O 1
ATOM 2949 N N . LEU A 1 388 ? 6.012 22.859 18.797 1 91.75 388 LEU A N 1
ATOM 2950 C CA . LEU A 1 388 ? 6.84 21.719 18.422 1 91.75 388 LEU A CA 1
ATOM 2951 C C . LEU A 1 388 ? 6.703 20.594 19.438 1 91.75 388 LEU A C 1
ATOM 2953 O O . LEU A 1 388 ? 7.023 20.766 20.625 1 91.75 388 LEU A O 1
ATOM 2957 N N . VAL A 1 389 ? 6.246 19.531 19.031 1 91.75 389 VAL A N 1
ATOM 2958 C CA . VAL A 1 389 ? 5.973 18.453 19.984 1 91.75 389 VAL A CA 1
ATOM 2959 C C . VAL A 1 389 ? 6.738 17.203 19.578 1 91.75 389 VAL A C 1
ATOM 2961 O O . VAL A 1 389 ? 6.992 16.984 18.391 1 91.75 389 VAL A O 1
ATOM 2964 N N . GLN A 1 390 ? 7.098 16.453 20.547 1 90.06 390 GLN A N 1
ATOM 2965 C CA . GLN A 1 390 ? 7.781 15.18 20.375 1 90.06 390 GLN A CA 1
ATOM 2966 C C . GLN A 1 390 ? 6.957 14.031 20.938 1 90.06 390 GLN A C 1
ATOM 2968 O O . GLN A 1 390 ? 6.336 14.164 22 1 90.06 390 GLN A O 1
ATOM 2973 N N . GLY A 1 391 ? 6.945 12.922 20.312 1 88.25 391 GLY A N 1
ATOM 2974 C CA . GLY A 1 391 ? 6.254 11.727 20.766 1 88.25 391 GLY A CA 1
ATOM 2975 C C . GLY A 1 391 ? 6.418 10.547 19.828 1 88.25 391 GLY A C 1
ATOM 2976 O O . GLY A 1 391 ? 7.141 10.633 18.844 1 88.25 391 GLY A O 1
ATOM 2977 N N . GLU A 1 392 ? 5.902 9.43 20.328 1 87.94 392 GLU A N 1
ATOM 2978 C CA . GLU A 1 392 ? 5.867 8.273 19.438 1 87.94 392 GLU A CA 1
ATOM 2979 C C . GLU A 1 392 ? 5.074 8.578 18.172 1 87.94 392 GLU A C 1
ATOM 2981 O O . GLU A 1 392 ? 4.098 9.336 18.203 1 87.94 392 GLU A O 1
ATOM 2986 N N . TRP A 1 393 ? 5.48 7.992 17.109 1 84.38 393 TRP A N 1
ATOM 2987 C CA . TRP A 1 393 ? 4.848 8.273 15.828 1 84.38 393 TRP A CA 1
ATOM 2988 C C . TRP A 1 393 ? 3.352 7.984 15.883 1 84.38 393 TRP A C 1
ATOM 2990 O O . TRP A 1 393 ? 2.551 8.719 15.297 1 84.38 393 TRP A O 1
ATOM 3000 N N . THR A 1 394 ? 2.994 6.941 16.578 1 83.62 394 THR A N 1
ATOM 3001 C CA . THR A 1 394 ? 1.585 6.582 16.688 1 83.62 394 THR A CA 1
ATOM 3002 C C . THR A 1 394 ? 0.812 7.668 17.438 1 83.62 394 THR A C 1
ATOM 3004 O O . THR A 1 394 ? -0.302 8.023 17.047 1 83.62 394 THR A O 1
ATOM 3007 N N . ASN A 1 395 ? 1.42 8.195 18.453 1 85.62 395 ASN A N 1
ATOM 3008 C CA . ASN A 1 395 ? 0.784 9.258 19.219 1 85.62 395 ASN A CA 1
ATOM 3009 C C . ASN A 1 395 ? 0.656 10.539 18.391 1 85.62 395 ASN A C 1
ATOM 3011 O O . ASN A 1 395 ? -0.365 11.227 18.453 1 85.62 395 ASN A O 1
ATOM 3015 N N . LEU A 1 396 ? 1.682 10.805 17.688 1 87.38 396 LEU A N 1
ATOM 3016 C CA . LEU A 1 396 ? 1.666 11.992 16.844 1 87.38 396 LEU A CA 1
ATOM 3017 C C . LEU A 1 396 ? 0.596 11.883 15.773 1 87.38 396 LEU A C 1
ATOM 3019 O O . LEU A 1 396 ? -0.063 12.875 15.438 1 87.38 396 LEU A O 1
ATOM 3023 N N . ALA A 1 397 ? 0.437 10.719 15.289 1 82.19 397 ALA A N 1
ATOM 3024 C CA . ALA A 1 397 ? -0.599 10.477 14.289 1 82.19 397 ALA A CA 1
ATOM 3025 C C . ALA A 1 397 ? -1.991 10.656 14.891 1 82.19 397 ALA A C 1
ATOM 3027 O O . ALA A 1 397 ? -2.902 11.148 14.219 1 82.19 397 ALA A O 1
ATOM 3028 N N . HIS A 1 398 ? -2.133 10.258 16.094 1 81.25 398 HIS A N 1
ATOM 3029 C CA . HIS A 1 398 ? -3.412 10.383 16.781 1 81.25 398 HIS A CA 1
ATOM 3030 C C . HIS A 1 398 ? -3.764 11.852 17.016 1 81.25 398 HIS A C 1
ATOM 3032 O O . HIS A 1 398 ? -4.941 12.211 17.062 1 81.25 398 HIS A O 1
ATOM 3038 N N . LEU A 1 399 ? -2.746 12.656 17.188 1 84.5 399 LEU A N 1
ATOM 3039 C CA . LEU A 1 399 ? -2.982 14.086 17.344 1 84.5 399 LEU A CA 1
ATOM 3040 C C . LEU A 1 399 ? -3.689 14.672 16.125 1 84.5 399 LEU A C 1
ATOM 3042 O O . LEU A 1 399 ? -4.496 15.594 16.25 1 84.5 399 LEU A O 1
ATOM 3046 N N . ALA A 1 400 ? -3.373 14.07 15 1 76.25 400 ALA A N 1
ATOM 3047 C CA . ALA A 1 400 ? -3.939 14.562 13.75 1 76.25 400 ALA A CA 1
ATOM 3048 C C . ALA A 1 400 ? -5.438 14.289 13.68 1 76.25 400 ALA A C 1
ATOM 3050 O O . ALA A 1 400 ? -6.168 14.977 12.953 1 76.25 400 ALA A O 1
ATOM 3051 N N . ALA A 1 401 ? -5.863 13.352 14.477 1 73 401 ALA A N 1
ATOM 3052 C CA . ALA A 1 401 ? -7.277 12.992 14.469 1 73 401 ALA A CA 1
ATOM 3053 C C . ALA A 1 401 ? -8.094 13.953 15.328 1 73 401 ALA A C 1
ATOM 3055 O O . ALA A 1 401 ? -9.297 14.102 15.125 1 73 401 ALA A O 1
ATOM 3056 N N . ASP A 1 402 ? -7.391 14.594 16.266 1 77.81 402 ASP A N 1
ATOM 3057 C CA . ASP A 1 402 ? -8.07 15.539 17.141 1 77.81 402 ASP A CA 1
ATOM 3058 C C . ASP A 1 402 ? -8.055 16.938 16.547 1 77.81 402 ASP A C 1
ATOM 3060 O O . ASP A 1 402 ? -7.426 17.844 17.109 1 77.81 402 ASP A O 1
ATOM 3064 N N . THR A 1 403 ? -8.844 17.203 15.594 1 75.44 403 THR A N 1
ATOM 3065 C CA . THR A 1 403 ? -8.797 18.453 14.82 1 75.44 403 THR A CA 1
ATOM 3066 C C . THR A 1 403 ? -9.484 19.578 15.578 1 75.44 403 THR A C 1
ATOM 3068 O O . THR A 1 403 ? -9.383 20.75 15.188 1 75.44 403 THR A O 1
ATOM 3071 N N . SER A 1 404 ? -10.125 19.25 16.641 1 77.56 404 SER A N 1
ATOM 3072 C CA . SER A 1 404 ? -10.773 20.281 17.422 1 77.56 404 SER A CA 1
ATOM 3073 C C . SER A 1 404 ? -9.75 21.094 18.219 1 77.56 404 SER A C 1
ATOM 3075 O O . SER A 1 404 ? -9.93 22.297 18.422 1 77.56 404 SER A O 1
ATOM 3077 N N . ASN A 1 405 ? -8.695 20.406 18.594 1 83.75 405 ASN A N 1
ATOM 3078 C CA . ASN A 1 405 ? -7.723 21.078 19.453 1 83.75 405 ASN A CA 1
ATOM 3079 C C . ASN A 1 405 ? -6.496 21.531 18.672 1 83.75 405 ASN A C 1
ATOM 3081 O O . ASN A 1 405 ? -5.941 22.594 18.938 1 83.75 405 ASN A O 1
ATOM 3085 N N . TRP A 1 406 ? -6.156 20.625 17.734 1 85.12 406 TRP A N 1
ATOM 3086 C CA . TRP A 1 406 ? -4.891 20.906 17.062 1 85.12 406 TRP A CA 1
ATOM 3087 C C . TRP A 1 406 ? -4.977 20.531 15.586 1 85.12 406 TRP A C 1
ATOM 3089 O O . TRP A 1 406 ? -5.812 19.719 15.188 1 85.12 406 TRP A O 1
ATOM 3099 N N . VAL A 1 407 ? -4.172 21.203 14.891 1 81.5 407 VAL A N 1
ATOM 3100 C CA . VAL A 1 407 ? -3.906 20.766 13.523 1 81.5 407 VAL A CA 1
ATOM 3101 C C . VAL A 1 407 ? -2.432 20.406 13.375 1 81.5 407 VAL A C 1
ATOM 3103 O O . VAL A 1 407 ? -1.554 21.172 13.773 1 81.5 407 VAL A O 1
ATOM 3106 N N . VAL A 1 408 ? -2.207 19.234 12.93 1 84.75 408 VAL A N 1
ATOM 3107 C CA . VAL A 1 408 ? -0.833 18.781 12.719 1 84.75 408 VAL A CA 1
ATOM 3108 C C . VAL A 1 408 ? -0.35 19.234 11.336 1 84.75 408 VAL A C 1
ATOM 3110 O O . VAL A 1 408 ? -1.019 18.984 10.328 1 84.75 408 VAL A O 1
ATOM 3113 N N . ILE A 1 409 ? 0.755 19.891 11.281 1 76.94 409 ILE A N 1
ATOM 3114 C CA . ILE A 1 409 ? 1.261 20.484 10.047 1 76.94 409 ILE A CA 1
ATOM 3115 C C . ILE A 1 409 ? 1.76 19.391 9.109 1 76.94 409 ILE A C 1
ATOM 3117 O O . ILE A 1 409 ? 1.378 19.344 7.938 1 76.94 409 ILE A O 1
ATOM 3121 N N . ASP A 1 410 ? 2.654 18.531 9.602 1 74.94 410 ASP A N 1
ATOM 3122 C CA . ASP A 1 410 ? 3.189 17.469 8.766 1 74.94 410 ASP A CA 1
ATOM 3123 C C . ASP A 1 410 ? 2.477 16.141 9.047 1 74.94 410 ASP A C 1
ATOM 3125 O O . ASP A 1 410 ? 1.848 15.977 10.094 1 74.94 410 ASP A O 1
ATOM 3129 N N . GLN A 1 411 ? 2.445 15.383 8.062 1 72.94 411 GLN A N 1
ATOM 3130 C CA . GLN A 1 411 ? 1.889 14.055 8.281 1 72.94 411 GLN A CA 1
ATOM 3131 C C . GLN A 1 411 ? 2.895 13.148 8.984 1 72.94 411 GLN A C 1
ATOM 3133 O O . GLN A 1 411 ? 3.848 12.672 8.367 1 72.94 411 GLN A O 1
ATOM 3138 N N . PRO A 1 412 ? 2.645 12.938 10.234 1 75 412 PRO A N 1
ATOM 3139 C CA . PRO A 1 412 ? 3.619 12.164 11.008 1 75 412 PRO A CA 1
ATOM 3140 C C . PRO A 1 412 ? 3.883 10.781 10.414 1 75 412 PRO A C 1
ATOM 3142 O O . PRO A 1 412 ? 5.02 10.305 10.422 1 75 412 PRO A O 1
ATOM 3145 N N . GLU A 1 413 ? 2.873 10.203 9.883 1 74.56 413 GLU A N 1
ATOM 3146 C CA . GLU A 1 413 ? 3.047 8.867 9.32 1 74.56 413 GLU A CA 1
ATOM 3147 C C . GLU A 1 413 ? 3.975 8.891 8.109 1 74.56 413 GLU A C 1
ATOM 3149 O O . GLU A 1 413 ? 4.824 8.008 7.957 1 74.56 413 GLU A O 1
ATOM 3154 N N . LYS A 1 414 ? 3.779 9.828 7.332 1 74.38 414 LYS A N 1
ATOM 3155 C CA . LYS A 1 414 ? 4.637 9.953 6.16 1 74.38 414 LYS A CA 1
ATOM 3156 C C . LYS A 1 414 ? 6.066 10.305 6.555 1 74.38 414 LYS A C 1
ATOM 3158 O O . LYS A 1 414 ? 7.023 9.82 5.945 1 74.38 414 LYS A O 1
ATOM 3163 N N . THR A 1 415 ? 6.18 11.102 7.527 1 76.5 415 THR A N 1
ATOM 3164 C CA . THR A 1 415 ? 7.5 11.477 8.016 1 76.5 415 THR A CA 1
ATOM 3165 C C . THR A 1 415 ? 8.211 10.281 8.641 1 76.5 415 THR A C 1
ATOM 3167 O O . THR A 1 415 ? 9.422 10.117 8.477 1 76.5 415 THR A O 1
ATOM 3170 N N . ALA A 1 416 ? 7.457 9.539 9.359 1 75.12 416 ALA A N 1
ATOM 3171 C CA . ALA A 1 416 ? 8.008 8.344 9.977 1 75.12 416 ALA A CA 1
ATOM 3172 C C . ALA A 1 416 ? 8.594 7.402 8.93 1 75.12 416 ALA A C 1
ATOM 3174 O O . ALA A 1 416 ? 9.641 6.781 9.156 1 75.12 416 ALA A O 1
ATOM 3175 N N . ASP A 1 417 ? 7.918 7.367 7.848 1 73.19 417 ASP A N 1
ATOM 3176 C CA . ASP A 1 417 ? 8.352 6.48 6.77 1 73.19 417 ASP A CA 1
ATOM 3177 C C . ASP A 1 417 ? 9.688 6.938 6.188 1 73.19 417 ASP A C 1
ATOM 3179 O O . ASP A 1 417 ? 10.422 6.137 5.605 1 73.19 417 ASP A O 1
ATOM 3183 N N . LYS A 1 418 ? 9.977 8.148 6.395 1 73.62 418 LYS A N 1
ATOM 3184 C CA . LYS A 1 418 ? 11.18 8.711 5.793 1 73.62 418 LYS A CA 1
ATOM 3185 C C . LYS A 1 418 ? 12.359 8.641 6.758 1 73.62 418 LYS A C 1
ATOM 3187 O O . LYS A 1 418 ? 13.508 8.859 6.359 1 73.62 418 LYS A O 1
ATOM 3192 N N . VAL A 1 419 ? 12.094 8.32 8.008 1 77.12 419 VAL A N 1
ATOM 3193 C CA . VAL A 1 419 ? 13.156 8.25 9.008 1 77.12 419 VAL A CA 1
ATOM 3194 C C . VAL A 1 419 ? 14.055 7.055 8.719 1 77.12 419 VAL A C 1
ATOM 3196 O O . VAL A 1 419 ? 13.578 5.938 8.508 1 77.12 419 VAL A O 1
ATOM 3199 N N . LEU A 1 420 ? 15.305 7.328 8.648 1 79.38 420 LEU A N 1
ATOM 3200 C CA . LEU A 1 420 ? 16.297 6.293 8.359 1 79.38 420 LEU A CA 1
ATOM 3201 C C . LEU A 1 420 ? 16.719 5.566 9.633 1 79.38 420 LEU A C 1
ATOM 3203 O O . LEU A 1 420 ? 16.859 6.188 10.688 1 79.38 420 LEU A O 1
ATOM 3207 N N . LEU A 1 421 ? 16.828 4.336 9.492 1 82.06 421 LEU A N 1
ATOM 3208 C CA . LEU A 1 421 ? 17.375 3.504 10.562 1 82.06 421 LEU A CA 1
ATOM 3209 C C . LEU A 1 421 ? 18.859 3.281 10.375 1 82.06 421 LEU A C 1
ATOM 3211 O O . LEU A 1 421 ? 19.312 2.146 10.18 1 82.06 421 LEU A O 1
ATOM 3215 N N . ASP A 1 422 ? 19.641 4.242 10.617 1 82.62 422 ASP A N 1
ATOM 3216 C CA . ASP A 1 422 ? 21.047 4.277 10.25 1 82.62 422 ASP A CA 1
ATOM 3217 C C . ASP A 1 422 ? 21.859 3.285 11.086 1 82.62 422 ASP A C 1
ATOM 3219 O O . ASP A 1 422 ? 22.906 2.814 10.656 1 82.62 422 ASP A O 1
ATOM 3223 N N . TYR A 1 423 ? 21.422 2.938 12.25 1 80.94 423 TYR A N 1
ATOM 3224 C CA . TYR A 1 423 ? 22.172 2.02 13.117 1 80.94 423 TYR A CA 1
ATOM 3225 C C . TYR A 1 423 ? 22.109 0.597 12.57 1 80.94 423 TYR A C 1
ATOM 3227 O O . TYR A 1 423 ? 22.906 -0.259 12.977 1 80.94 423 TYR A O 1
ATOM 3235 N N . LYS A 1 424 ? 21.25 0.395 11.633 1 88.06 424 LYS A N 1
ATOM 3236 C CA . LYS A 1 424 ? 21.109 -0.933 11.039 1 88.06 424 LYS A CA 1
ATOM 3237 C C . LYS A 1 424 ? 21.812 -1.007 9.688 1 88.06 424 LYS A C 1
ATOM 3239 O O . LYS A 1 424 ? 21.797 -2.043 9.023 1 88.06 424 LYS A O 1
ATOM 3244 N N . ALA A 1 425 ? 22.469 -0.011 9.258 1 88.12 425 ALA A N 1
ATOM 3245 C CA . ALA A 1 425 ? 23.125 0.051 7.957 1 88.12 425 ALA A CA 1
ATOM 3246 C C . ALA A 1 425 ? 24.156 -1.067 7.812 1 88.12 425 ALA A C 1
ATOM 3248 O O . ALA A 1 425 ? 24.203 -1.749 6.785 1 88.12 425 ALA A O 1
ATOM 3249 N N . PRO A 1 426 ? 24.969 -1.29 8.805 1 88.62 426 PRO A N 1
ATOM 3250 C CA . PRO A 1 426 ? 25.938 -2.369 8.656 1 88.62 426 PRO A CA 1
ATOM 3251 C C . PRO A 1 426 ? 25.297 -3.742 8.516 1 88.62 426 PRO A C 1
ATOM 3253 O O . PRO A 1 426 ? 25.812 -4.605 7.805 1 88.62 426 PRO A O 1
ATOM 3256 N N . VAL A 1 427 ? 24.25 -3.924 9.164 1 91.88 427 VAL A N 1
ATOM 3257 C CA . VAL A 1 427 ? 23.531 -5.195 9.062 1 91.88 427 VAL A CA 1
ATOM 3258 C C . VAL A 1 427 ? 23 -5.371 7.645 1 91.88 427 VAL A C 1
ATOM 3260 O O . VAL A 1 427 ? 23.094 -6.453 7.062 1 91.88 427 VAL A O 1
ATOM 3263 N N . ALA A 1 428 ? 22.391 -4.348 7.145 1 91.81 428 ALA A N 1
ATOM 3264 C CA . ALA A 1 428 ? 21.891 -4.395 5.773 1 91.81 428 ALA A CA 1
ATOM 3265 C C . ALA A 1 428 ? 23.016 -4.703 4.785 1 91.81 428 ALA A C 1
ATOM 3267 O O . ALA A 1 428 ? 22.828 -5.492 3.857 1 91.81 428 ALA A O 1
ATOM 3268 N N . ALA A 1 429 ? 24.125 -4.137 5 1 90.75 429 ALA A N 1
ATOM 3269 C CA . ALA A 1 429 ? 25.281 -4.383 4.141 1 90.75 429 ALA A CA 1
ATOM 3270 C C . ALA A 1 429 ? 25.719 -5.844 4.23 1 90.75 429 ALA A C 1
ATOM 3272 O O . ALA A 1 429 ? 26.016 -6.469 3.209 1 90.75 429 ALA A O 1
ATOM 3273 N N . ALA A 1 430 ? 25.812 -6.305 5.398 1 93.44 430 ALA A N 1
ATOM 3274 C CA . ALA A 1 430 ? 26.234 -7.691 5.613 1 93.44 430 ALA A CA 1
ATOM 3275 C C . ALA A 1 430 ? 25.281 -8.656 4.918 1 93.44 430 ALA A C 1
ATOM 3277 O O . ALA A 1 430 ? 25.719 -9.641 4.309 1 93.44 430 ALA A O 1
ATOM 3278 N N . ILE A 1 431 ? 24 -8.398 5.02 1 94 431 ILE A N 1
ATOM 3279 C CA . ILE A 1 431 ? 23 -9.266 4.406 1 94 431 ILE A CA 1
ATOM 3280 C C . ILE A 1 431 ? 23.141 -9.234 2.887 1 94 431 ILE A C 1
ATOM 3282 O O . ILE A 1 431 ? 23.094 -10.273 2.23 1 94 431 ILE A O 1
ATOM 3286 N N . MET A 1 432 ? 23.297 -8.078 2.34 1 90.56 432 MET A N 1
ATOM 3287 C CA . MET A 1 432 ? 23.5 -7.938 0.9 1 90.56 432 MET A CA 1
ATOM 3288 C C . MET A 1 432 ? 24.734 -8.703 0.445 1 90.56 432 MET A C 1
ATOM 3290 O O . MET A 1 432 ? 24.703 -9.422 -0.558 1 90.56 432 MET A O 1
ATOM 3294 N N . LEU A 1 433 ? 25.812 -8.562 1.15 1 91.44 433 LEU A N 1
ATOM 3295 C CA . LEU A 1 433 ? 27.062 -9.25 0.811 1 91.44 433 LEU A CA 1
ATOM 3296 C C . LEU A 1 433 ? 26.875 -10.758 0.904 1 91.44 433 LEU A C 1
ATOM 3298 O O . LEU A 1 433 ? 27.391 -11.5 0.064 1 91.44 433 LEU A O 1
ATOM 3302 N N . LEU A 1 434 ? 26.203 -11.141 1.922 1 92.06 434 LEU A N 1
ATOM 3303 C CA . LEU A 1 434 ? 25.922 -12.562 2.068 1 92.06 434 LEU A CA 1
ATOM 3304 C C . LEU A 1 434 ? 25.094 -13.078 0.904 1 92.06 434 LEU A C 1
ATOM 3306 O O . LEU A 1 434 ? 25.328 -14.172 0.389 1 92.06 434 LEU A O 1
ATOM 3310 N N . MET A 1 435 ? 24.047 -12.344 0.547 1 91.94 435 MET A N 1
ATOM 3311 C CA . MET A 1 435 ? 23.203 -12.711 -0.584 1 91.94 435 MET A CA 1
ATOM 3312 C C . MET A 1 435 ? 24.031 -12.844 -1.86 1 91.94 435 MET A C 1
ATOM 3314 O O . MET A 1 435 ? 23.922 -13.844 -2.576 1 91.94 435 MET A O 1
ATOM 3318 N N . ILE A 1 436 ? 24.922 -11.906 -2.104 1 87.81 436 ILE A N 1
ATOM 3319 C CA . ILE A 1 436 ? 25.781 -11.914 -3.287 1 87.81 436 ILE A CA 1
ATOM 3320 C C . ILE A 1 436 ? 26.719 -13.109 -3.236 1 87.81 436 ILE A C 1
ATOM 3322 O O . ILE A 1 436 ? 26.891 -13.82 -4.234 1 87.81 436 ILE A O 1
ATOM 3326 N N . ALA A 1 437 ? 27.281 -13.305 -2.094 1 90.12 437 ALA A N 1
ATOM 3327 C CA . ALA A 1 437 ? 28.188 -14.438 -1.926 1 90.12 437 ALA A CA 1
ATOM 3328 C C . ALA A 1 437 ? 27.484 -15.75 -2.234 1 90.12 437 ALA A C 1
ATOM 3330 O O . ALA A 1 437 ? 28.047 -16.625 -2.91 1 90.12 437 ALA A O 1
ATOM 3331 N N . MET A 1 438 ? 26.266 -15.867 -1.78 1 88.44 438 MET A N 1
ATOM 3332 C CA . MET A 1 438 ? 25.5 -17.094 -2.014 1 88.44 438 MET A CA 1
ATOM 3333 C C . MET A 1 438 ? 25.188 -17.266 -3.498 1 88.44 438 MET A C 1
ATOM 3335 O O . MET A 1 438 ? 25.141 -18.391 -3.996 1 88.44 438 MET A O 1
ATOM 3339 N N . MET A 1 439 ? 25.016 -16.203 -4.199 1 85.25 439 MET A N 1
ATOM 3340 C CA . MET A 1 439 ? 24.625 -16.266 -5.605 1 85.25 439 MET A CA 1
ATOM 3341 C C . MET A 1 439 ? 25.844 -16.438 -6.5 1 85.25 439 MET A C 1
ATOM 3343 O O . MET A 1 439 ? 25.75 -16.969 -7.609 1 85.25 439 MET A O 1
ATOM 3347 N N . VAL A 1 440 ? 27.031 -16.062 -6.086 1 83.19 440 VAL A N 1
ATOM 3348 C CA . VAL A 1 440 ? 28.234 -16.047 -6.922 1 83.19 440 VAL A CA 1
ATOM 3349 C C . VAL A 1 440 ? 29.016 -17.344 -6.727 1 83.19 440 VAL A C 1
ATOM 3351 O O . VAL A 1 440 ? 29.5 -17.938 -7.695 1 83.19 440 VAL A O 1
ATOM 3354 N N . PHE A 1 441 ? 29.031 -17.75 -5.48 1 81.38 441 PHE A N 1
ATOM 3355 C CA . PHE A 1 441 ? 29.859 -18.906 -5.199 1 81.38 441 PHE A CA 1
ATOM 3356 C C . PHE A 1 441 ? 29.062 -20.203 -5.348 1 81.38 441 PHE A C 1
ATOM 3358 O O . PHE A 1 441 ? 28.109 -20.438 -4.605 1 81.38 441 PHE A O 1
ATOM 3365 N N . ASP A 1 442 ? 29.484 -21.031 -6.188 1 73.31 442 ASP A N 1
ATOM 3366 C CA . ASP A 1 442 ? 28.797 -22.266 -6.535 1 73.31 442 ASP A CA 1
ATOM 3367 C C . ASP A 1 442 ? 28.938 -23.312 -5.43 1 73.31 442 ASP A C 1
ATOM 3369 O O . ASP A 1 442 ? 28.172 -24.266 -5.375 1 73.31 442 ASP A O 1
ATOM 3373 N N . PHE A 1 443 ? 29.906 -23.125 -4.656 1 73.94 443 PHE A N 1
ATOM 3374 C CA . PHE A 1 443 ? 30.109 -24.125 -3.617 1 73.94 443 PHE A CA 1
ATOM 3375 C C . PHE A 1 443 ? 28.984 -24.078 -2.6 1 73.94 443 PHE A C 1
ATOM 3377 O O . PHE A 1 443 ? 28.766 -25.062 -1.874 1 73.94 443 PHE A O 1
ATOM 3384 N N . ILE A 1 444 ? 28.344 -23.062 -2.615 1 76.31 444 ILE A N 1
ATOM 3385 C CA . ILE A 1 444 ? 27.156 -23 -1.786 1 76.31 444 ILE A CA 1
ATOM 3386 C C . ILE A 1 444 ? 25.953 -23.484 -2.584 1 76.31 444 ILE A C 1
ATOM 3388 O O . ILE A 1 444 ? 25.516 -22.828 -3.541 1 76.31 444 ILE A O 1
ATOM 3392 N N . PRO A 1 445 ? 25.484 -24.641 -2.311 1 82 445 PRO A N 1
ATOM 3393 C CA . PRO A 1 445 ? 24.391 -25.219 -3.1 1 82 445 PRO A CA 1
ATOM 3394 C C . PRO A 1 445 ? 23.031 -24.609 -2.789 1 82 445 PRO A C 1
ATOM 3396 O O . PRO A 1 445 ? 22.141 -25.297 -2.305 1 82 445 PRO A O 1
ATOM 3399 N N . VAL A 1 446 ? 22.906 -23.344 -3.027 1 87.12 446 VAL A N 1
ATOM 3400 C CA . VAL A 1 446 ? 21.641 -22.641 -2.797 1 87.12 446 VAL A CA 1
ATOM 3401 C C . VAL A 1 446 ? 21.188 -21.938 -4.082 1 87.12 446 VAL A C 1
ATOM 3403 O O . VAL A 1 446 ? 21.969 -21.203 -4.695 1 87.12 446 VAL A O 1
ATOM 3406 N N . ALA A 1 447 ? 20.016 -22.328 -4.504 1 86.5 447 ALA A N 1
ATOM 3407 C CA . ALA A 1 447 ? 19.469 -21.656 -5.676 1 86.5 447 ALA A CA 1
ATOM 3408 C C . ALA A 1 447 ? 19.375 -20.156 -5.461 1 86.5 447 ALA A C 1
ATOM 3410 O O . ALA A 1 447 ? 19.156 -19.688 -4.34 1 86.5 447 ALA A O 1
ATOM 3411 N N . PRO A 1 448 ? 19.594 -19.391 -6.516 1 85.25 448 PRO A N 1
ATOM 3412 C CA . PRO A 1 448 ? 19.562 -17.938 -6.395 1 85.25 448 PRO A CA 1
ATOM 3413 C C . PRO A 1 448 ? 18.266 -17.422 -5.754 1 85.25 448 PRO A C 1
ATOM 3415 O O . PRO A 1 448 ? 18.312 -16.516 -4.914 1 85.25 448 PRO A O 1
ATOM 3418 N N . VAL A 1 449 ? 17.156 -18.016 -6.133 1 89.75 449 VAL A N 1
ATOM 3419 C CA . VAL A 1 449 ? 15.875 -17.547 -5.594 1 89.75 449 VAL A CA 1
ATOM 3420 C C . VAL A 1 449 ? 15.836 -17.781 -4.086 1 89.75 449 VAL A C 1
ATOM 3422 O O . VAL A 1 449 ? 15.305 -16.969 -3.338 1 89.75 449 VAL A O 1
ATOM 3425 N N . THR A 1 450 ? 16.391 -18.875 -3.625 1 92.94 450 THR A N 1
ATOM 3426 C CA . THR A 1 450 ? 16.453 -19.172 -2.197 1 92.94 450 THR A CA 1
ATOM 3427 C C . THR A 1 450 ? 17.312 -18.156 -1.464 1 92.94 450 THR A C 1
ATOM 3429 O O . THR A 1 450 ? 16.938 -17.688 -0.385 1 92.94 450 THR A O 1
ATOM 3432 N N . ALA A 1 451 ? 18.438 -17.844 -2.072 1 91.88 451 ALA A N 1
ATOM 3433 C CA . ALA A 1 451 ? 19.328 -16.828 -1.491 1 91.88 451 ALA A CA 1
ATOM 3434 C C . ALA A 1 451 ? 18.609 -15.5 -1.302 1 91.88 451 ALA A C 1
ATOM 3436 O O . ALA A 1 451 ? 18.75 -14.859 -0.262 1 91.88 451 ALA A O 1
ATOM 3437 N N . VAL A 1 452 ? 17.859 -15.156 -2.256 1 91.44 452 VAL A N 1
ATOM 3438 C CA . VAL A 1 452 ? 17.172 -13.875 -2.234 1 91.44 452 VAL A CA 1
ATOM 3439 C C . VAL A 1 452 ? 16.062 -13.898 -1.188 1 91.44 452 VAL A C 1
ATOM 3441 O O . VAL A 1 452 ? 15.859 -12.922 -0.464 1 91.44 452 VAL A O 1
ATOM 3444 N N . ILE A 1 453 ? 15.305 -14.992 -1.09 1 94.5 453 ILE A N 1
ATOM 3445 C CA . ILE A 1 453 ? 14.25 -15.141 -0.097 1 94.5 453 ILE A CA 1
ATOM 3446 C C . ILE A 1 453 ? 14.844 -15.031 1.307 1 94.5 453 ILE A C 1
ATOM 3448 O O . ILE A 1 453 ? 14.32 -14.305 2.154 1 94.5 453 ILE A O 1
ATOM 3452 N N . ILE A 1 454 ? 15.945 -15.695 1.516 1 95.31 454 ILE A N 1
ATOM 3453 C CA . ILE A 1 454 ? 16.609 -15.68 2.811 1 95.31 454 ILE A CA 1
ATOM 3454 C C . ILE A 1 454 ? 17.078 -14.258 3.139 1 95.31 454 ILE A C 1
ATOM 3456 O O . ILE A 1 454 ? 16.875 -13.781 4.258 1 95.31 454 ILE A O 1
ATOM 3460 N N . ALA A 1 455 ? 17.656 -13.648 2.18 1 94.94 455 ALA A N 1
ATOM 3461 C CA . ALA A 1 455 ? 18.125 -12.273 2.387 1 94.94 455 ALA A CA 1
ATOM 3462 C C . ALA A 1 455 ? 16.953 -11.359 2.756 1 94.94 455 ALA A C 1
ATOM 3464 O O . ALA A 1 455 ? 17.062 -10.547 3.676 1 94.94 455 ALA A O 1
ATOM 3465 N N . GLY A 1 456 ? 15.867 -11.477 1.991 1 95 456 GLY A N 1
ATOM 3466 C CA . GLY A 1 456 ? 14.688 -10.695 2.312 1 95 456 GLY A CA 1
ATOM 3467 C C . GLY A 1 456 ? 14.18 -10.93 3.725 1 95 456 GLY A C 1
ATOM 3468 O O . GLY A 1 456 ? 13.883 -9.977 4.449 1 95 456 GLY A O 1
ATOM 3469 N N . LEU A 1 457 ? 14.117 -12.172 4.133 1 95.88 457 LEU A N 1
ATOM 3470 C CA . LEU A 1 457 ? 13.656 -12.531 5.469 1 95.88 457 LEU A CA 1
ATOM 3471 C C . LEU A 1 457 ? 14.602 -11.984 6.531 1 95.88 457 LEU A C 1
ATOM 3473 O O . LEU A 1 457 ? 14.156 -11.477 7.562 1 95.88 457 LEU A O 1
ATOM 3477 N N . LEU A 1 458 ? 15.891 -12.086 6.285 1 95.62 458 LEU A N 1
ATOM 3478 C CA . LEU A 1 458 ? 16.875 -11.609 7.242 1 95.62 458 LEU A CA 1
ATOM 3479 C C . LEU A 1 458 ? 16.75 -10.109 7.461 1 95.62 458 LEU A C 1
ATOM 3481 O O . LEU A 1 458 ? 16.953 -9.617 8.578 1 95.62 458 LEU A O 1
ATOM 3485 N N . THR A 1 459 ? 16.484 -9.359 6.387 1 94.69 459 THR A N 1
ATOM 3486 C CA . THR A 1 459 ? 16.312 -7.922 6.547 1 94.69 459 THR A CA 1
ATOM 3487 C C . THR A 1 459 ? 15.125 -7.609 7.453 1 94.69 459 THR A C 1
ATOM 3489 O O . THR A 1 459 ? 15.172 -6.656 8.234 1 94.69 459 THR A O 1
ATOM 3492 N N . VAL A 1 460 ? 14.094 -8.391 7.359 1 93.31 460 VAL A N 1
ATOM 3493 C CA . VAL A 1 460 ? 12.906 -8.188 8.172 1 93.31 460 VAL A CA 1
ATOM 3494 C C . VAL A 1 460 ? 13.195 -8.57 9.625 1 93.31 460 VAL A C 1
ATOM 3496 O O . VAL A 1 460 ? 12.891 -7.809 10.547 1 93.31 460 VAL A O 1
ATOM 3499 N N . PHE A 1 461 ? 13.859 -9.688 9.852 1 93 461 PHE A N 1
ATOM 3500 C CA . PHE A 1 461 ? 14.156 -10.18 11.195 1 93 461 PHE A CA 1
ATOM 3501 C C . PHE A 1 461 ? 15.172 -9.273 11.891 1 93 461 PHE A C 1
ATOM 3503 O O . PHE A 1 461 ? 15.117 -9.086 13.109 1 93 461 PHE A O 1
ATOM 3510 N N . ALA A 1 462 ? 16.062 -8.719 11.102 1 92.31 462 ALA A N 1
ATOM 3511 C CA . ALA A 1 462 ? 17.109 -7.879 11.664 1 92.31 462 ALA A CA 1
ATOM 3512 C C . ALA A 1 462 ? 16.578 -6.484 11.992 1 92.31 462 ALA A C 1
ATOM 3514 O O . ALA A 1 462 ? 17.281 -5.68 12.617 1 92.31 462 ALA A O 1
ATOM 3515 N N . GLY A 1 463 ? 15.398 -6.203 11.539 1 90.44 463 GLY A N 1
ATOM 3516 C CA . GLY A 1 463 ? 14.789 -4.926 11.867 1 90.44 463 GLY A CA 1
ATOM 3517 C C . GLY A 1 463 ? 15.227 -3.797 10.961 1 90.44 463 GLY A C 1
ATOM 3518 O O . GLY A 1 463 ? 15.328 -2.645 11.391 1 90.44 463 GLY A O 1
ATOM 3519 N N . CYS A 1 464 ? 15.57 -4.172 9.758 1 90.81 464 CYS A N 1
ATOM 3520 C CA . CYS A 1 464 ? 15.945 -3.125 8.812 1 90.81 464 CYS A CA 1
ATOM 3521 C C . CYS A 1 464 ? 14.734 -2.322 8.367 1 90.81 464 CYS A C 1
ATOM 3523 O O . CYS A 1 464 ? 14.867 -1.28 7.727 1 90.81 464 CYS A O 1
ATOM 3525 N N . PHE A 1 465 ? 13.602 -2.863 8.656 1 90.5 465 PHE A N 1
ATOM 3526 C CA . PHE A 1 465 ? 12.336 -2.172 8.438 1 90.5 465 PHE A CA 1
ATOM 3527 C C . PHE A 1 465 ? 11.625 -1.906 9.758 1 90.5 465 PHE A C 1
ATOM 3529 O O . PHE A 1 465 ? 11.82 -2.637 10.734 1 90.5 465 PHE A O 1
ATOM 3536 N N . ARG A 1 466 ? 10.852 -0.791 9.844 1 84.5 466 ARG A N 1
ATOM 3537 C CA . ARG A 1 466 ? 10.086 -0.485 11.047 1 84.5 466 ARG A CA 1
ATOM 3538 C C . ARG A 1 466 ? 9.008 -1.536 11.297 1 84.5 466 ARG A C 1
ATOM 3540 O O . ARG A 1 466 ? 8.727 -1.883 12.445 1 84.5 466 ARG A O 1
ATOM 3547 N N . ASN A 1 467 ? 8.406 -1.988 10.305 1 87.19 467 ASN A N 1
ATOM 3548 C CA . ASN A 1 467 ? 7.391 -3.039 10.32 1 87.19 467 ASN A CA 1
ATOM 3549 C C . ASN A 1 467 ? 7.344 -3.795 9 1 87.19 467 ASN A C 1
ATOM 3551 O O . ASN A 1 467 ? 8.023 -3.42 8.039 1 87.19 467 ASN A O 1
ATOM 3555 N N . VAL A 1 468 ? 6.598 -4.898 8.938 1 91.69 468 VAL A N 1
ATOM 3556 C CA . VAL A 1 468 ? 6.539 -5.762 7.762 1 91.69 468 VAL A CA 1
ATOM 3557 C C . VAL A 1 468 ? 5.836 -5.031 6.621 1 91.69 468 VAL A C 1
ATOM 3559 O O . VAL A 1 468 ? 6.191 -5.211 5.453 1 91.69 468 VAL A O 1
ATOM 3562 N N . GLU A 1 469 ? 4.906 -4.215 6.906 1 90.38 469 GLU A N 1
ATOM 3563 C CA . GLU A 1 469 ? 4.191 -3.459 5.887 1 90.38 469 GLU A CA 1
ATOM 3564 C C . GLU A 1 469 ? 5.137 -2.545 5.109 1 90.38 469 GLU A C 1
ATOM 3566 O O . GLU A 1 469 ? 4.965 -2.344 3.906 1 90.38 469 GLU A O 1
ATOM 3571 N N . ALA A 1 470 ? 6.082 -1.986 5.828 1 89.94 470 ALA A N 1
ATOM 3572 C CA . ALA A 1 470 ? 7.074 -1.143 5.168 1 89.94 470 ALA A CA 1
ATOM 3573 C C . ALA A 1 470 ? 7.852 -1.931 4.117 1 89.94 470 ALA A C 1
ATOM 3575 O O . ALA A 1 470 ? 8.203 -1.394 3.066 1 89.94 470 ALA A O 1
ATOM 3576 N N . ALA A 1 471 ? 8.102 -3.152 4.41 1 92.88 471 ALA A N 1
ATOM 3577 C CA . ALA A 1 471 ? 8.789 -4.016 3.451 1 92.88 471 ALA A CA 1
ATOM 3578 C C . ALA A 1 471 ? 7.926 -4.258 2.215 1 92.88 471 ALA A C 1
ATOM 3580 O O . ALA A 1 471 ? 8.414 -4.184 1.086 1 92.88 471 ALA A O 1
ATOM 3581 N N . TYR A 1 472 ? 6.637 -4.535 2.369 1 92.81 472 TYR A N 1
ATOM 3582 C CA . TYR A 1 472 ? 5.723 -4.762 1.258 1 92.81 472 TYR A CA 1
ATOM 3583 C C . TYR A 1 472 ? 5.617 -3.527 0.373 1 92.81 472 TYR A C 1
ATOM 3585 O O . TYR A 1 472 ? 5.465 -3.639 -0.845 1 92.81 472 TYR A O 1
ATOM 3593 N N . LYS A 1 473 ? 5.711 -2.377 1.01 1 90.56 473 LYS A N 1
ATOM 3594 C CA . LYS A 1 473 ? 5.555 -1.116 0.289 1 90.56 473 LYS A CA 1
ATOM 3595 C C . LYS A 1 473 ? 6.719 -0.88 -0.667 1 90.56 473 LYS A C 1
ATOM 3597 O O . LYS A 1 473 ? 6.617 -0.07 -1.591 1 90.56 473 LYS A O 1
ATOM 3602 N N . THR A 1 474 ? 7.777 -1.565 -0.421 1 89.38 474 THR A N 1
ATOM 3603 C CA . THR A 1 474 ? 8.93 -1.395 -1.298 1 89.38 474 THR A CA 1
ATOM 3604 C C . THR A 1 474 ? 8.742 -2.172 -2.598 1 89.38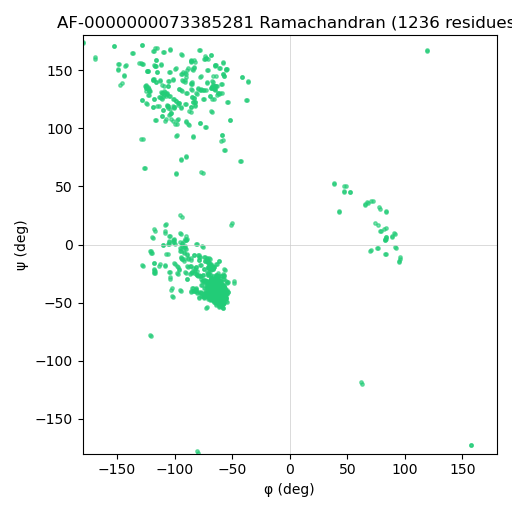 474 THR A C 1
ATOM 3606 O O . THR A 1 474 ? 9.469 -1.955 -3.568 1 89.38 474 THR A O 1
ATOM 3609 N N . ILE A 1 475 ? 7.82 -3.029 -2.67 1 91.94 475 ILE A N 1
ATOM 3610 C CA . ILE A 1 475 ? 7.605 -3.895 -3.824 1 91.94 475 ILE A CA 1
ATOM 3611 C C . ILE A 1 475 ? 6.805 -3.148 -4.887 1 91.94 475 ILE A C 1
ATOM 3613 O O . ILE A 1 475 ? 5.77 -2.547 -4.586 1 91.94 475 ILE A O 1
ATOM 3617 N N . ASN A 1 476 ? 7.301 -3.094 -6.082 1 88 476 ASN A N 1
ATOM 3618 C CA . ASN A 1 476 ? 6.547 -2.564 -7.215 1 88 476 ASN A CA 1
ATOM 3619 C C . ASN A 1 476 ? 5.641 -3.627 -7.836 1 88 476 ASN A C 1
ATOM 3621 O O . ASN A 1 476 ? 6.031 -4.301 -8.789 1 88 476 ASN A O 1
ATOM 3625 N N . TRP A 1 477 ? 4.469 -3.695 -7.438 1 90.75 477 TRP A N 1
ATOM 3626 C CA . TRP A 1 477 ? 3.547 -4.758 -7.832 1 90.75 477 TRP A CA 1
ATOM 3627 C C . TRP A 1 477 ? 3.191 -4.648 -9.312 1 90.75 477 TRP A C 1
ATOM 3629 O O . TRP A 1 477 ? 2.906 -5.656 -9.961 1 90.75 477 TRP A O 1
ATOM 3639 N N . GLU A 1 478 ? 3.189 -3.455 -9.891 1 88.38 478 GLU A N 1
ATOM 3640 C CA . GLU A 1 478 ? 2.943 -3.289 -11.32 1 88.38 478 GLU A CA 1
ATOM 3641 C C . GLU A 1 478 ? 3.928 -4.105 -12.148 1 88.38 478 GLU A C 1
ATOM 3643 O O . GLU A 1 478 ? 3.525 -4.844 -13.047 1 88.38 478 GLU A O 1
ATOM 3648 N N . SER A 1 479 ? 5.199 -4.012 -11.797 1 82.81 479 SER A N 1
ATOM 3649 C CA . SER A 1 479 ? 6.242 -4.734 -12.516 1 82.81 479 SER A CA 1
ATOM 3650 C C . SER A 1 479 ? 6.113 -6.242 -12.312 1 82.81 479 SER A C 1
ATOM 3652 O O . SER A 1 479 ? 6.293 -7.016 -13.258 1 82.81 479 SER A O 1
ATOM 3654 N N . ILE A 1 480 ? 5.84 -6.668 -11.094 1 90.75 480 ILE A N 1
ATOM 3655 C CA . ILE A 1 480 ? 5.738 -8.086 -10.75 1 90.75 480 ILE A CA 1
ATOM 3656 C C . ILE A 1 480 ? 4.59 -8.719 -11.539 1 90.75 480 ILE A C 1
ATOM 3658 O O . ILE A 1 480 ? 4.77 -9.758 -12.172 1 90.75 480 ILE A O 1
ATOM 3662 N N . VAL A 1 481 ? 3.41 -8.078 -11.508 1 92.88 481 VAL A N 1
ATOM 3663 C CA . VAL A 1 481 ? 2.229 -8.609 -12.18 1 92.88 481 VAL A CA 1
ATOM 3664 C C . VAL A 1 481 ? 2.432 -8.57 -13.695 1 92.88 481 VAL A C 1
ATOM 3666 O O . VAL A 1 481 ? 2.021 -9.492 -14.398 1 92.88 481 VAL A O 1
ATOM 3669 N N . LEU A 1 482 ? 3.074 -7.52 -14.172 1 87.75 482 LEU A N 1
ATOM 3670 C CA . LEU A 1 482 ? 3.357 -7.406 -15.594 1 87.75 482 LEU A CA 1
ATOM 3671 C C . LEU A 1 482 ? 4.184 -8.594 -16.078 1 87.75 482 LEU A C 1
ATOM 3673 O O . LEU A 1 482 ? 3.809 -9.266 -17.047 1 87.75 482 LEU A O 1
ATOM 3677 N N . ILE A 1 483 ? 5.266 -8.883 -15.414 1 84.12 483 ILE A N 1
ATOM 3678 C CA . ILE A 1 483 ? 6.18 -9.938 -15.836 1 84.12 483 ILE A CA 1
ATOM 3679 C C . ILE A 1 483 ? 5.504 -11.297 -15.68 1 84.12 483 ILE A C 1
ATOM 3681 O O . ILE A 1 483 ? 5.523 -12.109 -16.609 1 84.12 483 ILE A O 1
ATOM 3685 N N . ALA A 1 484 ? 4.883 -11.531 -14.539 1 91.38 484 ALA A N 1
ATOM 3686 C CA . ALA A 1 484 ? 4.234 -12.812 -14.266 1 91.38 484 ALA A CA 1
ATOM 3687 C C . ALA A 1 484 ? 3.125 -13.094 -15.273 1 91.38 484 ALA A C 1
ATOM 3689 O O . ALA A 1 484 ? 2.951 -14.227 -15.727 1 91.38 484 ALA A O 1
ATOM 3690 N N . ALA A 1 485 ? 2.359 -12.055 -15.664 1 92.38 485 ALA A N 1
ATOM 3691 C CA . ALA A 1 485 ? 1.202 -12.211 -16.547 1 92.38 485 ALA A CA 1
ATOM 3692 C C . ALA A 1 485 ? 1.629 -12.297 -18 1 92.38 485 ALA A C 1
ATOM 3694 O O . ALA A 1 485 ? 0.885 -12.805 -18.844 1 92.38 485 ALA A O 1
ATOM 3695 N N . MET A 1 486 ? 2.811 -11.859 -18.328 1 85.5 486 MET A N 1
ATOM 3696 C CA . MET A 1 486 ? 3.254 -11.852 -19.719 1 85.5 486 MET A CA 1
ATOM 3697 C C . MET A 1 486 ? 4.082 -13.094 -20.016 1 85.5 486 MET A C 1
ATOM 3699 O O . MET A 1 486 ? 4.223 -13.484 -21.188 1 85.5 486 MET A O 1
ATOM 3703 N N . MET A 1 487 ? 4.621 -13.703 -19.047 1 80.31 487 MET A N 1
ATOM 3704 C CA . MET A 1 487 ? 5.48 -14.867 -19.234 1 80.31 487 MET A CA 1
ATOM 3705 C C . MET A 1 487 ? 4.75 -15.969 -19.984 1 80.31 487 MET A C 1
ATOM 3707 O O . MET A 1 487 ? 5.309 -16.562 -20.922 1 80.31 487 MET A O 1
ATOM 3711 N N . PRO A 1 488 ? 3.508 -16.219 -19.719 1 86 488 PRO A N 1
ATOM 3712 C CA . PRO A 1 488 ? 2.832 -17.312 -20.438 1 86 488 PRO A CA 1
ATOM 3713 C C . PRO A 1 488 ? 2.59 -16.984 -21.906 1 86 488 PRO A C 1
ATOM 3715 O O . PRO A 1 488 ? 2.205 -17.859 -22.688 1 86 488 PRO A O 1
ATOM 3718 N N . MET A 1 489 ? 2.775 -15.719 -22.281 1 82.06 489 MET A N 1
ATOM 3719 C CA . MET A 1 489 ? 2.666 -15.359 -23.688 1 82.06 489 MET A CA 1
ATOM 3720 C C . MET A 1 489 ? 3.666 -16.156 -24.531 1 82.06 489 MET A C 1
ATOM 3722 O O . MET A 1 489 ? 3.367 -16.531 -25.656 1 82.06 489 MET A O 1
ATOM 3726 N N . SER A 1 490 ? 4.824 -16.375 -24 1 75.56 490 SER A N 1
ATOM 3727 C CA . SER A 1 490 ? 5.824 -17.172 -24.688 1 75.56 490 SER A CA 1
ATOM 3728 C C . SER A 1 490 ? 5.332 -18.609 -24.891 1 75.56 490 SER A C 1
ATOM 3730 O O . SER A 1 490 ? 5.52 -19.188 -25.969 1 75.56 490 SER A O 1
ATOM 3732 N N . THR A 1 491 ? 4.734 -19.141 -23.844 1 81.94 491 THR A N 1
ATOM 3733 C CA . THR A 1 491 ? 4.168 -20.484 -23.938 1 81.94 491 THR A CA 1
ATOM 3734 C C . THR A 1 491 ? 3.051 -20.531 -24.984 1 81.94 491 THR A C 1
ATOM 3736 O O . THR A 1 491 ? 2.943 -21.5 -25.734 1 81.94 491 THR A O 1
ATOM 3739 N N . ALA A 1 492 ? 2.234 -19.5 -25.031 1 86.56 492 ALA A N 1
ATOM 3740 C CA . ALA A 1 492 ? 1.149 -19.422 -26.016 1 86.56 492 ALA A CA 1
ATOM 3741 C C . ALA A 1 492 ? 1.694 -19.359 -27.438 1 86.56 492 ALA A C 1
ATOM 3743 O O . ALA A 1 492 ? 1.177 -20.031 -28.328 1 86.56 492 ALA A O 1
ATOM 3744 N N . LEU A 1 493 ? 2.711 -18.641 -27.625 1 79.44 493 LEU A N 1
ATOM 3745 C CA . LEU A 1 493 ? 3.32 -18.5 -28.953 1 79.44 493 LEU A CA 1
ATOM 3746 C C . LEU A 1 493 ? 3.947 -19.828 -29.391 1 79.44 493 LEU A C 1
ATOM 3748 O O . LEU A 1 493 ? 3.824 -20.203 -30.562 1 79.44 493 LEU A O 1
ATOM 3752 N N . GLU A 1 494 ? 4.566 -20.453 -28.516 1 76.31 494 GLU A N 1
ATOM 3753 C CA . GLU A 1 494 ? 5.195 -21.734 -28.812 1 76.31 494 GLU A CA 1
ATOM 3754 C C . GLU A 1 494 ? 4.148 -22.812 -29.125 1 76.31 494 GLU A C 1
ATOM 3756 O O . GLU A 1 494 ? 4.277 -23.547 -30.094 1 76.31 494 GLU A O 1
ATOM 3761 N N . LYS A 1 495 ? 3.184 -22.859 -28.344 1 84.12 495 LYS A N 1
ATOM 3762 C CA . LYS A 1 495 ? 2.146 -23.875 -28.469 1 84.12 495 LYS A CA 1
ATOM 3763 C C . LYS A 1 495 ? 1.363 -23.719 -29.766 1 84.12 495 LYS A C 1
ATOM 3765 O O . LYS A 1 495 ? 0.915 -24.703 -30.359 1 84.12 495 LYS A O 1
ATOM 3770 N N . THR A 1 496 ? 1.218 -22.5 -30.172 1 87 496 THR A N 1
ATOM 3771 C CA . THR A 1 496 ? 0.391 -22.234 -31.344 1 87 496 THR A CA 1
ATOM 3772 C C . THR A 1 496 ? 1.245 -22.188 -32.625 1 87 496 THR A C 1
ATOM 3774 O O . THR A 1 496 ? 0.716 -22.172 -33.719 1 87 496 THR A O 1
ATOM 3777 N N . GLY A 1 497 ? 2.588 -22.125 -32.406 1 77.38 497 GLY A N 1
ATOM 3778 C CA . GLY A 1 497 ? 3.492 -22.031 -33.531 1 77.38 497 GLY A CA 1
ATOM 3779 C C . GLY A 1 497 ? 3.666 -20.609 -34.062 1 77.38 497 GLY A C 1
ATOM 3780 O O . GLY A 1 497 ? 4.332 -20.391 -35.062 1 77.38 497 GLY A O 1
ATOM 3781 N N . ALA A 1 498 ? 3.088 -19.672 -33.406 1 77.69 498 ALA A N 1
ATOM 3782 C CA . ALA A 1 498 ? 3.146 -18.266 -33.812 1 77.69 498 ALA A CA 1
ATOM 3783 C C . ALA A 1 498 ? 4.566 -17.719 -33.688 1 77.69 498 ALA A C 1
ATOM 3785 O O . ALA A 1 498 ? 4.938 -16.781 -34.406 1 77.69 498 ALA A O 1
ATOM 3786 N N . SER A 1 499 ? 5.312 -18.188 -32.781 1 71.88 499 SER A N 1
ATOM 3787 C CA . SER A 1 499 ? 6.676 -17.703 -32.562 1 71.88 499 SER A CA 1
ATOM 3788 C C . SER A 1 499 ? 7.516 -17.891 -33.844 1 71.88 499 SER A C 1
ATOM 3790 O O . SER A 1 499 ? 8.328 -17.031 -34.188 1 71.88 499 SER A O 1
ATOM 3792 N N . ALA A 1 500 ? 7.297 -18.875 -34.469 1 69.06 500 ALA A N 1
ATOM 3793 C CA . ALA A 1 500 ? 8.016 -19.156 -35.688 1 69.06 500 ALA A CA 1
ATOM 3794 C C . ALA A 1 500 ? 7.672 -18.141 -36.781 1 69.06 500 ALA A C 1
ATOM 3796 O O . ALA A 1 500 ? 8.539 -17.719 -37.531 1 69.06 500 ALA A O 1
ATOM 3797 N N . LEU A 1 501 ? 6.461 -17.672 -36.812 1 72.81 501 LEU A N 1
ATOM 3798 C CA . LEU A 1 501 ? 6.02 -16.734 -37.812 1 72.81 501 LEU A CA 1
ATOM 3799 C C . LEU A 1 501 ? 6.609 -15.344 -37.562 1 72.81 501 LEU A C 1
ATOM 3801 O O . LEU A 1 501 ? 7.055 -14.672 -38.5 1 72.81 501 LEU A O 1
ATOM 3805 N N . VAL A 1 502 ? 6.621 -14.93 -36.375 1 68.75 502 VAL A N 1
ATOM 3806 C CA . VAL A 1 502 ? 7.129 -13.609 -36 1 68.75 502 VAL A CA 1
ATOM 3807 C C . VAL A 1 502 ? 8.633 -13.539 -36.281 1 68.75 502 VAL A C 1
ATOM 3809 O O . VAL A 1 502 ? 9.133 -12.539 -36.781 1 68.75 502 VAL A O 1
ATOM 3812 N N . SER A 1 503 ? 9.258 -14.523 -35.969 1 67.75 503 SER A N 1
ATOM 3813 C CA . SER A 1 503 ? 10.703 -14.57 -36.125 1 67.75 503 SER A CA 1
ATOM 3814 C C . SER A 1 503 ? 11.094 -14.688 -37.594 1 67.75 503 SER A C 1
ATOM 3816 O O . SER A 1 503 ? 12.117 -14.141 -38 1 67.75 503 SER A O 1
ATOM 3818 N N . LEU A 1 504 ? 10.281 -15.312 -38.25 1 70.44 504 LEU A N 1
ATOM 3819 C CA . LEU A 1 504 ? 10.578 -15.531 -39.688 1 70.44 504 LEU A CA 1
ATOM 3820 C C . LEU A 1 504 ? 10.648 -14.203 -40.438 1 70.44 504 LEU A C 1
ATOM 3822 O O . LEU A 1 504 ? 11.5 -14.023 -41.281 1 70.44 504 LEU A O 1
ATOM 3826 N N . GLY A 1 505 ? 9.773 -13.273 -40.062 1 70.12 505 GLY A N 1
ATOM 3827 C CA . GLY A 1 505 ? 9.82 -11.977 -40.719 1 70.12 505 GLY A CA 1
ATOM 3828 C C . GLY A 1 505 ? 11.117 -11.227 -40.469 1 70.12 505 GLY A C 1
ATOM 3829 O O . GLY A 1 505 ? 11.734 -10.695 -41.375 1 70.12 505 GLY A O 1
ATOM 3830 N N . LEU A 1 506 ? 11.57 -11.305 -39.25 1 72.38 506 LEU A N 1
ATOM 3831 C CA . LEU A 1 506 ? 12.805 -10.617 -38.875 1 72.38 506 LEU A CA 1
ATOM 3832 C C . LEU A 1 506 ? 14.016 -11.32 -39.5 1 72.38 506 LEU A C 1
ATOM 3834 O O . LEU A 1 506 ? 14.938 -10.664 -39.969 1 72.38 506 LEU A O 1
ATOM 3838 N N . VAL A 1 507 ? 13.969 -12.594 -39.469 1 74.62 507 VAL A N 1
ATOM 3839 C CA . VAL A 1 507 ? 15.078 -13.406 -39.969 1 74.62 507 VAL A CA 1
ATOM 3840 C C . VAL A 1 507 ? 15.203 -13.266 -41.469 1 74.62 507 VAL A C 1
ATOM 3842 O O . VAL A 1 507 ? 16.312 -13.148 -42 1 74.62 507 VAL A O 1
ATOM 3845 N N . GLU A 1 508 ? 14.062 -13.242 -42.094 1 77.69 508 GLU A N 1
ATOM 3846 C CA . GLU A 1 508 ? 14.094 -13.133 -43.531 1 77.69 508 GLU A CA 1
ATOM 3847 C C . GLU A 1 508 ? 14.586 -11.758 -43.969 1 77.69 508 GLU A C 1
ATOM 3849 O O . GLU A 1 508 ? 15.266 -11.625 -45 1 77.69 508 GLU A O 1
ATOM 3854 N N . SER A 1 509 ? 14.305 -10.789 -43.25 1 77.94 509 SER A N 1
ATOM 3855 C CA . SER A 1 509 ? 14.688 -9.43 -43.625 1 77.94 509 SER A CA 1
ATOM 3856 C C . SER A 1 509 ? 16.125 -9.125 -43.219 1 77.94 509 SER A C 1
ATOM 3858 O O . SER A 1 509 ? 16.891 -8.562 -44 1 77.94 509 SER A O 1
ATOM 3860 N N . LEU A 1 510 ? 16.547 -9.602 -42 1 80.81 510 LEU A N 1
ATOM 3861 C CA . LEU A 1 510 ? 17.844 -9.188 -41.469 1 80.81 510 LEU A CA 1
ATOM 3862 C C . LEU A 1 510 ? 18.766 -10.391 -41.312 1 80.81 510 LEU A C 1
ATOM 3864 O O . LEU A 1 510 ? 19.984 -10.242 -41.281 1 80.81 510 LEU A O 1
ATOM 3868 N N . GLY A 1 511 ? 18.188 -11.492 -41.188 1 75.12 511 GLY A N 1
ATOM 3869 C CA . GLY A 1 511 ? 18.969 -12.711 -40.969 1 75.12 511 GLY A CA 1
ATOM 3870 C C . GLY A 1 511 ? 19.844 -13.062 -42.156 1 75.12 511 GLY A C 1
ATOM 3871 O O . GLY A 1 511 ? 20.938 -13.609 -41.969 1 75.12 511 GLY A O 1
ATOM 3872 N N . SER A 1 512 ? 19.406 -12.672 -43.312 1 78.56 512 SER A N 1
ATOM 3873 C CA . SER A 1 512 ? 20.172 -12.961 -44.531 1 78.56 512 SER A CA 1
ATOM 3874 C C . SER A 1 512 ? 21.453 -12.133 -44.594 1 78.56 512 SER A C 1
ATOM 3876 O O . SER A 1 512 ? 22.422 -12.523 -45.25 1 78.56 512 SER A O 1
ATOM 3878 N N . MET A 1 513 ? 21.453 -11.062 -43.844 1 85.62 513 MET A N 1
ATOM 3879 C CA . MET A 1 513 ? 22.625 -10.172 -43.844 1 85.62 513 MET A CA 1
ATOM 3880 C C . MET A 1 513 ? 23.625 -10.617 -42.781 1 85.62 513 MET A C 1
ATOM 3882 O O . MET A 1 513 ? 24.766 -10.125 -42.75 1 85.62 513 MET A O 1
ATOM 3886 N N . GLY A 1 514 ? 23.266 -11.516 -42 1 89.81 514 GLY A N 1
ATOM 3887 C CA . GLY A 1 514 ? 24.156 -12.039 -40.969 1 89.81 514 GLY A CA 1
ATOM 3888 C C . GLY A 1 514 ? 23.641 -11.844 -39.562 1 89.81 514 GLY A C 1
ATOM 3889 O O . GLY A 1 514 ? 22.703 -11.078 -39.344 1 89.81 514 GLY A O 1
ATOM 3890 N N . PRO A 1 515 ? 24.25 -12.523 -38.688 1 92.88 515 PRO A N 1
ATOM 3891 C CA . PRO A 1 515 ? 23.781 -12.469 -37.312 1 92.88 515 PRO A CA 1
ATOM 3892 C C . PRO A 1 515 ? 23.953 -11.078 -36.688 1 92.88 515 PRO A C 1
ATOM 3894 O O . PRO A 1 515 ? 23.125 -10.672 -35.875 1 92.88 515 PRO A O 1
ATOM 3897 N N . THR A 1 516 ? 24.938 -10.359 -37.062 1 95 516 THR A N 1
ATOM 3898 C CA . THR A 1 516 ? 25.188 -9.031 -36.531 1 95 516 THR A CA 1
ATOM 3899 C C . THR A 1 516 ? 24.109 -8.055 -36.969 1 95 516 THR A C 1
ATOM 3901 O O . THR A 1 516 ? 23.688 -7.188 -36.219 1 95 516 THR A O 1
ATOM 3904 N N . ALA A 1 517 ? 23.719 -8.164 -38.188 1 94 517 ALA A N 1
ATOM 3905 C CA . ALA A 1 517 ? 22.625 -7.328 -38.688 1 94 517 ALA A CA 1
ATOM 3906 C C . ALA A 1 517 ? 21.328 -7.625 -37.969 1 94 517 ALA A C 1
ATOM 3908 O O . ALA A 1 517 ? 20.547 -6.711 -37.656 1 94 517 ALA A O 1
ATOM 3909 N N . LEU A 1 518 ? 21.109 -8.914 -37.781 1 93.44 518 LEU A N 1
ATOM 3910 C CA . LEU A 1 518 ? 19.922 -9.328 -37.062 1 93.44 518 LEU A CA 1
ATOM 3911 C C . LEU A 1 518 ? 19.969 -8.797 -35.625 1 93.44 518 LEU A C 1
ATOM 3913 O O . LEU A 1 518 ? 18.953 -8.336 -35.094 1 93.44 518 LEU A O 1
ATOM 3917 N N . LEU A 1 519 ? 21.109 -8.883 -35 1 95.44 519 LEU A N 1
ATOM 3918 C CA . LEU A 1 519 ? 21.312 -8.367 -33.656 1 95.44 519 LEU A CA 1
ATOM 3919 C C . LEU A 1 519 ? 21.031 -6.867 -33.594 1 95.44 519 LEU A C 1
ATOM 3921 O O . LEU A 1 519 ? 20.375 -6.387 -32.688 1 95.44 519 LEU A O 1
ATOM 3925 N N . ALA A 1 520 ? 21.547 -6.168 -34.562 1 95.06 520 ALA A N 1
ATOM 3926 C CA . ALA A 1 520 ? 21.312 -4.727 -34.625 1 95.06 520 ALA A CA 1
ATOM 3927 C C . ALA A 1 520 ? 19.828 -4.418 -34.781 1 95.06 520 ALA A C 1
ATOM 3929 O O . ALA A 1 520 ? 19.328 -3.477 -34.156 1 95.06 520 ALA A O 1
ATOM 3930 N N . GLY A 1 521 ? 19.203 -5.141 -35.594 1 92.19 521 GLY A N 1
ATOM 3931 C CA . GLY A 1 521 ? 17.781 -4.965 -35.781 1 92.19 521 GLY A CA 1
ATOM 3932 C C . GLY A 1 521 ? 17 -5.164 -34.5 1 92.19 521 GLY A C 1
ATOM 3933 O O . GLY A 1 521 ? 16.094 -4.379 -34.156 1 92.19 521 GLY A O 1
ATOM 3934 N N . ILE A 1 522 ? 17.297 -6.215 -33.781 1 92.94 522 ILE A N 1
ATOM 3935 C CA . ILE A 1 522 ? 16.625 -6.512 -32.531 1 92.94 522 ILE A CA 1
ATOM 3936 C C . ILE A 1 522 ? 16.906 -5.395 -31.531 1 92.94 522 ILE A C 1
ATOM 3938 O O . ILE A 1 522 ? 15.984 -4.922 -30.844 1 92.94 522 ILE A O 1
ATOM 3942 N N . TYR A 1 523 ? 18.109 -4.941 -31.438 1 95.12 523 TYR A N 1
ATOM 3943 C CA . TYR A 1 523 ? 18.484 -3.887 -30.5 1 95.12 523 TYR A CA 1
ATOM 3944 C C . TYR A 1 523 ? 17.719 -2.602 -30.797 1 95.12 523 TYR A C 1
ATOM 3946 O O . TYR A 1 523 ? 17.094 -2.027 -29.906 1 95.12 523 TYR A O 1
ATOM 3954 N N . PHE A 1 524 ? 17.766 -2.154 -31.969 1 93.12 524 PHE A N 1
ATOM 3955 C CA . PHE A 1 524 ? 17.203 -0.846 -32.312 1 93.12 524 PHE A CA 1
ATOM 3956 C C . PHE A 1 524 ? 15.68 -0.885 -32.312 1 93.12 524 PHE A C 1
ATOM 3958 O O . PHE A 1 524 ? 15.031 0.102 -31.953 1 93.12 524 PHE A O 1
ATOM 3965 N N . THR A 1 525 ? 15.117 -2.021 -32.656 1 89.06 525 THR A N 1
ATOM 3966 C CA . THR A 1 525 ? 13.672 -2.154 -32.531 1 89.06 525 THR A CA 1
ATOM 3967 C C . THR A 1 525 ? 13.258 -2.08 -31.062 1 89.06 525 THR A C 1
ATOM 3969 O O . THR A 1 525 ? 12.305 -1.387 -30.719 1 89.06 525 THR A O 1
ATOM 3972 N N . THR A 1 526 ? 14.008 -2.82 -30.219 1 91.88 526 THR A N 1
ATOM 3973 C CA . THR A 1 526 ? 13.742 -2.801 -28.781 1 91.88 526 THR A CA 1
ATOM 3974 C C . THR A 1 526 ? 13.906 -1.389 -28.234 1 91.88 526 THR A C 1
ATOM 3976 O O . THR A 1 526 ? 13.07 -0.93 -27.438 1 91.88 526 THR A O 1
ATOM 3979 N N . SER A 1 527 ? 14.953 -0.713 -28.688 1 92.75 527 SER A N 1
ATOM 3980 C CA . SER A 1 527 ? 15.25 0.639 -28.219 1 92.75 527 SER A CA 1
ATOM 3981 C C . SER A 1 527 ? 14.164 1.619 -28.641 1 92.75 527 SER A C 1
ATOM 3983 O O . SER A 1 527 ? 13.828 2.543 -27.891 1 92.75 527 SER A O 1
ATOM 3985 N N . LEU A 1 528 ? 13.625 1.468 -29.734 1 86.81 528 LEU A N 1
ATOM 3986 C CA . LEU A 1 528 ? 12.555 2.328 -30.219 1 86.81 528 LEU A CA 1
ATOM 3987 C C . LEU A 1 528 ? 11.258 2.064 -29.453 1 86.81 528 LEU A C 1
ATOM 3989 O O . LEU A 1 528 ? 10.555 3.002 -29.078 1 86.81 528 LEU A O 1
ATOM 3993 N N . MET A 1 529 ? 11.008 0.855 -29.266 1 84.31 529 MET A N 1
ATOM 3994 C CA . MET A 1 529 ? 9.766 0.462 -28.594 1 84.31 529 MET A CA 1
ATOM 3995 C C . MET A 1 529 ? 9.75 0.959 -27.156 1 84.31 529 MET A C 1
ATOM 3997 O O . MET A 1 529 ? 8.711 1.411 -26.656 1 84.31 529 MET A O 1
ATOM 4001 N N . THR A 1 530 ? 10.859 0.912 -26.531 1 87.5 530 THR A N 1
ATOM 4002 C CA . THR A 1 530 ? 10.922 1.24 -25.109 1 87.5 530 THR A CA 1
ATOM 4003 C C . THR A 1 530 ? 10.688 2.734 -24.891 1 87.5 530 THR A C 1
ATOM 4005 O O . THR A 1 530 ? 10.43 3.168 -23.766 1 87.5 530 THR A O 1
ATOM 4008 N N . MET A 1 531 ? 10.797 3.531 -25.953 1 81.75 531 MET A N 1
ATOM 4009 C CA . MET A 1 531 ? 10.516 4.961 -25.844 1 81.75 531 MET A CA 1
ATOM 4010 C C . MET A 1 531 ? 9.039 5.207 -25.562 1 81.75 531 MET A C 1
ATOM 4012 O O . MET A 1 531 ? 8.672 6.254 -25.031 1 81.75 531 MET A O 1
ATOM 4016 N N . PHE A 1 532 ? 8.312 4.195 -25.875 1 74 532 PHE A N 1
ATOM 4017 C CA . PHE A 1 532 ? 6.871 4.383 -25.766 1 74 532 PHE A CA 1
ATOM 4018 C C . PHE A 1 532 ? 6.281 3.432 -24.719 1 74 532 PHE A C 1
ATOM 4020 O O . PHE A 1 532 ? 5.156 3.631 -24.266 1 74 532 PHE A O 1
ATOM 4027 N N . ILE A 1 533 ? 7.043 2.443 -24.562 1 77.25 533 ILE A N 1
ATOM 4028 C CA . ILE A 1 533 ? 6.594 1.404 -23.641 1 77.25 533 ILE A CA 1
ATOM 4029 C C . ILE A 1 533 ? 7.551 1.313 -22.453 1 77.25 533 ILE A C 1
ATOM 4031 O O . ILE A 1 533 ? 8.688 1.781 -22.531 1 77.25 533 ILE A O 1
ATOM 4035 N N . SER A 1 534 ? 7.07 0.863 -21.328 1 79.12 534 SER A N 1
ATOM 4036 C CA . SER A 1 534 ? 7.977 0.697 -20.203 1 79.12 534 SER A CA 1
ATOM 4037 C C . SER A 1 534 ? 9.125 -0.245 -20.547 1 79.12 534 SER A C 1
ATOM 4039 O O . SER A 1 534 ? 8.992 -1.092 -21.438 1 79.12 534 SER A O 1
ATOM 4041 N N . ASN A 1 535 ? 10.227 -0.1 -19.844 1 87.25 535 ASN A N 1
ATOM 4042 C CA . ASN A 1 535 ? 11.414 -0.911 -20.078 1 87.25 535 ASN A CA 1
ATOM 4043 C C . ASN A 1 535 ? 11.133 -2.398 -19.891 1 87.25 535 ASN A C 1
ATOM 4045 O O . ASN A 1 535 ? 11.484 -3.217 -20.734 1 87.25 535 ASN A O 1
ATOM 4049 N N . THR A 1 536 ? 10.453 -2.713 -18.891 1 85.06 536 THR A N 1
ATOM 4050 C CA . THR A 1 536 ? 10.172 -4.102 -18.547 1 85.06 536 THR A CA 1
ATOM 4051 C C . THR A 1 536 ? 9.234 -4.73 -19.578 1 85.06 536 THR A C 1
ATOM 4053 O O . THR A 1 536 ? 9.469 -5.848 -20.031 1 85.06 536 THR A O 1
ATOM 4056 N N . ALA A 1 537 ? 8.219 -4.047 -19.906 1 81.06 537 ALA A N 1
ATOM 4057 C CA . ALA A 1 537 ? 7.266 -4.551 -20.891 1 81.06 537 ALA A CA 1
ATOM 4058 C C . ALA A 1 537 ? 7.941 -4.812 -22.234 1 81.06 537 ALA A C 1
ATOM 4060 O O . ALA A 1 537 ? 7.656 -5.812 -22.891 1 81.06 537 ALA A O 1
ATOM 4061 N N . THR A 1 538 ? 8.773 -3.936 -22.578 1 86.56 538 THR A N 1
ATOM 4062 C CA . THR A 1 538 ? 9.5 -4.09 -23.828 1 86.56 538 THR A CA 1
ATOM 4063 C C . THR A 1 538 ? 10.375 -5.344 -23.797 1 86.56 538 THR A C 1
ATOM 4065 O O . THR A 1 538 ? 10.414 -6.102 -24.766 1 86.56 538 THR A O 1
ATOM 4068 N N . ALA A 1 539 ? 11.055 -5.559 -22.719 1 90.62 539 ALA A N 1
ATOM 4069 C CA . ALA A 1 539 ? 11.906 -6.734 -22.594 1 90.62 539 ALA A CA 1
ATOM 4070 C C . ALA A 1 539 ? 11.094 -8.023 -22.641 1 90.62 539 ALA A C 1
ATOM 4072 O O . ALA A 1 539 ? 11.492 -9 -23.281 1 90.62 539 ALA A O 1
ATOM 4073 N N . VAL A 1 540 ? 10.008 -8.008 -21.969 1 84.56 540 VAL A N 1
ATOM 4074 C CA . VAL A 1 540 ? 9.156 -9.188 -21.906 1 84.56 540 VAL A CA 1
ATOM 4075 C C . VAL A 1 540 ? 8.633 -9.523 -23.297 1 84.56 540 VAL A C 1
ATOM 4077 O O . VAL A 1 540 ? 8.5 -10.703 -23.656 1 84.56 540 VAL A O 1
ATOM 4080 N N . LEU A 1 541 ? 8.367 -8.547 -24.094 1 81.5 541 LEU A N 1
ATOM 4081 C CA . LEU A 1 541 ? 7.832 -8.727 -25.438 1 81.5 541 LEU A CA 1
ATOM 4082 C C . LEU A 1 541 ? 8.922 -9.172 -26.406 1 81.5 541 LEU A C 1
ATOM 4084 O O . LEU A 1 541 ? 8.711 -10.07 -27.219 1 81.5 541 LEU A O 1
ATOM 4088 N N . MET A 1 542 ? 10.031 -8.617 -26.297 1 87.75 542 MET A N 1
ATOM 4089 C CA . MET A 1 542 ? 11.055 -8.773 -27.328 1 87.75 542 MET A CA 1
ATOM 4090 C C . MET A 1 542 ? 11.953 -9.969 -27.016 1 87.75 542 MET A C 1
ATOM 4092 O O . MET A 1 542 ? 12.547 -10.555 -27.922 1 87.75 542 MET A O 1
ATOM 4096 N N . ALA A 1 543 ? 12.047 -10.367 -25.781 1 91.56 543 ALA A N 1
ATOM 4097 C CA . ALA A 1 543 ? 12.992 -11.414 -25.391 1 91.56 543 ALA A CA 1
ATOM 4098 C C . ALA A 1 543 ? 12.648 -12.734 -26.078 1 91.56 543 ALA A C 1
ATOM 4100 O O . ALA A 1 543 ? 13.516 -13.367 -26.688 1 91.56 543 ALA A O 1
ATOM 4101 N N . PRO A 1 544 ? 11.406 -13.164 -26.016 1 86.19 544 PRO A N 1
ATOM 4102 C CA . PRO A 1 544 ? 11.086 -14.414 -26.703 1 86.19 544 PRO A CA 1
ATOM 4103 C C . PRO A 1 544 ? 11.289 -14.32 -28.219 1 86.19 544 PRO A C 1
ATOM 4105 O O . PRO A 1 544 ? 11.695 -15.305 -28.859 1 86.19 544 PRO A O 1
ATOM 4108 N N . ILE A 1 545 ? 11 -13.227 -28.781 1 84.06 545 ILE A N 1
ATOM 4109 C CA . ILE A 1 545 ? 11.188 -13 -30.203 1 84.06 545 ILE A CA 1
ATOM 4110 C C . ILE A 1 545 ? 12.672 -13.109 -30.562 1 84.06 545 ILE A C 1
ATOM 4112 O O . ILE A 1 545 ? 13.039 -13.75 -31.547 1 84.06 545 ILE A O 1
ATOM 4116 N N . ALA A 1 546 ? 13.484 -12.508 -29.75 1 91.5 546 ALA A N 1
ATOM 4117 C CA . ALA A 1 546 ? 14.93 -12.547 -29.953 1 91.5 546 ALA A CA 1
ATOM 4118 C C . ALA A 1 546 ? 15.469 -13.977 -29.828 1 91.5 546 ALA A C 1
ATOM 4120 O O . ALA A 1 546 ? 16.359 -14.383 -30.578 1 91.5 546 ALA A O 1
ATOM 4121 N N . LEU A 1 547 ? 14.969 -14.688 -28.875 1 91.5 547 LEU A N 1
ATOM 4122 C CA . LEU A 1 547 ? 15.398 -16.062 -28.672 1 91.5 547 LEU A CA 1
ATOM 4123 C C . LEU A 1 547 ? 15.094 -16.922 -29.891 1 91.5 547 LEU A C 1
ATOM 4125 O O . LEU A 1 547 ? 15.961 -17.641 -30.391 1 91.5 547 LEU A O 1
ATOM 4129 N N . VAL A 1 548 ? 13.922 -16.844 -30.391 1 86.62 548 VAL A N 1
ATOM 4130 C CA . VAL A 1 548 ? 13.492 -17.641 -31.547 1 86.62 548 VAL A CA 1
ATOM 4131 C C . VAL A 1 548 ? 14.266 -17.203 -32.781 1 86.62 548 VAL A C 1
ATOM 4133 O O . VAL A 1 548 ? 14.648 -18.047 -33.594 1 86.62 548 VAL A O 1
ATOM 4136 N N . ALA A 1 549 ? 14.453 -15.961 -32.938 1 87.69 549 ALA A N 1
ATOM 4137 C CA . ALA A 1 549 ? 15.227 -15.453 -34.062 1 87.69 549 ALA A CA 1
ATOM 4138 C C . ALA A 1 549 ? 16.641 -16.047 -34.062 1 87.69 549 ALA A C 1
ATOM 4140 O O . ALA A 1 549 ? 17.141 -16.438 -35.125 1 87.69 549 ALA A O 1
ATOM 4141 N N . ALA A 1 550 ? 17.266 -16.031 -32.938 1 92.25 550 ALA A N 1
ATOM 4142 C CA . ALA A 1 550 ? 18.609 -16.609 -32.812 1 92.25 550 ALA A CA 1
ATOM 4143 C C . ALA A 1 550 ? 18.594 -18.094 -33.156 1 92.25 550 ALA A C 1
ATOM 4145 O O . ALA A 1 550 ? 19.5 -18.578 -33.844 1 92.25 550 ALA A O 1
ATOM 4146 N N . GLN A 1 551 ? 17.609 -18.766 -32.688 1 88.94 551 GLN A N 1
ATOM 4147 C CA . GLN A 1 551 ? 17.484 -20.203 -32.969 1 88.94 551 GLN A CA 1
ATOM 4148 C C . GLN A 1 551 ? 17.312 -20.469 -34.469 1 88.94 551 GLN A C 1
ATOM 4150 O O . GLN A 1 551 ? 17.859 -21.422 -35 1 88.94 551 GLN A O 1
ATOM 4155 N N . GLN A 1 552 ? 16.609 -19.688 -35.094 1 84.94 552 GLN A N 1
ATOM 4156 C CA . GLN A 1 552 ? 16.312 -19.875 -36.5 1 84.94 552 GLN A CA 1
ATOM 4157 C C . GLN A 1 552 ? 17.578 -19.688 -37.344 1 84.94 552 GLN A C 1
ATOM 4159 O O . GLN A 1 552 ? 17.719 -20.328 -38.375 1 84.94 552 GLN A O 1
ATOM 4164 N N . VAL A 1 553 ? 18.375 -18.812 -36.938 1 89.38 553 VAL A N 1
ATOM 4165 C CA . VAL A 1 553 ? 19.594 -18.594 -37.688 1 89.38 553 VAL A CA 1
ATOM 4166 C C . VAL A 1 553 ? 20.719 -19.484 -37.156 1 89.38 553 VAL A C 1
ATOM 4168 O O . VAL A 1 553 ? 21.844 -19.438 -37.656 1 89.38 553 VAL A O 1
ATOM 4171 N N . GLY A 1 554 ? 20.438 -20.203 -36.125 1 89.69 554 GLY A N 1
ATOM 4172 C CA . GLY A 1 554 ? 21.344 -21.234 -35.625 1 89.69 554 GLY A CA 1
ATOM 4173 C C . GLY A 1 554 ? 22.5 -20.672 -34.844 1 89.69 554 GLY A C 1
ATOM 4174 O O . GLY A 1 554 ? 23.625 -21.172 -34.906 1 89.69 554 GLY A O 1
ATOM 4175 N N . VAL A 1 555 ? 22.344 -19.641 -34.188 1 93.94 555 VAL A N 1
ATOM 4176 C CA . VAL A 1 555 ? 23.406 -19.047 -33.375 1 93.94 555 VAL A CA 1
ATOM 4177 C C . VAL A 1 555 ? 23 -19.016 -31.906 1 93.94 555 VAL A C 1
ATOM 4179 O O . VAL A 1 555 ? 21.844 -19.266 -31.578 1 93.94 555 VAL A O 1
ATOM 4182 N N . SER A 1 556 ? 24.016 -18.75 -31.062 1 96.44 556 SER A N 1
ATOM 4183 C CA . SER A 1 556 ? 23.75 -18.609 -29.641 1 96.44 556 SER A CA 1
ATOM 4184 C C . SER A 1 556 ? 22.844 -17.422 -29.344 1 96.44 556 SER A C 1
ATOM 4186 O O . SER A 1 556 ? 23.016 -16.344 -29.922 1 96.44 556 SER A O 1
ATOM 4188 N N . PRO A 1 557 ? 21.859 -17.609 -28.469 1 96.69 557 PRO A N 1
ATOM 4189 C CA . PRO A 1 557 ? 20.875 -16.547 -28.25 1 96.69 557 PRO A CA 1
ATOM 4190 C C . PRO A 1 557 ? 21.375 -15.5 -27.25 1 96.69 557 PRO A C 1
ATOM 4192 O O . PRO A 1 557 ? 20.719 -14.461 -27.078 1 96.69 557 PRO A O 1
ATOM 4195 N N . TYR A 1 558 ? 22.453 -15.656 -26.547 1 97.62 558 TYR A N 1
ATOM 4196 C CA . TYR A 1 558 ? 22.891 -14.812 -25.438 1 97.62 558 TYR A CA 1
ATOM 4197 C C . TYR A 1 558 ? 23.094 -13.375 -25.906 1 97.62 558 TYR A C 1
ATOM 4199 O O . TYR A 1 558 ? 22.547 -12.438 -25.297 1 97.62 558 TYR A O 1
ATOM 4207 N N . SER A 1 559 ? 23.828 -13.227 -27 1 97.5 559 SER A N 1
ATOM 4208 C CA . SER A 1 559 ? 24.078 -11.883 -27.484 1 97.5 559 SER A CA 1
ATOM 4209 C C . SER A 1 559 ? 22.781 -11.18 -27.875 1 97.5 559 SER A C 1
ATOM 4211 O O . SER A 1 559 ? 22.625 -9.977 -27.656 1 97.5 559 SER A O 1
ATOM 4213 N N . PHE A 1 560 ? 21.828 -11.898 -28.406 1 96.44 560 PHE A N 1
ATOM 4214 C CA . PHE A 1 560 ? 20.547 -11.344 -28.844 1 96.44 560 PHE A CA 1
ATOM 4215 C C . PHE A 1 560 ? 19.719 -10.906 -27.641 1 96.44 560 PHE A C 1
ATOM 4217 O O . PHE A 1 560 ? 19.109 -9.836 -27.656 1 96.44 560 PHE A O 1
ATOM 4224 N N . LEU A 1 561 ? 19.688 -11.719 -26.625 1 97.5 561 LEU A N 1
ATOM 4225 C CA . LEU A 1 561 ? 18.906 -11.391 -25.438 1 97.5 561 LEU A CA 1
ATOM 4226 C C . LEU A 1 561 ? 19.531 -10.227 -24.672 1 97.5 561 LEU A C 1
ATOM 4228 O O . LEU A 1 561 ? 18.828 -9.391 -24.109 1 97.5 561 LEU A O 1
ATOM 4232 N N . PHE A 1 562 ? 20.859 -10.156 -24.641 1 97.81 562 PHE A N 1
ATOM 4233 C CA . PHE A 1 562 ? 21.531 -9 -24.047 1 97.81 562 PHE A CA 1
ATOM 4234 C C . PHE A 1 562 ? 21.203 -7.73 -24.828 1 97.81 562 PHE A C 1
ATOM 4236 O O . PHE A 1 562 ? 21.094 -6.648 -24.25 1 97.81 562 PHE A O 1
ATOM 4243 N N . ALA A 1 563 ? 21.078 -7.883 -26.141 1 97.31 563 ALA A N 1
ATOM 4244 C CA . ALA A 1 563 ? 20.672 -6.742 -26.953 1 97.31 563 ALA A CA 1
ATOM 4245 C C . ALA A 1 563 ? 19.281 -6.254 -26.562 1 97.31 563 ALA A C 1
ATOM 4247 O O . ALA A 1 563 ? 19.016 -5.047 -26.547 1 97.31 563 ALA A O 1
ATOM 4248 N N . VAL A 1 564 ? 18.422 -7.168 -26.25 1 95.62 564 VAL A N 1
ATOM 4249 C CA . VAL A 1 564 ? 17.062 -6.836 -25.844 1 95.62 564 VAL A CA 1
ATOM 4250 C C . VAL A 1 564 ? 17.078 -6.051 -24.531 1 95.62 564 VAL A C 1
ATOM 4252 O O . VAL A 1 564 ? 16.484 -4.98 -24.438 1 95.62 564 VAL A O 1
ATOM 4255 N N . THR A 1 565 ? 17.766 -6.566 -23.531 1 96.62 565 THR A N 1
ATOM 4256 C CA . THR A 1 565 ? 17.766 -5.898 -22.234 1 96.62 565 THR A CA 1
ATOM 4257 C C . THR A 1 565 ? 18.469 -4.547 -22.312 1 96.62 565 THR A C 1
ATOM 4259 O O . THR A 1 565 ? 18.031 -3.576 -21.688 1 96.62 565 THR A O 1
ATOM 4262 N N . LEU A 1 566 ? 19.516 -4.473 -23.094 1 96.62 566 LEU A N 1
ATOM 4263 C CA . LEU A 1 566 ? 20.203 -3.203 -23.281 1 96.62 566 LEU A CA 1
ATOM 4264 C C . LEU A 1 566 ? 19.297 -2.199 -24 1 96.62 566 LEU A C 1
ATOM 4266 O O . LEU A 1 566 ? 19.203 -1.044 -23.578 1 96.62 566 LEU A O 1
ATOM 4270 N N . GLY A 1 567 ? 18.75 -2.639 -25.047 1 95.38 567 GLY A N 1
ATOM 4271 C CA . GLY A 1 567 ? 17.844 -1.776 -25.797 1 95.38 567 GLY A CA 1
ATOM 4272 C C . GLY A 1 567 ? 16.672 -1.294 -24.969 1 95.38 567 GLY A C 1
ATOM 4273 O O . GLY A 1 567 ? 16.219 -0.152 -25.125 1 95.38 567 GLY A O 1
ATOM 4274 N N . ALA A 1 568 ? 16.172 -2.141 -24.141 1 93.81 568 ALA A N 1
ATOM 4275 C CA . ALA A 1 568 ? 14.992 -1.828 -23.328 1 93.81 568 ALA A CA 1
ATOM 4276 C C . ALA A 1 568 ? 15.352 -0.892 -22.188 1 93.81 568 ALA A C 1
ATOM 4278 O O . ALA A 1 568 ? 14.547 -0.05 -21.781 1 93.81 568 ALA A O 1
ATOM 4279 N N . SER A 1 569 ? 16.562 -0.986 -21.672 1 94.06 569 SER A N 1
ATOM 4280 C CA . SER A 1 569 ? 16.922 -0.314 -20.422 1 94.06 569 SER A CA 1
ATOM 4281 C C . SER A 1 569 ? 17.609 1.017 -20.688 1 94.06 569 SER A C 1
ATOM 4283 O O . SER A 1 569 ? 17.688 1.867 -19.797 1 94.06 569 SER A O 1
ATOM 4285 N N . MET A 1 570 ? 18.125 1.177 -21.875 1 91.94 570 MET A N 1
ATOM 4286 C CA . MET A 1 570 ? 18.875 2.387 -22.172 1 91.94 570 MET A CA 1
ATOM 4287 C C . MET A 1 570 ? 18.016 3.402 -22.906 1 91.94 570 MET A C 1
ATOM 4289 O O . MET A 1 570 ? 18.312 3.779 -24.047 1 91.94 570 MET A O 1
ATOM 4293 N N . CYS A 1 571 ? 17 3.793 -22.266 1 88.81 571 CYS A N 1
ATOM 4294 C CA . CYS A 1 571 ? 16.109 4.805 -22.828 1 88.81 571 CYS A CA 1
ATOM 4295 C C . CYS A 1 571 ? 16.438 6.184 -22.266 1 88.81 571 CYS A C 1
ATOM 4297 O O . CYS A 1 571 ? 15.945 6.551 -21.203 1 88.81 571 CYS A O 1
ATOM 4299 N N . PHE A 1 572 ? 17.109 7.035 -23.062 1 92.81 572 PHE A N 1
ATOM 4300 C CA . PHE A 1 572 ? 17.625 8.297 -22.547 1 92.81 572 PHE A CA 1
ATOM 4301 C C . PHE A 1 572 ? 16.969 9.477 -23.266 1 92.81 572 PHE A C 1
ATOM 4303 O O . PHE A 1 572 ? 16.969 10.602 -22.75 1 92.81 572 PHE A O 1
ATOM 4310 N N . ALA A 1 573 ? 16.344 9.273 -24.359 1 90.56 573 ALA A N 1
ATOM 4311 C CA . ALA A 1 573 ? 15.867 10.344 -25.219 1 90.56 573 ALA A CA 1
ATOM 4312 C C . ALA A 1 573 ? 14.492 10.844 -24.781 1 90.56 573 ALA A C 1
ATOM 4314 O O . ALA A 1 573 ? 14.039 11.898 -25.219 1 90.56 573 ALA A O 1
ATOM 4315 N N . SER A 1 574 ? 13.914 10.141 -23.938 1 83.31 574 SER A N 1
ATOM 4316 C CA . SER A 1 574 ? 12.578 10.523 -23.5 1 83.31 574 SER A CA 1
ATOM 4317 C C . SER A 1 574 ? 12.523 10.672 -21.984 1 83.31 574 SER A C 1
ATOM 4319 O O . SER A 1 574 ? 13 9.805 -21.25 1 83.31 574 SER A O 1
ATOM 4321 N N . PRO A 1 575 ? 11.898 11.859 -21.547 1 81.31 575 PRO A N 1
ATOM 4322 C CA . PRO A 1 575 ? 11.781 12.062 -20.094 1 81.31 575 PRO A CA 1
ATOM 4323 C C . PRO A 1 575 ? 10.711 11.18 -19.469 1 81.31 575 PRO A C 1
ATOM 4325 O O . PRO A 1 575 ? 10.688 11.008 -18.234 1 81.31 575 PRO A O 1
ATOM 4328 N N . PHE A 1 576 ? 9.891 10.539 -20.266 1 73.19 576 PHE A N 1
ATOM 4329 C CA . PHE A 1 576 ? 8.711 9.883 -19.719 1 73.19 576 PHE A CA 1
ATOM 4330 C C . PHE A 1 576 ? 8.852 8.367 -19.797 1 73.19 576 PHE A C 1
ATOM 4332 O O . PHE A 1 576 ? 7.984 7.633 -19.328 1 73.19 576 PHE A O 1
ATOM 4339 N N . SER A 1 577 ? 9.93 7.938 -20.312 1 73.44 577 SER A N 1
ATOM 4340 C CA . SER A 1 577 ? 10.086 6.504 -20.531 1 73.44 577 SER A CA 1
ATOM 4341 C C . SER A 1 577 ? 10.375 5.777 -19.219 1 73.44 577 SER A C 1
ATOM 4343 O O . SER A 1 577 ? 10.102 4.582 -19.094 1 73.44 577 SER A O 1
ATOM 4345 N N . THR A 1 578 ? 11.016 6.445 -18.328 1 80.5 578 THR A N 1
ATOM 4346 C CA . THR A 1 578 ? 11.367 5.852 -17.047 1 80.5 578 THR A CA 1
ATOM 4347 C C . THR A 1 578 ? 11.266 6.879 -15.93 1 80.5 578 THR A C 1
ATOM 4349 O O . THR A 1 578 ? 11.508 8.07 -16.141 1 80.5 578 THR A O 1
ATOM 4352 N N . PRO A 1 579 ? 10.875 6.453 -14.812 1 80.75 579 PRO A N 1
ATOM 4353 C CA . PRO A 1 579 ? 10.648 7.367 -13.695 1 80.75 579 PRO A CA 1
ATOM 4354 C C . PRO A 1 579 ? 11.883 8.188 -13.344 1 80.75 579 PRO A C 1
ATOM 4356 O O . PRO A 1 579 ? 11.773 9.391 -13.07 1 80.75 579 PRO A O 1
ATOM 4359 N N . PRO A 1 580 ? 13.07 7.633 -13.391 1 87.19 580 PRO A N 1
ATOM 4360 C CA . PRO A 1 580 ? 14.242 8.453 -13.055 1 87.19 580 PRO A CA 1
ATOM 4361 C C . PRO A 1 580 ? 14.375 9.68 -13.953 1 87.19 580 PRO A C 1
ATOM 4363 O O . PRO A 1 580 ? 14.734 10.758 -13.484 1 87.19 580 PRO A O 1
ATOM 4366 N N . ASN A 1 581 ? 14.055 9.57 -15.203 1 89.12 581 ASN A N 1
ATOM 4367 C CA . ASN A 1 581 ? 14.125 10.703 -16.125 1 89.12 581 ASN A CA 1
ATOM 4368 C C . ASN A 1 581 ? 13.109 11.781 -15.766 1 89.12 581 ASN A C 1
ATOM 4370 O O . ASN A 1 581 ? 13.422 12.977 -15.812 1 89.12 581 ASN A O 1
ATOM 4374 N N . ALA A 1 582 ? 12 11.422 -15.414 1 80.94 582 ALA A N 1
ATOM 4375 C CA . ALA A 1 582 ? 10.938 12.359 -15.047 1 80.94 582 ALA A CA 1
ATOM 4376 C C . ALA A 1 582 ? 11.273 13.078 -13.742 1 80.94 582 ALA A C 1
ATOM 4378 O O . ALA A 1 582 ? 10.977 14.266 -13.594 1 80.94 582 ALA A O 1
ATOM 4379 N N . LEU A 1 583 ? 11.82 12.391 -12.875 1 82.62 583 LEU A N 1
ATOM 4380 C CA . LEU A 1 583 ? 12.164 12.93 -11.57 1 82.62 583 LEU A CA 1
ATOM 4381 C C . LEU A 1 583 ? 13.148 14.094 -11.703 1 82.62 583 LEU A C 1
ATOM 4383 O O . LEU A 1 583 ? 13.008 15.117 -11.023 1 82.62 583 LEU A O 1
ATOM 4387 N N . VAL A 1 584 ? 14.07 13.977 -12.578 1 89.5 584 VAL A N 1
ATOM 4388 C CA . VAL A 1 584 ? 15.117 14.992 -12.672 1 89.5 584 VAL A CA 1
ATOM 4389 C C . VAL A 1 584 ? 14.672 16.109 -13.609 1 89.5 584 VAL A C 1
ATOM 4391 O O . VAL A 1 584 ? 15.227 17.203 -13.594 1 89.5 584 VAL A O 1
ATOM 4394 N N . MET A 1 585 ? 13.703 15.82 -14.445 1 86.5 585 MET A N 1
ATOM 4395 C CA . MET A 1 585 ? 13.25 16.828 -15.398 1 86.5 585 MET A CA 1
ATOM 4396 C C . MET A 1 585 ? 12.781 18.094 -14.68 1 86.5 585 MET A C 1
ATOM 4398 O O . MET A 1 585 ? 13.195 19.203 -15.023 1 86.5 585 MET A O 1
ATOM 4402 N N . LYS A 1 586 ? 11.938 17.922 -13.664 1 74.12 586 LYS A N 1
ATOM 4403 C CA . LYS A 1 586 ? 11.414 19.062 -12.914 1 74.12 586 LYS A CA 1
ATOM 4404 C C . LYS A 1 586 ? 12.508 19.719 -12.07 1 74.12 586 LYS A C 1
ATOM 4406 O O . LYS A 1 586 ? 12.625 20.938 -12.023 1 74.12 586 LYS A O 1
ATOM 4411 N N . ALA A 1 587 ? 13.266 18.922 -11.469 1 77.81 587 ALA A N 1
ATOM 4412 C CA . ALA A 1 587 ? 14.32 19.406 -10.586 1 77.81 587 ALA A CA 1
ATOM 4413 C C . ALA A 1 587 ? 15.375 20.172 -11.375 1 77.81 587 ALA A C 1
ATOM 4415 O O . ALA A 1 587 ? 15.938 21.156 -10.891 1 77.81 587 ALA A O 1
ATOM 4416 N N . GLY A 1 588 ? 15.633 19.719 -12.562 1 86.06 588 GLY A N 1
ATOM 4417 C CA . GLY A 1 588 ? 16.672 20.328 -13.375 1 86.06 588 GLY A CA 1
ATOM 4418 C C . GLY A 1 588 ? 16.141 21.375 -14.336 1 86.06 588 GLY A C 1
ATOM 4419 O O . GLY A 1 588 ? 16.906 22.078 -14.992 1 86.06 588 GLY A O 1
ATOM 4420 N N . GLY A 1 589 ? 14.797 21.453 -14.328 1 82 589 GLY A N 1
ATOM 4421 C CA . GLY A 1 589 ? 14.211 22.422 -15.258 1 82 589 GLY A CA 1
ATOM 4422 C C . GLY A 1 589 ? 14.453 22.062 -16.703 1 82 589 GLY A C 1
ATOM 4423 O O . GLY A 1 589 ? 14.719 22.938 -17.531 1 82 589 GLY A O 1
ATOM 4424 N N . TYR A 1 590 ? 14.484 20.828 -17.047 1 87.88 590 TYR A N 1
ATOM 4425 C CA . TYR A 1 590 ? 14.789 20.359 -18.391 1 87.88 590 TYR A CA 1
ATOM 4426 C C . TYR A 1 590 ? 13.547 20.375 -19.266 1 87.88 590 TYR A C 1
ATOM 4428 O O . TYR A 1 590 ? 12.43 20.203 -18.781 1 87.88 590 TYR A O 1
ATOM 4436 N N . THR A 1 591 ? 13.828 20.562 -20.469 1 85.44 591 THR A N 1
ATOM 4437 C CA . THR A 1 591 ? 12.773 20.438 -21.469 1 85.44 591 THR A CA 1
ATOM 4438 C C . THR A 1 591 ? 12.906 19.125 -22.234 1 85.44 591 THR A C 1
ATOM 4440 O O . THR A 1 591 ? 13.914 18.422 -22.094 1 85.44 591 THR A O 1
ATOM 4443 N N . PHE A 1 592 ? 11.898 18.766 -22.984 1 85 592 PHE A N 1
ATOM 4444 C CA . PHE A 1 592 ? 11.914 17.562 -23.797 1 85 592 PHE A CA 1
ATOM 4445 C C . PHE A 1 592 ? 13.086 17.594 -24.766 1 85 592 PHE A C 1
ATOM 4447 O O . PHE A 1 592 ? 13.742 16.578 -24.984 1 85 592 PHE A O 1
ATOM 4454 N N . MET A 1 593 ? 13.344 18.719 -25.281 1 87.81 593 MET A N 1
ATOM 4455 C CA . MET A 1 593 ? 14.398 18.859 -26.281 1 87.81 593 MET A CA 1
ATOM 4456 C C . MET A 1 593 ? 15.773 18.641 -25.656 1 87.81 593 MET A C 1
ATOM 4458 O O . MET A 1 593 ? 16.703 18.203 -26.328 1 87.81 593 MET A O 1
ATOM 4462 N N . ASP A 1 594 ? 15.891 18.922 -24.438 1 91.19 594 ASP A N 1
ATOM 4463 C CA . ASP A 1 594 ? 17.156 18.656 -23.766 1 91.19 594 ASP A CA 1
ATOM 4464 C C . ASP A 1 594 ? 17.469 17.156 -23.734 1 91.19 594 ASP A C 1
ATOM 4466 O O . ASP A 1 594 ? 18.625 16.766 -23.875 1 91.19 594 ASP A O 1
ATOM 4470 N N . TYR A 1 595 ? 16.484 16.328 -23.547 1 92.06 595 TYR A N 1
ATOM 4471 C CA . TYR A 1 595 ? 16.656 14.883 -23.531 1 92.06 595 TYR A CA 1
ATOM 4472 C C . TYR A 1 595 ? 17 14.352 -24.922 1 92.06 595 TYR A C 1
ATOM 4474 O O . TYR A 1 595 ? 17.781 13.414 -25.047 1 92.06 595 TYR A O 1
ATOM 4482 N N . VAL A 1 596 ? 16.438 14.938 -25.891 1 90.62 596 VAL A N 1
ATOM 4483 C CA . VAL A 1 596 ? 16.734 14.523 -27.266 1 90.62 596 VAL A CA 1
ATOM 4484 C C . VAL A 1 596 ? 18.172 14.883 -27.609 1 90.62 596 VAL A C 1
ATOM 4486 O O . VAL A 1 596 ? 18.891 14.07 -28.188 1 90.62 596 VAL A O 1
ATOM 4489 N N . LYS A 1 597 ? 18.578 16.016 -27.25 1 93.62 597 LYS A N 1
ATOM 4490 C CA . LYS A 1 597 ? 19.906 16.516 -27.609 1 93.62 597 LYS A CA 1
ATOM 4491 C C . LYS A 1 597 ? 21 15.719 -26.891 1 93.62 597 LYS A C 1
ATOM 4493 O O . LYS A 1 597 ? 22.062 15.477 -27.469 1 93.62 597 LYS A O 1
ATOM 4498 N N . VAL A 1 598 ? 20.75 15.344 -25.75 1 94.94 598 VAL A N 1
ATOM 4499 C CA . VAL A 1 598 ? 21.797 14.688 -24.953 1 94.94 598 VAL A CA 1
ATOM 4500 C C . VAL A 1 598 ? 21.562 13.172 -24.953 1 94.94 598 VAL A C 1
ATOM 4502 O O . VAL A 1 598 ? 22.5 12.398 -25.172 1 94.94 598 VAL A O 1
ATOM 4505 N N . GLY A 1 599 ? 20.359 12.742 -24.766 1 94.62 599 GLY A N 1
ATOM 4506 C CA . GLY A 1 599 ? 20.016 11.336 -24.609 1 94.62 599 GLY A CA 1
ATOM 4507 C C . GLY A 1 599 ? 20.078 10.57 -25.922 1 94.62 599 GLY A C 1
ATOM 4508 O O . GLY A 1 599 ? 20.531 9.422 -25.953 1 94.62 599 GLY A O 1
ATOM 4509 N N . LEU A 1 600 ? 19.562 11.148 -26.969 1 93.62 600 LEU A N 1
ATOM 4510 C CA . LEU A 1 600 ? 19.5 10.445 -28.25 1 93.62 600 LEU A CA 1
ATOM 4511 C C . LEU A 1 600 ? 20.891 10.086 -28.75 1 93.62 600 LEU A C 1
ATOM 4513 O O . LEU A 1 600 ? 21.125 8.953 -29.172 1 93.62 600 LEU A O 1
ATOM 4517 N N . PRO A 1 601 ? 21.797 11.016 -28.812 1 95.88 601 PRO A N 1
ATOM 4518 C CA . PRO A 1 601 ? 23.141 10.648 -29.234 1 95.88 601 PRO A CA 1
ATOM 4519 C C . PRO A 1 601 ? 23.75 9.523 -28.391 1 95.88 601 PRO A C 1
ATOM 4521 O O . PRO A 1 601 ? 24.406 8.625 -28.938 1 95.88 601 PRO A O 1
ATOM 4524 N N . LEU A 1 602 ? 23.562 9.602 -27.141 1 96.06 602 LEU A N 1
ATOM 4525 C CA . LEU A 1 602 ? 24.062 8.555 -26.25 1 96.06 602 LEU A CA 1
ATOM 4526 C C . LEU A 1 602 ? 23.438 7.207 -26.594 1 96.06 602 LEU A C 1
ATOM 4528 O O . LEU A 1 602 ? 24.141 6.195 -26.672 1 96.06 602 LEU A O 1
ATOM 4532 N N . GLN A 1 603 ? 22.156 7.203 -26.75 1 94.69 603 GLN A N 1
ATOM 4533 C CA . GLN A 1 603 ? 21.422 5.98 -27.062 1 94.69 603 GLN A CA 1
ATOM 4534 C C . GLN A 1 603 ? 21.922 5.367 -28.375 1 94.69 603 GLN A C 1
ATOM 4536 O O . GLN A 1 603 ? 22.078 4.148 -28.469 1 94.69 603 GLN A O 1
ATOM 4541 N N . ILE A 1 604 ? 22.141 6.145 -29.359 1 95.12 604 ILE A N 1
ATOM 4542 C CA . ILE A 1 604 ? 22.594 5.684 -30.672 1 95.12 604 ILE A CA 1
ATOM 4543 C C . ILE A 1 604 ? 24.031 5.152 -30.562 1 95.12 604 ILE A C 1
ATOM 4545 O O . ILE A 1 604 ? 24.344 4.078 -31.078 1 95.12 604 ILE A O 1
ATOM 4549 N N . ILE A 1 605 ? 24.891 5.867 -29.875 1 97.12 605 ILE A N 1
ATOM 4550 C CA . ILE A 1 605 ? 26.297 5.473 -29.75 1 97.12 605 ILE A CA 1
ATOM 4551 C C . ILE A 1 605 ? 26.391 4.145 -29 1 97.12 605 ILE A C 1
ATOM 4553 O O . ILE A 1 605 ? 27.141 3.254 -29.391 1 97.12 605 ILE A O 1
ATOM 4557 N N . ILE A 1 606 ? 25.656 4.012 -27.922 1 96.88 606 ILE A N 1
ATOM 4558 C CA . ILE A 1 606 ? 25.641 2.756 -27.172 1 96.88 606 ILE A CA 1
ATOM 4559 C C . ILE A 1 606 ? 25.156 1.624 -28.078 1 96.88 606 ILE A C 1
ATOM 4561 O O . ILE A 1 606 ? 25.734 0.537 -28.094 1 96.88 606 ILE A O 1
ATOM 4565 N N . GLY A 1 607 ? 24.094 1.892 -28.844 1 96.75 607 GLY A N 1
ATOM 4566 C CA . GLY A 1 607 ? 23.562 0.886 -29.75 1 96.75 607 GLY A CA 1
ATOM 4567 C C . GLY A 1 607 ? 24.578 0.427 -30.781 1 96.75 607 GLY A C 1
ATOM 4568 O O . GLY A 1 607 ? 24.766 -0.774 -30.984 1 96.75 607 GLY A O 1
ATOM 4569 N N . VAL A 1 608 ? 25.25 1.335 -31.375 1 96.81 608 VAL A N 1
ATOM 4570 C CA . VAL A 1 608 ? 26.234 1.027 -32.406 1 96.81 608 VAL A CA 1
ATOM 4571 C C . VAL A 1 608 ? 27.406 0.273 -31.828 1 96.81 608 VAL A C 1
ATOM 4573 O O . VAL A 1 608 ? 27.828 -0.759 -32.344 1 96.81 608 VAL A O 1
ATOM 4576 N N . VAL A 1 609 ? 27.906 0.76 -30.734 1 97.31 609 VAL A N 1
ATOM 4577 C CA . VAL A 1 609 ? 29.078 0.145 -30.125 1 97.31 609 VAL A CA 1
ATOM 4578 C C . VAL A 1 609 ? 28.719 -1.251 -29.625 1 97.31 609 VAL A C 1
ATOM 4580 O O . VAL A 1 609 ? 29.469 -2.207 -29.844 1 97.31 609 VAL A O 1
ATOM 4583 N N . MET A 1 610 ? 27.594 -1.41 -28.984 1 96.75 610 MET A N 1
ATOM 4584 C CA . MET A 1 610 ? 27.266 -2.672 -28.344 1 96.75 610 MET A CA 1
ATOM 4585 C C . MET A 1 610 ? 26.859 -3.721 -29.375 1 96.75 610 MET A C 1
ATOM 4587 O O . MET A 1 610 ? 26.969 -4.922 -29.125 1 96.75 610 MET A O 1
ATOM 4591 N N . THR A 1 611 ? 26.344 -3.293 -30.516 1 95.88 611 THR A N 1
ATOM 4592 C CA . THR A 1 611 ? 26.047 -4.234 -31.594 1 95.88 611 THR A CA 1
ATOM 4593 C C . THR A 1 611 ? 27.312 -5.008 -31.984 1 95.88 611 THR A C 1
ATOM 4595 O O . THR A 1 611 ? 27.234 -6.184 -32.344 1 95.88 611 THR A O 1
ATOM 4598 N N . PHE A 1 612 ? 28.453 -4.359 -31.812 1 96.19 612 PHE A N 1
ATOM 4599 C CA . PHE A 1 612 ? 29.703 -5.008 -32.188 1 96.19 612 PHE A CA 1
ATOM 4600 C C . PHE A 1 612 ? 30.375 -5.629 -30.984 1 96.19 612 PHE A C 1
ATOM 4602 O O . PHE A 1 612 ? 31.125 -6.605 -31.109 1 96.19 612 PHE A O 1
ATOM 4609 N N . VAL A 1 613 ? 30.141 -5.184 -29.859 1 97.25 613 VAL A N 1
ATOM 4610 C CA . VAL A 1 613 ? 30.812 -5.637 -28.641 1 97.25 613 VAL A CA 1
ATOM 4611 C C . VAL A 1 613 ? 30.125 -6.883 -28.094 1 97.25 613 VAL A C 1
ATOM 4613 O O . VAL A 1 613 ? 30.797 -7.789 -27.578 1 97.25 613 VAL A O 1
ATOM 4616 N N . LEU A 1 614 ? 28.797 -6.984 -28.172 1 97.5 614 LEU A N 1
ATOM 4617 C CA . LEU A 1 614 ? 28.031 -8.078 -27.578 1 97.5 614 LEU A CA 1
ATOM 4618 C C . LEU A 1 614 ? 28.469 -9.422 -28.141 1 97.5 614 LEU A C 1
ATOM 4620 O O . LEU A 1 614 ? 28.719 -10.367 -27.391 1 97.5 614 LEU A O 1
ATOM 4624 N N . PRO A 1 615 ? 28.719 -9.531 -29.5 1 96.19 615 PRO A N 1
ATOM 4625 C CA . PRO A 1 615 ? 29.172 -10.82 -30.047 1 96.19 615 PRO A CA 1
ATOM 4626 C C . PRO A 1 615 ? 30.594 -11.172 -29.625 1 96.19 615 PRO A C 1
ATOM 4628 O O . PRO A 1 615 ? 30.984 -12.344 -29.656 1 96.19 615 PRO A O 1
ATOM 4631 N N . LEU A 1 616 ? 31.344 -10.195 -29.219 1 96.38 616 LEU A N 1
ATOM 4632 C CA . LEU A 1 616 ? 32.688 -10.461 -28.703 1 96.38 616 LEU A CA 1
ATOM 4633 C C . LEU A 1 616 ? 32.625 -11.016 -27.297 1 96.38 616 LEU A C 1
ATOM 4635 O O . LEU A 1 616 ? 33.438 -11.859 -26.922 1 96.38 616 LEU A O 1
ATOM 4639 N N . LEU A 1 617 ? 31.703 -10.586 -26.531 1 96.5 617 LEU A N 1
ATOM 4640 C CA . LEU A 1 617 ? 31.531 -11.047 -25.156 1 96.5 617 LEU A CA 1
ATOM 4641 C C . LEU A 1 617 ? 30.766 -12.375 -25.125 1 96.5 617 LEU A C 1
ATOM 4643 O O . LEU A 1 617 ? 31.062 -13.234 -24.297 1 96.5 617 LEU A O 1
ATOM 4647 N N . PHE A 1 618 ? 29.781 -12.414 -26.031 1 96.75 618 PHE A N 1
ATOM 4648 C CA . PHE A 1 618 ? 28.922 -13.594 -26.172 1 96.75 618 PHE A CA 1
ATOM 4649 C C . PHE A 1 618 ? 28.875 -14.062 -27.609 1 96.75 618 PHE A C 1
ATOM 4651 O O . PHE A 1 618 ? 27.953 -13.711 -28.359 1 96.75 618 PHE A O 1
ATOM 4658 N N . PRO A 1 619 ? 29.75 -14.922 -27.953 1 95.06 619 PRO A N 1
ATOM 4659 C CA . PRO A 1 619 ? 29.875 -15.328 -29.344 1 95.06 619 PRO A CA 1
ATOM 4660 C C . PRO A 1 619 ? 28.656 -16.062 -29.875 1 95.06 619 PRO A C 1
ATOM 4662 O O . PRO A 1 619 ? 27.969 -16.75 -29.109 1 95.06 619 PRO A O 1
ATOM 4665 N N . TYR A 1 620 ? 28.531 -15.961 -31.141 1 92.25 620 TYR A N 1
ATOM 4666 C CA . TYR A 1 620 ? 27.438 -16.641 -31.828 1 92.25 620 TYR A CA 1
ATOM 4667 C C . TYR A 1 620 ? 27.594 -18.156 -31.75 1 92.25 620 TYR A C 1
ATOM 4669 O O . TYR A 1 620 ? 28.719 -18.672 -31.797 1 92.25 620 TYR A O 1
ATOM 4677 N N . MET B 1 1 ? 12.109 -36.969 6.93 1 83.31 1 MET B N 1
ATOM 4678 C CA . MET B 1 1 ? 10.852 -37 7.664 1 83.31 1 MET B CA 1
ATOM 4679 C C . MET B 1 1 ? 10.969 -36.219 8.969 1 83.31 1 MET B C 1
ATOM 4681 O O . MET B 1 1 ? 10.188 -35.312 9.219 1 83.31 1 MET B O 1
ATOM 4685 N N . THR B 1 2 ? 11.984 -36.5 9.727 1 88.25 2 THR B N 1
ATOM 4686 C CA . THR B 1 2 ? 12.156 -35.844 11.023 1 88.25 2 THR B CA 1
ATOM 4687 C C . THR B 1 2 ? 12.367 -34.344 10.844 1 88.25 2 THR B C 1
ATOM 4689 O O . THR B 1 2 ? 11.797 -33.531 11.586 1 88.25 2 THR B O 1
ATOM 4692 N N . THR B 1 3 ? 13.156 -34 9.859 1 91.88 3 THR B N 1
ATOM 4693 C CA . THR B 1 3 ? 13.43 -32.594 9.609 1 91.88 3 THR B CA 1
ATOM 4694 C C . THR B 1 3 ? 12.156 -31.859 9.234 1 91.88 3 THR B C 1
ATOM 4696 O O . THR B 1 3 ? 11.922 -30.734 9.695 1 91.88 3 THR B O 1
ATOM 4699 N N . THR B 1 4 ? 11.383 -32.5 8.383 1 89.31 4 THR B N 1
ATOM 4700 C CA . THR B 1 4 ? 10.125 -31.891 7.969 1 89.31 4 THR B CA 1
ATOM 4701 C C . THR B 1 4 ? 9.195 -31.703 9.164 1 89.31 4 THR B C 1
ATOM 4703 O O . THR B 1 4 ? 8.547 -30.672 9.297 1 89.31 4 THR B O 1
ATOM 4706 N N . LEU B 1 5 ? 9.203 -32.656 10.039 1 86.62 5 LEU B N 1
ATOM 4707 C CA . LEU B 1 5 ? 8.367 -32.562 11.234 1 86.62 5 LEU B CA 1
ATOM 4708 C C . LEU B 1 5 ? 8.859 -31.484 12.18 1 86.62 5 LEU B C 1
ATOM 4710 O O . LEU B 1 5 ? 8.055 -30.797 12.812 1 86.62 5 LEU B O 1
ATOM 4714 N N . ILE B 1 6 ? 10.117 -31.406 12.32 1 91.94 6 ILE B N 1
ATOM 4715 C CA . ILE B 1 6 ? 10.695 -30.359 13.172 1 91.94 6 ILE B CA 1
ATOM 4716 C C . ILE B 1 6 ? 10.305 -28.984 12.633 1 91.94 6 ILE B C 1
ATOM 4718 O O . ILE B 1 6 ? 9.922 -28.109 13.406 1 91.94 6 ILE B O 1
ATOM 4722 N N . ILE B 1 7 ? 10.406 -28.844 11.32 1 92 7 ILE B N 1
ATOM 4723 C CA . ILE B 1 7 ? 10.047 -27.562 10.703 1 92 7 ILE B CA 1
ATOM 4724 C C . ILE B 1 7 ? 8.578 -27.266 10.969 1 92 7 ILE B C 1
ATOM 4726 O O . ILE B 1 7 ? 8.219 -26.125 11.297 1 92 7 ILE B O 1
ATOM 4730 N N . LEU B 1 8 ? 7.758 -28.281 10.82 1 85.69 8 LEU B N 1
ATOM 4731 C CA . LEU B 1 8 ? 6.328 -28.109 11.055 1 85.69 8 LEU B CA 1
ATOM 4732 C C . LEU B 1 8 ? 6.059 -27.703 12.5 1 85.69 8 LEU B C 1
ATOM 4734 O O . LEU B 1 8 ? 5.285 -26.781 12.75 1 85.69 8 LEU B O 1
ATOM 4738 N N . VAL B 1 9 ? 6.656 -28.312 13.445 1 85.69 9 VAL B N 1
ATOM 4739 C CA . VAL B 1 9 ? 6.457 -28.031 14.859 1 85.69 9 VAL B CA 1
ATOM 4740 C C . VAL B 1 9 ? 6.926 -26.609 15.188 1 85.69 9 VAL B C 1
ATOM 4742 O O . VAL B 1 9 ? 6.254 -25.891 15.914 1 85.69 9 VAL B O 1
ATOM 4745 N N . ILE B 1 10 ? 8.031 -26.234 14.672 1 91.44 10 ILE B N 1
ATOM 4746 C CA . ILE B 1 10 ? 8.555 -24.891 14.898 1 91.44 10 ILE B CA 1
ATOM 4747 C C . ILE B 1 10 ? 7.609 -23.859 14.289 1 91.44 10 ILE B C 1
ATOM 4749 O O . ILE B 1 10 ? 7.367 -22.797 14.891 1 91.44 10 ILE B O 1
ATOM 4753 N N . THR B 1 11 ? 7.125 -24.188 13.078 1 87.94 11 THR B N 1
ATOM 4754 C CA . THR B 1 11 ? 6.188 -23.297 12.414 1 87.94 11 THR B CA 1
ATOM 4755 C C . THR B 1 11 ? 4.938 -23.094 13.266 1 87.94 11 THR B C 1
ATOM 4757 O O . THR B 1 11 ? 4.504 -21.953 13.477 1 87.94 11 THR B O 1
ATOM 4760 N N . VAL B 1 12 ? 4.414 -24.172 13.797 1 81.88 12 VAL B N 1
ATOM 4761 C CA . VAL B 1 12 ? 3.229 -24.109 14.641 1 81.88 12 VAL B CA 1
ATOM 4762 C C . VAL B 1 12 ? 3.535 -23.328 15.914 1 81.88 12 VAL B 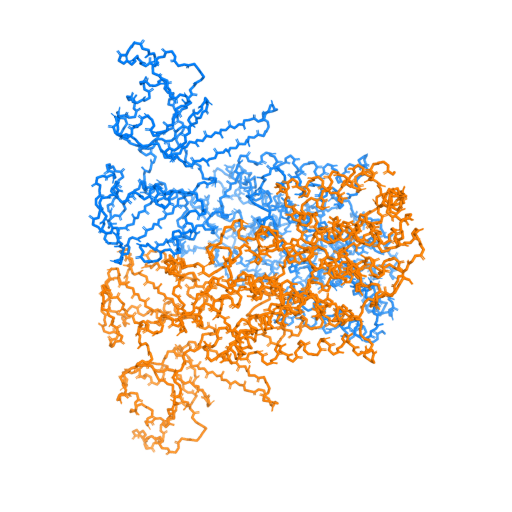C 1
ATOM 4764 O O . VAL B 1 12 ? 2.738 -22.484 16.344 1 81.88 12 VAL B O 1
ATOM 4767 N N . ALA B 1 13 ? 4.609 -23.547 16.484 1 86.06 13 ALA B N 1
ATOM 4768 C CA . ALA B 1 13 ? 5.02 -22.859 17.703 1 86.06 13 ALA B CA 1
ATOM 4769 C C . ALA B 1 13 ? 5.141 -21.359 17.469 1 86.06 13 ALA B C 1
ATOM 4771 O O . ALA B 1 13 ? 4.742 -20.547 18.312 1 86.06 13 ALA B O 1
ATOM 4772 N N . LEU B 1 14 ? 5.688 -21.047 16.344 1 88.44 14 LEU B N 1
ATOM 4773 C CA . LEU B 1 14 ? 5.848 -19.641 16.016 1 88.44 14 LEU B CA 1
ATOM 4774 C C . LEU B 1 14 ? 4.492 -18.984 15.773 1 88.44 14 LEU B C 1
ATOM 4776 O O . LEU B 1 14 ? 4.293 -17.812 16.125 1 88.44 14 LEU B O 1
ATOM 4780 N N . PHE B 1 15 ? 3.605 -19.672 15.125 1 81 15 PHE B N 1
ATOM 4781 C CA . PHE B 1 15 ? 2.254 -19.156 14.93 1 81 15 PHE B CA 1
ATOM 4782 C C . PHE B 1 15 ? 1.587 -18.875 16.266 1 81 15 PHE B C 1
ATOM 4784 O O . PHE B 1 15 ? 0.961 -17.828 16.453 1 81 15 PHE B O 1
ATOM 4791 N N . ILE B 1 16 ? 1.796 -19.734 17.203 1 76.62 16 ILE B N 1
ATOM 4792 C CA . ILE B 1 16 ? 1.169 -19.625 18.516 1 76.62 16 ILE B CA 1
ATOM 4793 C C . ILE B 1 16 ? 1.821 -18.5 19.312 1 76.62 16 ILE B C 1
ATOM 4795 O O . ILE B 1 16 ? 1.138 -17.766 20.031 1 76.62 16 ILE B O 1
ATOM 4799 N N . TRP B 1 17 ? 3.131 -18.438 19.203 1 80.69 17 TRP B N 1
ATOM 4800 C CA . TRP B 1 17 ? 3.863 -17.391 19.891 1 80.69 17 TRP B CA 1
ATOM 4801 C C . TRP B 1 17 ? 3.352 -16.016 19.5 1 80.69 17 TRP B C 1
ATOM 4803 O O . TRP B 1 17 ? 3.301 -15.094 20.312 1 80.69 17 TRP B O 1
ATOM 4813 N N . GLY B 1 18 ? 2.973 -15.805 18.234 1 78 18 GLY B N 1
ATOM 4814 C CA . GLY B 1 18 ? 2.256 -14.633 17.766 1 78 18 GLY B CA 1
ATOM 4815 C C . GLY B 1 18 ? 3.143 -13.406 17.625 1 78 18 GLY B C 1
ATOM 4816 O O . GLY B 1 18 ? 2.678 -12.336 17.234 1 78 18 GLY B O 1
ATOM 4817 N N . ARG B 1 19 ? 4.402 -13.43 17.969 1 81.38 19 ARG B N 1
ATOM 4818 C CA . ARG B 1 19 ? 5.289 -12.273 17.891 1 81.38 19 ARG B CA 1
ATOM 4819 C C . ARG B 1 19 ? 5.727 -12.023 16.453 1 81.38 19 ARG B C 1
ATOM 4821 O O . ARG B 1 19 ? 6.027 -10.883 16.078 1 81.38 19 ARG B O 1
ATOM 4828 N N . VAL B 1 20 ? 5.727 -13.086 15.719 1 87.81 20 VAL B N 1
ATOM 4829 C CA . VAL B 1 20 ? 6.102 -12.961 14.312 1 87.81 20 VAL B CA 1
ATOM 4830 C C . VAL B 1 20 ? 4.859 -13.094 13.438 1 87.81 20 VAL B C 1
ATOM 4832 O O . VAL B 1 20 ? 4.02 -13.969 13.664 1 87.81 20 VAL B O 1
ATOM 4835 N N . ARG B 1 21 ? 4.746 -12.18 12.586 1 88.12 21 ARG B N 1
ATOM 4836 C CA . ARG B 1 21 ? 3.59 -12.195 11.695 1 88.12 21 ARG B CA 1
ATOM 4837 C C . ARG B 1 21 ? 3.492 -13.523 10.953 1 88.12 21 ARG B C 1
ATOM 4839 O O . ARG B 1 21 ? 4.512 -14.133 10.625 1 88.12 21 ARG B O 1
ATOM 4846 N N . ALA B 1 22 ? 2.342 -13.945 10.594 1 85.44 22 ALA B N 1
ATOM 4847 C CA . ALA B 1 22 ? 2.068 -15.273 10.055 1 85.44 22 ALA B CA 1
ATOM 4848 C C . ALA B 1 22 ? 2.701 -15.453 8.68 1 85.44 22 ALA B C 1
ATOM 4850 O O . ALA B 1 22 ? 3.207 -16.531 8.359 1 85.44 22 ALA B O 1
ATOM 4851 N N . ASP B 1 23 ? 2.613 -14.477 7.758 1 91.19 23 ASP B N 1
ATOM 4852 C CA . ASP B 1 23 ? 3.201 -14.594 6.426 1 91.19 23 ASP B CA 1
ATOM 4853 C C . ASP B 1 23 ? 4.719 -14.766 6.508 1 91.19 23 ASP B C 1
ATOM 4855 O O . ASP B 1 23 ? 5.305 -15.539 5.75 1 91.19 23 ASP B O 1
ATOM 4859 N N . ILE B 1 24 ? 5.367 -14.094 7.441 1 93.88 24 ILE B N 1
ATOM 4860 C CA . ILE B 1 24 ? 6.809 -14.203 7.625 1 93.88 24 ILE B CA 1
ATOM 4861 C C . ILE B 1 24 ? 7.16 -15.594 8.148 1 93.88 24 ILE B C 1
ATOM 4863 O O . ILE B 1 24 ? 8.156 -16.188 7.727 1 93.88 24 ILE B O 1
ATOM 4867 N N . VAL B 1 25 ? 6.383 -16.062 9.094 1 92.06 25 VAL B N 1
ATOM 4868 C CA . VAL B 1 25 ? 6.59 -17.422 9.602 1 92.06 25 VAL B CA 1
ATOM 4869 C C . VAL B 1 25 ? 6.496 -18.422 8.461 1 92.06 25 VAL B C 1
ATOM 4871 O O . VAL B 1 25 ? 7.332 -19.328 8.344 1 92.06 25 VAL B O 1
ATOM 4874 N N . ALA B 1 26 ? 5.469 -18.25 7.648 1 91.25 26 ALA B N 1
ATOM 4875 C CA . ALA B 1 26 ? 5.262 -19.141 6.512 1 91.25 26 ALA B CA 1
ATOM 4876 C C . ALA B 1 26 ? 6.445 -19.094 5.547 1 91.25 26 ALA B C 1
ATOM 4878 O O . ALA B 1 26 ? 6.93 -20.125 5.09 1 91.25 26 ALA B O 1
ATOM 4879 N N . LEU B 1 27 ? 6.906 -17.922 5.215 1 95.06 27 LEU B N 1
ATOM 4880 C CA . LEU B 1 27 ? 8.047 -17.75 4.32 1 95.06 27 LEU B CA 1
ATOM 4881 C C . LEU B 1 27 ? 9.305 -18.359 4.922 1 95.06 27 LEU B C 1
ATOM 4883 O O . LEU B 1 27 ? 10.141 -18.906 4.195 1 95.06 27 LEU B O 1
ATOM 4887 N N . THR B 1 28 ? 9.492 -18.219 6.211 1 95.62 28 THR B N 1
ATOM 4888 C CA . THR B 1 28 ? 10.641 -18.812 6.891 1 95.62 28 THR B CA 1
ATOM 4889 C C . THR B 1 28 ? 10.609 -20.328 6.785 1 95.62 28 THR B C 1
ATOM 4891 O O . THR B 1 28 ? 11.641 -20.969 6.555 1 95.62 28 THR B O 1
ATOM 4894 N N . ALA B 1 29 ? 9.469 -20.891 7.023 1 93.19 29 ALA B N 1
ATOM 4895 C CA . ALA B 1 29 ? 9.312 -22.328 6.855 1 93.19 29 ALA B CA 1
ATOM 4896 C C . ALA B 1 29 ? 9.656 -22.75 5.43 1 93.19 29 ALA B C 1
ATOM 4898 O O . ALA B 1 29 ? 10.352 -23.75 5.227 1 93.19 29 ALA B O 1
ATOM 4899 N N . LEU B 1 30 ? 9.117 -22.016 4.465 1 94.38 30 LEU B N 1
ATOM 4900 C CA . LEU B 1 30 ? 9.406 -22.281 3.061 1 94.38 30 LEU B CA 1
ATOM 4901 C C . LEU B 1 30 ? 10.906 -22.219 2.787 1 94.38 30 LEU B C 1
ATOM 4903 O O . LEU B 1 30 ? 11.453 -23.094 2.111 1 94.38 30 LEU B O 1
ATOM 4907 N N . ALA B 1 31 ? 11.57 -21.172 3.311 1 95.56 31 ALA B N 1
ATOM 4908 C CA . ALA B 1 31 ? 13.008 -21.016 3.139 1 95.56 31 ALA B CA 1
ATOM 4909 C C . ALA B 1 31 ? 13.773 -22.188 3.75 1 95.56 31 ALA B C 1
ATOM 4911 O O . ALA B 1 31 ? 14.758 -22.656 3.18 1 95.56 31 ALA B O 1
ATOM 4912 N N . ALA B 1 32 ? 13.344 -22.641 4.887 1 95.88 32 ALA B N 1
ATOM 4913 C CA . ALA B 1 32 ? 13.984 -23.766 5.547 1 95.88 32 ALA B CA 1
ATOM 4914 C C . ALA B 1 32 ? 13.859 -25.031 4.699 1 95.88 32 ALA B C 1
ATOM 4916 O O . ALA B 1 32 ? 14.82 -25.797 4.574 1 95.88 32 ALA B O 1
ATOM 4917 N N . LEU B 1 33 ? 12.703 -25.281 4.156 1 94.12 33 LEU B N 1
ATOM 4918 C CA . LEU B 1 33 ? 12.477 -26.453 3.314 1 94.12 33 LEU B CA 1
ATOM 4919 C C . LEU B 1 33 ? 13.359 -26.406 2.068 1 94.12 33 LEU B C 1
ATOM 4921 O O . LEU B 1 33 ? 13.836 -27.438 1.599 1 94.12 33 LEU B O 1
ATOM 4925 N N . LEU B 1 34 ? 13.555 -25.219 1.55 1 94.19 34 LEU B N 1
ATOM 4926 C CA . LEU B 1 34 ? 14.422 -25.031 0.389 1 94.19 34 LEU B CA 1
ATOM 4927 C C . LEU B 1 34 ? 15.883 -25.25 0.757 1 94.19 34 LEU B C 1
ATOM 4929 O O . LEU B 1 34 ? 16.594 -25.969 0.06 1 94.19 34 LEU B O 1
ATOM 4933 N N . LEU B 1 35 ? 16.281 -24.672 1.849 1 92.94 35 LEU B N 1
ATOM 4934 C CA . LEU B 1 35 ? 17.688 -24.703 2.277 1 92.94 35 LEU B CA 1
ATOM 4935 C C . LEU B 1 35 ? 18.109 -26.125 2.607 1 92.94 35 LEU B C 1
ATOM 4937 O O . LEU B 1 35 ? 19.266 -26.5 2.371 1 92.94 35 LEU B O 1
ATOM 4941 N N . LEU B 1 36 ? 17.203 -26.922 3.09 1 93.94 36 LEU B N 1
ATOM 4942 C CA . LEU B 1 36 ? 17.531 -28.281 3.512 1 93.94 36 LEU B CA 1
ATOM 4943 C C . LEU B 1 36 ? 17.328 -29.266 2.369 1 93.94 36 LEU B C 1
ATOM 4945 O O . LEU B 1 36 ? 17.547 -30.469 2.531 1 93.94 36 LEU B O 1
ATOM 4949 N N . GLY B 1 37 ? 16.859 -28.75 1.235 1 91.75 37 GLY B N 1
ATOM 4950 C CA . GLY B 1 37 ? 16.766 -29.562 0.035 1 91.75 37 GLY B CA 1
ATOM 4951 C C . GLY B 1 37 ? 15.547 -30.484 0.038 1 91.75 37 GLY B C 1
ATOM 4952 O O . GLY B 1 37 ? 15.5 -31.469 -0.714 1 91.75 37 GLY B O 1
ATOM 4953 N N . ILE B 1 38 ? 14.664 -30.297 0.927 1 93.44 38 ILE B N 1
ATOM 4954 C CA . ILE B 1 38 ? 13.453 -31.109 0.99 1 93.44 38 ILE B CA 1
ATOM 4955 C C . ILE B 1 38 ? 12.578 -30.828 -0.232 1 93.44 38 ILE B C 1
ATOM 4957 O O . ILE B 1 38 ? 11.984 -31.75 -0.801 1 93.44 38 ILE B O 1
ATOM 4961 N N . LEU B 1 39 ? 12.484 -29.562 -0.613 1 94.19 39 LEU B N 1
ATOM 4962 C CA . LEU B 1 39 ? 11.734 -29.156 -1.798 1 94.19 39 LEU B CA 1
ATOM 4963 C C . LEU B 1 39 ? 12.656 -28.484 -2.812 1 94.19 39 LEU B C 1
ATOM 4965 O O . LEU B 1 39 ? 13.609 -27.781 -2.436 1 94.19 39 LEU B O 1
ATOM 4969 N N . THR B 1 40 ? 12.406 -28.75 -4.031 1 92.88 40 THR B N 1
ATOM 4970 C CA . THR B 1 40 ? 13.023 -27.984 -5.105 1 92.88 40 THR B CA 1
ATOM 4971 C C . THR B 1 40 ? 12.391 -26.594 -5.219 1 92.88 40 THR B C 1
ATOM 4973 O O . THR B 1 40 ? 11.297 -26.375 -4.699 1 92.88 40 THR B O 1
ATOM 4976 N N . PRO B 1 41 ? 13.078 -25.641 -5.84 1 91.62 41 PRO B N 1
ATOM 4977 C CA . PRO B 1 41 ? 12.484 -24.328 -6.023 1 91.62 41 PRO B CA 1
ATOM 4978 C C . PRO B 1 41 ? 11.125 -24.375 -6.727 1 91.62 41 PRO B C 1
ATOM 4980 O O . PRO B 1 41 ? 10.195 -23.688 -6.332 1 91.62 41 PRO B O 1
ATOM 4983 N N . ALA B 1 42 ? 11.016 -25.219 -7.691 1 89.06 42 ALA B N 1
ATOM 4984 C CA . ALA B 1 42 ? 9.75 -25.344 -8.422 1 89.06 42 ALA B CA 1
ATOM 4985 C C . ALA B 1 42 ? 8.625 -25.797 -7.5 1 89.06 42 ALA B C 1
ATOM 4987 O O . ALA B 1 42 ? 7.52 -25.266 -7.547 1 89.06 42 ALA B O 1
ATOM 4988 N N . GLU B 1 43 ? 8.977 -26.781 -6.688 1 91 43 GLU B N 1
ATOM 4989 C CA . GLU B 1 43 ? 7.992 -27.297 -5.746 1 91 43 GLU B CA 1
ATOM 4990 C C . GLU B 1 43 ? 7.641 -26.266 -4.684 1 91 43 GLU B C 1
ATOM 4992 O O . GLU B 1 43 ? 6.473 -26.094 -4.328 1 91 43 GLU B O 1
ATOM 4997 N N . ALA B 1 44 ? 8.664 -25.609 -4.188 1 93.75 44 ALA B N 1
ATOM 4998 C CA . ALA B 1 44 ? 8.5 -24.672 -3.08 1 93.75 44 ALA B CA 1
ATOM 4999 C C . ALA B 1 44 ? 7.695 -23.438 -3.512 1 93.75 44 ALA B C 1
ATOM 5001 O O . ALA B 1 44 ? 6.957 -22.875 -2.711 1 93.75 44 ALA B O 1
ATOM 5002 N N . LEU B 1 45 ? 7.797 -23.078 -4.762 1 94.69 45 LEU B N 1
ATOM 5003 C CA . LEU B 1 45 ? 7.188 -21.828 -5.219 1 94.69 45 LEU B CA 1
ATOM 5004 C C . LEU B 1 45 ? 5.855 -22.094 -5.914 1 94.69 45 LEU B C 1
ATOM 5006 O O . LEU B 1 45 ? 5.16 -21.156 -6.309 1 94.69 45 LEU B O 1
ATOM 5010 N N . ALA B 1 46 ? 5.438 -23.312 -6 1 89.81 46 ALA B N 1
ATOM 5011 C CA . ALA B 1 46 ? 4.25 -23.734 -6.742 1 89.81 46 ALA B CA 1
ATOM 5012 C C . ALA B 1 46 ? 2.994 -23.078 -6.176 1 89.81 46 ALA B C 1
ATOM 5014 O O . ALA B 1 46 ? 2.049 -22.781 -6.914 1 89.81 46 ALA B O 1
ATOM 5015 N N . GLY B 1 47 ? 2.994 -22.797 -4.906 1 88.5 47 GLY B N 1
ATOM 5016 C CA . GLY B 1 47 ? 1.84 -22.188 -4.266 1 88.5 47 GLY B CA 1
ATOM 5017 C C . GLY B 1 47 ? 1.512 -20.812 -4.812 1 88.5 47 GLY B C 1
ATOM 5018 O O . GLY B 1 47 ? 0.352 -20.391 -4.801 1 88.5 47 GLY B O 1
ATOM 5019 N N . PHE B 1 48 ? 2.449 -20.125 -5.355 1 93.19 48 PHE B N 1
ATOM 5020 C CA . PHE B 1 48 ? 2.266 -18.75 -5.801 1 93.19 48 PHE B CA 1
ATOM 5021 C C . PHE B 1 48 ? 1.525 -18.703 -7.133 1 93.19 48 PHE B C 1
ATOM 5023 O O . PHE B 1 48 ? 0.986 -17.656 -7.516 1 93.19 48 PHE B O 1
ATOM 5030 N N . SER B 1 49 ? 1.51 -19.812 -7.805 1 92.12 49 SER B N 1
ATOM 5031 C CA . SER B 1 49 ? 0.776 -19.859 -9.062 1 92.12 49 SER B CA 1
ATOM 5032 C C . SER B 1 49 ? -0.495 -20.703 -8.93 1 92.12 49 SER B C 1
ATOM 5034 O O . SER B 1 49 ? -1.121 -21.047 -9.93 1 92.12 49 SER B O 1
ATOM 5036 N N . SER B 1 50 ? -0.83 -21.031 -7.699 1 89.5 50 SER B N 1
ATOM 5037 C CA . SER B 1 50 ? -2.047 -21.812 -7.477 1 89.5 50 SER B CA 1
ATOM 5038 C C . SER B 1 50 ? -3.287 -21.016 -7.887 1 89.5 50 SER B C 1
ATOM 5040 O O . SER B 1 50 ? -3.389 -19.828 -7.605 1 89.5 50 SER B O 1
ATOM 5042 N N . PRO B 1 51 ? -4.23 -21.688 -8.586 1 87.94 51 PRO B N 1
ATOM 5043 C CA . PRO B 1 51 ? -5.465 -21 -8.961 1 87.94 51 PRO B CA 1
ATOM 5044 C C . PRO B 1 51 ? -6.195 -20.406 -7.758 1 87.94 51 PRO B C 1
ATOM 5046 O O . PRO B 1 51 ? -6.801 -19.328 -7.871 1 87.94 51 PRO B O 1
ATOM 5049 N N . ILE B 1 52 ? -6.051 -21.031 -6.723 1 82.38 52 ILE B N 1
ATOM 5050 C CA . ILE B 1 52 ? -6.75 -20.578 -5.52 1 82.38 52 ILE B CA 1
ATOM 5051 C C . ILE B 1 52 ? -6.145 -19.266 -5.035 1 82.38 52 ILE B C 1
ATOM 5053 O O . ILE B 1 52 ? -6.875 -18.344 -4.66 1 82.38 52 ILE B O 1
ATOM 5057 N N . VAL B 1 53 ? -4.824 -19.219 -4.992 1 87.62 53 VAL B N 1
ATOM 5058 C CA . VAL B 1 53 ? -4.137 -18 -4.551 1 87.62 53 VAL B CA 1
ATOM 5059 C C . VAL B 1 53 ? -4.477 -16.844 -5.488 1 87.62 53 VAL B C 1
ATOM 5061 O O . VAL B 1 53 ? -4.793 -15.742 -5.031 1 87.62 53 VAL B O 1
ATOM 5064 N N . ILE B 1 54 ? -4.492 -17.078 -6.719 1 92.25 54 ILE B N 1
ATOM 5065 C CA . ILE B 1 54 ? -4.801 -16.047 -7.711 1 92.25 54 ILE B CA 1
ATOM 5066 C C . ILE B 1 54 ? -6.27 -15.648 -7.594 1 92.25 54 ILE B C 1
ATOM 5068 O O . ILE B 1 54 ? -6.609 -14.469 -7.719 1 92.25 54 ILE B O 1
ATOM 5072 N N . MET B 1 55 ? -7.141 -16.641 -7.391 1 87.94 55 MET B N 1
ATOM 5073 C CA . MET B 1 55 ? -8.555 -16.344 -7.195 1 87.94 55 MET B CA 1
ATOM 5074 C C . MET B 1 55 ? -8.758 -15.438 -5.988 1 87.94 55 MET B C 1
ATOM 5076 O O . MET B 1 55 ? -9.586 -14.523 -6.023 1 87.94 55 MET B O 1
ATOM 5080 N N . MET B 1 56 ? -8.062 -15.711 -4.961 1 85.69 56 MET B N 1
ATOM 5081 C CA . MET B 1 56 ? -8.18 -14.883 -3.764 1 85.69 56 MET B CA 1
ATOM 5082 C C . MET B 1 56 ? -7.82 -13.43 -4.066 1 85.69 56 MET B C 1
ATOM 5084 O O . MET B 1 56 ? -8.5 -12.508 -3.609 1 85.69 56 MET B O 1
ATOM 5088 N N . ILE B 1 57 ? -6.734 -13.234 -4.844 1 92.19 57 ILE B N 1
ATOM 5089 C CA . ILE B 1 57 ? -6.336 -11.883 -5.238 1 92.19 57 ILE B CA 1
ATOM 5090 C C . ILE B 1 57 ? -7.48 -11.211 -5.992 1 92.19 57 ILE B C 1
ATOM 5092 O O . ILE B 1 57 ? -7.859 -10.078 -5.672 1 92.19 57 ILE B O 1
ATOM 5096 N N . GLY B 1 58 ? -8.023 -11.891 -6.965 1 92.44 58 GLY B N 1
ATOM 5097 C CA . GLY B 1 58 ? -9.133 -11.352 -7.734 1 92.44 58 GLY B CA 1
ATOM 5098 C C . GLY B 1 58 ? -10.352 -11.047 -6.887 1 92.44 58 GLY B C 1
ATOM 5099 O O . GLY B 1 58 ? -11.023 -10.039 -7.109 1 92.44 58 GLY B O 1
ATOM 5100 N N . LEU B 1 59 ? -10.578 -11.859 -5.949 1 87.69 59 LEU B N 1
ATOM 5101 C CA . LEU B 1 59 ? -11.75 -11.688 -5.105 1 87.69 59 LEU B CA 1
ATOM 5102 C C . LEU B 1 59 ? -11.594 -10.484 -4.18 1 87.69 59 LEU B C 1
ATOM 5104 O O . LEU B 1 59 ? -12.57 -9.805 -3.869 1 87.69 59 LEU B O 1
ATOM 5108 N N . PHE B 1 60 ? -10.414 -10.25 -3.693 1 87.56 60 PHE B N 1
ATOM 5109 C CA . PHE B 1 60 ? -10.164 -9.039 -2.928 1 87.56 60 PHE B CA 1
ATOM 5110 C C . PHE B 1 60 ? -10.461 -7.801 -3.766 1 87.56 60 PHE B C 1
ATOM 5112 O O . PHE B 1 60 ? -11.023 -6.828 -3.266 1 87.56 60 PHE B O 1
ATOM 5119 N N . VAL B 1 61 ? -10.102 -7.883 -5 1 92.75 61 VAL B N 1
ATOM 5120 C CA . VAL B 1 61 ? -10.312 -6.754 -5.898 1 92.75 61 VAL B CA 1
ATOM 5121 C C . VAL B 1 61 ? -11.812 -6.562 -6.145 1 92.75 61 VAL B C 1
ATOM 5123 O O . VAL B 1 61 ? -12.328 -5.445 -6.027 1 92.75 61 VAL B O 1
ATOM 5126 N N . VAL B 1 62 ? -12.531 -7.629 -6.441 1 92.19 62 VAL B N 1
ATOM 5127 C CA . VAL B 1 62 ? -13.969 -7.555 -6.703 1 92.19 62 VAL B CA 1
ATOM 5128 C C . VAL B 1 62 ? -14.695 -7.098 -5.441 1 92.19 62 VAL B C 1
ATOM 5130 O O . VAL B 1 62 ? -15.586 -6.246 -5.508 1 92.19 62 VAL B O 1
ATOM 5133 N N . GLY B 1 63 ? -14.383 -7.723 -4.32 1 88.81 63 GLY B N 1
ATOM 5134 C CA . GLY B 1 63 ? -14.953 -7.277 -3.061 1 88.81 63 GLY B CA 1
ATOM 5135 C C . GLY B 1 63 ? -14.688 -5.812 -2.77 1 88.81 63 GLY B C 1
ATOM 5136 O O . GLY B 1 63 ? -15.555 -5.109 -2.244 1 88.81 63 GLY B O 1
ATOM 5137 N N . GLY B 1 64 ? -13.461 -5.355 -3.086 1 89.56 64 GLY B N 1
ATOM 5138 C CA . GLY B 1 64 ? -13.117 -3.949 -2.936 1 89.56 64 GLY B CA 1
ATOM 5139 C C . GLY B 1 64 ? -13.961 -3.031 -3.799 1 89.56 64 GLY B C 1
ATOM 5140 O O . GLY B 1 64 ? -14.312 -1.928 -3.379 1 89.56 64 GLY B O 1
ATOM 5141 N N . ALA B 1 65 ? -14.25 -3.473 -4.988 1 91.94 65 ALA B N 1
ATOM 5142 C CA . ALA B 1 65 ? -15.094 -2.689 -5.887 1 91.94 65 ALA B CA 1
ATOM 5143 C C . ALA B 1 65 ? -16.5 -2.512 -5.309 1 91.94 65 ALA B C 1
ATOM 5145 O O . ALA B 1 65 ? -17.094 -1.437 -5.426 1 91.94 65 ALA B O 1
ATOM 5146 N N . ILE B 1 66 ? -16.953 -3.531 -4.734 1 89.19 66 ILE B N 1
ATOM 5147 C CA . ILE B 1 66 ? -18.281 -3.484 -4.117 1 89.19 66 ILE B CA 1
ATOM 5148 C C . ILE B 1 66 ? -18.281 -2.465 -2.979 1 89.19 66 ILE B C 1
ATOM 5150 O O . ILE B 1 66 ? -19.234 -1.716 -2.812 1 89.19 66 ILE B O 1
ATOM 5154 N N . MET B 1 67 ? -17.234 -2.365 -2.312 1 86.5 67 MET B N 1
ATOM 5155 C CA . MET B 1 67 ? -17.094 -1.408 -1.217 1 86.5 67 MET B CA 1
ATOM 5156 C C . MET B 1 67 ? -16.922 0.009 -1.752 1 86.5 67 MET B C 1
ATOM 5158 O O . MET B 1 67 ? -17.578 0.942 -1.281 1 86.5 67 MET B O 1
ATOM 5162 N N . GLN B 1 68 ? -16.109 0.125 -2.711 1 87 68 GLN B N 1
ATOM 5163 C CA . GLN B 1 68 ? -15.742 1.441 -3.227 1 87 68 GLN B CA 1
ATOM 5164 C C . GLN B 1 68 ? -16.906 2.072 -3.984 1 87 68 GLN B C 1
ATOM 5166 O O . GLN B 1 68 ? -17.016 3.299 -4.062 1 87 68 GLN B O 1
ATOM 5171 N N . THR B 1 69 ? -17.766 1.316 -4.504 1 89.06 69 THR B N 1
ATOM 5172 C CA . THR B 1 69 ? -18.906 1.844 -5.254 1 89.06 69 THR B CA 1
ATOM 5173 C C . THR B 1 69 ? -20.078 2.129 -4.324 1 89.06 69 THR B C 1
ATOM 5175 O O . THR B 1 69 ? -21.078 2.715 -4.742 1 89.06 69 THR B O 1
ATOM 5178 N N . GLY B 1 70 ? -20 1.65 -3.102 1 86.12 70 GLY B N 1
ATOM 5179 C CA . GLY B 1 70 ? -21.062 1.902 -2.146 1 86.12 70 GLY B CA 1
ATOM 5180 C C . GLY B 1 70 ? -22.234 0.94 -2.287 1 86.12 70 GLY B C 1
ATOM 5181 O O . GLY B 1 70 ? -23.234 1.074 -1.592 1 86.12 70 GLY B O 1
ATOM 5182 N N . LEU B 1 71 ? -22.078 0.024 -3.148 1 85.25 71 LEU B N 1
ATOM 5183 C CA . LEU B 1 71 ? -23.141 -0.96 -3.322 1 85.25 71 LEU B CA 1
ATOM 5184 C C . LEU B 1 71 ? -23.484 -1.632 -1.996 1 85.25 71 LEU B C 1
ATOM 5186 O O . LEU B 1 71 ? -24.656 -1.767 -1.647 1 85.25 71 LEU B O 1
ATOM 5190 N N . ALA B 1 72 ? -22.516 -2.072 -1.326 1 82.88 72 ALA B N 1
ATOM 5191 C CA . ALA B 1 72 ? -22.719 -2.715 -0.032 1 82.88 72 ALA B CA 1
ATOM 5192 C C . ALA B 1 72 ? -23.391 -1.759 0.954 1 82.88 72 ALA B C 1
ATOM 5194 O O . ALA B 1 72 ? -24.281 -2.152 1.698 1 82.88 72 ALA B O 1
ATOM 5195 N N . LYS B 1 73 ? -22.953 -0.567 0.989 1 81.62 73 LYS B N 1
ATOM 5196 C CA . LYS B 1 73 ? -23.531 0.438 1.875 1 81.62 73 LYS B CA 1
ATOM 5197 C C . LYS B 1 73 ? -24.984 0.699 1.527 1 81.62 73 LYS B C 1
ATOM 5199 O O . LYS B 1 73 ? -25.844 0.782 2.416 1 81.62 73 LYS B O 1
ATOM 5204 N N . LEU B 1 74 ? -25.281 0.843 0.273 1 82.44 74 LEU B N 1
ATOM 5205 C CA . LEU B 1 74 ? -26.656 1.079 -0.19 1 82.44 74 LEU B CA 1
ATOM 5206 C C . LEU B 1 74 ? -27.562 -0.078 0.198 1 82.44 74 LEU B C 1
ATOM 5208 O O . LEU B 1 74 ? -28.672 0.14 0.696 1 82.44 74 LEU B O 1
ATOM 5212 N N . THR B 1 75 ? -27.094 -1.202 -0.048 1 82.31 75 THR B N 1
ATOM 5213 C CA . THR B 1 75 ? -27.875 -2.393 0.278 1 82.31 75 THR B CA 1
ATOM 5214 C C . THR B 1 75 ? -28.062 -2.514 1.787 1 82.31 75 THR B C 1
ATOM 5216 O O . THR B 1 75 ? -29.172 -2.801 2.254 1 82.31 75 THR B O 1
ATOM 5219 N N . GLY B 1 76 ? -26.984 -2.324 2.51 1 83 76 GLY B N 1
ATOM 5220 C CA . GLY B 1 76 ? -27.078 -2.35 3.961 1 83 76 GLY B CA 1
ATOM 5221 C C . GLY B 1 76 ? -28.062 -1.345 4.512 1 83 76 GLY B C 1
ATOM 5222 O O . GLY B 1 76 ? -28.922 -1.695 5.324 1 83 76 GLY B O 1
ATOM 5223 N N . ASN B 1 77 ? -28.047 -0.119 4.023 1 82.31 77 ASN B N 1
ATOM 5224 C CA . ASN B 1 77 ? -28.938 0.94 4.477 1 82.31 77 ASN B CA 1
ATOM 5225 C C . ASN B 1 77 ? -30.391 0.623 4.141 1 82.31 77 ASN B C 1
ATOM 5227 O O . ASN B 1 77 ? -31.281 0.783 4.98 1 82.31 77 ASN B O 1
ATOM 5231 N N . LYS B 1 78 ? -30.594 0.211 2.951 1 84.69 78 LYS B N 1
ATOM 5232 C CA . LYS B 1 78 ? -31.953 -0.087 2.496 1 84.69 78 LYS B CA 1
ATOM 5233 C C . LYS B 1 78 ? -32.562 -1.224 3.307 1 84.69 78 LYS B C 1
ATOM 5235 O O . LYS B 1 78 ? -33.719 -1.148 3.707 1 84.69 78 LYS B O 1
ATOM 5240 N N . LEU B 1 79 ? -31.781 -2.191 3.553 1 83.06 79 LEU B N 1
ATOM 5241 C CA . LEU B 1 79 ? -32.281 -3.352 4.277 1 83.06 79 LEU B CA 1
ATOM 5242 C C . LEU B 1 79 ? -32.469 -3.027 5.754 1 83.06 79 LEU B C 1
ATOM 5244 O O . LEU B 1 79 ? -33.469 -3.443 6.363 1 83.06 79 LEU B O 1
ATOM 5248 N N . MET B 1 80 ? -31.594 -2.27 6.273 1 84.88 80 MET B N 1
ATOM 5249 C CA . MET B 1 80 ? -31.672 -1.933 7.695 1 84.88 80 MET B CA 1
ATOM 5250 C C . MET B 1 80 ? -32.812 -0.979 7.973 1 84.88 80 MET B C 1
ATOM 5252 O O . MET B 1 80 ? -33.312 -0.908 9.094 1 84.88 80 MET B O 1
ATOM 5256 N N . ALA B 1 81 ? -33.219 -0.243 6.977 1 85 81 ALA B N 1
ATOM 5257 C CA . ALA B 1 81 ? -34.344 0.677 7.117 1 85 81 ALA B CA 1
ATOM 5258 C C . ALA B 1 81 ? -35.625 -0.078 7.402 1 85 81 ALA B C 1
ATOM 5260 O O . ALA B 1 81 ? -36.594 0.494 7.926 1 85 81 ALA B O 1
ATOM 5261 N N . LEU B 1 82 ? -35.594 -1.269 7.152 1 88.44 82 LEU B N 1
ATOM 5262 C CA . LEU B 1 82 ? -36.781 -2.098 7.371 1 88.44 82 LEU B CA 1
ATOM 5263 C C . LEU B 1 82 ? -37 -2.34 8.859 1 88.44 82 LEU B C 1
ATOM 5265 O O . LEU B 1 82 ? -38.062 -2.795 9.258 1 88.44 82 LEU B O 1
ATOM 5269 N N . SER B 1 83 ? -36.062 -2.076 9.703 1 88 83 SER B N 1
ATOM 5270 C CA . SER B 1 83 ? -36.156 -2.324 11.141 1 88 83 SER B CA 1
ATOM 5271 C C . SER B 1 83 ? -37.25 -1.468 11.773 1 88 83 SER B C 1
ATOM 5273 O O . SER B 1 83 ? -37.906 -1.892 12.727 1 88 83 SER B O 1
ATOM 5275 N N . ARG B 1 84 ? -37.625 -0.342 11.273 1 83.19 84 ARG B N 1
ATOM 5276 C CA . ARG B 1 84 ? -38.656 0.587 11.734 1 83.19 84 ARG B CA 1
ATOM 5277 C C . ARG B 1 84 ? -38.594 0.76 13.25 1 83.19 84 ARG B C 1
ATOM 5279 O O . ARG B 1 84 ? -39.625 0.754 13.922 1 83.19 84 ARG B O 1
ATOM 5286 N N . GLY B 1 85 ? -37.438 0.595 13.812 1 82 85 GLY B N 1
ATOM 5287 C CA . GLY B 1 85 ? -37.25 0.913 15.219 1 82 85 GLY B CA 1
ATOM 5288 C C . GLY B 1 85 ? -37.469 -0.272 16.141 1 82 85 GLY B C 1
ATOM 5289 O O . GLY B 1 85 ? -37.281 -0.167 17.344 1 82 85 GLY B O 1
ATOM 5290 N N . ASN B 1 86 ? -37.844 -1.392 15.648 1 91.19 86 ASN B N 1
ATOM 5291 C CA . ASN B 1 86 ? -38.062 -2.58 16.469 1 91.19 86 ASN B CA 1
ATOM 5292 C C . ASN B 1 86 ? -36.719 -3.281 16.766 1 91.19 86 ASN B C 1
ATOM 5294 O O . ASN B 1 86 ? -36 -3.633 15.852 1 91.19 86 ASN B O 1
ATOM 5298 N N . GLU B 1 87 ? -36.531 -3.553 17.984 1 91.88 87 GLU B N 1
ATOM 5299 C CA . GLU B 1 87 ? -35.25 -4.074 18.422 1 91.88 87 GLU B CA 1
ATOM 5300 C C . GLU B 1 87 ? -35 -5.484 17.891 1 91.88 87 GLU B C 1
ATOM 5302 O O . GLU B 1 87 ? -33.906 -5.812 17.453 1 91.88 87 GLU B O 1
ATOM 5307 N N . THR B 1 88 ? -36 -6.352 17.984 1 93.69 88 THR B N 1
ATOM 5308 C CA . THR B 1 88 ? -35.875 -7.734 17.531 1 93.69 88 THR B CA 1
ATOM 5309 C C . THR B 1 88 ? -35.656 -7.797 16.031 1 93.69 88 THR B C 1
ATOM 5311 O O . THR B 1 88 ? -34.844 -8.578 15.539 1 93.69 88 THR B O 1
ATOM 5314 N N . ILE B 1 89 ? -36.375 -7.012 15.328 1 94.69 89 ILE B N 1
ATOM 5315 C CA . ILE B 1 89 ? -36.25 -6.98 13.875 1 94.69 89 ILE B CA 1
ATOM 5316 C C . ILE B 1 89 ? -34.875 -6.422 13.492 1 94.69 89 ILE B C 1
ATOM 5318 O O . ILE B 1 89 ? -34.25 -6.891 12.539 1 94.69 89 ILE B O 1
ATOM 5322 N N . THR B 1 90 ? -34.531 -5.406 14.273 1 93.44 90 THR B N 1
ATOM 5323 C CA . THR B 1 90 ? -33.188 -4.844 14.039 1 93.44 90 THR B CA 1
ATOM 5324 C C . THR B 1 90 ? -32.125 -5.91 14.211 1 93.44 90 THR B C 1
ATOM 5326 O O . THR B 1 90 ? -31.219 -6.023 13.383 1 93.44 90 THR B O 1
ATOM 5329 N N . PHE B 1 91 ? -32.25 -6.641 15.203 1 95.25 91 PHE B N 1
ATOM 5330 C CA . PHE B 1 91 ? -31.297 -7.707 15.469 1 95.25 91 PHE B CA 1
ATOM 5331 C C . PHE B 1 91 ? -31.281 -8.711 14.32 1 95.25 91 PHE B C 1
ATOM 5333 O O . PHE B 1 91 ? -30.219 -9.086 13.836 1 95.25 91 PHE B O 1
ATOM 5340 N N . LEU B 1 92 ? -32.406 -9.148 13.891 1 96.25 92 LEU B N 1
ATOM 5341 C CA . LEU B 1 92 ? -32.531 -10.125 12.812 1 96.25 92 LEU B CA 1
ATOM 5342 C C . LEU B 1 92 ? -31.922 -9.586 11.523 1 96.25 92 LEU B C 1
ATOM 5344 O O . LEU B 1 92 ? -31.234 -10.312 10.789 1 96.25 92 LEU B O 1
ATOM 5348 N N . LEU B 1 93 ? -32.188 -8.375 11.297 1 95.25 93 LEU B N 1
ATOM 5349 C CA . LEU B 1 93 ? -31.656 -7.762 10.086 1 95.25 93 LEU B CA 1
ATOM 5350 C C . LEU B 1 93 ? -30.141 -7.625 10.156 1 95.25 93 LEU B C 1
ATOM 5352 O O . LEU B 1 93 ? -29.438 -7.816 9.156 1 95.25 93 LEU B O 1
ATOM 5356 N N . VAL B 1 94 ? -29.625 -7.254 11.297 1 95.25 94 VAL B N 1
ATOM 5357 C CA . VAL B 1 94 ? -28.172 -7.168 11.469 1 95.25 94 VAL B CA 1
ATOM 5358 C C . VAL B 1 94 ? -27.531 -8.516 11.141 1 95.25 94 VAL B C 1
ATOM 5360 O O . VAL B 1 94 ? -26.547 -8.578 10.406 1 95.25 94 VAL B O 1
ATOM 5363 N N . MET B 1 95 ? -28.125 -9.562 11.656 1 96.81 95 MET B N 1
ATOM 5364 C CA . MET B 1 95 ? -27.578 -10.906 11.445 1 96.81 95 MET B CA 1
ATOM 5365 C C . MET B 1 95 ? -27.688 -11.312 9.984 1 96.81 95 MET B C 1
ATOM 5367 O O . MET B 1 95 ? -26.703 -11.773 9.391 1 96.81 95 MET B O 1
ATOM 5371 N N . LEU B 1 96 ? -28.781 -11.078 9.375 1 96.62 96 LEU B N 1
ATOM 5372 C CA . LEU B 1 96 ? -29.062 -11.578 8.031 1 96.62 96 LEU B CA 1
ATOM 5373 C C . LEU B 1 96 ? -28.359 -10.727 6.98 1 96.62 96 LEU B C 1
ATOM 5375 O O . LEU B 1 96 ? -27.75 -11.258 6.047 1 96.62 96 LEU B O 1
ATOM 5379 N N . VAL B 1 97 ? -28.453 -9.469 7.121 1 94.38 97 VAL B N 1
ATOM 5380 C CA . VAL B 1 97 ? -27.875 -8.562 6.129 1 94.38 97 VAL B CA 1
ATOM 5381 C C . VAL B 1 97 ? -26.344 -8.664 6.164 1 94.38 97 VAL B C 1
ATOM 5383 O O . VAL B 1 97 ? -25.703 -8.75 5.117 1 94.38 97 VAL B O 1
ATOM 5386 N N . THR B 1 98 ? -25.812 -8.648 7.383 1 95 98 THR B N 1
ATOM 5387 C CA . THR B 1 98 ? -24.359 -8.758 7.52 1 95 98 THR B CA 1
ATOM 5388 C C . THR B 1 98 ? -23.859 -10.094 6.961 1 95 98 THR B C 1
ATOM 5390 O O . THR B 1 98 ? -22.844 -10.141 6.273 1 95 98 THR B O 1
ATOM 5393 N N . SER B 1 99 ? -24.578 -11.148 7.266 1 96.12 99 SER B N 1
ATOM 5394 C CA . SER B 1 99 ? -24.203 -12.461 6.754 1 96.12 99 SER B CA 1
ATOM 5395 C C . SER B 1 99 ? -24.281 -12.508 5.23 1 96.12 99 SER B C 1
ATOM 5397 O O . SER B 1 99 ? -23.422 -13.102 4.574 1 96.12 99 SER B O 1
ATOM 5399 N N . PHE B 1 100 ? -25.25 -11.938 4.691 1 93.44 100 PHE B N 1
ATOM 5400 C CA . PHE B 1 100 ? -25.438 -11.93 3.244 1 93.44 100 PHE B CA 1
ATOM 5401 C C . PHE B 1 100 ? -24.312 -11.156 2.562 1 93.44 100 PHE B C 1
ATOM 5403 O O . PHE B 1 100 ? -23.719 -11.641 1.602 1 93.44 100 PHE B O 1
ATOM 5410 N N . ILE B 1 101 ? -24.016 -9.969 3.041 1 90.19 101 ILE B N 1
ATOM 5411 C CA . ILE B 1 101 ? -22.953 -9.156 2.475 1 90.19 101 ILE B CA 1
ATOM 5412 C C . ILE B 1 101 ? -21.609 -9.844 2.697 1 90.19 101 ILE B C 1
ATOM 5414 O O . ILE B 1 101 ? -20.781 -9.898 1.789 1 90.19 101 ILE B O 1
ATOM 5418 N N . GLY B 1 102 ? -21.484 -10.422 3.846 1 91.31 102 GLY B N 1
ATOM 5419 C CA . GLY B 1 102 ? -20.25 -11.102 4.207 1 91.31 102 GLY B CA 1
ATOM 5420 C C . GLY B 1 102 ? -19.969 -12.32 3.352 1 91.31 102 GLY B C 1
ATOM 5421 O O . GLY B 1 102 ? -18.828 -12.789 3.281 1 91.31 102 GLY B O 1
ATOM 5422 N N . ALA B 1 103 ? -20.984 -12.828 2.701 1 92.31 103 ALA B N 1
ATOM 5423 C CA . ALA B 1 103 ? -20.844 -14 1.838 1 92.31 103 ALA B CA 1
ATOM 5424 C C . ALA B 1 103 ? -20.047 -13.656 0.583 1 92.31 103 ALA B C 1
ATOM 5426 O O . ALA B 1 103 ? -19.484 -14.547 -0.07 1 92.31 103 ALA B O 1
ATOM 5427 N N . PHE B 1 104 ? -19.938 -12.359 0.325 1 86.75 104 PHE B N 1
ATOM 5428 C CA . PHE B 1 104 ? -19.344 -11.977 -0.951 1 86.75 104 PHE B CA 1
ATOM 5429 C C . PHE B 1 104 ? -18.219 -10.969 -0.746 1 86.75 104 PHE B C 1
ATOM 5431 O O . PHE B 1 104 ? -17.453 -10.703 -1.663 1 86.75 104 PHE B O 1
ATOM 5438 N N . VAL B 1 105 ? -18.266 -10.391 0.437 1 83.88 105 VAL B N 1
ATOM 5439 C CA . VAL B 1 105 ? -17.266 -9.383 0.812 1 83.88 105 VAL B CA 1
ATOM 5440 C C . VAL B 1 105 ? -16.438 -9.891 1.994 1 83.88 105 VAL B C 1
ATOM 5442 O O . VAL B 1 105 ? -16.812 -10.875 2.639 1 83.88 105 VAL B O 1
ATOM 5445 N N . SER B 1 106 ? -15.344 -9.375 2.168 1 84.06 106 SER B N 1
ATOM 5446 C CA . SER B 1 106 ? -14.523 -9.797 3.299 1 84.06 106 SER B CA 1
ATOM 5447 C C . SER B 1 106 ? -15.227 -9.523 4.625 1 84.06 106 SER B C 1
ATOM 5449 O O . SER B 1 106 ? -16.031 -8.594 4.73 1 84.06 106 SER B O 1
ATOM 5451 N N . ASN B 1 107 ? -14.875 -10.352 5.59 1 87.44 107 ASN B N 1
ATOM 5452 C CA . ASN B 1 107 ? -15.469 -10.203 6.914 1 87.44 107 ASN B CA 1
ATOM 5453 C C . ASN B 1 107 ? -15.172 -8.828 7.508 1 87.44 107 ASN B C 1
ATOM 5455 O O . ASN B 1 107 ? -16.094 -8.141 7.969 1 87.44 107 ASN B O 1
ATOM 5459 N N . THR B 1 108 ? -14.016 -8.438 7.461 1 82.31 108 THR B N 1
ATOM 5460 C CA . THR B 1 108 ? -13.594 -7.164 8.031 1 82.31 108 THR B CA 1
ATOM 5461 C C . THR B 1 108 ? -14.258 -6 7.312 1 82.31 108 THR B C 1
ATOM 5463 O O . THR B 1 108 ? -14.75 -5.062 7.953 1 82.31 108 THR B O 1
ATOM 5466 N N . GLY B 1 109 ? -14.227 -6.066 6.066 1 82.75 109 GLY B N 1
ATOM 5467 C CA . GLY B 1 109 ? -14.867 -5.016 5.297 1 82.75 109 GLY B CA 1
ATOM 5468 C C . GLY B 1 109 ? -16.344 -4.883 5.582 1 82.75 109 GLY B C 1
ATOM 5469 O O . GLY B 1 109 ? -16.859 -3.771 5.723 1 82.75 109 GLY B O 1
ATOM 5470 N N . THR B 1 110 ? -17.016 -5.977 5.691 1 89.81 110 THR B N 1
ATOM 5471 C CA . THR B 1 110 ? -18.453 -5.992 5.957 1 89.81 110 THR B CA 1
ATOM 5472 C C . THR B 1 110 ? -18.766 -5.359 7.309 1 89.81 110 THR B C 1
ATOM 5474 O O . THR B 1 110 ? -19.672 -4.539 7.422 1 89.81 110 THR B O 1
ATOM 5477 N N . VAL B 1 111 ? -18 -5.73 8.281 1 89.56 111 VAL B N 1
ATOM 5478 C CA . VAL B 1 111 ? -18.234 -5.219 9.625 1 89.56 111 VAL B CA 1
ATOM 5479 C C . VAL B 1 111 ? -17.906 -3.729 9.68 1 89.56 111 VAL B C 1
ATOM 5481 O O . VAL B 1 111 ? -18.641 -2.947 10.289 1 89.56 111 VAL B O 1
ATOM 5484 N N . ALA B 1 112 ? -16.844 -3.334 9.102 1 81.25 112 ALA B N 1
ATOM 5485 C CA . ALA B 1 112 ? -16.453 -1.927 9.07 1 81.25 112 ALA B CA 1
ATOM 5486 C C . ALA B 1 112 ? -17.531 -1.078 8.398 1 81.25 112 ALA B C 1
ATOM 5488 O O . ALA B 1 112 ? -17.766 0.068 8.789 1 81.25 112 ALA B O 1
ATOM 5489 N N . LEU B 1 113 ? -18.141 -1.644 7.445 1 82.44 113 LEU B N 1
ATOM 5490 C CA . LEU B 1 113 ? -19.188 -0.95 6.688 1 82.44 113 LEU B CA 1
ATOM 5491 C C . LEU B 1 113 ? -20.484 -0.871 7.488 1 82.44 113 LEU B C 1
ATOM 5493 O O . LEU B 1 113 ? -21.141 0.17 7.504 1 82.44 113 LEU B O 1
ATOM 5497 N N . MET B 1 114 ? -20.844 -1.923 8.078 1 88.94 114 MET B N 1
ATOM 5498 C CA . MET B 1 114 ? -22.141 -2.047 8.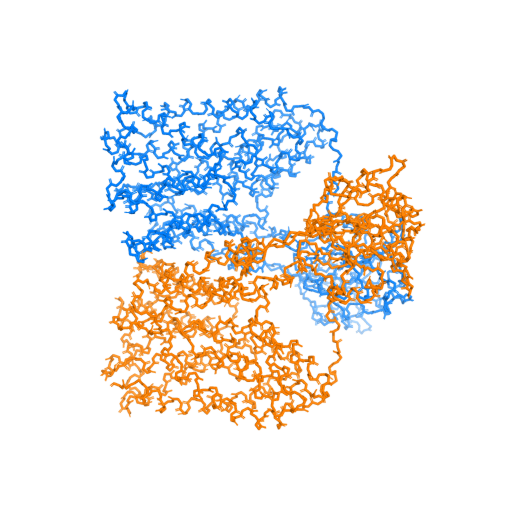727 1 88.94 114 MET B CA 1
ATOM 5499 C C . MET B 1 114 ? -22.125 -1.386 10.102 1 88.94 114 MET B C 1
ATOM 5501 O O . MET B 1 114 ? -23.172 -0.942 10.594 1 88.94 114 MET B O 1
ATOM 5505 N N . MET B 1 115 ? -21.031 -1.281 10.727 1 88 115 MET B N 1
ATOM 5506 C CA . MET B 1 115 ? -20.922 -0.791 12.102 1 88 115 MET B CA 1
ATOM 5507 C C . MET B 1 115 ? -21.5 0.616 12.219 1 88 115 MET B C 1
ATOM 5509 O O . MET B 1 115 ? -22.406 0.855 13.031 1 88 115 MET B O 1
ATOM 5513 N N . PRO B 1 116 ? -21.031 1.601 11.398 1 78.94 116 PRO B N 1
ATOM 5514 C CA . PRO B 1 116 ? -21.609 2.941 11.5 1 78.94 116 PRO B CA 1
ATOM 5515 C C . PRO B 1 116 ? -23.109 2.963 11.203 1 78.94 116 PRO B C 1
ATOM 5517 O O . PRO B 1 116 ? -23.859 3.764 11.781 1 78.94 116 PRO B O 1
ATOM 5520 N N . ILE B 1 117 ? -23.562 2.16 10.312 1 82.75 117 ILE B N 1
ATOM 5521 C CA . ILE B 1 117 ? -24.969 2.08 9.961 1 82.75 117 ILE B CA 1
ATOM 5522 C C . ILE B 1 117 ? -25.781 1.641 11.18 1 82.75 117 ILE B C 1
ATOM 5524 O O . ILE B 1 117 ? -26.781 2.27 11.523 1 82.75 117 ILE B O 1
ATOM 5528 N N . ILE B 1 118 ? -25.344 0.667 11.812 1 88.56 118 ILE B N 1
ATOM 5529 C CA . ILE B 1 118 ? -26.031 0.103 12.977 1 88.56 118 ILE B CA 1
ATOM 5530 C C . ILE B 1 118 ? -26.016 1.108 14.125 1 88.56 118 ILE B C 1
ATOM 5532 O O . ILE B 1 118 ? -27.016 1.282 14.82 1 88.56 118 ILE B O 1
ATOM 5536 N N . MET B 1 119 ? -24.922 1.742 14.336 1 83.62 119 MET B N 1
ATOM 5537 C CA . MET B 1 119 ? -24.812 2.736 15.398 1 83.62 119 MET B CA 1
ATOM 5538 C C . MET B 1 119 ? -25.75 3.91 15.148 1 83.62 119 MET B C 1
ATOM 5540 O O . MET B 1 119 ? -26.375 4.434 16.078 1 83.62 119 MET B O 1
ATOM 5544 N N . SER B 1 120 ? -25.875 4.309 13.945 1 80 120 SER B N 1
ATOM 5545 C CA . SER B 1 120 ? -26.781 5.395 13.586 1 80 120 SER B CA 1
ATOM 5546 C C . SER B 1 120 ? -28.234 5.008 13.836 1 80 120 SER B C 1
ATOM 5548 O O . SER B 1 120 ? -29 5.793 14.398 1 80 120 SER B O 1
ATOM 5550 N N . ILE B 1 121 ? -28.562 3.879 13.445 1 82.31 121 ILE B N 1
ATOM 5551 C CA . ILE B 1 121 ? -29.922 3.395 13.625 1 82.31 121 ILE B CA 1
ATOM 5552 C C . ILE B 1 121 ? -30.234 3.248 15.109 1 82.31 121 ILE B C 1
ATOM 5554 O O . ILE B 1 121 ? -31.312 3.619 15.57 1 82.31 121 ILE B O 1
ATOM 5558 N N . ALA B 1 122 ? -29.312 2.684 15.82 1 85.5 122 ALA B N 1
ATOM 5559 C CA . ALA B 1 122 ? -29.484 2.52 17.266 1 85.5 122 ALA B CA 1
ATOM 5560 C C . ALA B 1 122 ? -29.672 3.869 17.953 1 85.5 122 ALA B C 1
ATOM 5562 O O . ALA B 1 122 ? -30.547 4.023 18.797 1 85.5 122 ALA B O 1
ATOM 5563 N N . ALA B 1 123 ? -28.906 4.762 17.594 1 78.62 123 ALA B N 1
ATOM 5564 C CA . ALA B 1 123 ? -28.984 6.105 18.156 1 78.62 123 ALA B CA 1
ATOM 5565 C C . ALA B 1 123 ? -30.328 6.754 17.844 1 78.62 123 ALA B C 1
ATOM 5567 O O . ALA B 1 123 ? -30.938 7.387 18.703 1 78.62 123 ALA B O 1
ATOM 5568 N N . GLY B 1 124 ? -30.734 6.656 16.703 1 77.69 124 GLY B N 1
ATOM 5569 C CA . GLY B 1 124 ? -31.984 7.246 16.266 1 77.69 124 GLY B CA 1
ATOM 5570 C C . GLY B 1 124 ? -33.219 6.605 16.906 1 77.69 124 GLY B C 1
ATOM 5571 O O . GLY B 1 124 ? -34.25 7.254 17.078 1 77.69 124 GLY B O 1
ATOM 5572 N N . SER B 1 125 ? -33.062 5.391 17.25 1 85.12 125 SER B N 1
ATOM 5573 C CA . SER B 1 125 ? -34.188 4.66 17.781 1 85.12 125 SER B CA 1
ATOM 5574 C C . SER B 1 125 ? -34.062 4.473 19.297 1 85.12 125 SER B C 1
ATOM 5576 O O . SER B 1 125 ? -34.844 3.736 19.906 1 85.12 125 SER B O 1
ATOM 5578 N N . GLY B 1 126 ? -33.031 4.984 19.812 1 81.19 126 GLY B N 1
ATOM 5579 C CA . GLY B 1 126 ? -32.812 4.91 21.25 1 81.19 126 GLY B CA 1
ATOM 5580 C C . GLY B 1 126 ? -32.406 3.533 21.719 1 81.19 126 GLY B C 1
ATOM 5581 O O . GLY B 1 126 ? -32.656 3.15 22.859 1 81.19 126 GLY B O 1
ATOM 5582 N N . MET B 1 127 ? -31.969 2.744 20.875 1 87.69 127 MET B N 1
ATOM 5583 C CA . MET B 1 127 ? -31.469 1.415 21.219 1 87.69 127 MET B CA 1
ATOM 5584 C C . MET B 1 127 ? -30 1.467 21.625 1 87.69 127 MET B C 1
ATOM 5586 O O . MET B 1 127 ? -29.281 2.398 21.25 1 87.69 127 MET B O 1
ATOM 5590 N N . GLN B 1 128 ? -29.578 0.508 22.359 1 87.69 128 GLN B N 1
ATOM 5591 C CA . GLN B 1 128 ? -28.172 0.386 22.719 1 87.69 128 GLN B CA 1
ATOM 5592 C C . GLN B 1 128 ? -27.375 -0.293 21.594 1 87.69 128 GLN B C 1
ATOM 5594 O O . GLN B 1 128 ? -27.609 -1.464 21.297 1 87.69 128 GLN B O 1
ATOM 5599 N N . SER B 1 129 ? -26.484 0.33 21.094 1 89.06 129 SER B N 1
ATOM 5600 C CA . SER B 1 129 ? -25.703 -0.202 19.969 1 89.06 129 SER B CA 1
ATOM 5601 C C . SER B 1 129 ? -24.891 -1.413 20.391 1 89.06 129 SER B C 1
ATOM 5603 O O . SER B 1 129 ? -24.609 -2.301 19.594 1 89.06 129 SER B O 1
ATOM 5605 N N . SER B 1 130 ? -24.453 -1.438 21.656 1 90.19 130 SER B N 1
ATOM 5606 C CA . SER B 1 130 ? -23.609 -2.518 22.172 1 90.19 130 SER B CA 1
ATOM 5607 C C . SER B 1 130 ? -24.281 -3.873 22 1 90.19 130 SER B C 1
ATOM 5609 O O . SER B 1 130 ? -23.609 -4.895 21.844 1 90.19 130 SER B O 1
ATOM 5611 N N . ARG B 1 131 ? -25.516 -3.857 21.953 1 93.19 131 ARG B N 1
ATOM 5612 C CA . ARG B 1 131 ? -26.25 -5.105 21.812 1 93.19 131 ARG B CA 1
ATOM 5613 C C . ARG B 1 131 ? -26.078 -5.695 20.422 1 93.19 131 ARG B C 1
ATOM 5615 O O . ARG B 1 131 ? -26.156 -6.91 20.25 1 93.19 131 ARG B O 1
ATOM 5622 N N . PHE B 1 132 ? -25.781 -4.906 19.484 1 94.12 132 PHE B N 1
ATOM 5623 C CA . PHE B 1 132 ? -25.828 -5.344 18.094 1 94.12 132 PHE B CA 1
ATOM 5624 C C . PHE B 1 132 ? -24.422 -5.488 17.516 1 94.12 132 PHE B C 1
ATOM 5626 O O . PHE B 1 132 ? -24.219 -6.16 16.516 1 94.12 132 PHE B O 1
ATOM 5633 N N . LEU B 1 133 ? -23.438 -4.918 18.109 1 93.38 133 LEU B N 1
ATOM 5634 C CA . LEU B 1 133 ? -22.125 -4.816 17.5 1 93.38 133 LEU B CA 1
ATOM 5635 C C . LEU B 1 133 ? -21.406 -6.16 17.531 1 93.38 133 LEU B C 1
ATOM 5637 O O . LEU B 1 133 ? -20.797 -6.57 16.547 1 93.38 133 LEU B O 1
ATOM 5641 N N . MET B 1 134 ? -21.438 -6.82 18.641 1 94.56 134 MET B N 1
ATOM 5642 C CA . MET B 1 134 ? -20.797 -8.133 18.703 1 94.56 134 MET B CA 1
ATOM 5643 C C . MET B 1 134 ? -21.484 -9.117 17.75 1 94.56 134 MET B C 1
ATOM 5645 O O . MET B 1 134 ? -20.828 -9.797 16.969 1 94.56 134 MET B O 1
ATOM 5649 N N . PRO B 1 135 ? -22.797 -9.164 17.734 1 95.94 135 PRO B N 1
ATOM 5650 C CA . PRO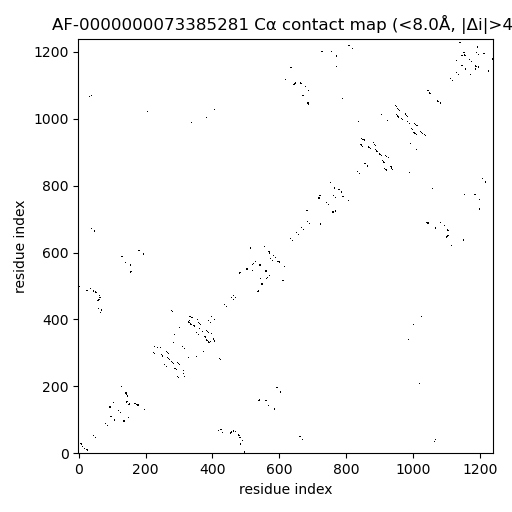 B 1 135 ? -23.5 -10 16.75 1 95.94 135 PRO B CA 1
ATOM 5651 C C . PRO B 1 135 ? -23.156 -9.641 15.312 1 95.94 135 PRO B C 1
ATOM 5653 O O . PRO B 1 135 ? -23.109 -10.516 14.445 1 95.94 135 PRO B O 1
ATOM 5656 N N . LEU B 1 136 ? -22.953 -8.398 15.125 1 95.12 136 LEU B N 1
ATOM 5657 C CA . LEU B 1 136 ? -22.531 -7.941 13.805 1 95.12 136 LEU B CA 1
ATOM 5658 C C . LEU B 1 136 ? -21.219 -8.609 13.391 1 95.12 136 LEU B C 1
ATOM 5660 O O . LEU B 1 136 ? -21.125 -9.156 12.289 1 95.12 136 LEU B O 1
ATOM 5664 N N . ALA B 1 137 ? -20.281 -8.57 14.227 1 94.81 137 ALA B N 1
ATOM 5665 C CA . ALA B 1 137 ? -18.984 -9.188 13.945 1 94.81 137 ALA B CA 1
ATOM 5666 C C . ALA B 1 137 ? -19.125 -10.695 13.734 1 94.81 137 ALA B C 1
ATOM 5668 O O . ALA B 1 137 ? -18.531 -11.258 12.805 1 94.81 137 ALA B O 1
ATOM 5669 N N . PHE B 1 138 ? -19.922 -11.281 14.562 1 97 138 PHE B N 1
ATOM 5670 C CA . PHE B 1 138 ? -20.125 -12.719 14.469 1 97 138 PHE B CA 1
ATOM 5671 C C . PHE B 1 138 ? -20.875 -13.07 13.18 1 97 138 PHE B C 1
ATOM 5673 O O . PHE B 1 138 ? -20.547 -14.062 12.531 1 97 138 PHE B O 1
ATOM 5680 N N . ALA B 1 139 ? -21.828 -12.281 12.852 1 96.19 139 ALA B N 1
ATOM 5681 C CA . ALA B 1 139 ? -22.594 -12.5 11.625 1 96.19 139 ALA B CA 1
ATOM 5682 C C . ALA B 1 139 ? -21.703 -12.422 10.391 1 96.19 139 ALA B C 1
ATOM 5684 O O . ALA B 1 139 ? -21.906 -13.148 9.422 1 96.19 139 ALA B O 1
ATOM 5685 N N . GLY B 1 140 ? -20.812 -11.516 10.422 1 93.75 140 GLY B N 1
ATOM 5686 C CA . GLY B 1 140 ? -19.828 -11.453 9.344 1 93.75 140 GLY B CA 1
ATOM 5687 C C . GLY B 1 140 ? -19.078 -12.758 9.148 1 93.75 140 GLY B C 1
ATOM 5688 O O . GLY B 1 140 ? -18.922 -13.219 8.016 1 93.75 140 GLY B O 1
ATOM 5689 N N . SER B 1 141 ? -18.641 -13.328 10.203 1 93.81 141 SER B N 1
ATOM 5690 C CA . SER B 1 141 ? -17.922 -14.594 10.156 1 93.81 141 SER B CA 1
ATOM 5691 C C . SER B 1 141 ? -18.844 -15.734 9.727 1 93.81 141 SER B C 1
ATOM 5693 O O . SER B 1 141 ? -18.438 -16.594 8.93 1 93.81 141 SER B O 1
ATOM 5695 N N . LEU B 1 142 ? -20.031 -15.734 10.266 1 96.69 142 LEU B N 1
ATOM 5696 C CA . LEU B 1 142 ? -21 -16.766 9.906 1 96.69 142 LEU B CA 1
ATOM 5697 C C . LEU B 1 142 ? -21.328 -16.703 8.422 1 96.69 142 LEU B C 1
ATOM 5699 O O . LEU B 1 142 ? -21.438 -17.75 7.762 1 96.69 142 LEU B O 1
ATOM 5703 N N . GLY B 1 143 ? -21.469 -15.539 7.914 1 95 143 GLY B N 1
ATOM 5704 C CA . GLY B 1 143 ? -21.766 -15.352 6.504 1 95 143 GLY B CA 1
ATOM 5705 C C . GLY B 1 143 ? -20.688 -15.867 5.586 1 95 143 GLY B C 1
ATOM 5706 O O . GLY B 1 143 ? -20.953 -16.25 4.445 1 95 143 GLY B O 1
ATOM 5707 N N . GLY B 1 144 ? -19.5 -15.867 6.074 1 93.81 144 GLY B N 1
ATOM 5708 C CA . GLY B 1 144 ? -18.375 -16.375 5.312 1 93.81 144 GLY B CA 1
ATOM 5709 C C . GLY B 1 144 ? -18.516 -17.844 4.957 1 93.81 144 GLY B C 1
ATOM 5710 O O . GLY B 1 144 ? -17.828 -18.344 4.055 1 93.81 144 GLY B O 1
ATOM 5711 N N . MET B 1 145 ? -19.422 -18.547 5.582 1 95.19 145 MET B N 1
ATOM 5712 C CA . MET B 1 145 ? -19.609 -19.969 5.371 1 95.19 145 MET B CA 1
ATOM 5713 C C . MET B 1 145 ? -20.688 -20.234 4.32 1 95.19 145 MET B C 1
ATOM 5715 O O . MET B 1 145 ? -21.062 -21.375 4.082 1 95.19 145 MET B O 1
ATOM 5719 N N . LEU B 1 146 ? -21.141 -19.203 3.646 1 95.69 146 LEU B N 1
ATOM 5720 C CA . LEU B 1 146 ? -22.234 -19.359 2.697 1 95.69 146 LEU B CA 1
ATOM 572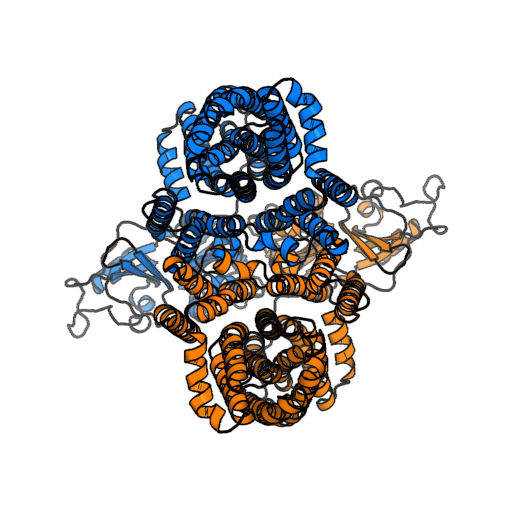1 C C . LEU B 1 146 ? -21.719 -19.703 1.309 1 95.69 146 LEU B C 1
ATOM 5723 O O . LEU B 1 146 ? -22.391 -20.375 0.53 1 95.69 146 LEU B O 1
ATOM 5727 N N . THR B 1 147 ? -20.516 -19.234 1.015 1 93.62 147 THR B N 1
ATOM 5728 C CA . THR B 1 147 ? -19.969 -19.422 -0.327 1 93.62 147 THR B CA 1
ATOM 5729 C C . THR B 1 147 ? -18.5 -19.828 -0.266 1 93.62 147 THR B C 1
ATOM 5731 O O . THR B 1 147 ? -17.875 -19.719 0.785 1 93.62 147 THR B O 1
ATOM 5734 N N . LEU B 1 148 ? -18.016 -20.312 -1.394 1 91.81 148 LEU B N 1
ATOM 5735 C CA . LEU B 1 148 ? -16.625 -20.719 -1.522 1 91.81 148 LEU B CA 1
ATOM 5736 C C . LEU B 1 148 ? -15.695 -19.547 -1.263 1 91.81 148 LEU B C 1
ATOM 5738 O O . LEU B 1 148 ? -14.625 -19.719 -0.67 1 91.81 148 LEU B O 1
ATOM 5742 N N . ILE B 1 149 ? -16.141 -18.328 -1.606 1 87.31 149 ILE B N 1
ATOM 5743 C CA . ILE B 1 149 ? -15.258 -17.172 -1.608 1 87.31 149 ILE B CA 1
ATOM 5744 C C . ILE B 1 149 ? -15.469 -16.359 -0.339 1 87.31 149 ILE B C 1
ATOM 5746 O O . ILE B 1 149 ? -14.844 -15.305 -0.157 1 87.31 149 ILE B O 1
ATOM 5750 N N . GLY B 1 150 ? -16.281 -16.797 0.54 1 88.62 150 GLY B N 1
ATOM 5751 C CA . GLY B 1 150 ? -16.688 -16.016 1.696 1 88.62 150 GLY B CA 1
ATOM 5752 C C . GLY B 1 150 ? -15.555 -15.75 2.668 1 88.62 150 GLY B C 1
ATOM 5753 O O . GLY B 1 150 ? -15.5 -14.695 3.303 1 88.62 150 GLY B O 1
ATOM 5754 N N . THR B 1 151 ? -14.688 -16.688 2.812 1 89.75 151 THR B N 1
ATOM 5755 C CA . THR B 1 151 ? -13.531 -16.547 3.697 1 89.75 151 THR B CA 1
ATOM 5756 C C . THR B 1 151 ? -12.352 -17.359 3.168 1 89.75 151 THR B C 1
ATOM 5758 O O . THR B 1 151 ? -12.539 -18.375 2.496 1 89.75 151 THR B O 1
ATOM 5761 N N . PRO B 1 152 ? -11.211 -16.938 3.43 1 87.88 152 PRO B N 1
ATOM 5762 C CA . PRO B 1 152 ? -10.016 -17.594 2.887 1 87.88 152 PRO B CA 1
ATOM 5763 C C . PRO B 1 152 ? -9.898 -19.062 3.285 1 87.88 152 PRO B C 1
ATOM 5765 O O . PRO B 1 152 ? -9.531 -19.891 2.461 1 87.88 152 PRO B O 1
ATOM 5768 N N . PRO B 1 153 ? -10.18 -19.484 4.438 1 92.44 153 PRO B N 1
ATOM 5769 C CA . PRO B 1 153 ? -10.109 -20.891 4.805 1 92.44 153 PRO B CA 1
ATOM 5770 C C . PRO B 1 153 ? -10.906 -21.797 3.863 1 92.44 153 PRO B C 1
ATOM 5772 O O . PRO B 1 153 ? -10.523 -22.938 3.623 1 92.44 153 PRO B O 1
ATOM 5775 N N . ASN B 1 154 ? -12.031 -21.281 3.312 1 94.81 154 ASN B N 1
ATOM 5776 C CA . ASN B 1 154 ? -12.82 -22.062 2.361 1 94.81 154 ASN B CA 1
ATOM 5777 C C . ASN B 1 154 ? -12.008 -22.422 1.117 1 94.81 154 ASN B C 1
ATOM 5779 O O . ASN B 1 154 ? -12.078 -23.547 0.621 1 94.81 154 ASN B O 1
ATOM 5783 N N . LEU B 1 155 ? -11.297 -21.516 0.685 1 90.06 155 LEU B N 1
ATOM 5784 C CA . LEU B 1 155 ? -10.461 -21.719 -0.497 1 90.06 155 LEU B CA 1
ATOM 5785 C C . LEU B 1 155 ? -9.312 -22.672 -0.189 1 90.06 155 LEU B C 1
ATOM 5787 O O . LEU B 1 155 ? -8.883 -23.438 -1.054 1 90.06 155 LEU B O 1
ATOM 5791 N N . VAL B 1 156 ? -8.836 -22.609 1.011 1 89.62 156 VAL B N 1
ATOM 5792 C CA . VAL B 1 156 ? -7.742 -23.484 1.431 1 89.62 156 VAL B CA 1
ATOM 5793 C C . VAL B 1 156 ? -8.172 -24.938 1.34 1 89.62 156 VAL B C 1
ATOM 5795 O O . VAL B 1 156 ? -7.457 -25.766 0.785 1 89.62 156 VAL B O 1
ATOM 5798 N N . ILE B 1 157 ? -9.32 -25.25 1.854 1 94.19 157 ILE B N 1
ATOM 5799 C CA . ILE B 1 157 ? -9.719 -26.656 1.858 1 94.19 157 ILE B CA 1
ATOM 5800 C C . ILE B 1 157 ? -10.016 -27.109 0.432 1 94.19 157 ILE B C 1
ATOM 5802 O O . ILE B 1 157 ? -9.797 -28.266 0.084 1 94.19 157 ILE B O 1
ATOM 5806 N N . ASP B 1 158 ? -10.547 -26.172 -0.37 1 92.88 158 ASP B N 1
ATOM 5807 C CA . ASP B 1 158 ? -10.75 -26.5 -1.778 1 92.88 158 ASP B CA 1
ATOM 5808 C C . ASP B 1 158 ? -9.43 -26.875 -2.453 1 92.88 158 ASP B C 1
ATOM 5810 O O . ASP B 1 158 ? -9.375 -27.828 -3.229 1 92.88 158 ASP B O 1
ATOM 5814 N N . GLU B 1 159 ? -8.469 -26.156 -2.176 1 88.31 159 GLU B N 1
ATOM 5815 C CA . GLU B 1 159 ? -7.145 -26.422 -2.738 1 88.31 159 GLU B CA 1
ATOM 5816 C C . GLU B 1 159 ? -6.613 -27.766 -2.283 1 88.31 159 GLU B C 1
ATOM 5818 O O . GLU B 1 159 ? -6.09 -28.547 -3.092 1 88.31 159 GLU B O 1
ATOM 5823 N N . VAL B 1 160 ? -6.707 -28.062 -1.048 1 88.81 160 VAL B N 1
ATOM 5824 C CA . VAL B 1 160 ? -6.191 -29.297 -0.478 1 88.81 160 VAL B CA 1
ATOM 5825 C C . VAL B 1 160 ? -6.945 -30.484 -1.061 1 88.81 160 VAL B C 1
ATOM 5827 O O . VAL B 1 160 ? -6.348 -31.516 -1.37 1 88.81 160 VAL B O 1
ATOM 5830 N N . LEU B 1 161 ? -8.227 -30.344 -1.243 1 93.12 161 LEU B N 1
ATOM 5831 C CA . LEU B 1 161 ? -9.031 -31.391 -1.861 1 93.12 161 LEU B CA 1
ATOM 5832 C C . LEU B 1 161 ? -8.578 -31.656 -3.293 1 93.12 161 LEU B C 1
ATOM 5834 O O . LEU B 1 161 ? -8.344 -32.812 -3.676 1 93.12 161 LEU B O 1
ATOM 5838 N N . THR B 1 162 ? -8.43 -30.609 -4.008 1 88.62 162 THR B N 1
ATOM 5839 C CA . THR B 1 162 ? -8.062 -30.719 -5.414 1 88.62 162 THR B CA 1
ATOM 5840 C C . THR B 1 162 ? -6.66 -31.297 -5.566 1 88.62 162 THR B C 1
ATOM 5842 O O . THR B 1 162 ? -6.426 -32.125 -6.434 1 88.62 162 THR B O 1
ATOM 5845 N N . GLU B 1 163 ? -5.816 -30.859 -4.793 1 83.38 163 GLU B N 1
ATOM 5846 C CA . GLU B 1 163 ? -4.449 -31.375 -4.816 1 83.38 163 GLU B CA 1
ATOM 5847 C C . GLU B 1 163 ? -4.406 -32.844 -4.414 1 83.38 163 GLU B C 1
ATOM 5849 O O . GLU B 1 163 ? -3.549 -33.594 -4.879 1 83.38 163 GLU B O 1
ATOM 5854 N N . GLY B 1 164 ? -5.352 -33.219 -3.574 1 86.56 164 GLY B N 1
ATOM 5855 C CA . GLY B 1 164 ? -5.449 -34.594 -3.133 1 86.56 164 GLY B CA 1
ATOM 5856 C C . GLY B 1 164 ? -6.145 -35.5 -4.141 1 86.56 164 GLY B C 1
ATOM 5857 O O . GLY B 1 164 ? -6.301 -36.688 -3.902 1 86.56 164 GLY B O 1
ATOM 5858 N N . GLY B 1 165 ? -6.539 -34.875 -5.246 1 89.75 165 GLY B N 1
ATOM 5859 C CA . GLY B 1 165 ? -7.141 -35.656 -6.312 1 89.75 165 GLY B CA 1
ATOM 5860 C C . GLY B 1 165 ? -8.656 -35.75 -6.211 1 89.75 165 GLY B C 1
ATOM 5861 O O . GLY B 1 165 ? -9.281 -36.531 -6.918 1 89.75 165 GLY B O 1
ATOM 5862 N N . TYR B 1 166 ? -9.227 -35.031 -5.363 1 94.25 166 TYR B N 1
ATOM 5863 C CA . TYR B 1 166 ? -10.672 -35.031 -5.188 1 94.25 166 TYR B CA 1
ATOM 5864 C C . TYR B 1 166 ? -11.336 -33.938 -6.02 1 94.25 166 TYR B C 1
ATOM 5866 O O . TYR B 1 166 ? -10.664 -33.062 -6.523 1 94.25 166 TYR B O 1
ATOM 5874 N N . GLN B 1 167 ? -12.609 -34.094 -6.191 1 93.38 167 GLN B N 1
ATOM 5875 C CA . GLN B 1 167 ? -13.367 -33.125 -6.961 1 93.38 167 GLN B CA 1
ATOM 5876 C C . GLN B 1 167 ? -13.383 -31.75 -6.262 1 93.38 167 GLN B C 1
ATOM 5878 O O . GLN B 1 167 ? -13.578 -31.672 -5.047 1 93.38 167 GLN B O 1
ATOM 5883 N N . PRO B 1 168 ? -13.141 -30.703 -7 1 91 168 PRO B N 1
ATOM 5884 C CA . PRO B 1 168 ? -13.219 -29.375 -6.406 1 91 168 PRO B CA 1
ATOM 5885 C C . PRO B 1 168 ? -14.625 -29.016 -5.922 1 91 168 PRO B C 1
ATOM 5887 O O . PRO B 1 168 ? -15.609 -29.562 -6.418 1 91 168 PRO B O 1
ATOM 5890 N N . LEU B 1 169 ? -14.664 -28.172 -5.012 1 93.19 169 LEU B N 1
ATOM 5891 C CA . LEU B 1 169 ? -15.938 -27.703 -4.465 1 93.19 169 LEU B CA 1
ATOM 5892 C C . LEU B 1 169 ? -16.609 -26.703 -5.398 1 93.19 169 LEU B C 1
ATOM 5894 O O . LEU B 1 169 ? -15.922 -25.891 -6.027 1 93.19 169 LEU B O 1
ATOM 5898 N N . ALA B 1 170 ? -17.906 -26.797 -5.402 1 91.25 170 ALA B N 1
ATOM 5899 C CA . ALA B 1 170 ? -18.688 -25.812 -6.145 1 91.25 170 ALA B CA 1
ATOM 5900 C C . ALA B 1 170 ? -18.797 -24.5 -5.367 1 91.25 170 ALA B C 1
ATOM 5902 O O . ALA B 1 170 ? -18.531 -24.469 -4.16 1 91.25 170 ALA B O 1
ATOM 5903 N N . PHE B 1 171 ? -19.25 -23.531 -6.082 1 89.25 171 PHE B N 1
ATOM 5904 C CA . PHE B 1 171 ? -19.344 -22.219 -5.484 1 89.25 171 PHE B CA 1
ATOM 5905 C C . PHE B 1 171 ? -20.281 -22.234 -4.273 1 89.25 171 PHE B C 1
ATOM 5907 O O . PHE B 1 171 ? -19.969 -21.625 -3.24 1 89.25 171 PHE B O 1
ATOM 5914 N N . PHE B 1 172 ? -21.391 -22.969 -4.316 1 93.69 172 PHE B N 1
ATOM 5915 C CA . PHE B 1 172 ? -22.406 -22.969 -3.27 1 93.69 172 PHE B CA 1
ATOM 5916 C C . PHE B 1 172 ? -22.375 -24.266 -2.471 1 93.69 172 PHE B C 1
ATOM 5918 O O . PHE B 1 172 ? -23.344 -24.609 -1.8 1 93.69 172 PHE B O 1
ATOM 5925 N N . SER B 1 173 ? -21.266 -25 -2.582 1 94.5 173 SER B N 1
ATOM 5926 C CA . SER B 1 173 ? -21.109 -26.203 -1.758 1 94.5 173 SER B CA 1
ATOM 5927 C C . SER B 1 173 ? -21.219 -25.875 -0.274 1 94.5 173 SER B C 1
ATOM 5929 O O . SER B 1 173 ? -21.609 -26.719 0.529 1 94.5 173 SER B O 1
ATOM 5931 N N . PHE B 1 174 ? -21 -24.609 0.047 1 96 174 PHE B N 1
ATOM 5932 C CA . PHE B 1 174 ? -20.969 -24.141 1.43 1 96 174 PHE B CA 1
ATOM 5933 C C . PHE B 1 174 ? -22.344 -23.672 1.879 1 96 174 PHE B C 1
ATOM 5935 O O . PHE B 1 174 ? -22.594 -23.516 3.076 1 96 174 PHE B O 1
ATOM 5942 N N . PHE B 1 175 ? -23.25 -23.469 0.987 1 96.25 175 PHE B N 1
ATOM 5943 C CA . PHE B 1 175 ? -24.516 -22.781 1.237 1 96.25 175 PHE B CA 1
ATOM 5944 C C . PHE B 1 175 ? -25.297 -23.484 2.33 1 96.25 175 PHE B C 1
ATOM 5946 O O . PHE B 1 175 ? -25.75 -22.859 3.289 1 96.25 175 PHE B O 1
ATOM 5953 N N . PRO B 1 176 ? -25.469 -24.812 2.213 1 97.12 176 PRO B N 1
ATOM 5954 C CA . PRO B 1 176 ? -26.234 -25.484 3.275 1 97.12 176 PRO B CA 1
ATOM 5955 C C . PRO B 1 176 ? -25.562 -25.359 4.645 1 97.12 176 PRO B C 1
ATOM 5957 O O . PRO B 1 176 ? -26.25 -25.203 5.656 1 97.12 176 PRO B O 1
ATOM 5960 N N . VAL B 1 177 ? -24.297 -25.453 4.703 1 97.19 177 VAL B N 1
ATOM 5961 C CA . VAL B 1 177 ? -23.531 -25.328 5.945 1 97.19 177 VAL B CA 1
ATOM 5962 C C . VAL B 1 177 ? -23.734 -23.922 6.523 1 97.19 177 VAL B C 1
ATOM 5964 O O . VAL B 1 177 ? -24 -23.766 7.719 1 97.19 177 VAL B O 1
ATOM 5967 N N . GLY B 1 178 ? -23.594 -22.922 5.648 1 97.25 178 GLY B N 1
ATOM 5968 C CA . GLY B 1 178 ? -23.734 -21.531 6.062 1 97.25 178 GLY B CA 1
ATOM 5969 C C . GLY B 1 178 ? -25.109 -21.219 6.641 1 97.25 178 GLY B C 1
ATOM 5970 O O . GLY B 1 178 ? -25.219 -20.531 7.664 1 97.25 178 GLY B O 1
ATOM 5971 N N . ILE B 1 179 ? -26.141 -21.719 6.012 1 97.62 179 ILE B N 1
ATOM 5972 C CA . ILE B 1 179 ? -27.5 -21.469 6.465 1 97.62 179 ILE B CA 1
ATOM 5973 C C . ILE B 1 179 ? -27.703 -22.047 7.863 1 97.62 179 ILE B C 1
ATOM 5975 O O . ILE B 1 179 ? -28.312 -21.406 8.727 1 97.62 179 ILE B O 1
ATOM 5979 N N . ILE B 1 180 ? -27.219 -23.172 8.086 1 97.94 180 ILE B N 1
ATOM 5980 C CA . ILE B 1 180 ? -27.375 -23.859 9.367 1 97.94 180 ILE B CA 1
ATOM 5981 C C . ILE B 1 180 ? -26.641 -23.078 10.461 1 97.94 180 ILE B C 1
ATOM 5983 O O . ILE B 1 180 ? -27.188 -22.828 11.531 1 97.94 180 ILE B O 1
ATOM 5987 N N . VAL B 1 181 ? -25.406 -22.703 10.18 1 97.75 181 VAL B N 1
ATOM 5988 C CA . VAL B 1 181 ? -24.609 -22.031 11.211 1 97.75 181 VAL B CA 1
ATOM 5989 C C . VAL B 1 181 ? -25.203 -20.656 11.492 1 97.75 181 VAL B C 1
ATOM 5991 O O . VAL B 1 181 ? -25.156 -20.172 12.625 1 97.75 181 VAL B O 1
ATOM 5994 N N . ILE B 1 182 ? -25.703 -19.953 10.477 1 97.81 182 ILE B N 1
ATOM 5995 C CA . ILE B 1 182 ? -26.344 -18.656 10.672 1 97.81 182 ILE B CA 1
ATOM 5996 C C . ILE B 1 182 ? -27.578 -18.828 11.547 1 97.81 182 ILE B C 1
ATOM 5998 O O . ILE B 1 182 ? -27.828 -18.031 12.453 1 97.81 182 ILE B O 1
ATOM 6002 N N . ALA B 1 183 ? -28.375 -19.859 11.242 1 98.06 183 ALA B N 1
ATOM 6003 C CA . ALA B 1 183 ? -29.562 -20.141 12.047 1 98.06 183 ALA B CA 1
ATOM 6004 C C . ALA B 1 183 ? -29.188 -20.375 13.508 1 98.06 183 ALA B C 1
ATOM 6006 O O . ALA B 1 183 ? -29.828 -19.844 14.414 1 98.06 183 ALA B O 1
ATOM 6007 N N . ILE B 1 184 ? -28.188 -21.188 13.742 1 97.75 184 ILE B N 1
ATOM 6008 C CA . ILE B 1 184 ? -27.719 -21.438 15.094 1 97.75 184 ILE B CA 1
ATOM 6009 C C . ILE B 1 184 ? -27.266 -20.125 15.734 1 97.75 184 ILE B C 1
ATOM 6011 O O . ILE B 1 184 ? -27.578 -19.859 16.891 1 97.75 184 ILE B O 1
ATOM 6015 N N . GLY B 1 185 ? -26.484 -19.312 14.961 1 97.38 185 GLY B N 1
ATOM 6016 C CA . GLY B 1 185 ? -26.047 -18.016 15.453 1 97.38 185 GLY B CA 1
ATOM 6017 C C . GLY B 1 185 ? -27.172 -17.125 15.898 1 97.38 185 GLY B C 1
ATOM 6018 O O . GLY B 1 185 ? -27.125 -16.516 16.969 1 97.38 185 GLY B O 1
ATOM 6019 N N . ILE B 1 186 ? -28.203 -17.062 15.07 1 97.5 186 ILE B N 1
ATOM 6020 C CA . ILE B 1 186 ? -29.344 -16.219 15.375 1 97.5 186 ILE B CA 1
ATOM 6021 C C . ILE B 1 186 ? -30.031 -16.719 16.641 1 97.5 186 ILE B C 1
ATOM 6023 O O . ILE B 1 186 ? -30.328 -15.922 17.547 1 97.5 186 ILE B O 1
ATOM 6027 N N . ILE B 1 187 ? -30.281 -18 16.766 1 97.44 187 ILE B N 1
ATOM 6028 C CA . ILE B 1 187 ? -31.016 -18.609 17.875 1 97.44 187 ILE B CA 1
ATOM 6029 C C . ILE B 1 187 ? -30.234 -18.422 19.172 1 97.44 187 ILE B C 1
ATOM 6031 O O . ILE B 1 187 ? -30.828 -18.141 20.219 1 97.44 187 ILE B O 1
ATOM 6035 N N . VAL B 1 188 ? -28.938 -18.5 19.109 1 97 188 VAL B N 1
ATOM 6036 C CA . VAL B 1 188 ? -28.109 -18.469 20.312 1 97 188 VAL B CA 1
ATOM 6037 C C . VAL B 1 188 ? -27.812 -17.031 20.703 1 97 188 VAL B C 1
ATOM 6039 O O . VAL B 1 188 ? -27.828 -16.672 21.875 1 97 188 VAL B O 1
ATOM 6042 N N . LEU B 1 189 ? -27.531 -16.125 19.734 1 96.81 189 LEU B N 1
ATOM 6043 C CA . LEU B 1 189 ? -27.062 -14.773 20.031 1 96.81 189 LEU B CA 1
ATOM 6044 C C . LEU B 1 189 ? -28.234 -13.875 20.422 1 96.81 189 LEU B C 1
ATOM 6046 O O . LEU B 1 189 ? -28.047 -12.883 21.125 1 96.81 189 LEU B O 1
ATOM 6050 N N . MET B 1 190 ? -29.391 -14.195 19.938 1 95.56 190 MET B N 1
ATOM 6051 C CA . MET B 1 190 ? -30.531 -13.336 20.234 1 95.56 190 MET B CA 1
ATOM 6052 C C . MET B 1 190 ? -30.75 -13.227 21.75 1 95.56 190 MET B C 1
ATOM 6054 O O . MET B 1 190 ? -30.766 -12.125 22.297 1 95.56 190 MET B O 1
ATOM 6058 N N . PRO B 1 191 ? -30.875 -14.344 22.5 1 94.31 191 PRO B N 1
ATOM 6059 C CA . PRO B 1 191 ? -31.031 -14.227 23.953 1 94.31 191 PRO B CA 1
ATOM 6060 C C . PRO B 1 191 ? -29.75 -13.797 24.641 1 94.31 191 PRO B C 1
ATOM 6062 O O . PRO B 1 191 ? -29.797 -13.023 25.609 1 94.31 191 PRO B O 1
ATOM 6065 N N . LEU B 1 192 ? -28.641 -14.203 24.188 1 94.62 192 LEU B N 1
ATOM 6066 C CA . LEU B 1 192 ? -27.391 -13.922 24.875 1 94.62 192 LEU B CA 1
ATOM 6067 C C . LEU B 1 192 ? -27.031 -12.445 24.766 1 94.62 192 LEU B C 1
ATOM 6069 O O . LEU B 1 192 ? -26.469 -11.867 25.688 1 94.62 192 LEU B O 1
ATOM 6073 N N . SER B 1 193 ? -27.266 -11.898 23.609 1 92.56 193 SER B N 1
ATOM 6074 C CA . SER B 1 193 ? -26.953 -10.484 23.438 1 92.56 193 SER B CA 1
ATOM 6075 C C . SER B 1 193 ? -27.812 -9.617 24.344 1 92.56 193 SER B C 1
ATOM 6077 O O . SER B 1 193 ? -27.344 -8.602 24.875 1 92.56 193 SER B O 1
ATOM 6079 N N . LYS B 1 194 ? -29.031 -9.969 24.547 1 90.19 194 LYS B N 1
ATOM 6080 C CA . LYS B 1 194 ? -29.938 -9.211 25.406 1 90.19 194 LYS B CA 1
ATOM 6081 C C . LYS B 1 194 ? -29.516 -9.328 26.875 1 90.19 194 LYS B C 1
ATOM 6083 O O . LYS B 1 194 ? -29.625 -8.359 27.625 1 90.19 194 LYS B O 1
ATOM 6088 N N . ILE B 1 195 ? -29.031 -10.422 27.234 1 91.88 195 ILE B N 1
ATOM 6089 C CA . ILE B 1 195 ? -28.703 -10.703 28.625 1 91.88 195 ILE B CA 1
ATOM 6090 C C . ILE B 1 195 ? -27.344 -10.094 28.969 1 91.88 195 ILE B C 1
ATOM 6092 O O . ILE B 1 195 ? -27.172 -9.492 30.031 1 91.88 195 ILE B O 1
ATOM 6096 N N . PHE B 1 196 ? -26.406 -10.133 28.078 1 91.12 196 PHE B N 1
ATOM 6097 C CA . PHE B 1 196 ? -25.031 -9.852 28.469 1 91.12 196 PHE B CA 1
ATOM 6098 C C . PHE B 1 196 ? -24.547 -8.562 27.828 1 91.12 196 PHE B C 1
ATOM 6100 O O . PHE B 1 196 ? -23.562 -7.977 28.266 1 91.12 196 PHE B O 1
ATOM 6107 N N . LEU B 1 197 ? -25.172 -8.031 26.75 1 87.25 197 LEU B N 1
ATOM 6108 C CA . LEU B 1 197 ? -24.562 -6.953 26 1 87.25 197 LEU B CA 1
ATOM 6109 C C . LEU B 1 197 ? -25.406 -5.691 26.047 1 87.25 197 LEU B C 1
ATOM 6111 O O . LEU B 1 197 ? -25.172 -4.742 25.297 1 87.25 197 LEU B O 1
ATOM 6115 N N . SER B 1 198 ? -26.328 -5.609 26.859 1 76.62 198 SER B N 1
ATOM 6116 C CA . SER B 1 198 ? -27.219 -4.461 26.938 1 76.62 198 SER B CA 1
ATOM 6117 C C . SER B 1 198 ? -26.75 -3.473 28 1 76.62 198 SER B C 1
ATOM 6119 O O . SER B 1 198 ? -27.531 -2.641 28.469 1 76.62 198 SER B O 1
ATOM 6121 N N . LYS B 1 199 ? -25.547 -3.461 28.297 1 66.75 199 LYS B N 1
ATOM 6122 C CA . LYS B 1 199 ? -25.094 -2.52 29.312 1 66.75 199 LYS B CA 1
ATOM 6123 C C . LYS B 1 199 ? -24.922 -1.118 28.734 1 66.75 199 LYS B C 1
ATOM 6125 O O . LYS B 1 199 ? -24.547 -0.965 27.578 1 66.75 199 LYS B O 1
ATOM 6130 N N . LYS B 1 200 ? -25.469 -0.061 29.484 1 58 200 LYS B N 1
ATOM 6131 C CA . LYS B 1 200 ? -25.484 1.352 29.125 1 58 200 LYS B CA 1
ATOM 6132 C C . LYS B 1 200 ? -24.078 1.889 28.906 1 58 200 LYS B C 1
ATOM 6134 O O . LYS B 1 200 ? -23.203 1.706 29.75 1 58 200 LYS B O 1
ATOM 6139 N N . GLN B 1 201 ? -23.5 1.853 27.719 1 54.78 201 GLN B N 1
ATOM 6140 C CA . GLN B 1 201 ? -22.188 2.451 27.469 1 54.78 201 GLN B CA 1
ATOM 6141 C C . GLN B 1 201 ? -22.281 3.975 27.422 1 54.78 201 GLN B C 1
ATOM 6143 O O . GLN B 1 201 ? -23.188 4.531 26.781 1 54.78 201 GLN B O 1
ATOM 6148 N N . ASN B 1 202 ? -21.891 4.629 28.516 1 44.12 202 ASN B N 1
ATOM 6149 C CA . ASN B 1 202 ? -21.625 6.059 28.406 1 44.12 202 ASN B CA 1
ATOM 6150 C C . ASN B 1 202 ? -20.688 6.359 27.234 1 44.12 202 ASN B C 1
ATOM 6152 O O . ASN B 1 202 ? -19.484 6.566 27.438 1 44.12 202 ASN B O 1
ATOM 6156 N N . GLY B 1 203 ? -20.578 5.539 26.406 1 46.91 203 GLY B N 1
ATOM 6157 C CA . GLY B 1 203 ? -19.5 5.785 25.469 1 46.91 203 GLY B CA 1
ATOM 6158 C C . GLY B 1 203 ? -19.641 7.102 24.734 1 46.91 203 GLY B C 1
ATOM 6159 O O . GLY B 1 203 ? -20.641 7.332 24.047 1 46.91 203 GLY B O 1
ATOM 6160 N N . LYS B 1 204 ? -18.969 8.156 25.312 1 44.81 204 LYS B N 1
ATOM 6161 C CA . LYS B 1 204 ? -18.75 9.445 24.656 1 44.81 204 LYS B CA 1
ATOM 6162 C C . LYS B 1 204 ? -18.453 9.258 23.172 1 44.81 204 LYS B C 1
ATOM 6164 O O . LYS B 1 204 ? -17.672 8.383 22.797 1 44.81 204 LYS B O 1
ATOM 6169 N N . LYS B 1 205 ? -19.188 9.859 22.438 1 47.53 205 LYS B N 1
ATOM 6170 C CA . LYS B 1 205 ? -19.062 10.031 21 1 47.53 205 LYS B CA 1
ATOM 6171 C C . LYS B 1 205 ? -17.609 10.344 20.609 1 47.53 205 LYS B C 1
ATOM 6173 O O . LYS B 1 205 ? -17.109 11.43 20.891 1 47.53 205 LYS B O 1
ATOM 6178 N N . LYS B 1 206 ? -16.719 9.531 20.641 1 46.25 206 LYS B N 1
ATOM 6179 C CA . LYS B 1 206 ? -15.5 10.031 20.016 1 46.25 206 LYS B CA 1
ATOM 6180 C C . LYS B 1 206 ? -15.781 10.578 18.609 1 46.25 206 LYS B C 1
ATOM 6182 O O . LYS B 1 206 ? -16.344 9.883 17.766 1 46.25 206 LYS B O 1
ATOM 6187 N N . LYS B 1 207 ? -15.742 11.805 18.531 1 45.03 207 LYS B N 1
ATOM 6188 C CA . LYS B 1 207 ? -15.961 12.594 17.328 1 45.03 207 LYS B CA 1
ATOM 6189 C C . LYS B 1 207 ? -14.992 12.18 16.219 1 45.03 207 LYS B C 1
ATOM 6191 O O . LYS B 1 207 ? -13.781 12.344 16.344 1 45.03 207 LYS B O 1
ATOM 6196 N N . GLN B 1 208 ? -15.242 11.055 15.43 1 52.5 208 GLN B N 1
ATOM 6197 C CA . GLN B 1 208 ? -14.547 10.812 14.172 1 52.5 208 GLN B CA 1
ATOM 6198 C C . GLN B 1 208 ? -14.406 12.102 13.359 1 52.5 208 GLN B C 1
ATOM 6200 O O . GLN B 1 208 ? -15.148 13.062 13.57 1 52.5 208 GLN B O 1
ATOM 6205 N N . GLY B 1 209 ? -13.234 12.273 12.617 1 58.19 209 GLY B N 1
ATOM 6206 C CA . GLY B 1 209 ? -13.055 13.383 11.688 1 58.19 209 GLY B CA 1
ATOM 6207 C C . GLY B 1 209 ? -14.32 13.758 10.945 1 58.19 209 GLY B C 1
ATOM 6208 O O . GLY B 1 209 ? -15.234 12.938 10.812 1 58.19 209 GLY B O 1
ATOM 6209 N N . LYS B 1 210 ? -14.602 15.023 10.727 1 65.44 210 LYS B N 1
ATOM 6210 C CA . LYS B 1 210 ? -15.766 15.523 9.992 1 65.44 210 LYS B CA 1
ATOM 6211 C C . LYS B 1 210 ? -15.852 14.891 8.609 1 65.44 210 LYS B C 1
ATOM 6213 O O . LYS B 1 210 ? -14.859 14.828 7.883 1 65.44 210 LYS B O 1
ATOM 6218 N N . SER B 1 211 ? -16.922 14.258 8.312 1 72.81 211 SER B N 1
ATOM 6219 C CA . SER B 1 211 ? -17.172 13.781 6.961 1 72.81 211 SER B CA 1
ATOM 6220 C C . SER B 1 211 ? -17.406 14.938 6 1 72.81 211 SER B C 1
ATOM 6222 O O . SER B 1 211 ? -17.609 16.078 6.426 1 72.81 211 SER B O 1
ATOM 6224 N N . LEU B 1 212 ? -17.312 14.695 4.762 1 76.25 212 LEU B N 1
ATOM 6225 C CA . LEU B 1 212 ? -17.609 15.703 3.75 1 76.25 212 LEU B CA 1
ATOM 6226 C C . LEU B 1 212 ? -19.016 16.25 3.92 1 76.25 212 LEU B C 1
ATOM 6228 O O . LEU B 1 212 ? -19.234 17.453 3.779 1 76.25 212 LEU B O 1
ATOM 6232 N N . ASP B 1 213 ? -19.953 15.453 4.246 1 75.06 213 ASP B N 1
ATOM 6233 C CA . ASP B 1 213 ? -21.328 15.883 4.477 1 75.06 213 ASP B CA 1
ATOM 6234 C C . ASP B 1 213 ? -21.422 16.781 5.703 1 75.06 213 ASP B C 1
ATOM 6236 O O . ASP B 1 213 ? -22.219 17.734 5.727 1 75.06 213 ASP B O 1
ATOM 6240 N N . ASP B 1 214 ? -20.641 16.453 6.68 1 75.12 214 ASP B N 1
ATOM 6241 C CA . ASP B 1 214 ? -20.594 17.297 7.867 1 75.12 214 ASP B CA 1
ATOM 6242 C C . ASP B 1 214 ? -20.141 18.719 7.512 1 75.12 214 ASP B C 1
ATOM 6244 O O . ASP B 1 214 ? -20.672 19.688 8.031 1 75.12 214 ASP B O 1
ATOM 6248 N N . LEU B 1 215 ? -19.203 18.734 6.676 1 79.06 215 LEU B N 1
ATOM 6249 C CA . LEU B 1 215 ? -18.672 20.016 6.258 1 79.06 215 LEU B CA 1
ATOM 6250 C C . LEU B 1 215 ? -19.703 20.812 5.488 1 79.06 215 LEU B C 1
ATOM 6252 O O . LEU B 1 215 ? -19.859 22.016 5.707 1 79.06 215 LEU B O 1
ATOM 6256 N N . VAL B 1 216 ? -20.406 20.219 4.648 1 79.5 216 VAL B N 1
ATOM 6257 C CA . VAL B 1 216 ? -21.453 20.844 3.854 1 79.5 216 VAL B CA 1
ATOM 6258 C C . VAL B 1 216 ? -22.531 21.422 4.777 1 79.5 216 VAL B C 1
ATOM 6260 O O . VAL B 1 216 ? -22.984 22.547 4.574 1 79.5 216 VAL B O 1
ATOM 6263 N N . ASP B 1 217 ? -22.875 20.688 5.727 1 78.44 217 ASP B N 1
ATOM 6264 C CA . ASP B 1 217 ? -23.906 21.094 6.664 1 78.44 217 ASP B CA 1
ATOM 6265 C C . ASP B 1 217 ? -23.422 22.219 7.566 1 78.44 217 ASP B C 1
ATOM 6267 O O . ASP B 1 217 ? -24.141 23.188 7.816 1 78.44 217 ASP B O 1
ATOM 6271 N N . GLU B 1 218 ? -22.266 22.016 8.023 1 79.94 218 GLU B N 1
ATOM 6272 C CA . GLU B 1 218 ? -21.688 22.984 8.953 1 79.94 218 GLU B CA 1
ATOM 6273 C C . GLU B 1 218 ? -21.578 24.359 8.32 1 79.94 218 GLU B C 1
ATOM 6275 O O . GLU B 1 218 ? -21.844 25.375 8.969 1 79.94 218 GLU B O 1
ATOM 6280 N N . TYR B 1 219 ? -21.219 24.391 7.086 1 82 219 TYR B N 1
ATOM 6281 C CA . TYR B 1 219 ? -21.031 25.672 6.395 1 82 219 TYR B CA 1
ATOM 6282 C C . TYR B 1 219 ? -22.312 26.078 5.676 1 82 219 TYR B C 1
ATOM 6284 O O . TYR B 1 219 ? -22.344 27.109 4.984 1 82 219 TYR B O 1
ATOM 6292 N N . GLN B 1 220 ? -23.328 25.266 5.785 1 78.31 220 GLN B N 1
ATOM 6293 C CA . GLN B 1 220 ? -24.625 25.547 5.172 1 78.31 220 GLN B CA 1
ATOM 6294 C C . GLN B 1 220 ? -24.469 25.875 3.691 1 78.31 220 GLN B C 1
ATOM 6296 O O . GLN B 1 220 ? -25 26.891 3.221 1 78.31 220 GLN B O 1
ATOM 6301 N N . LEU B 1 221 ? -23.719 25.094 3.127 1 80.12 221 LEU B N 1
ATOM 6302 C CA . LEU B 1 221 ? -23.406 25.328 1.725 1 80.12 221 LEU B CA 1
ATOM 6303 C C . LEU B 1 221 ? -24.656 25.234 0.861 1 80.12 221 LEU B C 1
ATOM 6305 O O . LEU B 1 221 ? -24.766 25.922 -0.16 1 80.12 221 LEU B O 1
ATOM 6309 N N . LEU B 1 222 ? -25.562 24.406 1.282 1 78.12 222 LEU B N 1
ATOM 6310 C CA . LEU B 1 222 ? -26.734 24.125 0.466 1 78.12 222 LEU B CA 1
ATOM 6311 C C . LEU B 1 222 ? -27.672 25.328 0.436 1 78.12 222 LEU B C 1
ATOM 6313 O O . LEU B 1 222 ? -28.547 25.422 -0.428 1 78.12 222 LEU B O 1
ATOM 6317 N N . ASP B 1 223 ? -27.438 26.234 1.33 1 79.88 223 ASP B N 1
ATOM 6318 C CA . ASP B 1 223 ? -28.297 27.406 1.38 1 79.88 223 ASP B CA 1
ATOM 6319 C C . ASP B 1 223 ? -28 28.359 0.221 1 79.88 223 ASP B C 1
ATOM 6321 O O . ASP B 1 223 ? -28.891 29.047 -0.267 1 79.88 223 ASP B O 1
ATOM 6325 N N . ASN B 1 224 ? -26.797 28.328 -0.17 1 82.31 224 ASN B N 1
ATOM 6326 C CA . ASN B 1 224 ? -26.391 29.297 -1.183 1 82.31 224 ASN B CA 1
ATOM 6327 C C . ASN B 1 224 ? -25.891 28.609 -2.449 1 82.31 224 ASN B C 1
ATOM 6329 O O . ASN B 1 224 ? -25.328 29.266 -3.332 1 82.31 224 ASN B O 1
ATOM 6333 N N . LEU B 1 225 ? -26.031 27.328 -2.445 1 86 225 LEU B N 1
ATOM 6334 C CA . LEU B 1 225 ? -25.594 26.562 -3.605 1 86 225 LEU B CA 1
ATOM 6335 C C . LEU B 1 225 ? -26.797 25.953 -4.336 1 86 225 LEU B C 1
ATOM 6337 O O . LEU B 1 225 ? -27.656 25.328 -3.713 1 86 225 LEU B O 1
ATOM 6341 N N . HIS B 1 226 ? -26.906 26.203 -5.613 1 88.38 226 HIS B N 1
ATOM 6342 C CA . HIS B 1 226 ? -27.969 25.641 -6.434 1 88.38 226 HIS B CA 1
ATOM 6343 C C . HIS B 1 226 ? -27.406 25.016 -7.707 1 88.38 226 HIS B C 1
ATOM 6345 O O . HIS B 1 226 ? -26.312 25.359 -8.141 1 88.38 226 HIS B O 1
ATOM 6351 N N . ARG B 1 227 ? -28.203 24.125 -8.172 1 91.38 227 ARG B N 1
ATOM 6352 C CA . ARG B 1 227 ? -27.828 23.422 -9.391 1 91.38 227 ARG B CA 1
ATOM 6353 C C . ARG B 1 227 ? -28.719 23.828 -10.555 1 91.38 227 ARG B C 1
ATOM 6355 O O . ARG B 1 227 ? -29.938 23.891 -10.414 1 91.38 227 ARG B O 1
ATOM 6362 N N . TYR B 1 228 ? -28.062 24.172 -11.664 1 92 228 TYR B N 1
ATOM 6363 C CA . TYR B 1 228 ? -28.797 24.531 -12.883 1 92 228 TYR B CA 1
ATOM 6364 C C . TYR B 1 228 ? -28.344 23.672 -14.047 1 92 228 TYR B C 1
ATOM 6366 O O . TYR B 1 228 ? -27.156 23.359 -14.195 1 92 228 TYR B O 1
ATOM 6374 N N . ILE B 1 229 ? -29.172 23.203 -14.805 1 92.25 229 ILE B N 1
ATOM 6375 C CA . ILE B 1 229 ? -28.859 22.406 -15.984 1 92.25 229 ILE B CA 1
ATOM 6376 C C . ILE B 1 229 ? -28.984 23.266 -17.234 1 92.25 229 ILE B C 1
ATOM 6378 O O . ILE B 1 229 ? -29.875 24.125 -17.328 1 92.25 229 ILE B O 1
ATOM 6382 N N . VAL B 1 230 ? -28.125 23.078 -18.172 1 93.75 230 VAL B N 1
ATOM 6383 C CA . VAL B 1 230 ? -28.188 23.734 -19.469 1 93.75 230 VAL B CA 1
ATOM 6384 C C . VAL B 1 230 ? -29.047 22.906 -20.422 1 93.75 230 VAL B C 1
ATOM 6386 O O . VAL B 1 230 ? -28.562 21.938 -21.016 1 93.75 230 VAL B O 1
ATOM 6389 N N . PRO B 1 231 ? -30.172 23.359 -20.594 1 91.25 231 PRO B N 1
ATOM 6390 C CA . PRO B 1 231 ? -31.047 22.578 -21.469 1 91.25 231 PRO B CA 1
ATOM 6391 C C . PRO B 1 231 ? -30.625 22.656 -22.938 1 91.25 231 PRO B C 1
ATOM 6393 O O . PRO B 1 231 ? -29.875 23.547 -23.312 1 91.25 231 PRO B O 1
ATOM 6396 N N . SER B 1 232 ? -31.094 21.641 -23.719 1 88.81 232 SER B N 1
ATOM 6397 C CA . SER B 1 232 ? -30.781 21.625 -25.141 1 88.81 232 SER B CA 1
ATOM 6398 C C . SER B 1 232 ? -31.422 22.797 -25.875 1 88.81 232 SER B C 1
ATOM 6400 O O . SER B 1 232 ? -30.812 23.406 -26.75 1 88.81 232 SER B O 1
ATOM 6402 N N . ARG B 1 233 ? -32.719 23.078 -25.516 1 86.25 233 ARG B N 1
ATOM 6403 C CA . ARG B 1 233 ? -33.438 24.203 -26.078 1 86.25 233 ARG B CA 1
ATOM 6404 C C . ARG B 1 233 ? -33.656 25.297 -25.031 1 86.25 233 ARG B C 1
ATOM 6406 O O . ARG B 1 233 ? -34.031 25.016 -23.891 1 86.25 233 ARG B O 1
ATOM 6413 N N . ARG B 1 234 ? -33.25 26.547 -25.359 1 84.88 234 ARG B N 1
ATOM 6414 C CA . ARG B 1 234 ? -33.344 27.656 -24.422 1 84.88 234 ARG B CA 1
ATOM 6415 C C . ARG B 1 234 ? -34.125 28.828 -25.031 1 84.88 234 ARG B C 1
ATOM 6417 O O . ARG B 1 234 ? -33.594 29.922 -25.172 1 84.88 234 ARG B O 1
ATOM 6424 N N . PRO B 1 235 ? -35.406 28.594 -25.266 1 77.62 235 PRO B N 1
ATOM 6425 C CA . PRO B 1 235 ? -36.219 29.625 -25.906 1 77.62 235 PRO B CA 1
ATOM 6426 C C . PRO B 1 235 ? -36.438 30.844 -25.016 1 77.62 235 PRO B C 1
ATOM 6428 O O . PRO B 1 235 ? -36.719 31.938 -25.5 1 77.62 235 PRO B O 1
ATOM 6431 N N . SER B 1 236 ? -36.281 30.703 -23.703 1 80.19 236 SER B N 1
ATOM 6432 C CA . SER B 1 236 ? -36.594 31.75 -22.75 1 80.19 236 SER B CA 1
ATOM 6433 C C . SER B 1 236 ? -35.375 32.625 -22.453 1 80.19 236 SER B C 1
ATOM 6435 O O . SER B 1 236 ? -35.438 33.5 -21.609 1 80.19 236 SER B O 1
ATOM 6437 N N . ALA B 1 237 ? -34.312 32.312 -23.141 1 87.94 237 ALA B N 1
ATOM 6438 C CA . ALA B 1 237 ? -33.094 33.094 -22.906 1 87.94 237 ALA B CA 1
ATOM 6439 C C . ALA B 1 237 ? -33.312 34.562 -23.328 1 87.94 237 ALA B C 1
ATOM 6441 O O . ALA B 1 237 ? -34.031 34.844 -24.281 1 87.94 237 ALA B O 1
ATOM 6442 N N . ALA B 1 238 ? -32.719 35.406 -22.625 1 87.69 238 ALA B N 1
ATOM 6443 C CA . ALA B 1 238 ? -32.844 36.844 -22.891 1 87.69 238 ALA B CA 1
ATOM 6444 C C . ALA B 1 238 ? -32.062 37.219 -24.156 1 87.69 238 ALA B C 1
ATOM 6446 O O . ALA B 1 238 ? -31.297 36.438 -24.688 1 87.69 238 ALA B O 1
ATOM 6447 N N . LEU B 1 239 ? -32.438 38.344 -24.672 1 85.25 239 LEU B N 1
ATOM 6448 C CA . LEU B 1 239 ? -31.781 38.875 -25.859 1 85.25 239 LEU B CA 1
ATOM 6449 C C . LEU B 1 239 ? -30.625 39.781 -25.484 1 85.25 239 LEU B C 1
ATOM 6451 O O . LEU B 1 239 ? -30.703 40.531 -24.484 1 85.25 239 LEU B O 1
ATOM 6455 N N . ASP B 1 240 ? -29.578 39.719 -26.141 1 81.88 240 ASP B N 1
ATOM 6456 C CA . ASP B 1 240 ? -28.438 40.594 -25.891 1 81.88 240 ASP B CA 1
ATOM 6457 C C . ASP B 1 240 ? -28.641 41.969 -26.5 1 81.88 240 ASP B C 1
ATOM 6459 O O . ASP B 1 240 ? -29.734 42.281 -26.984 1 81.88 240 ASP B O 1
ATOM 6463 N N . GLU B 1 241 ? -27.609 42.844 -26.328 1 78.44 241 GLU B N 1
ATOM 6464 C CA . GLU B 1 241 ? -27.672 44.219 -26.812 1 78.44 241 GLU B CA 1
ATOM 6465 C C . GLU B 1 241 ? -27.938 44.281 -28.312 1 78.44 241 GLU B C 1
ATOM 6467 O O . GLU B 1 241 ? -28.516 45.219 -28.812 1 78.44 241 GLU B O 1
ATOM 6472 N N . ASN B 1 242 ? -27.547 43.281 -29.016 1 84.31 242 ASN B N 1
ATOM 6473 C CA . ASN B 1 242 ? -27.703 43.219 -30.469 1 84.31 242 ASN B CA 1
ATOM 6474 C C . ASN B 1 242 ? -28.984 42.5 -30.875 1 84.31 242 ASN B C 1
ATOM 6476 O O . ASN B 1 242 ? -29.219 42.281 -32.062 1 84.31 242 ASN B O 1
ATOM 6480 N N . GLY B 1 243 ? -29.766 42.062 -29.938 1 80.06 243 GLY B N 1
ATOM 6481 C CA . GLY B 1 243 ? -31.031 41.438 -30.219 1 80.06 243 GLY B CA 1
ATOM 6482 C C . GLY B 1 243 ? -30.906 39.938 -30.422 1 80.06 243 GLY B C 1
ATOM 6483 O O . GLY B 1 243 ? -31.828 39.281 -30.922 1 80.06 243 GLY B O 1
ATOM 6484 N N . GLU B 1 244 ? -29.766 39.5 -30.172 1 81.81 244 GLU B N 1
ATOM 6485 C CA . GLU B 1 244 ? -29.578 38.062 -30.297 1 81.81 244 GLU B CA 1
ATOM 6486 C C . GLU B 1 244 ? -29.781 37.344 -28.953 1 81.81 244 GLU B C 1
ATOM 6488 O O . GLU B 1 244 ? -29.5 37.906 -27.891 1 81.81 244 GLU B O 1
ATOM 6493 N N . GLN B 1 245 ? -30.312 36.125 -29.047 1 84.62 245 GLN B N 1
ATOM 6494 C CA . GLN B 1 245 ? -30.531 35.344 -27.828 1 84.62 245 GLN B CA 1
ATOM 6495 C C . GLN B 1 245 ? -29.203 35.031 -27.141 1 84.62 245 GLN B C 1
ATOM 6497 O O . GLN B 1 245 ? -28.234 34.625 -27.781 1 84.62 245 GLN B O 1
ATOM 6502 N N . MET B 1 246 ? -29.141 35.312 -25.938 1 86.38 246 MET B N 1
ATOM 6503 C CA . MET B 1 246 ? -27.938 35.031 -25.156 1 86.38 246 MET B CA 1
ATOM 6504 C C . MET B 1 246 ? -27.703 33.531 -25.047 1 86.38 246 MET B C 1
ATOM 6506 O O . MET B 1 246 ? -28.656 32.781 -24.797 1 86.38 246 MET B O 1
ATOM 6510 N N . ASP B 1 247 ? -26.516 33.125 -25.438 1 87.12 247 ASP B N 1
ATOM 6511 C CA . ASP B 1 247 ? -26.203 31.719 -25.406 1 87.12 247 ASP B CA 1
ATOM 6512 C C . ASP B 1 247 ? -24.969 31.453 -24.547 1 87.12 247 ASP B C 1
ATOM 6514 O O . ASP B 1 247 ? -23.953 32.156 -24.672 1 87.12 247 ASP B O 1
ATOM 6518 N N . ILE B 1 248 ? -25.062 30.469 -23.719 1 90.5 248 ILE B N 1
ATOM 6519 C CA . ILE B 1 248 ? -23.984 30.125 -22.797 1 90.5 248 ILE B CA 1
ATOM 6520 C C . ILE B 1 248 ? -23.188 28.953 -23.344 1 90.5 248 ILE B C 1
ATOM 6522 O O . ILE B 1 248 ? -22.031 28.75 -22.953 1 90.5 248 ILE B O 1
ATOM 6526 N N . VAL B 1 249 ? -23.734 28.266 -24.281 1 91.38 249 VAL B N 1
ATOM 6527 C CA . VAL B 1 249 ? -23.125 27.047 -24.812 1 91.38 249 VAL B CA 1
ATOM 6528 C C . VAL B 1 249 ? -21.922 27.375 -25.672 1 91.38 249 VAL B C 1
ATOM 6530 O O . VAL B 1 249 ? -22 28.25 -26.547 1 91.38 249 VAL B O 1
ATOM 6533 N N . GLY B 1 250 ? -20.844 26.656 -25.438 1 89.88 250 GLY B N 1
ATOM 6534 C CA . GLY B 1 250 ? -19.641 26.844 -26.234 1 89.88 250 GLY B CA 1
ATOM 6535 C C . GLY B 1 250 ? -18.781 28 -25.766 1 89.88 250 GLY B C 1
ATOM 6536 O O . GLY B 1 250 ? -17.688 28.219 -26.297 1 89.88 250 GLY B O 1
ATOM 6537 N N . LYS B 1 251 ? -19.234 28.766 -24.875 1 89.12 251 LYS B N 1
ATOM 6538 C CA . LYS B 1 251 ? -18.484 29.906 -24.375 1 89.12 251 LYS B CA 1
ATOM 6539 C C . LYS B 1 251 ? -17.656 29.531 -23.141 1 89.12 251 LYS B C 1
ATOM 6541 O O . LYS B 1 251 ? -18.031 28.641 -22.391 1 89.12 251 LYS B O 1
ATOM 6546 N N . THR B 1 252 ? -16.594 30.172 -23.047 1 90.31 252 THR B N 1
ATOM 6547 C CA . THR B 1 252 ? -15.758 29.969 -21.875 1 90.31 252 THR B CA 1
ATOM 6548 C C . THR B 1 252 ? -16.25 30.812 -20.703 1 90.31 252 THR B C 1
ATOM 6550 O O . THR B 1 252 ? -16.922 31.828 -20.906 1 90.31 252 THR B O 1
ATOM 6553 N N . LEU B 1 253 ? -15.93 30.422 -19.531 1 87.06 253 LEU B N 1
ATOM 6554 C CA . LEU B 1 253 ? -16.344 31.172 -18.344 1 87.06 253 LEU B CA 1
ATOM 6555 C C . LEU B 1 253 ? -15.695 32.562 -18.312 1 87.06 253 LEU B C 1
ATOM 6557 O O . LEU B 1 253 ? -16.281 33.5 -17.812 1 87.06 253 LEU B O 1
ATOM 6561 N N . LYS B 1 254 ? -14.523 32.562 -18.875 1 84.5 254 LYS B N 1
ATOM 6562 C CA . LYS B 1 254 ? -13.852 33.875 -18.969 1 84.5 254 LYS B CA 1
ATOM 6563 C C . LYS B 1 254 ? -14.641 34.844 -19.844 1 84.5 254 LYS B C 1
ATOM 6565 O O . LYS B 1 254 ? -14.836 36 -19.484 1 84.5 254 LYS B O 1
ATOM 6570 N N . ASP B 1 255 ? -15.148 34.375 -20.906 1 84.06 255 ASP B N 1
ATOM 6571 C CA . ASP B 1 255 ? -15.898 35.188 -21.859 1 84.06 255 ASP B CA 1
ATOM 6572 C C . ASP B 1 255 ? -17.219 35.625 -21.25 1 84.06 255 ASP B C 1
ATOM 6574 O O . ASP B 1 255 ? -17.703 36.719 -21.562 1 84.06 255 ASP B O 1
ATOM 6578 N N . LEU B 1 256 ? -17.719 34.875 -20.453 1 86.12 256 LEU B N 1
ATOM 6579 C CA . LEU B 1 256 ? -19.047 35.125 -19.906 1 86.12 256 LEU B CA 1
ATOM 6580 C C . LEU B 1 256 ? -18.969 36.094 -18.719 1 86.12 256 LEU B C 1
ATOM 6582 O O . LEU B 1 256 ? -19.953 36.75 -18.375 1 86.12 256 LEU B O 1
ATOM 6586 N N . SER B 1 257 ? -17.797 36.25 -18.094 1 83.19 257 SER B N 1
ATOM 6587 C CA . SER B 1 257 ? -17.562 37.125 -16.953 1 83.19 257 SER B CA 1
ATOM 6588 C C . SER B 1 257 ? -18.75 37.094 -15.992 1 83.19 257 SER B C 1
ATOM 6590 O O . SER B 1 257 ? -19.281 38.156 -15.633 1 83.19 257 SER B O 1
ATOM 6592 N N . ILE B 1 258 ? -19.156 36.062 -15.594 1 85.81 258 ILE B N 1
ATOM 6593 C CA . ILE B 1 258 ? -20.375 35.812 -14.828 1 85.81 258 ILE B CA 1
ATOM 6594 C C . ILE B 1 258 ? -20.281 36.5 -13.469 1 85.81 258 ILE B C 1
ATOM 6596 O O . ILE B 1 258 ? -21.25 37.094 -13.008 1 85.81 258 ILE B O 1
ATOM 6600 N N . GLN B 1 259 ? -19.188 36.375 -12.906 1 81.62 259 GLN B N 1
ATOM 6601 C CA . GLN B 1 259 ? -19.016 36.969 -11.586 1 81.62 259 GLN B CA 1
ATOM 6602 C C . GLN B 1 259 ? -19.156 38.469 -11.633 1 81.62 259 GLN B C 1
ATOM 6604 O O . GLN B 1 259 ? -19.797 39.062 -10.766 1 81.62 259 GLN B O 1
ATOM 6609 N N . LYS B 1 260 ? -18.578 39.062 -12.555 1 81.06 260 LYS B N 1
ATOM 6610 C CA . LYS B 1 260 ? -18.609 40.5 -12.695 1 81.06 260 LYS B CA 1
ATOM 6611 C C . LYS B 1 260 ? -20.016 41 -13.055 1 81.06 260 LYS B C 1
ATOM 6613 O O . LYS B 1 260 ? -20.484 42 -12.531 1 81.06 260 LYS B O 1
ATOM 6618 N N . LYS B 1 261 ? -20.672 40.312 -13.875 1 85.81 261 LYS B N 1
ATOM 6619 C CA . LYS B 1 261 ? -21.969 40.75 -14.422 1 85.81 261 LYS B CA 1
ATOM 6620 C C . LYS B 1 261 ? -23.109 40.438 -13.453 1 85.81 261 LYS B C 1
ATOM 6622 O O . LYS B 1 261 ? -24.047 41.219 -13.32 1 85.81 261 LYS B O 1
ATOM 6627 N N . TYR B 1 262 ? -23.047 39.312 -12.828 1 88.75 262 TYR B N 1
ATOM 6628 C CA . TYR B 1 262 ? -24.188 38.844 -12.062 1 88.75 262 TYR B CA 1
ATOM 6629 C C . TYR B 1 262 ? -23.844 38.719 -10.586 1 88.75 262 TYR B C 1
ATOM 6631 O O . TYR B 1 262 ? -24.734 38.625 -9.734 1 88.75 262 TYR B O 1
ATOM 6639 N N . GLY B 1 263 ? -22.547 38.562 -10.281 1 82.5 263 GLY B N 1
ATOM 6640 C CA . GLY B 1 263 ? -22.125 38.438 -8.898 1 82.5 263 GLY B CA 1
ATOM 6641 C C . GLY B 1 263 ? -22.266 37 -8.383 1 82.5 263 GLY B C 1
ATOM 6642 O O . GLY B 1 263 ? -22.422 36.781 -7.18 1 82.5 263 GLY B O 1
ATOM 6643 N N . VAL B 1 264 ? -22.438 36.094 -9.219 1 87.69 264 VAL B N 1
ATOM 6644 C CA . VAL B 1 264 ? -22.516 34.688 -8.844 1 87.69 264 VAL B CA 1
ATOM 6645 C C . VAL B 1 264 ? -21.281 33.969 -9.391 1 87.69 264 VAL B C 1
ATOM 6647 O O . VAL B 1 264 ? -20.594 34.469 -10.273 1 87.69 264 VAL B O 1
ATOM 6650 N N . SER B 1 265 ? -20.953 32.844 -8.703 1 86 265 SER B N 1
ATOM 6651 C CA . SER B 1 265 ? -19.766 32.094 -9.117 1 86 265 SER B CA 1
ATOM 6652 C C . SER B 1 265 ? -20.125 30.656 -9.438 1 86 265 SER B C 1
ATOM 6654 O O . SER B 1 265 ? -20.844 30 -8.68 1 86 265 SER B O 1
ATOM 6656 N N . ILE B 1 266 ? -19.703 30.203 -10.609 1 88.75 266 ILE B N 1
ATOM 6657 C CA . ILE B 1 266 ? -19.812 28.797 -10.938 1 88.75 266 ILE B CA 1
ATOM 6658 C C . ILE B 1 266 ? -18.641 28.031 -10.336 1 88.75 266 ILE B C 1
ATOM 6660 O O . ILE B 1 266 ? -17.484 28.281 -10.688 1 88.75 266 ILE B O 1
ATOM 6664 N N . ILE B 1 267 ? -18.891 27.062 -9.547 1 85.38 267 ILE B N 1
ATOM 6665 C CA . ILE B 1 267 ? -17.812 26.406 -8.828 1 85.38 267 ILE B CA 1
ATOM 6666 C C . ILE B 1 267 ? -17.5 25.062 -9.484 1 85.38 267 ILE B C 1
ATOM 6668 O O . ILE B 1 267 ? -16.391 24.547 -9.352 1 85.38 267 ILE B O 1
ATOM 6672 N N . GLU B 1 268 ? -18.5 24.5 -10.062 1 89.44 268 GLU B N 1
ATOM 6673 C CA . GLU B 1 268 ? -18.344 23.172 -10.641 1 89.44 268 GLU B CA 1
ATOM 6674 C C . GLU B 1 268 ? -19.188 23 -11.891 1 89.44 268 GLU B C 1
ATOM 6676 O O . GLU B 1 268 ? -20.297 23.531 -11.969 1 89.44 268 GLU B O 1
ATOM 6681 N N . ILE B 1 269 ? -18.719 22.406 -12.891 1 89.62 269 ILE B N 1
ATOM 6682 C CA . ILE B 1 269 ? -19.438 21.969 -14.078 1 89.62 269 ILE B CA 1
ATOM 6683 C C . ILE B 1 269 ? -19.406 20.453 -14.164 1 89.62 269 ILE B C 1
ATOM 6685 O O . ILE B 1 269 ? -18.344 19.828 -14.164 1 89.62 269 ILE B O 1
ATOM 6689 N N . ARG B 1 270 ? -20.5 19.906 -14.133 1 88.5 270 ARG B N 1
ATOM 6690 C CA . ARG B 1 270 ? -20.609 18.438 -14.164 1 88.5 270 ARG B CA 1
ATOM 6691 C C . ARG B 1 270 ? -21.25 17.969 -15.461 1 88.5 270 ARG B C 1
ATOM 6693 O O . ARG B 1 270 ? -22.25 18.547 -15.906 1 88.5 270 ARG B O 1
ATOM 6700 N N . ASN B 1 271 ? -20.562 17.078 -16.094 1 85.38 271 ASN B N 1
ATOM 6701 C CA . ASN B 1 271 ? -21.094 16.422 -17.281 1 85.38 271 ASN B CA 1
ATOM 6702 C C . ASN B 1 271 ? -21.422 14.961 -17.016 1 85.38 271 ASN B C 1
ATOM 6704 O O . ASN B 1 271 ? -20.578 14.211 -16.547 1 85.38 271 ASN B O 1
ATOM 6708 N N . GLU B 1 272 ? -22.625 14.633 -17.109 1 81.69 272 GLU B N 1
ATOM 6709 C CA . GLU B 1 272 ? -23.062 13.258 -16.906 1 81.69 272 GLU B CA 1
ATOM 6710 C C . GLU B 1 272 ? -23.469 12.609 -18.234 1 81.69 272 GLU B C 1
ATOM 6712 O O . GLU B 1 272 ? -24.359 13.094 -18.906 1 81.69 272 GLU B O 1
ATOM 6717 N N . LYS B 1 273 ? -22.594 11.711 -18.641 1 76.69 273 LYS B N 1
ATOM 6718 C CA . LYS B 1 273 ? -22.922 11 -19.875 1 76.69 273 LYS B CA 1
ATOM 6719 C C . LYS B 1 273 ? -23.469 9.602 -19.578 1 76.69 273 LYS B C 1
ATOM 6721 O O . LYS B 1 273 ? -22.906 8.875 -18.734 1 76.69 273 LYS B O 1
ATOM 6726 N N . LYS B 1 274 ? -24.594 9.375 -19.953 1 70.75 274 LYS B N 1
ATOM 6727 C CA . LYS B 1 274 ? -25.188 8.055 -19.812 1 70.75 274 LYS B CA 1
ATOM 6728 C C . LYS B 1 274 ? -24.906 7.184 -21.031 1 70.75 274 LYS B C 1
ATOM 6730 O O . LYS B 1 274 ? -24.859 7.684 -22.156 1 70.75 274 LYS B O 1
ATOM 6735 N N . SER B 1 275 ? -24.438 5.996 -20.75 1 65.44 275 SER B N 1
ATOM 6736 C CA . SER B 1 275 ? -24.219 5.062 -21.859 1 65.44 275 SER B CA 1
ATOM 6737 C C . SER B 1 275 ? -25.5 4.859 -22.672 1 65.44 275 SER B C 1
ATOM 6739 O O . SER B 1 275 ? -26.594 5.129 -22.188 1 65.44 275 SER B O 1
ATOM 6741 N N . ARG B 1 276 ? -25.375 4.559 -23.984 1 53.97 276 ARG B N 1
ATOM 6742 C CA . ARG B 1 276 ? -26.484 4.32 -24.891 1 53.97 276 ARG B CA 1
ATOM 6743 C C . ARG B 1 276 ? -27.484 3.34 -24.281 1 53.97 276 ARG B C 1
ATOM 6745 O O . ARG B 1 276 ? -28.703 3.473 -24.484 1 53.97 276 ARG B O 1
ATOM 6752 N N . LEU B 1 277 ? -26.906 2.434 -23.5 1 57.22 277 LEU B N 1
ATOM 6753 C CA . LEU B 1 277 ? -27.781 1.436 -22.906 1 57.22 277 LEU B CA 1
ATOM 6754 C C . LEU B 1 277 ? -28.312 1.915 -21.547 1 57.22 277 LEU B C 1
ATOM 6756 O O . LEU B 1 277 ? -29.156 1.262 -20.938 1 57.22 277 LEU B O 1
ATOM 6760 N N . GLY B 1 278 ? -28.031 3.072 -21.125 1 58.38 278 GLY B N 1
ATOM 6761 C CA . GLY B 1 278 ? -28.547 3.705 -19.922 1 58.38 278 GLY B CA 1
ATOM 6762 C C . GLY B 1 278 ? -28 3.08 -18.656 1 58.38 278 GLY B C 1
ATOM 6763 O O . GLY B 1 278 ? -28.328 3.535 -17.547 1 58.38 278 GLY B O 1
ATOM 6764 N N . LEU B 1 279 ? -27.281 2.086 -18.766 1 59.66 279 LEU B N 1
ATOM 6765 C CA . LEU B 1 279 ? -26.891 1.31 -17.594 1 59.66 279 LEU B CA 1
ATOM 6766 C C . LEU B 1 279 ? -25.641 1.887 -16.953 1 59.66 279 LEU B C 1
ATOM 6768 O O . LEU B 1 279 ? -25.438 1.752 -15.75 1 59.66 279 LEU B O 1
ATOM 6772 N N . VAL B 1 280 ? -24.875 2.549 -17.75 1 67.06 280 VAL B N 1
ATOM 6773 C CA . VAL B 1 280 ? -23.609 3.043 -17.219 1 67.06 280 VAL B CA 1
ATOM 6774 C C . VAL B 1 280 ? -23.578 4.57 -17.297 1 67.06 280 VAL B C 1
ATOM 6776 O O . VAL B 1 280 ? -23.922 5.16 -18.312 1 67.06 280 VAL B O 1
ATOM 6779 N N . LYS B 1 281 ? -23.469 5.141 -16.141 1 73.25 281 LYS B N 1
ATOM 6780 C CA . LYS B 1 281 ? -23.297 6.59 -16.078 1 73.25 281 LYS B CA 1
ATOM 6781 C C . LYS B 1 281 ? -21.828 6.969 -15.891 1 73.25 281 LYS B C 1
ATOM 6783 O O . LYS B 1 281 ? -21.094 6.289 -15.164 1 73.25 281 LYS B O 1
ATOM 6788 N N . ASP B 1 282 ? -21.359 7.75 -16.781 1 74.38 282 ASP B N 1
ATOM 6789 C CA . ASP B 1 282 ? -20.031 8.328 -16.562 1 74.38 282 ASP B CA 1
ATOM 6790 C C . ASP B 1 282 ? -20.125 9.797 -16.172 1 74.38 282 ASP B C 1
ATOM 6792 O O . ASP B 1 282 ? -20.828 10.578 -16.812 1 74.38 282 ASP B O 1
ATOM 6796 N N . VAL B 1 283 ? -19.688 10.055 -15.047 1 75.5 283 VAL B N 1
ATOM 6797 C CA . VAL B 1 283 ? -19.781 11.414 -14.523 1 75.5 283 VAL B CA 1
ATOM 6798 C C . VAL B 1 283 ? -18.391 12.07 -14.555 1 75.5 283 VAL B C 1
ATOM 6800 O O . VAL B 1 283 ? -17.422 11.5 -14.047 1 75.5 283 VAL B O 1
ATOM 6803 N N . SER B 1 284 ? -18.266 13.094 -15.258 1 78.44 284 SER B N 1
ATOM 6804 C CA . SER B 1 284 ? -17.062 13.906 -15.234 1 78.44 284 SER B CA 1
ATOM 6805 C C . SER B 1 284 ? -17.281 15.188 -14.438 1 78.44 284 SER B C 1
ATOM 6807 O O . SER B 1 284 ? -18.141 16 -14.773 1 78.44 284 SER B O 1
ATOM 6809 N N . GLN B 1 285 ? -16.625 15.273 -13.32 1 80.81 285 GLN B N 1
ATOM 6810 C CA . GLN B 1 285 ? -16.688 16.438 -12.445 1 80.81 285 GLN B CA 1
ATOM 6811 C C . GLN B 1 285 ? -15.461 17.328 -12.633 1 80.81 285 GLN B C 1
ATOM 6813 O O . GLN B 1 285 ? -14.328 16.891 -12.438 1 80.81 285 GLN B O 1
ATOM 6818 N N . ASN B 1 286 ? -15.742 18.531 -13.07 1 81.25 286 ASN B N 1
ATOM 6819 C CA . ASN B 1 286 ? -14.625 19.438 -13.289 1 81.25 286 ASN B CA 1
ATOM 6820 C C . ASN B 1 286 ? -14.812 20.75 -12.523 1 81.25 286 ASN B C 1
ATOM 6822 O O . ASN B 1 286 ? -15.922 21.281 -12.453 1 81.25 286 ASN B O 1
ATOM 6826 N N . MET B 1 287 ? -13.766 21.109 -11.977 1 82.81 287 MET B N 1
ATOM 6827 C CA . MET B 1 287 ? -13.781 22.453 -11.391 1 82.81 287 MET B CA 1
ATOM 6828 C C . MET B 1 287 ? -13.875 23.516 -12.477 1 82.81 287 MET B C 1
ATOM 6830 O O . MET B 1 287 ? -13.227 23.406 -13.516 1 82.81 287 MET B O 1
ATOM 6834 N N . ALA B 1 288 ? -14.734 24.422 -12.195 1 84.44 288 ALA B N 1
ATOM 6835 C CA . ALA B 1 288 ? -14.914 25.484 -13.172 1 84.44 288 ALA B CA 1
ATOM 6836 C C . ALA B 1 288 ? -13.672 26.375 -13.242 1 84.44 288 ALA B C 1
ATOM 6838 O O . ALA B 1 288 ? -13.258 26.969 -12.242 1 84.44 288 ALA B O 1
ATOM 6839 N N . LYS B 1 289 ? -13.047 26.328 -14.391 1 81.88 289 LYS B N 1
ATOM 6840 C CA . LYS B 1 289 ? -11.906 27.203 -14.672 1 81.88 289 LYS B CA 1
ATOM 6841 C C . LYS B 1 289 ? -12.266 28.266 -15.711 1 81.88 289 LYS B C 1
ATOM 6843 O O . LYS B 1 289 ? -13.32 28.188 -16.344 1 81.88 289 LYS B O 1
ATOM 6848 N N . SER B 1 290 ? -11.406 29.219 -15.781 1 79.19 290 SER B N 1
ATOM 6849 C CA . SER B 1 290 ? -11.656 30.297 -16.734 1 79.19 290 SER B CA 1
ATOM 6850 C C . SER B 1 290 ? -11.742 29.766 -18.156 1 79.19 290 SER B C 1
ATOM 6852 O O . SER B 1 290 ? -12.523 30.266 -18.969 1 79.19 290 SER B O 1
ATOM 6854 N N . SER B 1 291 ? -11.086 28.688 -18.359 1 82.56 291 SER B N 1
ATOM 6855 C CA . SER B 1 291 ? -11.016 28.141 -19.719 1 82.56 291 SER B CA 1
ATOM 6856 C C . SER B 1 291 ? -12.094 27.078 -19.938 1 82.56 291 SER B C 1
ATOM 6858 O O . SER B 1 291 ? -12.273 26.594 -21.062 1 82.56 291 SER B O 1
ATOM 6860 N N . SER B 1 292 ? -12.82 26.797 -18.922 1 88.06 292 SER B N 1
ATOM 6861 C CA . SER B 1 292 ? -13.844 25.766 -19.062 1 88.06 292 SER B CA 1
ATOM 6862 C C . SER B 1 292 ? -14.953 26.219 -20 1 88.06 292 SER B C 1
ATOM 6864 O O . SER B 1 292 ? -15.367 27.375 -19.984 1 88.06 292 SER B O 1
ATOM 6866 N N . THR B 1 293 ? -15.375 25.344 -20.859 1 89.69 293 THR B N 1
ATOM 6867 C CA . THR B 1 293 ? -16.469 25.609 -21.781 1 89.69 293 THR B CA 1
ATOM 6868 C C . THR B 1 293 ? -17.734 24.891 -21.328 1 89.69 293 THR B C 1
ATOM 6870 O O . THR B 1 293 ? -17.672 23.766 -20.859 1 89.69 293 THR B O 1
ATOM 6873 N N . ILE B 1 294 ? -18.781 25.531 -21.469 1 91.69 294 ILE B N 1
ATOM 6874 C CA . ILE B 1 294 ? -20.062 24.969 -21.062 1 91.69 294 ILE B CA 1
ATOM 6875 C C . ILE B 1 294 ? -20.719 24.281 -22.266 1 91.69 294 ILE B C 1
ATOM 6877 O O . ILE B 1 294 ? -20.688 24.812 -23.375 1 91.69 294 ILE B O 1
ATOM 6881 N N . GLN B 1 295 ? -21.156 23.125 -22.047 1 91.81 295 GLN B N 1
ATOM 6882 C CA . GLN B 1 295 ? -21.828 22.359 -23.078 1 91.81 295 GLN B CA 1
ATOM 6883 C C . GLN B 1 295 ? -23.297 22.094 -22.719 1 91.81 295 GLN B C 1
ATOM 6885 O O . GLN B 1 295 ? -23.719 22.359 -21.594 1 91.81 295 GLN B O 1
ATOM 6890 N N . VAL B 1 296 ? -23.953 21.609 -23.734 1 90.88 296 VAL B N 1
ATOM 6891 C CA . VAL B 1 296 ? -25.344 21.25 -23.516 1 90.88 296 VAL B CA 1
ATOM 6892 C C . VAL B 1 296 ? -25.438 20.094 -22.531 1 90.88 296 VAL B C 1
ATOM 6894 O O . VAL B 1 296 ? -24.625 19.172 -22.578 1 90.88 296 VAL B O 1
ATOM 6897 N N . HIS B 1 297 ? -26.312 20.188 -21.562 1 88.88 297 HIS B N 1
ATOM 6898 C CA . HIS B 1 297 ? -26.641 19.172 -20.578 1 88.88 297 HIS B CA 1
ATOM 6899 C C . HIS B 1 297 ? -25.656 19.203 -19.406 1 88.88 297 HIS B C 1
ATOM 6901 O O . HIS B 1 297 ? -25.672 18.312 -18.562 1 88.88 297 HIS B O 1
ATOM 6907 N N . ASP B 1 298 ? -24.812 20.203 -19.453 1 91 298 ASP B N 1
ATOM 6908 C CA . ASP B 1 298 ? -23.969 20.391 -18.281 1 91 298 ASP B CA 1
ATOM 6909 C C . ASP B 1 298 ? -24.797 20.828 -17.062 1 91 298 ASP B C 1
ATOM 6911 O O . ASP B 1 298 ? -25.781 21.547 -17.203 1 91 298 ASP B O 1
ATOM 6915 N N . THR B 1 299 ? -24.438 20.297 -15.977 1 90.94 299 THR B N 1
ATOM 6916 C CA . THR B 1 299 ? -24.984 20.797 -14.727 1 90.94 299 THR B CA 1
ATOM 6917 C C . THR B 1 299 ? -24.031 21.797 -14.078 1 90.94 299 THR B C 1
ATOM 6919 O O . THR B 1 299 ? -22.875 21.484 -13.82 1 90.94 299 THR B O 1
ATOM 6922 N N . LEU B 1 300 ? -24.531 22.953 -13.883 1 91.44 300 LEU B N 1
ATOM 6923 C CA . LEU B 1 300 ? -23.719 24.016 -13.289 1 91.44 300 LEU B CA 1
ATOM 6924 C C . LEU B 1 300 ? -24.031 24.172 -11.812 1 91.44 300 LEU B C 1
ATOM 6926 O O . LEU B 1 300 ? -25.203 24.328 -11.43 1 91.44 300 LEU B O 1
ATOM 6930 N N . TYR B 1 301 ? -23.031 24.094 -11.055 1 90.31 301 TYR B N 1
ATOM 6931 C CA . TYR B 1 301 ? -23.156 24.391 -9.633 1 90.31 301 TYR B CA 1
ATOM 6932 C C . TYR B 1 301 ? -22.781 25.844 -9.352 1 90.31 301 TYR B C 1
ATOM 6934 O O . TYR B 1 301 ? -21.625 26.234 -9.547 1 90.31 301 TYR B O 1
ATOM 6942 N N . ILE B 1 302 ? -23.766 26.578 -8.852 1 89.62 302 ILE B N 1
ATOM 6943 C CA . ILE B 1 302 ? -23.594 28.016 -8.711 1 89.62 302 ILE B CA 1
ATOM 6944 C C . ILE B 1 302 ? -23.766 28.422 -7.254 1 89.62 302 ILE B C 1
ATOM 6946 O O . ILE B 1 302 ? -24.672 27.938 -6.578 1 89.62 302 ILE B O 1
ATOM 6950 N N . ILE B 1 303 ? -22.859 29.188 -6.793 1 87.81 303 ILE B N 1
ATOM 6951 C CA . ILE B 1 303 ? -22.953 29.734 -5.445 1 87.81 303 ILE B CA 1
ATOM 6952 C C . ILE B 1 303 ? -23.234 31.234 -5.508 1 87.81 303 ILE B C 1
ATOM 6954 O O . ILE B 1 303 ? -22.672 31.938 -6.352 1 87.81 303 ILE B O 1
ATOM 6958 N N . GLY B 1 304 ? -24.156 31.734 -4.664 1 84.88 304 GLY B N 1
ATOM 6959 C CA . GLY B 1 304 ? -24.5 33.156 -4.598 1 84.88 304 GLY B CA 1
ATOM 6960 C C . GLY B 1 304 ? -25.875 33.375 -4.008 1 84.88 304 GLY B C 1
ATOM 6961 O O . GLY B 1 304 ? -26.5 32.469 -3.451 1 84.88 304 GLY B O 1
ATOM 6962 N N . GLU B 1 305 ? -26.219 34.656 -4.109 1 85.81 305 GLU B N 1
ATOM 6963 C CA . GLU B 1 305 ? -27.562 35.031 -3.654 1 85.81 305 GLU B CA 1
ATOM 6964 C C . GLU B 1 305 ? -28.641 34.531 -4.609 1 85.81 305 GLU B C 1
ATOM 6966 O O . GLU B 1 305 ? -28.453 34.562 -5.828 1 85.81 305 GLU B O 1
ATOM 6971 N N . GLU B 1 306 ? -29.641 34.094 -4.043 1 87.69 306 GLU B N 1
ATOM 6972 C CA . GLU B 1 306 ? -30.688 33.438 -4.809 1 87.69 306 GLU B CA 1
ATOM 6973 C C . GLU B 1 306 ? -31.203 34.344 -5.922 1 87.69 306 GLU B C 1
ATOM 6975 O O . GLU B 1 306 ? -31.438 33.906 -7.047 1 87.69 306 GLU B O 1
ATOM 6980 N N . GLU B 1 307 ? -31.391 35.625 -5.613 1 90.5 307 GLU B N 1
ATOM 6981 C CA . GLU B 1 307 ? -31.938 36.562 -6.586 1 90.5 307 GLU B CA 1
ATOM 6982 C C . GLU B 1 307 ? -31 36.75 -7.773 1 90.5 307 GLU B C 1
ATOM 6984 O O . GLU B 1 307 ? -31.438 36.812 -8.922 1 90.5 307 GLU B O 1
ATOM 6989 N N . LYS B 1 308 ? -29.797 36.812 -7.465 1 90.88 308 LYS B N 1
ATOM 6990 C CA . LYS B 1 308 ? -28.797 37 -8.516 1 90.88 308 LYS B CA 1
ATOM 6991 C C . LYS B 1 308 ? -28.688 35.719 -9.367 1 90.88 308 LYS B C 1
ATOM 6993 O O . LYS B 1 308 ? -28.5 35.812 -10.586 1 90.88 308 LYS B O 1
ATOM 6998 N N . MET B 1 309 ? -28.781 34.625 -8.773 1 91.25 309 MET B N 1
ATOM 6999 C CA . MET B 1 309 ? -28.719 33.344 -9.492 1 91.25 309 MET B CA 1
ATOM 7000 C C . MET B 1 309 ? -29.922 33.188 -10.43 1 91.25 309 MET B C 1
ATOM 7002 O O . MET B 1 309 ? -29.766 32.719 -11.547 1 91.25 309 MET B O 1
ATOM 7006 N N . LYS B 1 310 ? -31 33.594 -9.953 1 91.81 310 LYS B N 1
ATOM 7007 C CA . LYS B 1 310 ? -32.219 33.531 -10.773 1 91.81 310 LYS B CA 1
ATOM 7008 C C . LYS B 1 310 ? -32.094 34.406 -12.008 1 91.81 310 LYS B C 1
ATOM 7010 O O . LYS B 1 310 ? -32.531 34.031 -13.094 1 91.81 310 LYS B O 1
ATOM 7015 N N . ARG B 1 311 ? -31.625 35.562 -11.797 1 92.5 311 ARG B N 1
ATOM 7016 C CA . ARG B 1 311 ? -31.438 36.469 -12.914 1 92.5 311 ARG B CA 1
ATOM 7017 C C . ARG B 1 311 ? -30.5 35.875 -13.961 1 92.5 311 ARG B C 1
ATOM 7019 O O . ARG B 1 311 ? -30.781 35.938 -15.156 1 92.5 311 ARG B O 1
ATOM 7026 N N . PHE B 1 312 ? -29.438 35.375 -13.492 1 92.06 312 PHE B N 1
ATOM 7027 C CA . PHE B 1 312 ? -28.484 34.719 -14.375 1 92.06 312 PHE B CA 1
ATOM 7028 C C . PHE B 1 312 ? -29.125 33.594 -15.133 1 92.06 312 PHE B C 1
ATOM 7030 O O . PHE B 1 312 ? -28.969 33.469 -16.359 1 92.06 312 PHE B O 1
ATOM 7037 N N . ALA B 1 313 ? -29.766 32.781 -14.406 1 93.5 313 ALA B N 1
ATOM 7038 C CA . ALA B 1 313 ? -30.422 31.609 -15 1 93.5 313 ALA B CA 1
ATOM 7039 C C . ALA B 1 313 ? -31.453 32.031 -16.031 1 93.5 313 ALA B C 1
ATOM 7041 O O . ALA B 1 313 ? -31.594 31.406 -17.078 1 93.5 313 ALA B O 1
ATOM 7042 N N . SER B 1 314 ? -32.125 33.031 -15.758 1 92.25 314 SER B N 1
ATOM 7043 C CA . SER B 1 314 ? -33.156 33.531 -16.656 1 92.25 314 SER B CA 1
ATOM 7044 C C . SER B 1 314 ? -32.562 34.094 -17.938 1 92.25 314 SER B C 1
ATOM 7046 O O . SER B 1 314 ? -33.062 33.875 -19.031 1 92.25 314 SER B O 1
ATOM 7048 N N . ASP B 1 315 ? -31.531 34.812 -17.734 1 92.88 315 ASP B N 1
ATOM 7049 C CA . ASP B 1 315 ? -30.875 35.438 -18.875 1 92.88 315 ASP B CA 1
ATOM 7050 C C . ASP B 1 315 ? -30.375 34.406 -19.875 1 92.88 315 ASP B C 1
ATOM 7052 O O . ASP B 1 315 ? -30.453 34.594 -21.094 1 92.88 315 ASP B O 1
ATOM 7056 N N . TYR B 1 316 ? -29.891 33.344 -19.391 1 93.25 316 TYR B N 1
ATOM 7057 C CA . TYR B 1 316 ? -29.297 32.344 -20.266 1 93.25 316 TYR B CA 1
ATOM 7058 C C . TYR B 1 316 ? -30.203 31.141 -20.453 1 93.25 316 TYR B C 1
ATOM 7060 O O . TYR B 1 316 ? -29.828 30.156 -21.078 1 93.25 316 TYR B O 1
ATOM 7068 N N . GLY B 1 317 ? -31.328 31.172 -19.891 1 91.81 317 GLY B N 1
ATOM 7069 C CA . GLY B 1 317 ? -32.312 30.125 -20.062 1 91.81 317 GLY B CA 1
ATOM 7070 C C . GLY B 1 317 ? -31.953 28.844 -19.359 1 91.81 317 GLY B C 1
ATOM 7071 O O . GLY B 1 317 ? -32.156 27.75 -19.906 1 91.81 317 GLY B O 1
ATOM 7072 N N . LEU B 1 318 ? -31.375 28.891 -18.219 1 93.31 318 LEU B N 1
ATOM 7073 C CA . LEU B 1 318 ? -31 27.703 -17.453 1 93.31 318 LEU B CA 1
ATOM 7074 C C . LEU B 1 318 ? -32.188 27.188 -16.656 1 93.31 318 LEU B C 1
ATOM 7076 O O . LEU B 1 318 ? -33.125 27.938 -16.328 1 93.31 318 LEU B O 1
ATOM 7080 N N . ARG B 1 319 ? -32.219 25.922 -16.391 1 92 319 ARG B N 1
ATOM 7081 C CA . ARG B 1 319 ? -33.281 25.328 -15.594 1 92 319 ARG B CA 1
ATOM 7082 C C . ARG B 1 319 ? -32.75 24.938 -14.211 1 92 319 ARG B C 1
ATOM 7084 O O . ARG B 1 319 ? -31.781 24.203 -14.086 1 92 319 ARG B O 1
ATOM 7091 N N . LYS B 1 320 ? -33.438 25.344 -13.242 1 91.56 320 LYS B N 1
ATOM 7092 C CA . LYS B 1 320 ? -33.062 25.047 -11.859 1 91.56 320 LYS B CA 1
ATOM 7093 C C . LYS B 1 320 ? -33.438 23.609 -11.492 1 91.56 320 LYS B C 1
ATOM 7095 O O . LYS B 1 320 ? -34.562 23.172 -11.766 1 91.56 320 LYS B O 1
ATOM 7100 N N . MET B 1 321 ? -32.531 22.953 -10.914 1 88.31 321 MET B N 1
ATOM 7101 C CA . MET B 1 321 ? -32.781 21.594 -10.445 1 88.31 321 MET B CA 1
ATOM 7102 C C . MET B 1 321 ? -33.312 21.594 -9.008 1 88.31 321 MET B C 1
ATOM 7104 O O . MET B 1 321 ? -32.906 22.422 -8.203 1 88.31 321 MET B O 1
ATOM 7108 N N . LYS B 1 322 ? -34.188 20.719 -8.656 1 77.88 322 LYS B N 1
ATOM 7109 C CA . LYS B 1 322 ? -34.812 20.688 -7.34 1 77.88 322 LYS B CA 1
ATOM 7110 C C . LYS B 1 322 ? -33.875 20.094 -6.285 1 77.88 322 LYS B C 1
ATOM 7112 O O . LYS B 1 322 ? -33.844 20.594 -5.156 1 77.88 322 LYS B O 1
ATOM 7117 N N . ASP B 1 323 ? -33.188 19.078 -6.648 1 68.56 323 ASP B N 1
ATOM 7118 C CA . ASP B 1 323 ? -32.344 18.391 -5.66 1 68.56 323 ASP B CA 1
ATOM 7119 C C . ASP B 1 323 ? -30.969 19.047 -5.551 1 68.56 323 ASP B C 1
ATOM 7121 O O . ASP B 1 323 ? -30.344 19.344 -6.566 1 68.56 323 ASP B O 1
ATOM 7125 N N . VAL B 1 324 ? -30.812 19.625 -4.277 1 67.81 324 VAL B N 1
ATOM 7126 C CA . VAL B 1 324 ? -29.484 20.203 -4.086 1 67.81 324 VAL B CA 1
ATOM 7127 C C . VAL B 1 324 ? -28.609 19.219 -3.324 1 67.81 324 VAL B C 1
ATOM 7129 O O . VAL B 1 324 ? -28.875 18.906 -2.162 1 67.81 324 VAL B O 1
ATOM 7132 N N . LYS B 1 325 ? -27.844 18.406 -4.035 1 70.81 325 LYS B N 1
ATOM 7133 C CA . LYS B 1 325 ? -26.844 17.562 -3.398 1 70.81 325 LYS B CA 1
ATOM 7134 C C . LYS B 1 325 ? -25.453 17.781 -3.996 1 70.81 325 LYS B C 1
ATOM 7136 O O . LYS B 1 325 ? -25.328 18.109 -5.18 1 70.81 325 LYS B O 1
ATOM 7141 N N . ILE B 1 326 ? -24.516 17.891 -3.139 1 72.38 326 ILE B N 1
ATOM 7142 C CA . ILE B 1 326 ? -23.141 18 -3.584 1 72.38 326 ILE B CA 1
ATOM 7143 C C . ILE B 1 326 ? -22.469 16.625 -3.516 1 72.38 326 ILE B C 1
ATOM 7145 O O . ILE B 1 326 ? -22.375 16.031 -2.439 1 72.38 326 ILE B O 1
ATOM 7149 N N . ASP B 1 327 ? -22.266 16.094 -4.66 1 76.56 327 ASP B N 1
ATOM 7150 C CA . ASP B 1 327 ? -21.531 14.828 -4.707 1 76.56 327 ASP B CA 1
ATOM 7151 C C . ASP B 1 327 ? -20.031 15.07 -4.914 1 76.56 327 ASP B C 1
ATOM 7153 O O . ASP B 1 327 ? -19.641 16.016 -5.598 1 76.56 327 ASP B O 1
ATOM 7157 N N . PHE B 1 328 ? -19.297 14.32 -4.273 1 77.06 328 PHE B N 1
ATOM 7158 C CA . PHE B 1 328 ? -17.859 14.438 -4.363 1 77.06 328 PHE B CA 1
ATOM 7159 C C . PHE B 1 328 ? -17.25 13.234 -5.086 1 77.06 328 PHE B C 1
ATOM 7161 O O . PHE B 1 328 ? -17.422 12.094 -4.652 1 77.06 328 PHE B O 1
ATOM 7168 N N . TYR B 1 329 ? -16.734 13.43 -6.277 1 79.19 329 TYR B N 1
ATOM 7169 C CA . TYR B 1 329 ? -16.047 12.383 -7.023 1 79.19 329 TYR B CA 1
ATOM 7170 C C . TYR B 1 329 ? -14.609 12.805 -7.336 1 79.19 329 TYR B C 1
ATOM 7172 O O . TYR B 1 329 ? -13.703 12.609 -6.516 1 79.19 329 TYR B O 1
ATOM 7180 N N . ASP B 1 330 ? -14.453 13.648 -8.328 1 79 330 ASP B N 1
ATOM 7181 C CA . ASP B 1 330 ? -13.133 14.141 -8.703 1 79 330 ASP B CA 1
ATOM 7182 C C . ASP B 1 330 ? -12.75 15.367 -7.887 1 79 330 ASP B C 1
ATOM 7184 O O . ASP B 1 330 ? -11.562 15.703 -7.777 1 79 330 ASP B O 1
ATOM 7188 N N . LEU B 1 331 ? -13.789 15.93 -7.328 1 84.56 331 LEU B N 1
ATOM 7189 C CA . LEU B 1 331 ? -13.578 17.109 -6.504 1 84.56 331 LEU B CA 1
ATOM 7190 C C . LEU B 1 331 ? -13.875 16.812 -5.039 1 84.56 331 LEU B C 1
ATOM 7192 O O . LEU B 1 331 ? -14.727 15.977 -4.73 1 84.56 331 LEU B O 1
ATOM 7196 N N . GLY B 1 332 ? -13.078 17.375 -4.191 1 85.12 332 GLY B N 1
ATOM 7197 C CA . GLY B 1 332 ? -13.289 17.219 -2.762 1 85.12 332 GLY B CA 1
ATOM 7198 C C . GLY B 1 332 ? -13.32 18.531 -2.012 1 85.12 332 GLY B C 1
ATOM 7199 O O . GLY B 1 332 ? -13.234 19.609 -2.621 1 85.12 332 GLY B O 1
ATOM 7200 N N . LEU B 1 333 ? -13.672 18.484 -0.767 1 87.75 333 LEU B N 1
ATOM 7201 C CA . LEU B 1 333 ? -13.688 19.625 0.153 1 87.75 333 LEU B CA 1
ATOM 7202 C C . LEU B 1 333 ? -12.688 19.422 1.287 1 87.75 333 LEU B C 1
ATOM 7204 O O . LEU B 1 333 ? -12.453 18.281 1.712 1 87.75 333 LEU B O 1
ATOM 7208 N N . THR B 1 334 ? -12.047 20.359 1.642 1 87.19 334 THR B N 1
ATOM 7209 C CA . THR B 1 334 ? -11.211 20.297 2.834 1 87.19 334 THR B CA 1
ATOM 7210 C C . THR B 1 334 ? -11.133 21.672 3.512 1 87.19 334 THR B C 1
ATOM 7212 O O . THR B 1 334 ? -11.453 22.688 2.9 1 87.19 334 THR B O 1
ATOM 7215 N N . GLU B 1 335 ? -10.875 21.672 4.746 1 89.19 335 GLU B N 1
ATOM 7216 C CA . GLU B 1 335 ? -10.664 22.891 5.5 1 89.19 335 GLU B CA 1
ATOM 7217 C C . GLU B 1 335 ? -9.18 23.219 5.625 1 89.19 335 GLU B C 1
ATOM 7219 O O . GLU B 1 335 ? -8.367 22.328 5.855 1 89.19 335 GLU B O 1
ATOM 7224 N N . ILE B 1 336 ? -8.906 24.438 5.379 1 89.56 336 ILE B N 1
ATOM 7225 C CA . ILE B 1 336 ? -7.527 24.875 5.57 1 89.56 336 ILE B CA 1
ATOM 7226 C C . ILE B 1 336 ? -7.48 26.047 6.539 1 89.56 336 ILE B C 1
ATOM 7228 O O . ILE B 1 336 ? -8.43 26.828 6.617 1 89.56 336 ILE B O 1
ATOM 7232 N N . VAL B 1 337 ? -6.438 26.188 7.281 1 87.31 337 VAL B N 1
ATOM 7233 C CA . VAL B 1 337 ? -6.246 27.266 8.234 1 87.31 337 VAL B CA 1
ATOM 7234 C C . VAL B 1 337 ? -5.172 28.219 7.719 1 87.31 337 VAL B C 1
ATOM 7236 O O . VAL B 1 337 ? -4.121 27.781 7.246 1 87.31 337 VAL B O 1
ATOM 7239 N N . VAL B 1 338 ? -5.477 29.438 7.766 1 88.69 338 VAL B N 1
ATOM 7240 C CA . VAL B 1 338 ? -4.52 30.453 7.348 1 88.69 338 VAL B CA 1
ATOM 7241 C C . VAL B 1 338 ? -3.449 30.625 8.422 1 88.69 338 VAL B C 1
ATOM 7243 O O . VAL B 1 338 ? -3.758 30.969 9.57 1 88.69 338 VAL B O 1
ATOM 7246 N N . MET B 1 339 ? -2.271 30.469 7.965 1 83.5 339 MET B N 1
ATOM 7247 C CA . MET B 1 339 ? -1.149 30.531 8.898 1 83.5 339 MET B CA 1
ATOM 7248 C C . MET B 1 339 ? -0.69 31.969 9.125 1 83.5 339 MET B C 1
ATOM 7250 O O . MET B 1 339 ? -0.959 32.844 8.305 1 83.5 339 MET B O 1
ATOM 7254 N N . PRO B 1 340 ? -0.011 32.156 10.258 1 77.06 340 PRO B N 1
ATOM 7255 C CA . PRO B 1 340 ? 0.536 33.5 10.516 1 77.06 340 PRO B CA 1
ATOM 7256 C C . PRO B 1 340 ? 1.581 33.906 9.477 1 77.06 340 PRO B C 1
ATOM 7258 O O . PRO B 1 340 ? 1.756 35.094 9.219 1 77.06 340 PRO B O 1
ATOM 7261 N N . THR B 1 341 ? 2.209 32.938 8.914 1 77.44 341 THR B N 1
ATOM 7262 C CA . THR B 1 341 ? 3.264 33.219 7.941 1 77.44 341 THR B CA 1
ATOM 7263 C C . THR B 1 341 ? 2.686 33.312 6.535 1 77.44 341 THR B C 1
ATOM 7265 O O . THR B 1 341 ? 3.43 33.469 5.559 1 77.44 341 THR B O 1
ATOM 7268 N N . SER B 1 342 ? 1.415 33.281 6.453 1 87.31 342 SER B N 1
ATOM 7269 C CA . SER B 1 342 ? 0.771 33.25 5.145 1 87.31 342 SER B CA 1
ATOM 7270 C C . SER B 1 342 ? 0.954 34.562 4.41 1 87.31 342 SER B C 1
ATOM 7272 O O . SER B 1 342 ? 0.804 35.625 5.004 1 87.31 342 SER B O 1
ATOM 7274 N N . ASN B 1 343 ? 1.289 34.5 3.156 1 88.44 343 ASN B N 1
ATOM 7275 C CA . ASN B 1 343 ? 1.371 35.688 2.307 1 88.44 343 ASN B CA 1
ATOM 7276 C C . ASN B 1 343 ? -0.014 36.188 1.904 1 88.44 343 ASN B C 1
ATOM 7278 O O . ASN B 1 343 ? -0.143 37.25 1.298 1 88.44 343 ASN B O 1
ATOM 7282 N N . PHE B 1 344 ? -0.971 35.562 2.293 1 90.5 344 PHE B N 1
ATOM 7283 C CA . PHE B 1 344 ? -2.318 35.906 1.851 1 90.5 344 PHE B CA 1
ATOM 7284 C C . PHE B 1 344 ? -3.102 36.562 2.971 1 90.5 344 PHE B C 1
ATOM 7286 O O . PHE B 1 344 ? -4.188 37.094 2.74 1 90.5 344 PHE B O 1
ATOM 7293 N N . ALA B 1 345 ? -2.49 36.531 4.145 1 89.38 345 ALA B N 1
ATOM 7294 C CA . ALA B 1 345 ? -3.158 37.188 5.258 1 89.38 345 ALA B CA 1
ATOM 7295 C C . ALA B 1 345 ? -3.307 38.688 4.996 1 89.38 345 ALA B C 1
ATOM 7297 O O . ALA B 1 345 ? -2.344 39.344 4.609 1 89.38 345 ALA B O 1
ATOM 7298 N N . GLY B 1 346 ? -4.539 39.188 5.195 1 90.69 346 GLY B N 1
ATOM 7299 C CA . GLY B 1 346 ? -4.797 40.594 4.98 1 90.69 346 GLY B CA 1
ATOM 7300 C C . GLY B 1 346 ? -5.348 40.906 3.6 1 90.69 346 GLY B C 1
ATOM 7301 O O . GLY B 1 346 ? -5.875 42 3.359 1 90.69 346 GLY B O 1
ATOM 7302 N N . LEU B 1 347 ? -5.246 40.031 2.736 1 92.56 347 LEU B N 1
ATOM 7303 C CA . LEU B 1 347 ? -5.77 40.219 1.386 1 92.56 347 LEU B CA 1
ATOM 7304 C C . LEU B 1 347 ? -7.227 39.781 1.304 1 92.56 347 LEU B C 1
ATOM 7306 O O . LEU B 1 347 ? -7.664 38.906 2.064 1 92.56 347 LEU B O 1
ATOM 7310 N N . ARG B 1 348 ? -7.883 40.406 0.416 1 93.62 348 ARG B N 1
ATOM 7311 C CA . ARG B 1 348 ? -9.219 39.906 0.096 1 93.62 348 ARG B CA 1
ATOM 7312 C C . ARG B 1 348 ? -9.148 38.594 -0.672 1 93.62 348 ARG B C 1
ATOM 7314 O O . ARG B 1 348 ? -8.242 38.406 -1.477 1 93.62 348 ARG B O 1
ATOM 7321 N N . ILE B 1 349 ? -10.141 37.781 -0.486 1 90.88 349 ILE B N 1
ATOM 7322 C CA . ILE B 1 349 ? -10.18 36.469 -1.144 1 90.88 349 ILE B CA 1
ATOM 7323 C C . ILE B 1 349 ? -10.125 36.656 -2.658 1 90.88 349 ILE B C 1
ATOM 7325 O O . ILE B 1 349 ? -9.43 35.906 -3.355 1 90.88 349 ILE B O 1
ATOM 7329 N N . GLY B 1 350 ? -10.867 37.594 -3.205 1 86.25 350 GLY B N 1
ATOM 7330 C CA . GLY B 1 350 ? -10.859 37.875 -4.633 1 86.25 350 GLY B CA 1
ATOM 7331 C C . GLY B 1 350 ? -9.484 38.25 -5.152 1 86.25 350 GLY B C 1
ATOM 7332 O O . GLY B 1 350 ? -9.102 37.875 -6.258 1 86.25 350 GLY B O 1
ATOM 7333 N N . ASP B 1 351 ? -8.711 38.938 -4.352 1 88.94 351 ASP B N 1
ATOM 7334 C CA . ASP B 1 351 ? -7.398 39.438 -4.75 1 88.94 351 ASP B CA 1
ATOM 7335 C C . ASP B 1 351 ? -6.336 38.375 -4.609 1 88.94 351 ASP B C 1
ATOM 7337 O O . ASP B 1 351 ? -5.281 38.438 -5.246 1 88.94 351 ASP B O 1
ATOM 7341 N N . ALA B 1 352 ? -6.621 37.5 -3.787 1 89.75 352 ALA B N 1
ATOM 7342 C CA . ALA B 1 352 ? -5.664 36.438 -3.555 1 89.75 352 ALA B CA 1
ATOM 7343 C C . ALA B 1 352 ? -5.594 35.5 -4.754 1 89.75 352 ALA B C 1
ATOM 7345 O O . ALA B 1 352 ? -4.598 34.781 -4.941 1 89.75 352 ALA B O 1
ATOM 7346 N N . ASN B 1 353 ? -6.605 35.438 -5.66 1 87 353 ASN B N 1
ATOM 7347 C CA . ASN B 1 353 ? -6.668 34.625 -6.855 1 87 353 ASN B CA 1
ATOM 7348 C C . ASN B 1 353 ? -6.285 33.156 -6.543 1 87 353 ASN B C 1
ATOM 7350 O O . ASN B 1 353 ? -5.41 32.594 -7.199 1 87 353 ASN B O 1
ATOM 7354 N N . LEU B 1 354 ? -6.906 32.656 -5.562 1 88.88 354 LEU B N 1
ATOM 7355 C CA . LEU B 1 354 ? -6.57 31.328 -5.094 1 88.88 354 LEU B CA 1
ATOM 7356 C C . LEU B 1 354 ? -6.949 30.281 -6.133 1 88.88 354 LEU B C 1
ATOM 7358 O O . LEU B 1 354 ? -6.312 29.219 -6.219 1 88.88 354 LEU B O 1
ATOM 7362 N N . ARG B 1 355 ? -7.969 30.516 -6.914 1 86.94 355 ARG B N 1
ATOM 7363 C CA . ARG B 1 355 ? -8.383 29.594 -7.969 1 86.94 355 ARG B CA 1
ATOM 7364 C C . ARG B 1 355 ? -7.301 29.469 -9.039 1 86.94 355 ARG B C 1
ATOM 7366 O O . ARG B 1 355 ? -6.98 28.359 -9.477 1 86.94 355 ARG B O 1
ATOM 7373 N N . LYS B 1 356 ? -6.801 30.516 -9.461 1 83.38 356 LYS B N 1
ATOM 7374 C CA . LYS B 1 356 ? -5.777 30.531 -10.5 1 83.38 356 LYS B CA 1
ATOM 7375 C C . LYS B 1 356 ? -4.457 29.953 -9.984 1 83.38 356 LYS B C 1
ATOM 7377 O O . LYS B 1 356 ? -3.775 29.219 -10.688 1 83.38 356 LYS B O 1
ATOM 7382 N N . ARG B 1 357 ? -4.152 30.281 -8.805 1 84.62 357 ARG B N 1
ATOM 7383 C CA . ARG B 1 357 ? -2.848 29.938 -8.25 1 84.62 357 ARG B CA 1
ATOM 7384 C C . ARG B 1 357 ? -2.816 28.484 -7.777 1 84.62 357 ARG B C 1
ATOM 7386 O O . ARG B 1 357 ? -1.811 27.797 -7.949 1 84.62 357 ARG B O 1
ATOM 7393 N N . PHE B 1 358 ? -3.883 28.062 -7.16 1 88.31 358 PHE B N 1
ATOM 7394 C CA . PHE B 1 358 ? -3.852 26.766 -6.512 1 88.31 358 PHE B CA 1
ATOM 7395 C C . PHE B 1 358 ? -4.93 25.844 -7.074 1 88.31 358 PHE B C 1
ATOM 7397 O O . PHE B 1 358 ? -4.98 24.672 -6.746 1 88.31 358 PHE B O 1
ATOM 7404 N N . GLY B 1 359 ? -5.777 26.328 -7.93 1 86.69 359 GLY B N 1
ATOM 7405 C CA . GLY B 1 359 ? -6.863 25.531 -8.477 1 86.69 359 GLY B CA 1
ATOM 7406 C C . GLY B 1 359 ? -7.918 25.172 -7.453 1 86.69 359 GLY B C 1
ATOM 7407 O O . GLY B 1 359 ? -8.414 24.047 -7.434 1 86.69 359 GLY B O 1
ATOM 7408 N N . ILE B 1 360 ? -8.203 26.078 -6.508 1 90.31 360 ILE B N 1
ATOM 7409 C CA . ILE B 1 360 ? -9.195 25.797 -5.473 1 90.31 360 ILE B CA 1
ATOM 7410 C C . ILE B 1 360 ? -10.219 26.938 -5.422 1 90.31 360 ILE B C 1
ATOM 7412 O O . ILE B 1 360 ? -9.93 28.062 -5.828 1 90.31 360 ILE B O 1
ATOM 7416 N N . ASN B 1 361 ? -11.445 26.625 -4.926 1 88.88 361 ASN B N 1
ATOM 7417 C CA . ASN B 1 361 ? -12.508 27.594 -4.645 1 88.88 361 ASN B CA 1
ATOM 7418 C C . ASN B 1 361 ? -12.766 27.719 -3.146 1 88.88 361 ASN B C 1
ATOM 7420 O O . ASN B 1 361 ? -12.82 26.719 -2.432 1 88.88 361 ASN B O 1
ATOM 7424 N N . VAL B 1 362 ? -12.812 28.922 -2.709 1 90.88 362 VAL B N 1
ATOM 7425 C CA . VAL B 1 362 ? -13.195 29.156 -1.317 1 90.88 362 VAL B CA 1
ATOM 7426 C C . VAL B 1 362 ? -14.719 29.188 -1.199 1 90.88 362 VAL B C 1
ATOM 7428 O O . VAL B 1 362 ? -15.375 30 -1.849 1 90.88 362 VAL B O 1
ATOM 7431 N N . LEU B 1 363 ? -15.219 28.359 -0.406 1 89 363 LEU B N 1
ATOM 7432 C CA . LEU B 1 363 ? -16.672 28.234 -0.303 1 89 363 LEU B CA 1
ATOM 7433 C C . LEU B 1 363 ? -17.172 28.891 0.977 1 89 363 LEU B C 1
ATOM 7435 O O . LEU B 1 363 ? -18.359 29.203 1.086 1 89 363 LEU B O 1
ATOM 7439 N N . GLY B 1 364 ? -16.297 29 1.937 1 89.44 364 GLY B N 1
ATOM 7440 C CA . GLY B 1 364 ? -16.672 29.594 3.203 1 89.44 364 GLY B CA 1
ATOM 7441 C C . GLY B 1 364 ? -15.5 29.891 4.109 1 89.44 364 GLY B C 1
ATOM 7442 O O . GLY B 1 364 ? -14.414 29.328 3.916 1 89.44 364 GLY B O 1
ATOM 7443 N N . VAL B 1 365 ? -15.766 30.766 5.027 1 91.94 365 VAL B N 1
ATOM 7444 C CA . VAL B 1 365 ? -14.766 31.141 6.023 1 91.94 365 VAL B CA 1
ATOM 7445 C C . VAL B 1 365 ? -15.359 31.016 7.422 1 91.94 365 VAL B C 1
ATOM 7447 O O . VAL B 1 365 ? -16.469 31.469 7.676 1 91.94 365 VAL B O 1
ATOM 7450 N N . LYS B 1 366 ? -14.68 30.266 8.156 1 88.88 366 LYS B N 1
ATOM 7451 C CA . LYS B 1 366 ? -15.055 30.172 9.562 1 88.88 366 LYS B CA 1
ATOM 7452 C C . LYS B 1 366 ? -14.102 31 10.438 1 88.88 366 LYS B C 1
ATOM 7454 O O . LYS B 1 366 ? -12.898 30.734 10.453 1 88.88 366 LYS B O 1
ATOM 7459 N N . ARG B 1 367 ? -14.57 32.062 11.062 1 88.75 367 ARG B N 1
ATOM 7460 C CA . ARG B 1 367 ? -13.836 32.906 11.984 1 88.75 367 ARG B CA 1
ATOM 7461 C C . ARG B 1 367 ? -14.43 32.844 13.383 1 88.75 367 ARG B C 1
ATOM 7463 O O . ARG B 1 367 ? -15.477 33.438 13.648 1 88.75 367 ARG B O 1
ATOM 7470 N N . GLY B 1 368 ? -13.664 32.156 14.242 1 78.19 368 GLY B N 1
ATOM 7471 C CA . GLY B 1 368 ? -14.281 31.938 15.539 1 78.19 368 GLY B CA 1
ATOM 7472 C C . GLY B 1 368 ? -15.547 31.109 15.453 1 78.19 368 GLY B C 1
ATOM 7473 O O . GLY B 1 368 ? -15.523 29.969 14.961 1 78.19 368 GLY B O 1
ATOM 7474 N N . ASP B 1 369 ? -16.656 31.641 15.875 1 78.62 369 ASP B N 1
ATOM 7475 C CA . ASP B 1 369 ? -17.922 30.922 15.844 1 78.62 369 ASP B CA 1
ATOM 7476 C C . ASP B 1 369 ? -18.812 31.406 14.711 1 78.62 369 ASP B C 1
ATOM 7478 O O . ASP B 1 369 ? -19.953 30.969 14.578 1 78.62 369 ASP B O 1
ATOM 7482 N N . GLU B 1 370 ? -18.219 32.281 13.859 1 85.5 370 GLU B N 1
ATOM 7483 C CA . GLU B 1 370 ? -19 32.844 12.773 1 85.5 370 GLU B CA 1
ATOM 7484 C C . GLU B 1 370 ? -18.625 32.219 11.438 1 85.5 370 GLU B C 1
ATOM 7486 O O . GLU B 1 370 ? -17.453 31.938 11.172 1 85.5 370 GLU B O 1
ATOM 7491 N N . TYR B 1 371 ? -19.656 31.922 10.688 1 88.44 371 TYR B N 1
ATOM 7492 C CA . TYR B 1 371 ? -19.469 31.391 9.344 1 88.44 371 TYR B CA 1
ATOM 7493 C C . TYR B 1 371 ? -19.797 32.438 8.289 1 88.44 371 TYR B C 1
ATOM 7495 O O . TYR B 1 371 ? -20.922 32.969 8.266 1 88.44 371 TYR B O 1
ATOM 7503 N N . ILE B 1 372 ? -18.875 32.75 7.543 1 88.56 372 ILE B N 1
ATOM 7504 C CA . ILE B 1 372 ? -19.031 33.719 6.461 1 88.56 372 ILE B CA 1
ATOM 7505 C C . ILE B 1 372 ? -19.172 33 5.129 1 88.56 372 ILE B C 1
ATOM 7507 O O . ILE B 1 372 ? -18.203 32.438 4.625 1 88.56 372 ILE B O 1
ATOM 7511 N N . THR B 1 373 ? -20.297 32.938 4.555 1 85.94 373 THR B N 1
ATOM 7512 C CA . THR B 1 373 ? -20.516 32.219 3.303 1 85.94 373 THR B CA 1
ATOM 7513 C C . THR B 1 373 ? -21.016 33.188 2.219 1 85.94 373 THR B C 1
ATOM 7515 O O . THR B 1 373 ? -21.094 32.812 1.046 1 85.94 373 THR B O 1
ATOM 7518 N N . GLU B 1 374 ? -21.281 34.375 2.641 1 80.62 374 GLU B N 1
ATOM 7519 C CA . GLU B 1 374 ? -21.766 35.375 1.693 1 80.62 374 GLU B CA 1
ATOM 7520 C C . GLU B 1 374 ? -20.672 36.375 1.34 1 80.62 374 GLU B C 1
ATOM 7522 O O . GLU B 1 374 ? -19.844 36.719 2.186 1 80.62 374 GLU B O 1
ATOM 7527 N N . ASN B 1 375 ? -20.703 36.875 0.135 1 80.38 375 ASN B N 1
ATOM 7528 C CA . ASN B 1 375 ? -19.766 37.875 -0.363 1 80.38 375 ASN B CA 1
ATOM 7529 C C . ASN B 1 375 ? -18.328 37.531 -0.043 1 80.38 375 ASN B C 1
ATOM 7531 O O . ASN B 1 375 ? -17.594 38.344 0.528 1 80.38 375 ASN B O 1
ATOM 7535 N N . LEU B 1 376 ? -18.047 36.375 -0.269 1 84.88 376 LEU B N 1
ATOM 7536 C CA . LEU B 1 376 ? -16.734 35.812 0.062 1 84.88 376 LEU B CA 1
ATOM 7537 C C . LEU B 1 376 ? -15.633 36.562 -0.687 1 84.88 376 LEU B C 1
ATOM 7539 O O . LEU B 1 376 ? -14.531 36.719 -0.161 1 84.88 376 LEU B O 1
ATOM 7543 N N . ILE B 1 377 ? -15.867 37.031 -1.826 1 82.56 377 ILE B N 1
ATOM 7544 C CA . ILE B 1 377 ? -14.859 37.656 -2.672 1 82.56 377 ILE B CA 1
ATOM 7545 C C . ILE B 1 377 ? -14.336 38.906 -1.985 1 82.56 377 ILE B C 1
ATOM 7547 O O . ILE B 1 377 ? -13.148 39.219 -2.09 1 82.56 377 ILE B O 1
ATOM 7551 N N . ALA B 1 378 ? -15.156 39.594 -1.233 1 86 378 ALA B N 1
ATOM 7552 C CA . ALA B 1 378 ? -14.789 40.844 -0.603 1 86 378 ALA B CA 1
ATOM 7553 C C . ALA B 1 378 ? -14.234 40.625 0.801 1 86 378 ALA B C 1
ATOM 7555 O O . ALA B 1 378 ? -13.672 41.562 1.407 1 86 378 ALA B O 1
ATOM 7556 N N . THR B 1 379 ? -14.305 39.438 1.225 1 89.5 379 THR B N 1
ATOM 7557 C CA . THR B 1 379 ? -13.891 39.156 2.592 1 89.5 379 THR B CA 1
ATOM 7558 C C . THR B 1 379 ? -12.367 39.125 2.703 1 89.5 379 THR B C 1
ATOM 7560 O O . THR B 1 379 ? -11.688 38.531 1.862 1 89.5 379 THR B O 1
ATOM 7563 N N . LYS B 1 380 ? -11.875 39.781 3.715 1 93.5 380 LYS B N 1
ATOM 7564 C CA . LYS B 1 380 ? -10.445 39.781 3.986 1 93.5 380 LYS B CA 1
ATOM 7565 C C . LYS B 1 380 ? -10.039 38.562 4.809 1 93.5 380 LYS B C 1
ATOM 7567 O O . LYS B 1 380 ? -10.742 38.188 5.742 1 93.5 380 LYS B O 1
ATOM 7572 N N . LEU B 1 381 ? -8.914 38.031 4.441 1 92.94 381 LEU B N 1
ATOM 7573 C CA . LEU B 1 381 ? -8.398 36.844 5.145 1 92.94 381 LEU B CA 1
ATOM 7574 C C . LEU B 1 381 ? -7.602 37.25 6.375 1 92.94 381 LEU B C 1
ATOM 7576 O O . LEU B 1 381 ? -6.797 38.188 6.312 1 92.94 381 LEU B O 1
ATOM 7580 N N . HIS B 1 382 ? -7.852 36.625 7.441 1 89.94 382 HIS B N 1
ATOM 7581 C CA . HIS B 1 382 ? -7.125 36.844 8.688 1 89.94 382 HIS B CA 1
ATOM 7582 C C . HIS B 1 382 ? -6.391 35.594 9.133 1 89.94 382 HIS B C 1
ATOM 7584 O O . HIS B 1 382 ? -6.809 34.469 8.805 1 89.94 382 HIS B O 1
ATOM 7590 N N . VAL B 1 383 ? -5.352 35.844 9.875 1 84.12 383 VAL B N 1
ATOM 7591 C CA . VAL B 1 383 ? -4.625 34.719 10.461 1 84.12 383 VAL B CA 1
ATOM 7592 C C . VAL B 1 383 ? -5.559 33.938 11.359 1 84.12 383 VAL B C 1
ATOM 7594 O O . VAL B 1 383 ? -6.305 34.5 12.156 1 84.12 383 VAL B O 1
ATOM 7597 N N . GLY B 1 384 ? -5.566 32.594 11.141 1 80.44 384 GLY B N 1
ATOM 7598 C CA . GLY B 1 384 ? -6.391 31.719 11.977 1 80.44 384 GLY B CA 1
ATOM 7599 C C . GLY B 1 384 ? -7.738 31.406 11.359 1 80.44 384 GLY B C 1
ATOM 7600 O O . GLY B 1 384 ? -8.461 30.531 11.844 1 80.44 384 GLY B O 1
ATOM 7601 N N . ASP B 1 385 ? -8.055 32.125 10.305 1 88 385 ASP B N 1
ATOM 7602 C CA . ASP B 1 385 ? -9.297 31.797 9.602 1 88 385 ASP B CA 1
ATOM 7603 C C . ASP B 1 385 ? -9.273 30.359 9.078 1 88 385 ASP B C 1
ATOM 7605 O O . ASP B 1 385 ? -8.242 29.891 8.609 1 88 385 ASP B O 1
ATOM 7609 N N . MET B 1 386 ? -10.391 29.688 9.219 1 88.69 386 MET B N 1
ATOM 7610 C CA . MET B 1 386 ? -10.57 28.391 8.562 1 88.69 386 MET B CA 1
ATOM 7611 C C . MET B 1 386 ? -11.336 28.547 7.25 1 88.69 386 MET B C 1
ATOM 7613 O O . MET B 1 386 ? -12.445 29.094 7.238 1 88.69 386 MET B O 1
ATOM 7617 N N . LEU B 1 387 ? -10.734 28.172 6.254 1 91.94 387 LEU B N 1
ATOM 7618 C CA . LEU B 1 387 ? -11.352 28.266 4.938 1 91.94 387 LEU B CA 1
ATOM 7619 C C . LEU B 1 387 ? -11.828 26.891 4.465 1 91.94 387 LEU B C 1
ATOM 7621 O O . LEU B 1 387 ? -11.102 25.906 4.566 1 91.94 387 LEU B O 1
ATOM 7625 N N . LEU B 1 388 ? -13.023 26.844 4.098 1 91.75 388 LEU B N 1
ATOM 7626 C CA . LEU B 1 388 ? -13.5 25.656 3.387 1 91.75 388 LEU B CA 1
ATOM 7627 C C . LEU B 1 388 ? -13.211 25.781 1.893 1 91.75 388 LEU B C 1
ATOM 7629 O O . LEU B 1 388 ? -13.703 26.688 1.23 1 91.75 388 LEU B O 1
ATOM 7633 N N . VAL B 1 389 ? -12.469 24.938 1.41 1 91.75 389 VAL B N 1
ATOM 7634 C CA . VAL B 1 389 ? -12.055 25.062 0.016 1 91.75 389 VAL B CA 1
ATOM 7635 C C . VAL B 1 389 ? -12.445 23.797 -0.753 1 91.75 389 VAL B C 1
ATOM 7637 O O . VAL B 1 389 ? -12.508 22.703 -0.18 1 91.75 389 VAL B O 1
ATOM 7640 N N . GLN B 1 390 ? -12.719 23.984 -1.979 1 90.06 390 GLN B N 1
ATOM 7641 C CA . GLN B 1 390 ? -13.055 22.906 -2.898 1 90.06 390 GLN B CA 1
ATOM 7642 C C . GLN B 1 390 ? -12.055 22.828 -4.043 1 90.06 390 GLN B C 1
ATOM 7644 O O . GLN B 1 390 ? -11.609 23.859 -4.559 1 90.06 390 GLN B O 1
ATOM 7649 N N . GLY B 1 391 ? -11.703 21.672 -4.469 1 88.31 391 GLY B N 1
ATOM 7650 C CA . GLY B 1 391 ? -10.805 21.453 -5.59 1 88.31 391 GLY B CA 1
ATOM 7651 C C . GLY B 1 391 ? -10.57 19.984 -5.887 1 88.31 391 GLY B C 1
ATOM 7652 O O . GLY B 1 391 ? -11.164 19.125 -5.254 1 88.31 391 GLY B O 1
ATOM 7653 N N . GLU B 1 392 ? -9.859 19.797 -6.984 1 88 392 GLU B N 1
ATOM 7654 C CA . GLU B 1 392 ? -9.438 18.438 -7.27 1 88 392 GLU B CA 1
ATOM 7655 C C . GLU B 1 392 ? -8.602 17.859 -6.129 1 88 392 GLU B C 1
ATOM 7657 O O . GLU B 1 392 ? -7.852 18.578 -5.48 1 88 392 GLU B O 1
ATOM 7662 N N . TRP B 1 393 ? -8.734 16.594 -5.938 1 84.5 393 TRP B N 1
ATOM 7663 C CA . TRP B 1 393 ? -8.039 15.961 -4.824 1 84.5 393 TRP B CA 1
ATOM 7664 C C . TRP B 1 393 ? -6.535 16.188 -4.906 1 84.5 393 TRP B C 1
ATOM 7666 O O . TRP B 1 393 ? -5.875 16.391 -3.887 1 84.5 393 TRP B O 1
ATOM 7676 N N . THR B 1 394 ? -6.02 16.156 -6.105 1 83.62 394 THR B N 1
ATOM 7677 C CA . THR B 1 394 ? -4.59 16.375 -6.297 1 83.62 394 THR B CA 1
ATOM 7678 C C . THR B 1 394 ? -4.188 17.781 -5.879 1 83.62 394 THR B C 1
ATOM 7680 O O . THR B 1 394 ? -3.156 17.969 -5.23 1 83.62 394 THR B O 1
ATOM 7683 N N . ASN B 1 395 ? -5.02 18.719 -6.211 1 85.56 395 ASN B N 1
ATOM 7684 C CA . ASN B 1 395 ? -4.746 20.094 -5.832 1 85.56 395 ASN B CA 1
ATOM 7685 C C . ASN B 1 395 ? -4.836 20.297 -4.324 1 85.56 395 ASN B C 1
ATOM 7687 O O . ASN B 1 395 ? -4.027 21.016 -3.736 1 85.56 395 ASN B O 1
ATOM 7691 N N . LEU B 1 396 ? -5.805 19.672 -3.779 1 87.5 396 LEU B N 1
ATOM 7692 C CA . LEU B 1 396 ? -5.98 19.766 -2.334 1 87.5 396 LEU B CA 1
ATOM 7693 C C . LEU B 1 396 ? -4.801 19.156 -1.599 1 87.5 396 LEU B C 1
ATOM 7695 O O . LEU B 1 396 ? -4.363 19.672 -0.568 1 87.5 396 LEU B O 1
ATOM 7699 N N . ALA B 1 397 ? -4.312 18.125 -2.145 1 82.19 397 ALA B N 1
ATOM 7700 C CA . ALA B 1 397 ? -3.143 17.469 -1.563 1 82.19 397 ALA B CA 1
ATOM 7701 C C . ALA B 1 397 ? -1.91 18.359 -1.663 1 82.19 397 ALA B C 1
ATOM 7703 O O . ALA B 1 397 ? -1.077 18.391 -0.754 1 82.19 397 ALA B O 1
ATOM 7704 N N . HIS B 1 398 ? -1.818 19.062 -2.732 1 81.19 398 HIS B N 1
ATOM 7705 C CA . HIS B 1 398 ? -0.693 19.969 -2.941 1 81.19 398 HIS B CA 1
ATOM 7706 C C . HIS B 1 398 ? -0.729 21.125 -1.953 1 81.19 398 HIS B C 1
ATOM 7708 O O . HIS B 1 398 ? 0.316 21.672 -1.581 1 81.19 398 HIS B O 1
ATOM 7714 N N . LEU B 1 399 ? -1.923 21.5 -1.563 1 84.56 399 LEU B N 1
ATOM 7715 C CA . LEU B 1 399 ? -2.055 22.562 -0.572 1 84.56 399 LEU B CA 1
ATOM 7716 C C . LEU B 1 399 ? -1.367 22.172 0.733 1 84.56 399 LEU B C 1
ATOM 7718 O O . LEU B 1 399 ? -0.829 23.031 1.435 1 84.56 399 LEU B O 1
ATOM 7722 N N . ALA B 1 400 ? -1.393 20.875 0.977 1 76.38 400 ALA B N 1
ATOM 7723 C CA . ALA B 1 400 ? -0.82 20.375 2.225 1 76.38 400 ALA B CA 1
ATOM 7724 C C . ALA B 1 400 ? 0.698 20.531 2.229 1 76.38 400 ALA B C 1
ATOM 7726 O O . ALA B 1 400 ? 1.319 20.578 3.293 1 76.38 400 ALA B O 1
ATOM 7727 N N . ALA B 1 401 ? 1.238 20.641 1.054 1 73 401 ALA B N 1
ATOM 7728 C CA . ALA B 1 401 ? 2.689 20.766 0.942 1 73 401 ALA B CA 1
ATOM 7729 C C . ALA B 1 401 ? 3.141 22.203 1.211 1 73 401 ALA B C 1
ATOM 7731 O O . ALA B 1 401 ? 4.293 22.438 1.583 1 73 401 ALA B O 1
ATOM 7732 N N . ASP B 1 402 ? 2.199 23.141 1.016 1 77.88 402 ASP B N 1
ATOM 7733 C CA . ASP B 1 402 ? 2.525 24.547 1.24 1 77.88 402 ASP B CA 1
ATOM 7734 C C . ASP B 1 402 ? 2.232 24.953 2.682 1 77.88 402 ASP B C 1
ATOM 7736 O O . ASP B 1 402 ? 1.345 25.766 2.932 1 77.88 402 ASP B O 1
ATOM 7740 N N . THR B 1 403 ? 3.039 24.578 3.594 1 75.56 403 THR B N 1
ATOM 7741 C CA . THR B 1 403 ? 2.783 24.75 5.02 1 75.56 403 THR B CA 1
ATOM 7742 C C . THR B 1 403 ? 3.078 26.188 5.457 1 75.56 403 THR B C 1
ATOM 7744 O O . THR B 1 403 ? 2.74 26.578 6.574 1 75.56 403 THR B O 1
ATOM 7747 N N . SER B 1 404 ? 3.652 26.938 4.594 1 77.5 404 SER B N 1
ATOM 7748 C CA . SER B 1 404 ? 3.936 28.328 4.938 1 77.5 404 SER B CA 1
ATOM 7749 C C . SER B 1 404 ? 2.664 29.172 4.914 1 77.5 404 SER B C 1
ATOM 7751 O O . SER B 1 404 ? 2.518 30.094 5.707 1 77.5 404 SER B O 1
ATOM 7753 N N . ASN B 1 405 ? 1.765 28.766 4.047 1 84 405 ASN B N 1
ATOM 7754 C CA . ASN B 1 405 ? 0.57 29.594 3.877 1 84 405 ASN B CA 1
ATOM 7755 C C . ASN B 1 405 ? -0.633 28.984 4.594 1 84 405 ASN B C 1
ATOM 7757 O O . ASN B 1 405 ? -1.453 29.703 5.16 1 84 405 ASN B O 1
ATOM 7761 N N . TRP B 1 406 ? -0.641 27.656 4.473 1 85.31 406 TRP B N 1
ATOM 7762 C CA . TRP B 1 406 ? -1.845 27.016 4.98 1 85.31 406 TRP B CA 1
ATOM 7763 C C . TRP B 1 406 ? -1.505 25.688 5.66 1 85.31 406 TRP B C 1
ATOM 7765 O O . TRP B 1 406 ? -0.457 25.094 5.387 1 85.31 406 TRP B O 1
ATOM 7775 N N . VAL B 1 407 ? -2.367 25.375 6.527 1 81.62 407 VAL B N 1
ATOM 7776 C CA . VAL B 1 407 ? -2.355 24.016 7.051 1 81.62 407 VAL B CA 1
ATOM 7777 C C . VAL B 1 407 ? -3.672 23.312 6.707 1 81.62 407 VAL B C 1
ATOM 7779 O O . VAL B 1 407 ? -4.75 23.875 6.926 1 81.62 407 VAL B O 1
ATOM 7782 N N . VAL B 1 408 ? -3.545 22.219 6.086 1 84.94 408 VAL B N 1
ATOM 7783 C CA . VAL B 1 408 ? -4.734 21.438 5.73 1 84.94 408 VAL B CA 1
ATOM 7784 C C . VAL B 1 408 ? -5.148 20.562 6.906 1 84.94 408 VAL B C 1
ATOM 7786 O O . VAL B 1 408 ? -4.332 19.812 7.453 1 84.94 408 VAL B O 1
ATOM 7789 N N . ILE B 1 409 ? -6.367 20.641 7.316 1 77.12 409 ILE B N 1
ATOM 7790 C CA . ILE B 1 409 ? -6.859 19.969 8.508 1 77.12 409 ILE B CA 1
ATOM 7791 C C . ILE B 1 409 ? -6.969 18.469 8.234 1 77.12 409 ILE B C 1
ATOM 7793 O O . ILE B 1 409 ? -6.457 17.641 9.008 1 77.12 409 ILE B O 1
ATOM 7797 N N . ASP B 1 410 ? -7.688 18.109 7.184 1 75.12 410 ASP B N 1
ATOM 7798 C CA . ASP B 1 410 ? -7.852 16.688 6.859 1 75.12 410 ASP B CA 1
ATOM 7799 C C . ASP B 1 410 ? -6.875 16.266 5.766 1 75.12 410 ASP B C 1
ATOM 7801 O O . ASP B 1 410 ? -6.336 17.094 5.043 1 75.12 410 ASP B O 1
ATOM 7805 N N . GLN B 1 411 ? -6.559 15.055 5.832 1 73.12 411 GLN B N 1
ATOM 7806 C CA . GLN B 1 411 ? -5.727 14.531 4.75 1 73.12 411 GLN B CA 1
ATOM 7807 C C . GLN B 1 411 ? -6.559 14.258 3.5 1 73.12 411 GLN B C 1
ATOM 7809 O O . GLN B 1 411 ? -7.293 13.273 3.439 1 73.12 411 GLN B O 1
ATOM 7814 N N . PRO B 1 412 ? -6.406 15.141 2.555 1 75.12 412 PRO B N 1
ATOM 7815 C CA . PRO B 1 412 ? -7.25 15.008 1.363 1 75.12 412 PRO B CA 1
ATOM 7816 C C . PRO B 1 412 ? -7.102 13.648 0.683 1 75.12 412 PRO B C 1
ATOM 7818 O O . PRO B 1 412 ? -8.086 13.094 0.188 1 75.12 412 PRO B O 1
ATOM 7821 N N . GLU B 1 413 ? -5.93 13.133 0.71 1 74.81 413 GLU B N 1
ATOM 7822 C CA . GLU B 1 413 ? -5.711 11.852 0.044 1 74.81 413 GLU B CA 1
ATOM 7823 C C . GLU B 1 413 ? -6.469 10.727 0.744 1 74.81 413 GLU B C 1
ATOM 7825 O O . GLU B 1 413 ? -7.059 9.867 0.088 1 74.81 413 GLU B O 1
ATOM 7830 N N . LYS B 1 414 ? -6.418 10.773 1.984 1 74.56 414 LYS B N 1
ATOM 7831 C CA . LYS B 1 414 ? -7.137 9.758 2.744 1 74.56 414 LYS B CA 1
ATOM 7832 C C . LYS B 1 414 ? -8.648 9.922 2.594 1 74.56 414 LYS B C 1
ATOM 7834 O O . LYS B 1 414 ? -9.383 8.938 2.518 1 74.56 414 LYS B O 1
ATOM 7839 N N . THR B 1 415 ? -9.062 11.109 2.545 1 76.69 415 THR B N 1
ATOM 7840 C CA . THR B 1 415 ? -10.477 11.391 2.363 1 76.69 415 THR B CA 1
ATOM 7841 C C . THR B 1 415 ? -10.945 10.953 0.977 1 76.69 415 THR B C 1
ATOM 7843 O O . THR B 1 415 ? -12.055 10.438 0.821 1 76.69 415 THR B O 1
ATOM 7846 N N . ALA B 1 416 ? -10.125 11.227 0.032 1 75.44 416 ALA B N 1
ATOM 7847 C CA . ALA B 1 416 ? -10.438 10.82 -1.337 1 75.44 416 ALA B CA 1
ATOM 7848 C C . ALA B 1 416 ? -10.664 9.312 -1.429 1 75.44 416 ALA B C 1
ATOM 7850 O O . ALA B 1 416 ? -11.539 8.852 -2.16 1 75.44 416 ALA B O 1
ATOM 7851 N N . ASP B 1 417 ? -9.883 8.641 -0.672 1 73.44 417 ASP B N 1
ATOM 7852 C CA . ASP B 1 417 ? -9.961 7.18 -0.692 1 73.44 417 ASP B CA 1
ATOM 7853 C C . ASP B 1 417 ? -11.297 6.699 -0.121 1 73.44 417 ASP B C 1
ATOM 7855 O O . ASP B 1 417 ? -11.742 5.59 -0.427 1 73.44 417 ASP B O 1
ATOM 7859 N N . LYS B 1 418 ? -11.891 7.527 0.616 1 73.81 418 LYS B N 1
ATOM 7860 C CA . LYS B 1 418 ? -13.117 7.133 1.296 1 73.81 418 LYS B CA 1
ATOM 7861 C C . LYS B 1 418 ? -14.344 7.527 0.485 1 73.81 418 LYS B C 1
ATOM 7863 O O . LYS B 1 418 ? -15.461 7.09 0.782 1 73.81 418 LYS B O 1
ATOM 7868 N N . VAL B 1 419 ? -14.148 8.344 -0.527 1 77.19 419 VAL B N 1
ATOM 7869 C CA . VAL B 1 419 ? -15.266 8.797 -1.342 1 77.19 419 VAL B CA 1
ATOM 7870 C C . VAL B 1 419 ? -15.82 7.633 -2.162 1 77.19 419 VAL B C 1
ATOM 7872 O O . VAL B 1 419 ? -15.062 6.91 -2.812 1 77.19 419 VAL B O 1
ATOM 7875 N N . LEU B 1 420 ? -17.078 7.449 -2.061 1 79.25 420 LEU B N 1
ATOM 7876 C CA . LEU B 1 420 ? -17.75 6.359 -2.762 1 79.25 420 LEU B CA 1
ATOM 7877 C C . LEU B 1 420 ? -18.125 6.773 -4.18 1 79.25 420 LEU B C 1
ATOM 7879 O O . LEU B 1 420 ? -18.547 7.91 -4.41 1 79.25 420 LEU B O 1
ATOM 7883 N N . LEU B 1 421 ? -17.922 5.891 -5.039 1 81.94 421 LEU B N 1
ATOM 7884 C CA . LEU B 1 421 ? -18.359 6.055 -6.418 1 81.94 421 LEU B CA 1
ATOM 7885 C C . LEU B 1 421 ? -19.734 5.41 -6.633 1 81.94 421 LEU B C 1
ATOM 7887 O O . LEU B 1 421 ? -19.859 4.465 -7.41 1 81.94 421 LEU B O 1
ATOM 7891 N N . ASP B 1 422 ? -20.734 5.996 -6.145 1 82.62 422 ASP B N 1
ATOM 7892 C CA . ASP B 1 422 ? -22.062 5.402 -6.043 1 82.62 422 ASP B CA 1
ATOM 7893 C C . ASP B 1 422 ? -22.688 5.223 -7.422 1 82.62 422 ASP B C 1
ATOM 7895 O O . ASP B 1 422 ? -23.531 4.348 -7.617 1 82.62 422 ASP B O 1
ATOM 7899 N N . TYR B 1 423 ? -22.328 6 -8.391 1 80.88 423 TYR B N 1
ATOM 7900 C CA . TYR B 1 423 ? -22.922 5.91 -9.727 1 80.88 423 TYR B CA 1
ATOM 7901 C C . TYR B 1 423 ? -22.453 4.645 -10.438 1 80.88 423 TYR B C 1
ATOM 7903 O O . TYR B 1 423 ? -23.062 4.23 -11.438 1 80.88 423 TYR B O 1
ATOM 7911 N N . LYS B 1 424 ? -21.469 4.012 -9.883 1 88 424 LYS B N 1
ATOM 7912 C CA . LYS B 1 424 ? -20.938 2.789 -10.484 1 88 424 LYS B CA 1
ATOM 7913 C C . LYS B 1 424 ? -21.453 1.554 -9.75 1 88 424 LYS B C 1
ATOM 7915 O O . LYS B 1 424 ? -21.109 0.426 -10.094 1 88 424 LYS B O 1
ATOM 7920 N N . ALA B 1 425 ? -22.266 1.677 -8.789 1 88.19 425 ALA B N 1
ATOM 7921 C CA . ALA B 1 425 ? -22.781 0.575 -7.973 1 88.19 425 ALA B CA 1
ATOM 7922 C C . ALA B 1 425 ? -23.484 -0.464 -8.844 1 88.19 425 ALA B C 1
ATOM 7924 O O . ALA B 1 425 ? -23.25 -1.666 -8.695 1 88.19 425 ALA B O 1
ATOM 7925 N N . PRO B 1 426 ? -24.328 -0.052 -9.734 1 88.62 426 PRO B N 1
ATOM 7926 C CA . PRO B 1 426 ? -25 -1.056 -10.562 1 88.62 426 PRO B CA 1
ATOM 7927 C C . PRO B 1 426 ? -24.016 -1.848 -11.43 1 88.62 426 PRO B C 1
ATOM 7929 O O . PRO B 1 426 ? -24.234 -3.035 -11.688 1 88.62 426 PRO B O 1
ATOM 7932 N N . VAL B 1 427 ? -23.047 -1.215 -11.883 1 91.88 427 VAL B N 1
ATOM 7933 C CA . VAL B 1 427 ? -22.031 -1.896 -12.695 1 91.88 427 VAL B CA 1
ATOM 7934 C C . VAL B 1 427 ? -21.312 -2.939 -11.844 1 91.88 427 VAL B C 1
ATOM 7936 O O . VAL B 1 427 ? -21.078 -4.066 -12.297 1 91.88 427 VAL B O 1
ATOM 7939 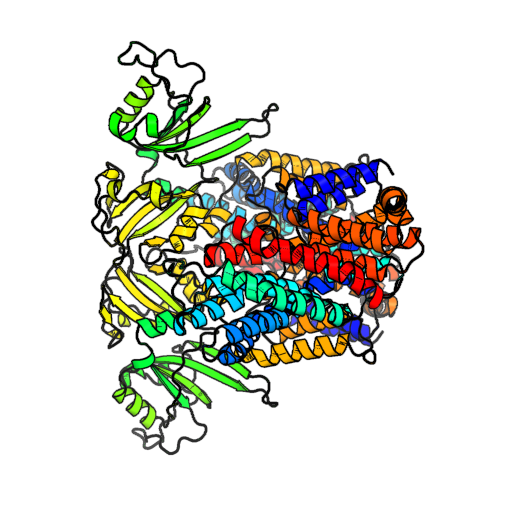N N . ALA B 1 428 ? -20.922 -2.547 -10.688 1 91.75 428 ALA B N 1
ATOM 7940 C CA . ALA B 1 428 ? -20.266 -3.484 -9.781 1 91.75 428 ALA B CA 1
ATOM 7941 C C . ALA B 1 428 ? -21.156 -4.688 -9.492 1 91.75 428 ALA B C 1
ATOM 7943 O O . ALA B 1 428 ? -20.688 -5.828 -9.469 1 91.75 428 ALA B O 1
ATOM 7944 N N . ALA B 1 429 ? -22.391 -4.453 -9.328 1 90.69 429 ALA B N 1
ATOM 7945 C CA . ALA B 1 429 ? -23.359 -5.527 -9.094 1 90.69 429 ALA B CA 1
ATOM 7946 C C . ALA B 1 429 ? -23.438 -6.461 -10.297 1 90.69 429 ALA B C 1
ATOM 7948 O O . ALA B 1 429 ? -23.453 -7.688 -10.141 1 90.69 429 ALA B O 1
ATOM 7949 N N . ALA B 1 430 ? -23.547 -5.891 -11.422 1 93.38 430 ALA B N 1
ATOM 7950 C CA . ALA B 1 430 ? -23.641 -6.676 -12.648 1 93.38 430 ALA B CA 1
ATOM 7951 C C . ALA B 1 430 ? -22.406 -7.559 -12.82 1 93.38 430 ALA B C 1
ATOM 7953 O O . ALA B 1 430 ? -22.516 -8.727 -13.219 1 93.38 430 ALA B O 1
ATOM 7954 N N . ILE B 1 431 ? -21.25 -7.012 -12.539 1 94 431 ILE B N 1
ATOM 7955 C CA . ILE B 1 431 ? -20 -7.762 -12.688 1 94 431 ILE B CA 1
ATOM 7956 C C . ILE B 1 431 ? -19.984 -8.922 -11.695 1 94 431 ILE B C 1
ATOM 7958 O O . ILE B 1 431 ? -19.609 -10.047 -12.047 1 94 431 ILE B O 1
ATOM 7962 N N . MET B 1 432 ? -20.344 -8.664 -10.484 1 90.44 432 MET B N 1
ATOM 7963 C CA . MET B 1 432 ? -20.406 -9.711 -9.469 1 90.44 432 MET B CA 1
ATOM 7964 C C . MET B 1 432 ? -21.359 -10.82 -9.891 1 90.44 432 MET B C 1
ATOM 7966 O O . MET B 1 432 ? -21.031 -12.008 -9.781 1 90.44 432 MET B O 1
ATOM 7970 N N . LEU B 1 433 ? -22.516 -10.461 -10.359 1 91.31 433 LEU B N 1
ATOM 7971 C CA . LEU B 1 433 ? -23.5 -11.438 -10.805 1 91.31 433 LEU B CA 1
ATOM 7972 C C . LEU B 1 433 ? -22.984 -12.25 -11.984 1 91.31 433 LEU B C 1
ATOM 7974 O O . LEU B 1 433 ? -23.203 -13.461 -12.055 1 91.31 433 LEU B O 1
ATOM 7978 N N . LEU B 1 434 ? -22.359 -11.555 -12.852 1 91.94 434 LEU B N 1
ATOM 7979 C CA . LEU B 1 434 ? -21.766 -12.242 -13.992 1 91.94 434 LEU B CA 1
ATOM 7980 C C . LEU B 1 434 ? -20.703 -13.234 -13.523 1 91.94 434 LEU B C 1
ATOM 7982 O O . LEU B 1 434 ? -20.625 -14.352 -14.047 1 91.94 434 LEU B O 1
ATOM 7986 N N . MET B 1 435 ? -19.844 -12.805 -12.625 1 91.81 435 MET B N 1
ATOM 7987 C CA . MET B 1 435 ? -18.812 -13.68 -12.07 1 91.81 435 MET B CA 1
ATOM 7988 C C . MET B 1 435 ? -19.422 -14.922 -11.438 1 91.81 435 MET B C 1
ATOM 7990 O O . MET B 1 435 ? -19 -16.047 -11.711 1 91.81 435 MET B O 1
ATOM 7994 N N . ILE B 1 436 ? -20.484 -14.75 -10.68 1 87.62 436 ILE B N 1
ATOM 7995 C CA . ILE B 1 436 ? -21.172 -15.852 -10.016 1 87.62 436 ILE B CA 1
ATOM 7996 C C . ILE B 1 436 ? -21.797 -16.766 -11.062 1 87.62 436 ILE B C 1
ATOM 7998 O O . ILE B 1 436 ? -21.688 -18 -10.969 1 87.62 436 ILE B O 1
ATOM 8002 N N . ALA B 1 437 ? -22.422 -16.156 -12 1 90 437 ALA B N 1
ATOM 8003 C CA . ALA B 1 437 ? -23.031 -16.953 -13.07 1 90 437 ALA B CA 1
ATOM 8004 C C . ALA B 1 437 ? -22 -17.812 -13.781 1 90 437 ALA B C 1
ATOM 8006 O O . ALA B 1 437 ? -22.25 -18.984 -14.055 1 90 437 ALA B O 1
ATOM 8007 N N . MET B 1 438 ? -20.859 -17.25 -14.031 1 88.44 438 MET B N 1
ATOM 8008 C CA . MET B 1 438 ? -19.797 -17.984 -14.711 1 88.44 438 MET B CA 1
ATOM 8009 C C . MET B 1 438 ? -19.281 -19.141 -13.844 1 88.44 438 MET B C 1
ATOM 8011 O O . MET B 1 438 ? -18.906 -20.188 -14.359 1 88.44 438 MET B O 1
ATOM 8015 N N . MET B 1 439 ? -19.297 -18.984 -12.57 1 85.19 439 MET B N 1
ATOM 8016 C CA . MET B 1 439 ? -18.75 -19.984 -11.664 1 85.19 439 MET B CA 1
ATOM 8017 C C . MET B 1 439 ? -19.781 -21.062 -11.359 1 85.19 439 MET B C 1
ATOM 8019 O O . MET B 1 439 ? -19.422 -22.188 -11.023 1 85.19 439 MET B O 1
ATOM 8023 N N . VAL B 1 440 ? -21.047 -20.797 -11.477 1 82.81 440 VAL B N 1
ATOM 8024 C CA . VAL B 1 440 ? -22.109 -21.703 -11.055 1 82.81 440 VAL B CA 1
ATOM 8025 C C . VAL B 1 440 ? -22.578 -22.547 -12.242 1 82.81 440 VAL B C 1
ATOM 8027 O O . VAL B 1 440 ? -22.797 -23.75 -12.117 1 82.81 440 VAL B O 1
ATOM 8030 N N . PHE B 1 441 ? -22.641 -21.859 -13.352 1 80.69 441 PHE B N 1
ATOM 8031 C CA . PHE B 1 441 ? -23.203 -22.562 -14.5 1 80.69 441 PHE B CA 1
ATOM 8032 C C . PHE B 1 441 ? -22.109 -23.266 -15.289 1 80.69 441 PHE B C 1
ATOM 8034 O O . PHE B 1 441 ? -21.219 -22.625 -15.836 1 80.69 441 PHE B O 1
ATOM 8041 N N . ASP B 1 442 ? -22.203 -24.5 -15.414 1 72.88 442 ASP B N 1
ATOM 8042 C CA . ASP B 1 442 ? -21.203 -25.359 -16.031 1 72.88 442 ASP B CA 1
ATOM 8043 C C . ASP B 1 442 ? -21.219 -25.203 -17.562 1 72.88 442 ASP B C 1
ATOM 8045 O O . ASP B 1 442 ? -20.25 -25.562 -18.234 1 72.88 442 ASP B O 1
ATOM 8049 N N . PHE B 1 443 ? -22.281 -24.734 -18.031 1 73.62 443 PHE B N 1
ATOM 8050 C CA . PHE B 1 443 ? -22.359 -24.609 -19.484 1 73.62 443 PHE B CA 1
ATOM 8051 C C . PHE B 1 443 ? -21.391 -23.547 -20 1 73.62 443 PHE B C 1
ATOM 8053 O O . PHE B 1 443 ? -21.031 -23.547 -21.172 1 73.62 443 PHE B O 1
ATOM 8060 N N . ILE B 1 444 ? -21.016 -22.797 -19.141 1 76.19 444 ILE B N 1
ATOM 8061 C CA . ILE B 1 444 ? -19.984 -21.844 -19.484 1 76.19 444 ILE B CA 1
ATOM 8062 C C . ILE B 1 444 ? -18.609 -22.453 -19.203 1 76.19 444 ILE B C 1
ATOM 8064 O O . ILE B 1 444 ? -18.25 -22.656 -18.047 1 76.19 444 ILE B O 1
ATOM 8068 N N . PRO B 1 445 ? -17.906 -22.828 -20.188 1 81.88 445 PRO B N 1
ATOM 8069 C CA . PRO B 1 445 ? -16.625 -23.531 -20 1 81.88 445 PRO B CA 1
ATOM 8070 C C . PRO B 1 445 ? -15.5 -22.578 -19.594 1 81.88 445 PRO B C 1
ATOM 8072 O O . PRO B 1 445 ? -14.523 -22.422 -20.328 1 81.88 445 PRO B O 1
ATOM 8075 N N . VAL B 1 446 ? -15.656 -21.953 -18.453 1 87.12 446 VAL B N 1
ATOM 8076 C CA . VAL B 1 446 ? -14.641 -21.047 -17.938 1 87.12 446 VAL B CA 1
ATOM 8077 C C . VAL B 1 446 ? -14.227 -21.484 -16.531 1 87.12 446 VAL B C 1
ATOM 8079 O O . VAL B 1 446 ? -15.078 -21.672 -15.664 1 87.12 446 VAL B O 1
ATOM 8082 N N . ALA B 1 447 ? -12.961 -21.734 -16.406 1 86.56 447 ALA B N 1
ATOM 8083 C CA . ALA B 1 447 ? -12.453 -22.078 -15.086 1 86.56 447 ALA B CA 1
ATOM 8084 C C . ALA B 1 447 ? -12.758 -20.984 -14.078 1 86.56 447 ALA B C 1
ATOM 8086 O O . ALA B 1 447 ? -12.789 -19.797 -14.438 1 86.56 447 ALA B O 1
ATOM 8087 N N . PRO B 1 448 ? -13.023 -21.359 -12.844 1 85.25 448 PRO B N 1
ATOM 8088 C CA . PRO B 1 448 ? -13.367 -20.359 -11.82 1 85.25 448 PRO B CA 1
ATOM 8089 C C . PRO B 1 448 ? -12.32 -19.25 -11.703 1 85.25 448 PRO B C 1
ATOM 8091 O O . PRO B 1 448 ? -12.68 -18.078 -11.57 1 85.25 448 PRO B O 1
ATOM 8094 N N . VAL B 1 449 ? -11.055 -19.625 -11.773 1 89.75 449 VAL B N 1
ATOM 8095 C CA . VAL B 1 449 ? -10 -18.625 -11.633 1 89.75 449 VAL B CA 1
ATOM 8096 C C . VAL B 1 449 ? -10.078 -17.625 -12.781 1 89.75 449 VAL B C 1
ATOM 8098 O O . VAL B 1 449 ? -9.852 -16.438 -12.594 1 89.75 449 VAL B O 1
ATOM 8101 N N . THR B 1 450 ? -10.398 -18.078 -13.969 1 92.94 450 THR B N 1
ATOM 8102 C CA . THR B 1 450 ? -10.539 -17.203 -15.125 1 92.94 450 THR B CA 1
ATOM 8103 C C . THR B 1 450 ? -11.703 -16.234 -14.93 1 92.94 450 THR B C 1
ATOM 8105 O O . THR B 1 450 ? -11.586 -15.047 -15.234 1 92.94 450 THR B O 1
ATOM 8108 N N . ALA B 1 451 ? -12.797 -16.781 -14.43 1 91.81 451 ALA B N 1
ATOM 8109 C CA . ALA B 1 451 ? -13.961 -15.945 -14.156 1 91.81 451 ALA B CA 1
ATOM 8110 C C . ALA B 1 451 ? -13.609 -14.812 -13.195 1 91.81 451 ALA B C 1
ATOM 8112 O O . ALA B 1 451 ? -14.023 -13.672 -13.391 1 91.81 451 ALA B O 1
ATOM 8113 N N . VAL B 1 452 ? -12.875 -15.141 -12.234 1 91.38 452 VAL B N 1
ATOM 8114 C CA . VAL B 1 452 ? -12.523 -14.172 -11.195 1 91.38 452 VAL B CA 1
ATOM 8115 C C . VAL B 1 452 ? -11.562 -13.125 -11.766 1 91.38 452 VAL B C 1
ATOM 8117 O O . VAL B 1 452 ? -11.688 -11.938 -11.477 1 91.38 452 VAL B O 1
ATOM 8120 N N . ILE B 1 453 ? -10.586 -13.547 -12.562 1 94.5 453 ILE B N 1
ATOM 8121 C CA . ILE B 1 453 ? -9.641 -12.633 -13.203 1 94.5 453 ILE B CA 1
ATOM 8122 C C . ILE B 1 453 ? -10.398 -11.656 -14.094 1 94.5 453 ILE B C 1
ATOM 8124 O O . ILE B 1 453 ? -10.172 -10.445 -14.039 1 94.5 453 ILE B O 1
ATOM 8128 N N . ILE B 1 454 ? -11.328 -12.164 -14.852 1 95.25 454 ILE B N 1
ATOM 8129 C CA . ILE B 1 454 ? -12.125 -11.336 -15.758 1 95.25 454 ILE B CA 1
ATOM 8130 C C . ILE B 1 454 ? -12.945 -10.336 -14.953 1 95.25 454 ILE B C 1
ATOM 8132 O O . ILE B 1 454 ? -13.008 -9.148 -15.297 1 95.25 454 ILE B O 1
ATOM 8136 N N . ALA B 1 455 ? -13.547 -10.828 -13.938 1 94.88 455 ALA B N 1
ATOM 8137 C CA . ALA B 1 455 ? -14.344 -9.945 -13.086 1 94.88 455 ALA B CA 1
ATOM 8138 C C . ALA B 1 455 ? -13.492 -8.828 -12.508 1 94.88 455 ALA B C 1
ATOM 8140 O O . ALA B 1 455 ? -13.898 -7.66 -12.5 1 94.88 455 ALA B O 1
ATOM 8141 N N . GLY B 1 456 ? -12.328 -9.211 -11.977 1 94.94 456 GLY B N 1
ATOM 8142 C CA . GLY B 1 456 ? -11.422 -8.203 -11.461 1 94.94 456 GLY B CA 1
ATOM 8143 C C . GLY B 1 456 ? -11.031 -7.16 -12.492 1 94.94 456 GLY B C 1
ATOM 8144 O O . GLY B 1 456 ? -11.055 -5.957 -12.211 1 94.94 456 GLY B O 1
ATOM 8145 N N . LEU B 1 457 ? -10.719 -7.598 -13.688 1 95.94 457 LEU B N 1
ATOM 8146 C CA . LEU B 1 457 ? -10.336 -6.699 -14.773 1 95.94 457 LEU B CA 1
ATOM 8147 C C . LEU B 1 457 ? -11.5 -5.793 -15.156 1 95.94 457 LEU B C 1
ATOM 8149 O O . LEU B 1 457 ? -11.312 -4.598 -15.391 1 95.94 457 LEU B O 1
ATOM 8153 N N . LEU B 1 458 ? -12.688 -6.344 -15.211 1 95.62 458 LEU B N 1
ATOM 8154 C CA . LEU B 1 458 ? -13.867 -5.574 -15.586 1 95.62 458 LEU B CA 1
ATOM 8155 C C . LEU B 1 458 ? -14.141 -4.461 -14.578 1 95.62 458 LEU B C 1
ATOM 8157 O O . LEU B 1 458 ? -14.57 -3.367 -14.953 1 95.62 458 LEU B O 1
ATOM 8161 N N . THR B 1 459 ? -13.93 -4.746 -13.297 1 94.62 459 THR B N 1
ATOM 8162 C CA . THR B 1 459 ? -14.141 -3.705 -12.297 1 94.62 459 THR B CA 1
ATOM 8163 C C . THR B 1 459 ? -13.172 -2.543 -12.508 1 94.62 459 THR B C 1
ATOM 8165 O O . THR B 1 459 ? -13.539 -1.383 -12.305 1 94.62 459 THR B O 1
ATOM 8168 N N . VAL B 1 460 ? -11.984 -2.848 -12.922 1 93.31 460 VAL B N 1
ATOM 8169 C CA . VAL B 1 460 ? -10.977 -1.82 -13.156 1 93.31 460 VAL B CA 1
ATOM 8170 C C . VAL B 1 460 ? -11.328 -1.035 -14.422 1 93.31 460 VAL B C 1
ATOM 8172 O O . VAL B 1 460 ? -11.32 0.198 -14.414 1 93.31 460 VAL B O 1
ATOM 8175 N N . PHE B 1 461 ? -11.719 -1.706 -15.492 1 93 461 PHE B N 1
ATOM 8176 C CA . PHE B 1 461 ? -12.039 -1.062 -16.766 1 93 461 PHE B CA 1
ATOM 8177 C C . PHE B 1 461 ? -13.312 -0.232 -16.641 1 93 461 PHE B C 1
ATOM 8179 O O . PHE B 1 461 ? -13.445 0.812 -17.281 1 93 461 PHE B O 1
ATOM 8186 N N . ALA B 1 462 ? -14.219 -0.705 -15.82 1 92.31 462 ALA B N 1
ATOM 8187 C CA . ALA B 1 462 ? -15.5 -0.016 -15.672 1 92.31 462 ALA B CA 1
ATOM 8188 C C . ALA B 1 462 ? -15.359 1.211 -14.773 1 92.31 462 ALA B C 1
ATOM 8190 O O . ALA B 1 462 ? -16.297 2.008 -14.656 1 92.31 462 ALA B O 1
ATOM 8191 N N . GLY B 1 463 ? -14.25 1.333 -14.133 1 90.5 463 GLY B N 1
ATOM 8192 C CA . GLY B 1 463 ? -14 2.51 -13.32 1 90.5 463 GLY B CA 1
ATOM 8193 C C . GLY B 1 463 ? -14.594 2.408 -11.922 1 90.5 463 GLY B C 1
ATOM 8194 O O . GLY B 1 463 ? -15.016 3.412 -11.352 1 90.5 463 GLY B O 1
ATOM 8195 N N . CYS B 1 464 ? -14.688 1.189 -11.469 1 90.81 464 CYS B N 1
ATOM 8196 C CA . CYS B 1 464 ? -15.195 1.028 -10.109 1 90.81 464 CYS B CA 1
ATOM 8197 C C . CYS B 1 464 ? -14.172 1.482 -9.086 1 90.81 464 CYS B C 1
ATOM 8199 O O . CYS B 1 464 ? -14.477 1.607 -7.898 1 90.81 464 CYS B O 1
ATOM 8201 N N . PHE B 1 465 ? -12.984 1.634 -9.555 1 90.56 465 PHE B N 1
ATOM 8202 C CA . PHE B 1 465 ? -11.906 2.199 -8.75 1 90.56 465 PHE B CA 1
ATOM 8203 C C . PHE B 1 465 ? -11.438 3.529 -9.328 1 90.56 465 PHE B C 1
ATOM 8205 O O . PHE B 1 465 ? -11.555 3.764 -10.531 1 90.56 465 PHE B O 1
ATOM 8212 N N . ARG B 1 466 ? -10.969 4.465 -8.445 1 84.56 466 ARG B N 1
ATOM 8213 C CA . ARG B 1 466 ? -10.445 5.746 -8.914 1 84.56 466 ARG B CA 1
ATOM 8214 C C . ARG B 1 466 ? -9.18 5.551 -9.742 1 84.56 466 ARG B C 1
ATOM 8216 O O . ARG B 1 466 ? -8.953 6.273 -10.719 1 84.56 466 ARG B O 1
ATOM 8223 N N . ASN B 1 467 ? -8.367 4.676 -9.367 1 87.25 467 ASN B N 1
ATOM 8224 C CA . ASN B 1 467 ? -7.141 4.289 -10.055 1 87.25 467 ASN B CA 1
ATOM 8225 C C . ASN B 1 467 ? -6.766 2.838 -9.758 1 87.25 467 ASN B C 1
ATOM 8227 O O . ASN B 1 467 ? -7.402 2.184 -8.938 1 87.25 467 ASN B O 1
ATOM 8231 N N . VAL B 1 468 ? -5.773 2.299 -10.469 1 91.75 468 VAL B N 1
ATOM 8232 C CA . VAL B 1 468 ? -5.379 0.899 -10.352 1 91.75 468 VAL B CA 1
ATOM 8233 C C . VAL B 1 468 ? -4.754 0.652 -8.984 1 91.75 468 VAL B C 1
ATOM 8235 O O . VAL B 1 468 ? -4.922 -0.423 -8.398 1 91.75 468 VAL B O 1
ATOM 8238 N N . GLU B 1 469 ? -4.078 1.59 -8.445 1 90.38 469 GLU B N 1
ATOM 8239 C CA . GLU B 1 469 ? -3.455 1.453 -7.133 1 90.38 469 GLU B CA 1
ATOM 8240 C C . GLU B 1 469 ? -4.5 1.199 -6.051 1 90.38 469 GLU B C 1
ATOM 8242 O O . GLU B 1 469 ? -4.246 0.458 -5.102 1 90.38 469 GLU B O 1
ATOM 8247 N N . ALA B 1 470 ? -5.637 1.862 -6.195 1 90 470 ALA B N 1
ATOM 8248 C CA . ALA B 1 470 ? -6.723 1.641 -5.246 1 90 470 ALA B CA 1
ATOM 8249 C C . ALA B 1 470 ? -7.16 0.178 -5.246 1 90 470 ALA B C 1
ATOM 8251 O O . ALA B 1 470 ? -7.512 -0.371 -4.199 1 90 470 ALA B O 1
ATOM 8252 N N . ALA B 1 471 ? -7.137 -0.416 -6.383 1 92.94 471 ALA B N 1
ATOM 8253 C CA . ALA B 1 471 ? -7.48 -1.832 -6.488 1 92.94 471 ALA B CA 1
ATOM 8254 C C . ALA B 1 471 ? -6.453 -2.699 -5.77 1 92.94 471 ALA B C 1
ATOM 8256 O O . ALA B 1 471 ? -6.812 -3.621 -5.035 1 92.94 471 ALA B O 1
ATOM 8257 N N . TYR B 1 472 ? -5.156 -2.443 -5.93 1 92.88 472 TYR B N 1
ATOM 8258 C CA . TYR B 1 472 ? -4.094 -3.197 -5.277 1 92.88 472 TYR B CA 1
ATOM 8259 C C . TYR B 1 472 ? -4.195 -3.082 -3.762 1 92.88 472 TYR B C 1
ATOM 8261 O O . TYR B 1 472 ? -3.885 -4.031 -3.037 1 92.88 472 TYR B O 1
ATOM 8269 N N . LYS B 1 473 ? -4.645 -1.921 -3.328 1 90.56 473 LYS B N 1
ATOM 8270 C CA . LYS B 1 473 ? -4.715 -1.654 -1.895 1 90.56 473 LYS B CA 1
ATOM 8271 C C . LYS B 1 473 ? -5.789 -2.512 -1.229 1 90.56 473 LYS B C 1
ATOM 8273 O O . LYS B 1 473 ? -5.785 -2.686 -0.009 1 90.56 473 LYS B O 1
ATOM 8278 N N . THR B 1 474 ? -6.664 -2.994 -2.029 1 89.31 474 THR B N 1
ATOM 8279 C CA . THR B 1 474 ? -7.719 -3.828 -1.464 1 89.31 474 THR B CA 1
ATOM 8280 C C . THR B 1 474 ? -7.203 -5.238 -1.188 1 89.31 474 THR B C 1
ATOM 8282 O O . THR B 1 474 ? -7.852 -6.016 -0.483 1 89.31 474 THR B O 1
ATOM 8285 N N . ILE B 1 475 ? -6.105 -5.598 -1.674 1 91.88 475 ILE B N 1
ATOM 8286 C CA . ILE B 1 475 ? -5.559 -6.945 -1.556 1 91.88 475 ILE B CA 1
ATOM 8287 C C . ILE B 1 475 ? -4.844 -7.098 -0.214 1 91.88 475 ILE B C 1
ATOM 8289 O O . ILE B 1 475 ? -4.027 -6.254 0.16 1 91.88 475 ILE B O 1
ATOM 8293 N N . ASN B 1 476 ? -5.195 -8.078 0.544 1 87.94 476 ASN B N 1
ATOM 8294 C CA . ASN B 1 476 ? -4.477 -8.43 1.763 1 87.94 476 ASN B CA 1
ATOM 8295 C C . ASN B 1 476 ? -3.273 -9.32 1.467 1 87.94 476 ASN B C 1
ATOM 8297 O O . ASN B 1 476 ? -3.377 -10.547 1.532 1 87.94 476 ASN B O 1
ATOM 8301 N N . TRP B 1 477 ? -2.178 -8.781 1.293 1 90.69 477 TRP B N 1
ATOM 8302 C CA . TRP B 1 477 ? -0.987 -9.508 0.854 1 90.69 477 TRP B CA 1
ATOM 8303 C C . TRP B 1 477 ? -0.501 -10.461 1.936 1 90.69 477 TRP B C 1
ATOM 8305 O O . TRP B 1 477 ? 0.093 -11.5 1.634 1 90.69 477 TRP B O 1
ATOM 8315 N N . GLU B 1 478 ? -0.72 -10.164 3.213 1 88.38 478 GLU B N 1
ATOM 8316 C CA . GLU B 1 478 ? -0.36 -11.078 4.293 1 88.38 478 GLU B CA 1
ATOM 8317 C C . GLU B 1 478 ? -1.018 -12.438 4.105 1 88.38 478 GLU B C 1
ATOM 8319 O O . GLU B 1 478 ? -0.349 -13.469 4.184 1 88.38 478 GLU B O 1
ATOM 8324 N N . SER B 1 479 ? -2.297 -12.422 3.799 1 82.62 479 SER B N 1
ATOM 8325 C CA . SER B 1 479 ? -3.047 -13.664 3.605 1 8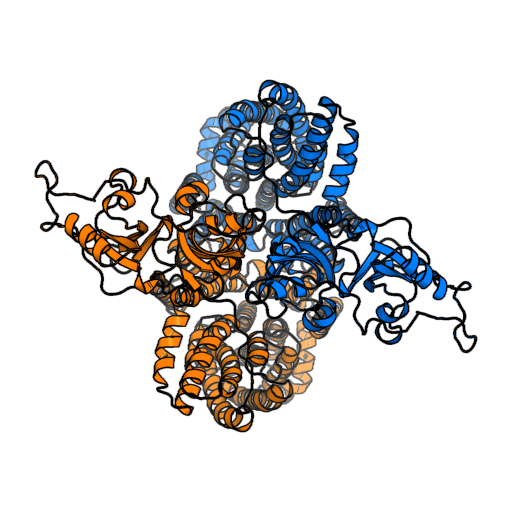2.62 479 SER B CA 1
ATOM 8326 C C . SER B 1 479 ? -2.582 -14.398 2.354 1 82.62 479 SER B C 1
ATOM 8328 O O . SER B 1 479 ? -2.459 -15.625 2.357 1 82.62 479 SER B O 1
ATOM 8330 N N . ILE B 1 480 ? -2.354 -13.672 1.269 1 90.69 480 ILE B N 1
ATOM 8331 C CA . ILE B 1 480 ? -1.952 -14.266 -0.004 1 90.69 480 ILE B CA 1
ATOM 8332 C C . ILE B 1 480 ? -0.604 -14.961 0.153 1 90.69 480 ILE B C 1
ATOM 8334 O O . ILE B 1 480 ? -0.452 -16.125 -0.235 1 90.69 480 ILE B O 1
ATOM 8338 N N . VAL B 1 481 ? 0.373 -14.266 0.757 1 92.88 481 VAL B N 1
ATOM 8339 C CA . VAL B 1 481 ? 1.718 -14.805 0.922 1 92.88 481 VAL B CA 1
ATOM 8340 C C . VAL B 1 481 ? 1.688 -15.977 1.906 1 92.88 481 VAL B C 1
ATOM 8342 O O . VAL B 1 481 ? 2.389 -16.969 1.719 1 92.88 481 VAL B O 1
ATOM 8345 N N . LEU B 1 482 ? 0.865 -15.844 2.934 1 87.62 482 LEU B N 1
ATOM 8346 C CA . LEU B 1 482 ? 0.728 -16.922 3.912 1 87.62 482 LEU B CA 1
ATOM 8347 C C . LEU B 1 482 ? 0.274 -18.219 3.24 1 87.62 482 LEU B C 1
ATOM 8349 O O . LEU B 1 482 ? 0.909 -19.25 3.4 1 87.62 482 LEU B O 1
ATOM 8353 N N . ILE B 1 483 ? -0.771 -18.141 2.467 1 84 483 ILE B N 1
ATOM 8354 C CA . ILE B 1 483 ? -1.349 -19.328 1.841 1 84 483 ILE B CA 1
ATOM 8355 C C . ILE B 1 483 ? -0.383 -19.891 0.795 1 84 483 ILE B C 1
ATOM 8357 O O . ILE B 1 483 ? -0.097 -21.078 0.777 1 84 483 ILE B O 1
ATOM 8361 N N . ALA B 1 484 ? 0.143 -19.016 -0.058 1 91.31 484 ALA B N 1
ATOM 8362 C CA . ALA B 1 484 ? 1.047 -19.438 -1.125 1 91.31 484 ALA B CA 1
ATOM 8363 C C . ALA B 1 484 ? 2.299 -20.094 -0.553 1 91.31 484 ALA B C 1
ATOM 8365 O O . ALA B 1 484 ? 2.791 -21.078 -1.1 1 91.31 484 ALA B O 1
ATOM 8366 N N . ALA B 1 485 ? 2.836 -19.578 0.567 1 92.31 485 ALA B N 1
ATOM 8367 C CA . ALA B 1 485 ? 4.09 -20.047 1.147 1 92.31 485 ALA B CA 1
ATOM 8368 C C . ALA B 1 485 ? 3.863 -21.312 1.979 1 92.31 485 ALA B C 1
ATOM 8370 O O . ALA B 1 485 ? 4.797 -22.078 2.221 1 92.31 485 ALA B O 1
ATOM 8371 N N . MET B 1 486 ? 2.65 -21.562 2.385 1 85.5 486 MET B N 1
ATOM 8372 C CA . MET B 1 486 ? 2.381 -22.719 3.236 1 85.5 486 MET B CA 1
ATOM 8373 C C . MET B 1 486 ? 1.919 -23.906 2.404 1 85.5 486 MET B C 1
ATOM 8375 O O . MET B 1 486 ? 2.012 -25.047 2.85 1 85.5 486 MET B O 1
ATOM 8379 N N . MET B 1 487 ? 1.436 -23.672 1.256 1 80.12 487 MET B N 1
ATOM 8380 C CA . MET B 1 487 ? 0.91 -24.734 0.403 1 80.12 487 MET B CA 1
ATOM 8381 C C . MET B 1 487 ? 1.967 -25.797 0.152 1 80.12 487 MET B C 1
ATOM 8383 O O . MET B 1 487 ? 1.68 -27 0.242 1 80.12 487 MET B O 1
ATOM 8387 N N . PRO B 1 488 ? 3.197 -25.453 -0.076 1 86 488 PRO B N 1
ATOM 8388 C CA . PRO B 1 488 ? 4.191 -26.484 -0.353 1 86 488 PRO B CA 1
ATOM 8389 C C . PRO B 1 488 ? 4.512 -27.344 0.874 1 86 488 PRO B C 1
ATOM 8391 O O . PRO B 1 488 ? 5.191 -28.359 0.759 1 86 488 PRO B O 1
ATOM 8394 N N . MET B 1 489 ? 4.066 -26.891 2.049 1 82.06 489 MET B N 1
ATOM 8395 C CA . MET B 1 489 ? 4.246 -27.703 3.246 1 82.06 489 MET B CA 1
ATOM 8396 C C . MET B 1 489 ? 3.57 -29.062 3.086 1 82.06 489 MET B C 1
ATOM 8398 O O . MET B 1 489 ? 4.082 -30.078 3.568 1 82.06 489 MET B O 1
ATOM 8402 N N . SER B 1 490 ? 2.447 -29.078 2.441 1 75.38 490 SER B N 1
ATOM 8403 C CA . SER B 1 490 ? 1.763 -30.344 2.17 1 75.38 490 SER B CA 1
ATOM 8404 C C . SER B 1 490 ? 2.605 -31.25 1.282 1 75.38 490 SER B C 1
ATOM 8406 O O . SER B 1 490 ? 2.691 -32.438 1.521 1 75.38 490 SER B O 1
ATOM 8408 N N . THR B 1 491 ? 3.189 -30.641 0.277 1 81.88 491 THR B N 1
ATOM 8409 C CA . THR B 1 491 ? 4.074 -31.391 -0.612 1 81.88 491 THR B CA 1
ATOM 8410 C C . THR B 1 491 ? 5.277 -31.938 0.153 1 81.88 491 THR B C 1
ATOM 8412 O O . THR B 1 491 ? 5.703 -33.062 -0.069 1 81.88 491 THR B O 1
ATOM 8415 N N . ALA B 1 492 ? 5.816 -31.141 1.055 1 86.56 492 ALA B N 1
ATOM 8416 C CA . ALA B 1 492 ? 6.953 -31.562 1.869 1 86.56 492 ALA B CA 1
ATOM 8417 C C . ALA B 1 492 ? 6.578 -32.719 2.773 1 86.56 492 ALA B C 1
ATOM 8419 O O . ALA B 1 492 ? 7.34 -33.688 2.904 1 86.56 492 ALA B O 1
ATOM 8420 N N . LEU B 1 493 ? 5.449 -32.688 3.324 1 79.44 493 LEU B N 1
ATOM 8421 C CA . LEU B 1 493 ? 4.98 -33.75 4.211 1 79.44 493 LEU B CA 1
ATOM 8422 C C . LEU B 1 493 ? 4.746 -35.031 3.438 1 79.44 493 LEU B C 1
ATOM 8424 O O . LEU B 1 493 ? 5.09 -36.125 3.914 1 79.44 493 LEU B O 1
ATOM 8428 N N . GLU B 1 494 ? 4.203 -34.938 2.322 1 76.25 494 GLU B N 1
ATOM 8429 C CA . GLU B 1 494 ? 3.945 -36.094 1.483 1 76.25 494 GLU B CA 1
ATOM 8430 C C . GLU B 1 494 ? 5.246 -36.719 0.995 1 76.25 494 GLU B C 1
ATOM 8432 O O . GLU B 1 494 ? 5.418 -37.938 1.06 1 76.25 494 GLU B O 1
ATOM 8437 N N . LYS B 1 495 ? 6.098 -35.938 0.56 1 84.12 495 LYS B N 1
ATOM 8438 C CA . LYS B 1 495 ? 7.359 -36.375 -0.008 1 84.12 495 LYS B CA 1
ATOM 8439 C C . LYS B 1 495 ? 8.219 -37.062 1.05 1 84.12 495 LYS B C 1
ATOM 8441 O O . LYS B 1 495 ? 8.961 -38 0.745 1 84.12 495 LYS B O 1
ATOM 8446 N N . THR B 1 496 ? 8.109 -36.594 2.244 1 87.06 496 THR B N 1
ATOM 8447 C CA . THR B 1 496 ? 8.969 -37.125 3.299 1 87.06 496 THR B CA 1
ATOM 8448 C C . THR B 1 496 ? 8.281 -38.25 4.055 1 87.06 496 THR B C 1
ATOM 8450 O O . THR B 1 496 ? 8.906 -38.969 4.852 1 87.06 496 THR B O 1
ATOM 8453 N N . GLY B 1 497 ? 6.949 -38.375 3.816 1 77.44 497 GLY B N 1
ATOM 8454 C CA . GLY B 1 497 ? 6.184 -39.406 4.516 1 77.44 497 GLY B CA 1
ATOM 8455 C C . GLY B 1 497 ? 5.73 -38.969 5.895 1 77.44 497 GLY B C 1
ATOM 8456 O O . GLY B 1 497 ? 5.145 -39.75 6.641 1 77.44 497 GLY B O 1
ATOM 8457 N N . ALA B 1 498 ? 5.98 -37.75 6.242 1 77.81 498 ALA B N 1
ATOM 8458 C CA . ALA B 1 498 ? 5.629 -37.219 7.559 1 77.81 498 ALA B CA 1
ATOM 8459 C C . ALA B 1 498 ? 4.117 -37.125 7.734 1 77.81 498 ALA B C 1
ATOM 8461 O O . ALA B 1 498 ? 3.609 -37.188 8.859 1 77.81 498 ALA B O 1
ATOM 8462 N N . SER B 1 499 ? 3.404 -36.906 6.707 1 71.81 499 SER B N 1
ATOM 8463 C CA . SER B 1 499 ? 1.951 -36.812 6.785 1 71.81 499 SER B CA 1
ATOM 8464 C C . SER B 1 499 ? 1.333 -38.062 7.363 1 71.81 499 SER B C 1
ATOM 8466 O O . SER B 1 499 ? 0.378 -38 8.141 1 71.81 499 SER B O 1
ATOM 8468 N N . ALA B 1 500 ? 1.86 -39.094 7.043 1 69.19 500 ALA B N 1
ATOM 8469 C CA . ALA B 1 500 ? 1.374 -40.375 7.543 1 69.19 500 ALA B CA 1
ATOM 8470 C C . ALA B 1 500 ? 1.581 -40.469 9.055 1 69.19 500 ALA B C 1
ATOM 8472 O O . ALA B 1 500 ? 0.725 -41 9.766 1 69.19 500 ALA B O 1
ATOM 8473 N N . LEU B 1 501 ? 2.627 -39.906 9.555 1 72.88 501 LEU B N 1
ATOM 8474 C CA . LEU B 1 501 ? 2.934 -40 10.984 1 72.88 501 LEU B CA 1
ATOM 8475 C C . LEU B 1 501 ? 2.002 -39.125 11.797 1 72.88 501 LEU B C 1
ATOM 8477 O O . LEU B 1 501 ? 1.509 -39.531 12.852 1 72.88 501 LEU B O 1
ATOM 8481 N N . VAL B 1 502 ? 1.753 -37.969 11.336 1 68.88 502 VAL B N 1
ATOM 8482 C CA . VAL B 1 502 ? 0.903 -37 12.047 1 68.88 502 VAL B CA 1
ATOM 8483 C C . VAL B 1 502 ? -0.531 -37.531 12.094 1 68.88 502 VAL B C 1
ATOM 8485 O O . VAL B 1 502 ? -1.203 -37.438 13.125 1 68.88 502 VAL B O 1
ATOM 8488 N N . SER B 1 503 ? -0.927 -38.031 11.07 1 68.12 503 SER B N 1
ATOM 8489 C CA . SER B 1 503 ? -2.295 -38.531 10.961 1 68.12 503 SER B CA 1
ATOM 8490 C C . SER B 1 503 ? -2.482 -39.812 11.781 1 68.12 503 SER B C 1
ATOM 8492 O O . SER B 1 503 ? -3.553 -40.031 12.344 1 68.12 503 SER B O 1
ATOM 8494 N N . LEU B 1 504 ? -1.461 -40.5 11.844 1 70.69 504 LEU B N 1
ATOM 8495 C CA . LEU B 1 504 ? -1.537 -41.781 12.555 1 70.69 504 LEU B CA 1
ATOM 8496 C C . LEU B 1 504 ? -1.836 -41.562 14.031 1 70.69 504 LEU B C 1
ATOM 8498 O O . LEU B 1 504 ? -2.609 -42.312 14.633 1 70.69 504 LEU B O 1
ATOM 8502 N N . GLY B 1 505 ? -1.262 -40.5 14.609 1 70.44 505 GLY B N 1
ATOM 8503 C CA . GLY B 1 505 ? -1.553 -40.219 16 1 70.44 505 GLY B CA 1
ATOM 8504 C C . GLY B 1 505 ? -3.01 -39.875 16.25 1 70.44 505 GLY B C 1
ATOM 8505 O O . GLY B 1 505 ? -3.629 -40.406 17.172 1 70.44 505 GLY B O 1
ATOM 8506 N N . LEU B 1 506 ? -3.566 -39.125 15.359 1 72.56 506 LEU B N 1
ATOM 8507 C CA . LEU B 1 506 ? -4.965 -38.719 15.492 1 72.56 506 LEU B CA 1
ATOM 8508 C C . LEU B 1 506 ? -5.891 -39.906 15.219 1 72.56 506 LEU B C 1
ATOM 8510 O O . LEU B 1 506 ? -6.879 -40.094 15.93 1 72.56 506 LEU B O 1
ATOM 8514 N N . VAL B 1 507 ? -5.535 -40.656 14.25 1 74.62 507 VAL B N 1
ATOM 8515 C CA . VAL B 1 507 ? -6.348 -41.781 13.82 1 74.62 507 VAL B CA 1
ATOM 8516 C C . VAL B 1 507 ? -6.324 -42.875 14.898 1 74.62 507 VAL B C 1
ATOM 8518 O O . VAL B 1 507 ? -7.359 -43.469 15.211 1 74.62 507 VAL B O 1
ATOM 8521 N N . GLU B 1 508 ? -5.164 -43.062 15.453 1 77.69 508 GLU B N 1
ATOM 8522 C CA . GLU B 1 508 ? -5.055 -44.094 16.469 1 77.69 508 GLU B CA 1
ATOM 8523 C C . GLU B 1 508 ? -5.809 -43.688 17.75 1 77.69 508 GLU B C 1
ATOM 8525 O O . GLU B 1 508 ? -6.371 -44.531 18.422 1 77.69 508 GLU B O 1
ATOM 8530 N N . SER B 1 509 ? -5.863 -42.469 18.031 1 78.19 509 SER B N 1
ATOM 8531 C CA . SER B 1 509 ? -6.512 -42.031 19.25 1 78.19 509 SER B CA 1
ATOM 8532 C C . SER B 1 509 ? -8.016 -41.906 19.062 1 78.19 509 SER B C 1
ATOM 8534 O O . SER B 1 509 ? -8.797 -42.312 19.922 1 78.19 509 SER B O 1
ATOM 8536 N N . LEU B 1 510 ? -8.461 -41.375 17.859 1 80.88 510 LEU B N 1
ATOM 8537 C CA . LEU B 1 510 ? -9.867 -41.031 17.672 1 80.88 510 LEU B CA 1
ATOM 8538 C C . LEU B 1 510 ? -10.484 -41.875 16.562 1 80.88 510 LEU B C 1
ATOM 8540 O O . LEU B 1 510 ? -11.703 -42.062 16.516 1 80.88 510 LEU B O 1
ATOM 8544 N N . GLY B 1 511 ? -9.672 -42.312 15.719 1 75.12 511 GLY B N 1
ATOM 8545 C CA . GLY B 1 511 ? -10.141 -43.094 14.586 1 75.12 511 GLY B CA 1
ATOM 8546 C C . GLY B 1 511 ? -10.781 -44.406 14.977 1 75.12 511 GLY B C 1
ATOM 8547 O O . GLY B 1 511 ? -11.711 -44.875 14.32 1 75.12 511 GLY B O 1
ATOM 8548 N N . SER B 1 512 ? -10.312 -44.938 16.078 1 78.56 512 SER B N 1
ATOM 8549 C CA . SER B 1 512 ? -10.844 -46.219 16.547 1 78.56 512 SER B CA 1
ATOM 8550 C C . SER B 1 512 ? -12.273 -46.062 17.078 1 78.56 512 SER B C 1
ATOM 8552 O O . SER B 1 512 ? -13.047 -47.031 17.078 1 78.56 512 SER B O 1
ATOM 8554 N N . MET B 1 513 ? -12.625 -44.844 17.391 1 85.75 513 MET B N 1
ATOM 8555 C CA . MET B 1 513 ? -13.961 -44.562 17.922 1 85.75 513 MET B CA 1
ATOM 8556 C C . MET B 1 513 ? -14.945 -44.281 16.797 1 85.75 513 MET B C 1
ATOM 8558 O O . MET B 1 513 ? -16.156 -44.25 17.016 1 85.75 513 MET B O 1
ATOM 8562 N N . GLY B 1 514 ? -14.469 -44.156 15.648 1 89.94 514 GLY B N 1
ATOM 8563 C CA . GLY B 1 514 ? -15.312 -43.938 14.484 1 89.94 514 GLY B CA 1
ATOM 8564 C C . GLY B 1 514 ? -15.016 -42.625 13.781 1 89.94 514 GLY B C 1
ATOM 8565 O O . GLY B 1 514 ? -14.305 -41.781 14.32 1 89.94 514 GLY B O 1
ATOM 8566 N N . PRO B 1 515 ? -15.547 -42.531 12.633 1 92.88 515 PRO B N 1
ATOM 8567 C CA . PRO B 1 515 ? -15.266 -41.344 11.836 1 92.88 515 PRO B CA 1
ATOM 8568 C C . PRO B 1 515 ? -15.82 -40.062 12.461 1 92.88 515 PRO B C 1
ATOM 8570 O O . PRO B 1 515 ? -15.219 -39 12.328 1 92.88 515 PRO B O 1
ATOM 8573 N N . THR B 1 516 ? -16.906 -40.156 13.141 1 95 516 THR B N 1
ATOM 8574 C CA . THR B 1 516 ? -17.531 -38.969 13.758 1 95 516 THR B CA 1
ATOM 8575 C C . THR B 1 516 ? -16.672 -38.469 14.906 1 95 516 THR B C 1
ATOM 8577 O O . THR B 1 516 ? -16.562 -37.25 15.117 1 95 516 THR B O 1
ATOM 8580 N N . ALA B 1 517 ? -16.141 -39.344 15.641 1 94.12 517 ALA B N 1
ATOM 8581 C CA . ALA B 1 517 ? -15.234 -38.938 16.719 1 94.12 517 ALA B CA 1
ATOM 8582 C C . ALA B 1 517 ? -13.984 -38.281 16.172 1 94.12 517 ALA B C 1
ATOM 8584 O O . ALA B 1 517 ? -13.5 -37.312 16.75 1 94.12 517 ALA B O 1
ATOM 8585 N N . LEU B 1 518 ? -13.492 -38.875 15.117 1 93.5 518 LEU B N 1
ATOM 8586 C CA . LEU B 1 518 ? -12.328 -38.281 14.469 1 93.5 518 LEU B CA 1
ATOM 8587 C C . LEU B 1 518 ? -12.656 -36.906 13.93 1 93.5 518 LEU B C 1
ATOM 8589 O O . LEU B 1 518 ? -11.852 -35.969 14.055 1 93.5 518 LEU B O 1
ATOM 8593 N N . LEU B 1 519 ? -13.812 -36.781 13.359 1 95.5 519 LEU B N 1
ATOM 8594 C CA . LEU B 1 519 ? -14.281 -35.5 12.844 1 95.5 519 LEU B CA 1
ATOM 8595 C C . LEU B 1 519 ? -14.391 -34.469 13.969 1 95.5 519 LEU B C 1
ATOM 8597 O O . LEU B 1 519 ? -13.961 -33.312 13.812 1 95.5 519 LEU B O 1
ATOM 8601 N N . ALA B 1 520 ? -14.938 -34.844 15.055 1 95.12 520 ALA B N 1
ATOM 8602 C CA . ALA B 1 520 ? -15.055 -33.969 16.219 1 95.12 520 ALA B CA 1
ATOM 8603 C C . ALA B 1 520 ? -13.68 -33.531 16.719 1 95.12 520 ALA B C 1
ATOM 8605 O O . ALA B 1 520 ? -13.492 -32.375 17.078 1 95.12 520 ALA B O 1
ATOM 8606 N N . GLY B 1 521 ? -12.812 -34.469 16.766 1 92.25 521 GLY B N 1
ATOM 8607 C CA . GLY B 1 521 ? -11.453 -34.125 17.172 1 92.25 521 GLY B CA 1
ATOM 8608 C C . GLY B 1 521 ? -10.797 -33.094 16.281 1 92.25 521 GLY B C 1
ATOM 8609 O O . GLY B 1 521 ? -10.164 -32.156 16.766 1 92.25 521 GLY B O 1
ATOM 8610 N N . ILE B 1 522 ? -10.922 -33.312 15 1 93.06 522 ILE B N 1
ATOM 8611 C CA . ILE B 1 522 ? -10.344 -32.375 14.031 1 93.06 522 ILE B CA 1
ATOM 8612 C C . ILE B 1 522 ? -10.992 -31 14.195 1 93.06 522 ILE B C 1
ATOM 8614 O O . ILE B 1 522 ? -10.297 -29.969 14.227 1 93.06 522 ILE B O 1
ATOM 8618 N N . TYR B 1 523 ? -12.281 -30.938 14.344 1 95.12 523 TYR B N 1
ATOM 8619 C CA . TYR B 1 523 ? -13 -29.688 14.492 1 95.12 523 TYR B CA 1
ATOM 8620 C C . TYR B 1 523 ? -12.539 -28.938 15.734 1 95.12 523 TYR B C 1
ATOM 8622 O O . TYR B 1 523 ? -12.172 -27.75 15.656 1 95.12 523 TYR B O 1
ATOM 8630 N N . PHE B 1 524 ? -12.555 -29.547 16.828 1 93.25 524 PHE B N 1
ATOM 8631 C CA . PHE B 1 524 ? -12.297 -28.859 18.094 1 93.25 524 PHE B CA 1
ATOM 8632 C C . PHE B 1 524 ? -10.82 -28.516 18.234 1 93.25 524 PHE B C 1
ATOM 8634 O O . PHE B 1 524 ? -10.469 -27.5 18.828 1 93.25 524 PHE B O 1
ATOM 8641 N N . THR B 1 525 ? -9.961 -29.359 17.688 1 89.12 525 THR B N 1
ATOM 8642 C CA . THR B 1 525 ? -8.547 -28.984 17.656 1 89.12 525 THR B CA 1
ATOM 8643 C C . THR B 1 525 ? -8.336 -27.734 16.812 1 89.12 525 THR B C 1
ATOM 8645 O O . THR B 1 525 ? -7.617 -26.828 17.219 1 89.12 525 THR B O 1
ATOM 8648 N N . THR B 1 526 ? -8.977 -27.734 15.625 1 91.88 526 THR B N 1
ATOM 8649 C CA . THR B 1 526 ? -8.891 -26.578 14.742 1 91.88 526 THR B CA 1
ATOM 8650 C C . THR B 1 526 ? -9.445 -25.344 15.422 1 91.88 526 THR B C 1
ATOM 8652 O O . THR B 1 526 ? -8.844 -24.266 15.359 1 91.88 526 THR B O 1
ATOM 8655 N N . SER B 1 527 ? -10.562 -25.516 16.109 1 92.88 527 SER B N 1
ATOM 8656 C CA . SER B 1 527 ? -11.234 -24.422 16.797 1 92.88 527 SER B CA 1
ATOM 8657 C C . SER B 1 527 ? -10.375 -23.859 17.938 1 92.88 527 SER B C 1
ATOM 8659 O O . SER B 1 527 ? -10.367 -22.656 18.172 1 92.88 527 SER B O 1
ATOM 8661 N N . LEU B 1 528 ? -9.703 -24.656 18.578 1 86.94 528 LEU B N 1
ATOM 8662 C CA . LEU B 1 528 ? -8.828 -24.219 19.672 1 86.94 528 LEU B CA 1
ATOM 8663 C C . LEU B 1 528 ? -7.602 -23.5 19.125 1 86.94 528 LEU B C 1
ATOM 8665 O O . LEU B 1 528 ? -7.191 -22.469 19.656 1 86.94 528 LEU B O 1
ATOM 8669 N N . MET B 1 529 ? -7.086 -24.047 18.109 1 84.38 529 MET B N 1
ATOM 8670 C CA . MET B 1 529 ? -5.875 -23.484 17.531 1 84.38 529 MET B CA 1
ATOM 8671 C C . MET B 1 529 ? -6.141 -22.078 16.969 1 84.38 529 MET B C 1
ATOM 8673 O O . MET B 1 529 ? -5.309 -21.188 17.109 1 84.38 529 MET B O 1
ATOM 8677 N N . THR B 1 530 ? -7.262 -21.906 16.391 1 87.62 530 THR B N 1
ATOM 8678 C CA . THR B 1 530 ? -7.562 -20.656 15.711 1 87.62 530 THR B CA 1
ATOM 8679 C C . THR B 1 530 ? -7.73 -19.516 16.719 1 87.62 530 THR B C 1
ATOM 8681 O O . THR B 1 530 ? -7.707 -18.344 16.344 1 87.62 530 THR B O 1
ATOM 8684 N N . MET B 1 531 ? -7.906 -19.859 18 1 81.94 531 MET B N 1
ATOM 8685 C CA . MET B 1 531 ? -7.996 -18.844 19.047 1 81.94 531 MET B CA 1
ATOM 8686 C C . MET B 1 531 ? -6.664 -18.109 19.219 1 81.94 531 MET B C 1
ATOM 8688 O O . MET B 1 531 ? -6.625 -16.984 19.703 1 81.94 531 MET B O 1
ATOM 8692 N N . PHE B 1 532 ? -5.688 -18.797 18.734 1 73.81 532 PHE B N 1
ATOM 8693 C CA . PHE B 1 532 ? -4.355 -18.234 18.969 1 73.81 532 PHE B CA 1
ATOM 8694 C C . PHE B 1 532 ? -3.672 -17.906 17.656 1 73.81 532 PHE B C 1
ATOM 8696 O O . PHE B 1 532 ? -2.686 -17.156 17.625 1 73.81 532 PHE B O 1
ATOM 8703 N N . ILE B 1 533 ? -4.191 -18.562 16.719 1 77.12 533 ILE B N 1
ATOM 8704 C CA . ILE B 1 533 ? -3.607 -18.391 15.383 1 77.12 533 ILE B CA 1
ATOM 8705 C C . ILE B 1 533 ? -4.645 -17.797 14.438 1 77.12 533 ILE B C 1
ATOM 8707 O O . ILE B 1 533 ? -5.848 -17.859 14.703 1 77.12 533 ILE B O 1
ATOM 8711 N N . SER B 1 534 ? -4.203 -17.109 13.43 1 79.12 534 SER B N 1
ATOM 8712 C CA . SER B 1 534 ? -5.168 -16.578 12.469 1 79.12 534 SER B CA 1
ATOM 8713 C C . SER B 1 534 ? -6 -17.703 11.852 1 79.12 534 SER B C 1
ATOM 8715 O O . SER B 1 534 ? -5.566 -18.859 11.805 1 79.12 534 SER B O 1
ATOM 8717 N N . ASN B 1 535 ? -7.172 -17.344 11.367 1 87.31 535 ASN B N 1
ATOM 8718 C CA . ASN B 1 535 ? -8.094 -18.312 10.781 1 87.31 535 ASN B CA 1
ATOM 8719 C C . ASN B 1 535 ? -7.477 -19 9.57 1 87.31 535 ASN B C 1
ATOM 8721 O O . ASN B 1 535 ? -7.523 -20.234 9.461 1 87.31 535 ASN B O 1
ATOM 8725 N N . THR B 1 536 ? -6.871 -18.281 8.766 1 85.19 536 THR B N 1
ATOM 8726 C CA . THR B 1 536 ? -6.301 -18.812 7.531 1 85.19 536 THR B CA 1
ATOM 8727 C C . THR B 1 536 ? -5.129 -19.734 7.828 1 85.19 536 THR B C 1
ATOM 8729 O O . THR B 1 536 ? -5.035 -20.828 7.262 1 85.19 536 THR B O 1
ATOM 8732 N N . ALA B 1 537 ? -4.27 -19.312 8.672 1 81 537 ALA B N 1
ATOM 8733 C CA . ALA B 1 537 ? -3.113 -20.141 9.039 1 81 537 ALA B CA 1
ATOM 8734 C C . ALA B 1 537 ? -3.553 -21.469 9.633 1 81 537 ALA B C 1
ATOM 8736 O O . ALA B 1 537 ? -2.961 -22.516 9.336 1 81 537 ALA B O 1
ATOM 8737 N N . THR B 1 538 ? -4.527 -21.391 10.422 1 86.5 538 THR B N 1
ATOM 8738 C CA . THR B 1 538 ? -5.047 -22.609 11.039 1 86.5 538 THR B CA 1
ATOM 8739 C C . THR B 1 538 ? -5.586 -23.562 9.977 1 86.5 538 THR B C 1
ATOM 8741 O O . THR B 1 538 ? -5.328 -24.766 10.023 1 86.5 538 THR B O 1
ATOM 8744 N N . ALA B 1 539 ? -6.312 -23.047 9.039 1 90.62 539 ALA B N 1
ATOM 8745 C CA . ALA B 1 539 ? -6.867 -23.875 7.969 1 90.62 539 ALA B CA 1
ATOM 8746 C C . ALA B 1 539 ? -5.762 -24.5 7.121 1 90.62 539 ALA B C 1
ATOM 8748 O O . ALA B 1 539 ? -5.836 -25.672 6.762 1 90.62 539 ALA B O 1
ATOM 8749 N N . VAL B 1 540 ? -4.805 -23.734 6.824 1 84.5 540 VAL B N 1
ATOM 8750 C CA . VAL B 1 540 ? -3.707 -24.203 5.988 1 84.5 540 VAL B CA 1
ATOM 8751 C C . VAL B 1 540 ? -2.961 -25.328 6.695 1 84.5 540 VAL B C 1
ATOM 8753 O O . VAL B 1 540 ? -2.506 -26.281 6.055 1 84.5 540 VAL B O 1
ATOM 8756 N N . LEU B 1 541 ? -2.855 -25.266 7.977 1 81.38 541 LEU B N 1
ATOM 8757 C CA . LEU B 1 541 ? -2.141 -26.25 8.773 1 81.38 541 LEU B CA 1
ATOM 8758 C C . LEU B 1 541 ? -2.977 -27.516 8.938 1 81.38 541 LEU B C 1
ATOM 8760 O O . LEU B 1 541 ? -2.459 -28.625 8.805 1 81.38 54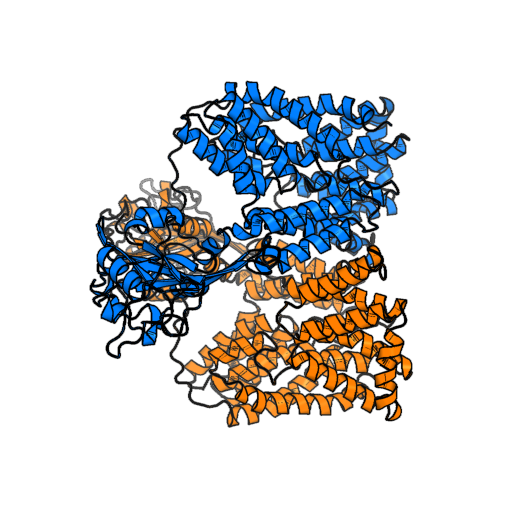1 LEU B O 1
ATOM 8764 N N . MET B 1 542 ? -4.184 -27.359 9.164 1 87.75 542 MET B N 1
ATOM 8765 C CA . MET B 1 542 ? -5.02 -28.484 9.594 1 87.75 542 MET B CA 1
ATOM 8766 C C . MET B 1 542 ? -5.629 -29.203 8.391 1 87.75 542 MET B C 1
ATOM 8768 O O . MET B 1 542 ? -5.953 -30.375 8.477 1 87.75 542 MET B O 1
ATOM 8772 N N . ALA B 1 543 ? -5.766 -28.531 7.285 1 91.56 543 ALA B N 1
ATOM 8773 C CA . ALA B 1 543 ? -6.465 -29.109 6.141 1 91.56 543 ALA B CA 1
ATOM 8774 C C . ALA B 1 543 ? -5.738 -30.344 5.621 1 91.56 543 ALA B C 1
ATOM 8776 O O . ALA B 1 543 ? -6.344 -31.406 5.453 1 91.56 543 ALA B O 1
ATOM 8777 N N . PRO B 1 544 ? -4.434 -30.266 5.402 1 86.19 544 PRO B N 1
ATOM 8778 C CA . PRO B 1 544 ? -3.742 -31.469 4.945 1 86.19 544 PRO B CA 1
ATOM 8779 C C . PRO B 1 544 ? -3.793 -32.594 5.969 1 86.19 544 PRO B C 1
ATOM 8781 O O . PRO B 1 544 ? -3.871 -33.781 5.59 1 86.19 544 PRO B O 1
ATOM 8784 N N . ILE B 1 545 ? -3.721 -32.281 7.195 1 84.19 545 ILE B N 1
ATOM 8785 C CA . ILE B 1 545 ? -3.793 -33.25 8.266 1 84.19 545 ILE B CA 1
ATOM 8786 C C . ILE B 1 545 ? -5.156 -33.938 8.242 1 84.19 545 ILE B C 1
ATOM 8788 O O . ILE B 1 545 ? -5.242 -35.188 8.352 1 84.19 545 ILE B O 1
ATOM 8792 N N . ALA B 1 546 ? -6.18 -33.188 8.078 1 91.56 546 ALA B N 1
ATOM 8793 C CA . ALA B 1 546 ? -7.535 -33.719 8.023 1 91.56 546 ALA B CA 1
ATOM 8794 C C . ALA B 1 546 ? -7.719 -34.625 6.801 1 91.56 546 ALA B C 1
ATOM 8796 O O . ALA B 1 546 ? -8.391 -35.656 6.879 1 91.56 546 ALA B O 1
ATOM 8797 N N . LEU B 1 547 ? -7.172 -34.219 5.699 1 91.62 547 LEU B N 1
ATOM 8798 C CA . LEU B 1 547 ? -7.27 -35 4.477 1 91.62 547 LEU B CA 1
ATOM 8799 C C . LEU B 1 547 ? -6.633 -36.375 4.664 1 91.62 547 LEU B C 1
ATOM 8801 O O . LEU B 1 547 ? -7.246 -37.406 4.352 1 91.62 547 LEU B O 1
ATOM 8805 N N . VAL B 1 548 ? -5.465 -36.406 5.184 1 86.69 548 VAL B N 1
ATOM 8806 C CA . VAL B 1 548 ? -4.734 -37.656 5.371 1 86.69 548 VAL B CA 1
ATOM 8807 C C . VAL B 1 548 ? -5.441 -38.531 6.414 1 86.69 548 VAL B C 1
ATOM 8809 O O . VAL B 1 548 ? -5.516 -39.75 6.27 1 86.69 548 VAL B O 1
ATOM 8812 N N . ALA B 1 549 ? -5.902 -37.906 7.426 1 87.75 549 ALA B N 1
ATOM 8813 C CA . ALA B 1 549 ? -6.641 -38.656 8.445 1 87.75 549 ALA B CA 1
ATOM 8814 C C . ALA B 1 549 ? -7.855 -39.344 7.848 1 87.75 549 ALA B C 1
ATOM 8816 O O . ALA B 1 549 ? -8.133 -40.531 8.164 1 87.75 549 ALA B O 1
ATOM 8817 N N . ALA B 1 550 ? -8.602 -38.656 7.059 1 92.38 550 ALA B N 1
ATOM 8818 C CA . ALA B 1 550 ? -9.766 -39.25 6.395 1 92.38 550 ALA B CA 1
ATOM 8819 C C . ALA B 1 550 ? -9.352 -40.406 5.504 1 92.38 550 ALA B C 1
ATOM 8821 O O . ALA B 1 550 ? -10.023 -41.438 5.477 1 92.38 550 ALA B O 1
ATOM 8822 N N . GLN B 1 551 ? -8.289 -40.219 4.797 1 89.06 551 GLN B N 1
ATOM 8823 C CA . GLN B 1 551 ? -7.793 -41.281 3.904 1 89.06 551 GLN B CA 1
ATOM 8824 C C . GLN B 1 551 ? -7.391 -42.5 4.688 1 89.06 551 GLN B C 1
ATOM 8826 O O . GLN B 1 551 ? -7.637 -43.625 4.242 1 89.06 551 GLN B O 1
ATOM 8831 N N . GLN B 1 552 ? -6.828 -42.344 5.762 1 84.94 552 GLN B N 1
ATOM 8832 C CA . GLN B 1 552 ? -6.344 -43.438 6.574 1 84.94 552 GLN B CA 1
ATOM 8833 C C . GLN B 1 552 ? -7.5 -44.281 7.113 1 84.94 552 GLN B C 1
ATOM 8835 O O . GLN B 1 552 ? -7.371 -45.5 7.281 1 84.94 552 GLN B O 1
ATOM 8840 N N . VAL B 1 553 ? -8.531 -43.625 7.418 1 89.44 553 VAL B N 1
ATOM 8841 C CA . VAL B 1 553 ? -9.68 -44.375 7.945 1 89.44 553 VAL B CA 1
ATOM 8842 C C . VAL B 1 553 ? -10.594 -44.781 6.801 1 89.44 553 VAL B C 1
ATOM 8844 O O . VAL B 1 553 ? -11.633 -45.406 7.027 1 89.44 553 VAL B O 1
ATOM 8847 N N . GLY B 1 554 ? -10.281 -44.375 5.621 1 89.69 554 GLY B N 1
ATOM 8848 C CA . GLY B 1 554 ? -10.953 -44.844 4.422 1 89.69 554 GLY B CA 1
ATOM 8849 C C . GLY B 1 554 ? -12.297 -44.188 4.184 1 89.69 554 GLY B C 1
ATOM 8850 O O . GLY B 1 554 ? -13.242 -44.844 3.73 1 89.69 554 GLY B O 1
ATOM 8851 N N . VAL B 1 555 ? -12.469 -43.031 4.566 1 94.06 555 VAL B N 1
ATOM 8852 C CA . VAL B 1 555 ? -13.734 -42.312 4.375 1 94.06 555 VAL B CA 1
ATOM 8853 C C . VAL B 1 555 ? -13.516 -41.094 3.494 1 94.06 555 VAL B C 1
ATOM 8855 O O . VAL B 1 555 ? -12.375 -40.719 3.221 1 94.06 555 VAL B O 1
ATOM 8858 N N . SER B 1 556 ? -14.648 -40.531 3.031 1 96.56 556 SER B N 1
ATOM 8859 C CA . SER B 1 556 ? -14.594 -39.312 2.232 1 96.56 556 SER B CA 1
ATOM 8860 C C . SER B 1 556 ? -14.039 -38.156 3.047 1 96.56 556 SER B C 1
ATOM 8862 O O . SER B 1 556 ? -14.414 -37.969 4.207 1 96.56 556 SER B O 1
ATOM 8864 N N . PRO B 1 557 ? -13.141 -37.375 2.445 1 96.75 557 PRO B N 1
ATOM 8865 C CA . PRO B 1 557 ? -12.484 -36.312 3.211 1 96.75 557 PRO B CA 1
ATOM 8866 C C . PRO B 1 557 ? -13.328 -35.031 3.305 1 96.75 557 PRO B C 1
ATOM 8868 O O . PRO B 1 557 ? -12.977 -34.094 4.051 1 96.75 557 PRO B O 1
ATOM 8871 N N . TYR B 1 558 ? -14.43 -34.844 2.611 1 97.62 558 TYR B N 1
ATOM 8872 C CA . TYR B 1 558 ? -15.172 -33.594 2.486 1 97.62 558 TYR B CA 1
ATOM 8873 C C . TYR B 1 558 ? -15.664 -33.125 3.848 1 97.62 558 TYR B C 1
ATOM 8875 O O . TYR B 1 558 ? -15.43 -31.984 4.227 1 97.62 558 TYR B O 1
ATOM 8883 N N . SER B 1 559 ? -16.281 -34.031 4.574 1 97.56 559 SER B N 1
ATOM 8884 C CA . SER B 1 559 ? -16.781 -33.656 5.883 1 97.56 559 SER B CA 1
ATOM 8885 C C . SER B 1 559 ? -15.656 -33.188 6.801 1 97.56 559 SER B C 1
ATOM 8887 O O . SER B 1 559 ? -15.828 -32.25 7.582 1 97.56 559 SER B O 1
ATOM 8889 N N . PHE B 1 560 ? -14.523 -33.812 6.719 1 96.5 560 PHE B N 1
ATOM 8890 C CA . PHE B 1 560 ? -13.375 -33.469 7.562 1 96.5 560 PHE B CA 1
ATOM 8891 C C . PHE B 1 560 ? -12.812 -32.125 7.207 1 96.5 560 PHE B C 1
ATOM 8893 O O . PHE B 1 560 ? -12.484 -31.328 8.094 1 96.5 560 PHE B O 1
ATOM 8900 N N . LEU B 1 561 ? -12.703 -31.828 5.945 1 97.56 561 LEU B N 1
ATOM 8901 C CA . LEU B 1 561 ? -12.164 -30.547 5.508 1 97.56 561 LEU B CA 1
ATOM 8902 C C . LEU B 1 561 ? -13.133 -29.422 5.82 1 97.56 561 LEU B C 1
ATOM 8904 O O . LEU B 1 561 ? -12.719 -28.312 6.172 1 97.56 561 LEU B O 1
ATOM 8908 N N . PHE B 1 562 ? -14.445 -29.672 5.703 1 97.81 562 PHE B N 1
ATOM 8909 C CA . PHE B 1 562 ? -15.43 -28.688 6.117 1 97.81 562 PHE B CA 1
ATOM 8910 C C . PHE B 1 562 ? -15.336 -28.422 7.613 1 97.81 562 PHE B C 1
ATOM 8912 O O . PHE B 1 562 ? -15.547 -27.297 8.062 1 97.81 562 PHE B O 1
ATOM 8919 N N . ALA B 1 563 ? -15.031 -29.469 8.359 1 97.38 563 ALA B N 1
ATOM 8920 C CA . ALA B 1 563 ? -14.828 -29.281 9.789 1 97.38 563 ALA B CA 1
ATOM 8921 C C . ALA B 1 563 ? -13.648 -28.344 10.062 1 97.38 563 ALA B C 1
ATOM 8923 O O . ALA B 1 563 ? -13.688 -27.547 10.992 1 97.38 563 ALA B O 1
ATOM 8924 N N . VAL B 1 564 ? -12.633 -28.469 9.266 1 95.62 564 VAL B N 1
ATOM 8925 C CA . VAL B 1 564 ? -11.445 -27.625 9.414 1 95.62 564 VAL B CA 1
ATOM 8926 C C . VAL B 1 564 ? -11.805 -26.172 9.156 1 95.62 564 VAL B C 1
ATOM 8928 O O . VAL B 1 564 ? -11.5 -25.297 9.969 1 95.62 564 VAL B O 1
ATOM 8931 N N . THR B 1 565 ? -12.445 -25.891 8.039 1 96.69 565 THR B N 1
ATOM 8932 C CA . THR B 1 565 ? -12.75 -24.5 7.703 1 96.69 565 THR B CA 1
ATOM 8933 C C . THR B 1 565 ? -13.742 -23.906 8.695 1 96.69 565 THR B C 1
ATOM 8935 O O . THR B 1 565 ? -13.633 -22.734 9.07 1 96.69 565 THR B O 1
ATOM 8938 N N . LEU B 1 566 ? -14.68 -24.703 9.133 1 96.69 566 LEU B N 1
ATOM 8939 C CA . LEU B 1 566 ? -15.633 -24.234 10.141 1 96.69 566 LEU B CA 1
ATOM 8940 C C . LEU B 1 566 ? -14.93 -23.953 11.461 1 96.69 566 LEU B C 1
ATOM 8942 O O . LEU B 1 566 ? -15.156 -22.906 12.07 1 96.69 566 LEU B O 1
ATOM 8946 N N . GLY B 1 567 ? -14.172 -24.875 11.867 1 95.38 567 GLY B N 1
ATOM 8947 C CA . GLY B 1 567 ? -13.43 -24.688 13.102 1 95.38 567 GLY B CA 1
ATOM 8948 C C . GLY B 1 567 ? -12.5 -23.5 13.078 1 95.38 567 GLY B C 1
ATOM 8949 O O . GLY B 1 567 ? -12.336 -22.797 14.086 1 95.38 567 GLY B O 1
ATOM 8950 N N . ALA B 1 568 ? -11.914 -23.266 11.961 1 93.81 568 ALA B N 1
ATOM 8951 C CA . ALA B 1 568 ? -10.945 -22.188 11.805 1 93.81 568 ALA B CA 1
ATOM 8952 C C . ALA B 1 568 ? -11.648 -20.828 11.727 1 93.81 568 ALA B C 1
ATOM 8954 O O . ALA B 1 568 ? -11.125 -19.828 12.195 1 93.81 568 ALA B O 1
ATOM 8955 N N . SER B 1 569 ? -12.859 -20.797 11.188 1 94.12 569 SER B N 1
ATOM 8956 C CA . SER B 1 569 ? -13.5 -19.531 10.844 1 94.12 569 SER B CA 1
ATOM 8957 C C . SER B 1 569 ? -14.469 -19.094 11.945 1 94.12 569 SER B C 1
ATOM 8959 O O . SER B 1 569 ? -14.859 -17.922 12 1 94.12 569 SER B O 1
ATOM 8961 N N . MET B 1 570 ? -14.852 -20 12.758 1 92.06 570 MET B N 1
ATOM 8962 C CA . MET B 1 570 ? -15.844 -19.672 13.781 1 92.06 570 MET B CA 1
ATOM 8963 C C . MET B 1 570 ? -15.164 -19.406 15.125 1 92.06 570 MET B C 1
ATOM 8965 O O . MET B 1 570 ? -15.414 -20.094 16.109 1 92.06 570 MET B O 1
ATOM 8969 N N . CYS B 1 571 ? -14.375 -18.438 15.109 1 89.06 571 CYS B N 1
ATOM 8970 C CA . CYS B 1 571 ? -13.695 -18.031 16.344 1 89.06 571 CYS B CA 1
ATOM 8971 C C . CYS B 1 571 ? -14.406 -16.828 16.984 1 89.06 571 CYS B C 1
ATOM 8973 O O . CYS B 1 571 ? -14.148 -15.688 16.609 1 89.06 571 CYS B O 1
ATOM 8975 N N . PHE B 1 572 ? -15.164 -17.078 18.062 1 93 572 PHE B N 1
ATOM 8976 C CA . PHE B 1 572 ? -16.031 -16.047 18.625 1 93 572 PHE B CA 1
ATOM 8977 C C . PHE B 1 572 ? -15.609 -15.711 20.047 1 93 572 PHE B C 1
ATOM 8979 O O . PHE B 1 572 ? -15.938 -14.633 20.562 1 93 572 PHE B O 1
ATOM 8986 N N . ALA B 1 573 ? -14.828 -16.5 20.672 1 90.62 573 ALA B N 1
ATOM 8987 C CA . ALA B 1 573 ? -14.539 -16.375 22.094 1 90.62 573 ALA B CA 1
ATOM 8988 C C . ALA B 1 573 ? -13.391 -15.398 22.328 1 90.62 573 ALA B C 1
ATOM 8990 O O . ALA B 1 573 ? -13.164 -14.969 23.469 1 90.62 573 ALA B O 1
ATOM 8991 N N . SER B 1 574 ? -12.734 -15.07 21.344 1 83.38 574 SER B N 1
ATOM 8992 C CA . SER B 1 574 ? -11.594 -14.172 21.484 1 83.38 574 SER B CA 1
ATOM 8993 C C . SER B 1 574 ? -11.758 -12.922 20.625 1 83.38 574 SER B C 1
ATOM 8995 O O . SER B 1 574 ? -12.086 -13.016 19.438 1 83.38 574 SER B O 1
ATOM 8997 N N . PRO B 1 575 ? -11.5 -11.711 21.312 1 81.75 575 PRO B N 1
ATOM 8998 C CA . PRO B 1 575 ? -11.602 -10.469 20.531 1 81.75 575 PRO B CA 1
ATOM 8999 C C . PRO B 1 575 ? -10.422 -10.273 19.578 1 81.75 575 PRO B C 1
ATOM 9001 O O . PRO B 1 575 ? -10.5 -9.453 18.656 1 81.75 575 PRO B O 1
ATOM 9004 N N . PHE B 1 576 ? -9.383 -11.078 19.719 1 73.12 576 PHE B N 1
ATOM 9005 C CA . PHE B 1 576 ? -8.141 -10.781 19 1 73.12 576 PHE B CA 1
ATOM 9006 C C . PHE B 1 576 ? -7.902 -11.797 17.891 1 73.12 576 PHE B C 1
ATOM 9008 O O . PHE B 1 576 ? -6.941 -11.68 17.125 1 73.12 576 PHE B O 1
ATOM 9015 N N . SER B 1 577 ? -8.773 -12.711 17.766 1 73.81 577 SER B N 1
ATOM 9016 C CA . SER B 1 577 ? -8.547 -13.781 16.812 1 73.81 577 SER B CA 1
ATOM 9017 C C . SER B 1 577 ? -8.812 -13.312 15.383 1 73.81 577 SER B C 1
ATOM 9019 O O . SER B 1 577 ? -8.266 -13.875 14.43 1 73.81 577 SER B O 1
ATOM 9021 N N . THR B 1 578 ? -9.688 -12.383 15.25 1 80.69 578 THR B N 1
ATOM 9022 C CA . THR B 1 578 ? -10.031 -11.867 13.93 1 80.69 578 THR B CA 1
ATOM 9023 C C . THR B 1 578 ? -10.305 -10.367 13.992 1 80.69 578 THR B C 1
ATOM 9025 O O . THR B 1 578 ? -10.797 -9.859 15 1 80.69 578 THR B O 1
ATOM 9028 N N . PRO B 1 579 ? -9.961 -9.695 12.984 1 80.88 579 PRO B N 1
ATOM 9029 C CA . PRO B 1 579 ? -10.086 -8.242 12.969 1 80.88 579 PRO B CA 1
ATOM 9030 C C . PRO B 1 579 ? -11.523 -7.773 13.219 1 80.88 579 PRO B C 1
ATOM 9032 O O . PRO B 1 579 ? -11.734 -6.812 13.961 1 80.88 579 PRO B O 1
ATOM 9035 N N . PRO B 1 580 ? -12.523 -8.445 12.703 1 87.25 580 PRO B N 1
ATOM 9036 C CA . PRO B 1 580 ? -13.883 -7.98 12.969 1 87.25 580 PRO B CA 1
ATOM 9037 C C . PRO B 1 580 ? -14.211 -7.938 14.461 1 87.25 580 PRO B C 1
ATOM 9039 O O . PRO B 1 580 ? -14.867 -7 14.93 1 87.25 580 PRO B O 1
ATOM 9042 N N . ASN B 1 581 ? -13.742 -8.859 15.227 1 89.31 581 ASN B N 1
ATOM 9043 C CA . ASN B 1 581 ? -13.977 -8.883 16.656 1 89.31 581 ASN B CA 1
ATOM 9044 C C . ASN B 1 581 ? -13.297 -7.707 17.359 1 89.31 581 ASN B C 1
ATOM 9046 O O . ASN B 1 581 ? -13.883 -7.078 18.234 1 89.31 581 ASN B O 1
ATOM 9050 N N . ALA B 1 582 ? -12.172 -7.395 16.984 1 80.94 582 ALA B N 1
ATOM 9051 C CA . ALA B 1 582 ? -11.414 -6.293 17.578 1 80.94 582 ALA B CA 1
ATOM 9052 C C . ALA B 1 582 ? -12.055 -4.949 17.234 1 80.94 582 ALA B C 1
ATOM 9054 O O . ALA B 1 582 ? -12.07 -4.035 18.062 1 80.94 582 ALA B O 1
ATOM 9055 N N . LEU B 1 583 ? -12.516 -4.852 16.094 1 82.56 583 LEU B N 1
ATOM 9056 C CA . LEU B 1 583 ? -13.125 -3.615 15.617 1 82.56 583 LEU B CA 1
ATOM 9057 C C . LEU B 1 583 ? -14.336 -3.242 16.469 1 82.56 583 LEU B C 1
ATOM 9059 O O . LEU B 1 583 ? -14.516 -2.074 16.828 1 82.56 583 LEU B O 1
ATOM 9063 N N . VAL B 1 584 ? -15.094 -4.195 16.844 1 89.56 584 VAL B N 1
ATOM 9064 C CA . VAL B 1 584 ? -16.328 -3.891 17.547 1 89.56 584 VAL B CA 1
ATOM 9065 C C . VAL B 1 584 ? -16.078 -3.814 19.047 1 89.56 584 VAL B C 1
ATOM 9067 O O . VAL B 1 584 ? -16.891 -3.273 19.797 1 89.56 584 VAL B O 1
ATOM 9070 N N . MET B 1 585 ? -14.984 -4.375 19.484 1 86.56 585 MET B N 1
ATOM 9071 C CA . MET B 1 585 ? -14.688 -4.371 20.906 1 86.56 585 MET B CA 1
ATOM 9072 C C . MET B 1 585 ? -14.625 -2.949 21.453 1 86.56 585 MET B C 1
ATOM 9074 O O . MET B 1 585 ? -15.273 -2.633 22.453 1 86.56 585 MET B O 1
ATOM 9078 N N . LYS B 1 586 ? -13.891 -2.08 20.766 1 74.06 586 LYS B N 1
ATOM 9079 C CA . LYS B 1 586 ? -13.75 -0.693 21.203 1 74.06 586 LYS B CA 1
ATOM 9080 C C . LYS B 1 586 ? -15.062 0.073 21.016 1 74.06 586 LYS B C 1
ATOM 9082 O O . LYS B 1 586 ? -15.477 0.82 21.906 1 74.06 586 LYS B O 1
ATOM 9087 N N . ALA B 1 587 ? -15.656 -0.139 19.953 1 78 587 ALA B N 1
ATOM 9088 C CA . ALA B 1 587 ? -16.891 0.57 19.625 1 78 587 ALA B CA 1
ATOM 9089 C C . ALA B 1 587 ? -18.016 0.186 20.594 1 78 587 ALA B C 1
ATOM 9091 O O . ALA B 1 587 ? -18.844 1.021 20.953 1 78 587 ALA B O 1
ATOM 9092 N N . GLY B 1 588 ? -18 -1.057 20.984 1 86.12 588 GLY B N 1
ATOM 9093 C CA . GLY B 1 588 ? -19.062 -1.546 21.859 1 86.12 588 GLY B CA 1
ATOM 9094 C C . GLY B 1 588 ? -18.703 -1.497 23.328 1 86.12 588 GLY B C 1
ATOM 9095 O O . GLY B 1 588 ? -19.547 -1.756 24.188 1 86.12 588 GLY B O 1
ATOM 9096 N N . GLY B 1 589 ? -17.422 -1.119 23.531 1 82.12 589 GLY B N 1
ATOM 9097 C CA . GLY B 1 589 ? -16.984 -1.092 24.922 1 82.12 589 GLY B CA 1
ATOM 9098 C C . GLY B 1 589 ? -16.969 -2.463 25.578 1 82.12 589 GLY B C 1
ATOM 9099 O O . GLY B 1 589 ? -17.344 -2.609 26.734 1 82.12 589 GLY B O 1
ATOM 9100 N N . TYR B 1 590 ? -16.656 -3.469 24.844 1 87.88 590 TYR B N 1
ATOM 9101 C CA . TYR B 1 590 ? -16.688 -4.84 25.344 1 87.88 590 TYR B CA 1
ATOM 9102 C C . TYR B 1 590 ? -15.398 -5.191 26.062 1 87.88 590 TYR B C 1
ATOM 9104 O O . TYR B 1 590 ? -14.336 -4.66 25.734 1 87.88 590 TYR B O 1
ATOM 9112 N N . THR B 1 591 ? -15.586 -6.043 26.953 1 85.38 591 THR B N 1
ATOM 9113 C CA . THR B 1 591 ? -14.422 -6.621 27.625 1 85.38 591 THR B CA 1
ATOM 9114 C C . THR B 1 591 ? -14.148 -8.031 27.109 1 85.38 591 THR B C 1
ATOM 9116 O O . THR B 1 591 ? -14.961 -8.602 26.391 1 85.38 591 THR B O 1
ATOM 9119 N N . PHE B 1 592 ? -13.008 -8.578 27.453 1 84.94 592 PHE B N 1
ATOM 9120 C CA . PHE B 1 592 ? -12.641 -9.938 27.062 1 84.94 592 PHE B CA 1
ATOM 9121 C C . PHE B 1 592 ? -13.672 -10.938 27.578 1 84.94 592 PHE B C 1
ATOM 9123 O O . PHE B 1 592 ? -14.031 -11.883 26.875 1 84.94 592 PHE B O 1
ATOM 9130 N N . MET B 1 593 ? -14.125 -10.688 28.734 1 87.69 593 MET B N 1
ATOM 9131 C CA . MET B 1 593 ? -15.07 -11.617 29.359 1 87.69 593 MET B CA 1
ATOM 9132 C C . MET B 1 593 ? -16.406 -11.602 28.625 1 87.69 593 MET B C 1
ATOM 9134 O O . MET B 1 593 ? -17.125 -12.602 28.625 1 87.69 593 MET B O 1
ATOM 9138 N N . ASP B 1 594 ? -16.734 -10.555 28.047 1 91.19 594 ASP B N 1
ATOM 9139 C CA . ASP B 1 594 ? -17.969 -10.5 27.25 1 91.19 594 ASP B CA 1
ATOM 9140 C C . ASP B 1 594 ? -17.906 -11.469 26.078 1 91.19 594 ASP B C 1
ATOM 9142 O O . ASP B 1 594 ? -18.906 -12.109 25.75 1 91.19 594 ASP B O 1
ATOM 9146 N N . TYR B 1 595 ? -16.766 -11.602 25.453 1 92.06 595 TYR B N 1
ATOM 9147 C CA . TYR B 1 595 ? -16.578 -12.516 24.328 1 92.06 595 TYR B CA 1
ATOM 9148 C C . TYR B 1 595 ? -16.641 -13.969 24.781 1 92.06 595 TYR B C 1
ATOM 9150 O O . TYR B 1 595 ? -17.156 -14.828 24.078 1 92.06 595 TYR B O 1
ATOM 9158 N N . VAL B 1 596 ? -16.125 -14.211 25.922 1 90.56 596 VAL B N 1
ATOM 9159 C CA . VAL B 1 596 ? -16.156 -15.562 26.469 1 90.56 596 VAL B CA 1
ATOM 9160 C C . VAL B 1 596 ? -17.594 -15.961 26.797 1 90.56 596 VAL B C 1
ATOM 9162 O O . VAL B 1 596 ? -18.031 -17.062 26.469 1 90.56 596 VAL B O 1
ATOM 9165 N N . LYS B 1 597 ? -18.312 -15.094 27.359 1 93.75 597 LYS B N 1
ATOM 9166 C CA . LYS B 1 597 ? -19.656 -15.383 27.812 1 93.75 597 LYS B CA 1
ATOM 9167 C C . LYS B 1 597 ? -20.609 -15.602 26.641 1 93.75 597 LYS B C 1
ATOM 9169 O O . LYS B 1 597 ? -21.5 -16.438 26.703 1 93.75 597 LYS B O 1
ATOM 9174 N N . VAL B 1 598 ? -20.406 -14.906 25.641 1 95.12 598 VAL B N 1
ATOM 9175 C CA . VAL B 1 598 ? -21.328 -14.961 24.516 1 95.12 598 VAL B CA 1
ATOM 9176 C C . VAL B 1 598 ? -20.734 -15.836 23.406 1 95.12 598 VAL B C 1
ATOM 9178 O O . VAL B 1 598 ? -21.422 -16.688 22.844 1 95.12 598 VAL B O 1
ATOM 9181 N N . GLY B 1 599 ? -19.5 -15.664 23.094 1 94.75 599 GLY B N 1
ATOM 9182 C CA . GLY B 1 599 ? -18.844 -16.328 21.969 1 94.75 599 GLY B CA 1
ATOM 9183 C C . GLY B 1 599 ? -18.562 -17.797 22.234 1 94.75 599 GLY B C 1
ATOM 9184 O O . GLY B 1 599 ? -18.719 -18.625 21.344 1 94.75 599 GLY B O 1
ATOM 9185 N N . LEU B 1 600 ? -18.094 -18.109 23.406 1 93.75 600 LEU B N 1
ATOM 9186 C CA . LEU B 1 600 ? -17.703 -19.484 23.719 1 93.75 600 LEU B CA 1
ATOM 9187 C C . LEU B 1 600 ? -18.906 -20.422 23.625 1 93.75 600 LEU B C 1
ATOM 9189 O O . LEU B 1 600 ? -18.828 -21.484 23 1 93.75 600 LEU B O 1
ATOM 9193 N N . PRO B 1 601 ? -20 -20.109 24.25 1 96 601 PRO B N 1
ATOM 9194 C CA . PRO B 1 601 ? -21.172 -20.984 24.094 1 96 601 PRO B CA 1
ATOM 9195 C C . PRO B 1 601 ? -21.562 -21.172 22.641 1 96 601 PRO B C 1
ATOM 9197 O O . PRO B 1 601 ? -21.922 -22.281 22.234 1 96 601 PRO B O 1
ATOM 9200 N N . LEU B 1 602 ? -21.547 -20.141 21.906 1 96.12 602 LEU B N 1
ATOM 9201 C CA . LEU B 1 602 ? -21.875 -20.234 20.484 1 96.12 602 LEU B CA 1
ATOM 9202 C C . LEU B 1 602 ? -20.922 -21.172 19.766 1 96.12 602 LEU B C 1
ATOM 9204 O O . LEU B 1 602 ? -21.344 -22.016 18.969 1 96.12 602 LEU B O 1
ATOM 9208 N N . GLN B 1 603 ? -19.672 -20.969 20 1 94.81 603 GLN B N 1
ATOM 9209 C CA . GLN B 1 603 ? -18.625 -21.781 19.375 1 94.81 603 GLN B CA 1
ATOM 9210 C C . GLN B 1 603 ? -18.797 -23.25 19.703 1 94.81 603 GLN B C 1
ATOM 9212 O O . GLN B 1 603 ? -18.656 -24.109 18.828 1 94.81 603 GLN B O 1
ATOM 9217 N N . ILE B 1 604 ? -19.094 -23.578 20.906 1 95.19 604 ILE B N 1
ATOM 9218 C CA . ILE B 1 604 ? -19.266 -24.953 21.359 1 95.19 604 ILE B CA 1
ATOM 9219 C C . ILE B 1 604 ? -20.531 -25.531 20.719 1 95.19 604 ILE B C 1
ATOM 9221 O O . ILE B 1 604 ? -20.516 -26.656 20.203 1 95.19 604 ILE B O 1
ATOM 9225 N N . ILE B 1 605 ? -21.609 -24.797 20.719 1 97.19 605 ILE B N 1
ATOM 9226 C CA . ILE B 1 605 ? -22.875 -25.281 20.172 1 97.19 605 ILE B CA 1
ATOM 9227 C C . ILE B 1 605 ? -22.734 -25.562 18.672 1 97.19 605 ILE B C 1
ATOM 9229 O O . ILE B 1 605 ? -23.188 -26.578 18.172 1 97.19 605 ILE B O 1
ATOM 9233 N N . ILE B 1 606 ? -22.125 -24.656 17.969 1 97 606 ILE B N 1
ATOM 9234 C CA . ILE B 1 606 ? -21.891 -24.859 16.531 1 97 606 ILE B CA 1
ATOM 9235 C C . ILE B 1 606 ? -21.047 -26.109 16.328 1 97 606 ILE B C 1
ATOM 9237 O O . ILE B 1 606 ? -21.344 -26.922 15.453 1 97 606 ILE B O 1
ATOM 9241 N N . GLY B 1 607 ? -19.984 -26.25 17.141 1 96.88 607 GLY B N 1
ATOM 9242 C CA . GLY B 1 607 ? -19.141 -27.438 17.031 1 96.88 607 GLY B CA 1
ATOM 9243 C C . GLY B 1 607 ? -19.891 -28.734 17.234 1 96.88 607 GLY B C 1
ATOM 9244 O O . GLY B 1 607 ? -19.75 -29.656 16.438 1 96.88 607 GLY B O 1
ATOM 9245 N N . VAL B 1 608 ? -20.688 -28.797 18.234 1 96.94 608 VAL B N 1
ATOM 9246 C CA . VAL B 1 608 ? -21.422 -30 18.562 1 96.94 608 VAL B CA 1
ATOM 9247 C C . VAL B 1 608 ? -22.453 -30.297 17.469 1 96.94 608 VAL B C 1
ATOM 9249 O O . VAL B 1 608 ? -22.547 -31.438 16.984 1 96.94 608 VAL B O 1
ATOM 9252 N N . VAL B 1 609 ? -23.188 -29.312 17.078 1 97.31 609 VAL B N 1
ATOM 9253 C CA . VAL B 1 609 ? -24.234 -29.516 16.078 1 97.31 609 VAL B CA 1
ATOM 9254 C C . VAL B 1 609 ? -23.609 -29.891 14.734 1 97.31 609 VAL B C 1
ATOM 9256 O O . VAL B 1 609 ? -24.062 -30.828 14.078 1 97.31 609 VAL B O 1
ATOM 9259 N N . MET B 1 610 ? -22.547 -29.234 14.344 1 96.81 610 MET B N 1
ATOM 9260 C CA . MET B 1 610 ? -21.984 -29.438 13.008 1 96.81 610 MET B CA 1
ATOM 9261 C C . MET B 1 610 ? -21.234 -30.75 12.93 1 96.81 610 MET B C 1
ATOM 9263 O O . MET B 1 610 ? -21.078 -31.328 11.852 1 96.81 610 MET B O 1
ATOM 9267 N N . THR B 1 611 ? -20.719 -31.234 14.055 1 95.94 611 THR B N 1
ATOM 9268 C CA . THR B 1 611 ? -20.078 -32.562 14.078 1 95.94 611 THR B CA 1
ATOM 9269 C C . THR B 1 611 ? -21.062 -33.625 13.609 1 95.94 611 THR B C 1
ATOM 9271 O O . THR B 1 611 ? -20.672 -34.594 12.969 1 95.94 611 THR B O 1
ATOM 9274 N N . PHE B 1 612 ? -22.328 -33.375 13.852 1 96.19 612 PHE B N 1
ATOM 9275 C CA . PHE B 1 612 ? -23.344 -34.344 13.461 1 96.19 612 PHE B CA 1
ATOM 9276 C C . PHE B 1 612 ? -23.984 -34 12.133 1 96.19 612 PHE B C 1
ATOM 9278 O O . PHE B 1 612 ? -24.438 -34.844 11.391 1 96.19 612 PHE B O 1
ATOM 9285 N N . VAL B 1 613 ? -23.984 -32.812 11.766 1 97.31 613 VAL B N 1
ATOM 9286 C CA . VAL B 1 613 ? -24.672 -32.344 10.562 1 97.31 613 VAL B CA 1
ATOM 9287 C C . VAL B 1 613 ? -23.766 -32.531 9.352 1 97.31 613 VAL B C 1
ATOM 9289 O O . VAL B 1 613 ? -24.25 -32.844 8.258 1 97.31 613 VAL B O 1
ATOM 9292 N N . LEU B 1 614 ? -22.453 -32.312 9.477 1 97.56 614 LEU B N 1
ATOM 9293 C CA . LEU B 1 614 ? -21.516 -32.344 8.352 1 97.56 614 LEU B CA 1
ATOM 9294 C C . LEU B 1 614 ? -21.547 -33.719 7.656 1 97.56 614 LEU B C 1
ATOM 9296 O O . LEU B 1 614 ? -21.641 -33.781 6.43 1 97.56 614 LEU B O 1
ATOM 9300 N N . PRO B 1 615 ? -21.609 -34.844 8.422 1 96.25 615 PRO B N 1
ATOM 9301 C CA . PRO B 1 615 ? -21.656 -36.156 7.754 1 96.25 615 PRO B CA 1
ATOM 9302 C C . PRO B 1 615 ? -23 -36.406 7.059 1 96.25 615 PRO B C 1
ATOM 9304 O O . PRO B 1 615 ? -23.078 -37.25 6.152 1 96.25 615 PRO B O 1
ATOM 9307 N N . LEU B 1 616 ? -24 -35.688 7.445 1 96.44 616 LEU B N 1
ATOM 9308 C CA . LEU B 1 616 ? -25.281 -35.781 6.766 1 96.44 616 LEU B CA 1
ATOM 9309 C C . LEU B 1 616 ? -25.25 -35.031 5.434 1 96.44 616 LEU B C 1
ATOM 9311 O O . LEU B 1 616 ? -25.875 -35.469 4.461 1 96.44 616 LEU B O 1
ATOM 9315 N N . LEU B 1 617 ? -24.562 -33.969 5.367 1 96.56 617 LEU B N 1
ATOM 9316 C CA . LEU B 1 617 ? -24.438 -33.188 4.145 1 96.56 617 LEU B CA 1
ATOM 9317 C C . LEU B 1 617 ? -23.391 -33.781 3.215 1 96.56 617 LEU B C 1
ATOM 9319 O O . LEU B 1 617 ? -23.562 -33.781 1.993 1 96.56 617 LEU B O 1
ATOM 9323 N N . PHE B 1 618 ? -22.312 -34.281 3.883 1 96.75 618 PHE B N 1
ATOM 9324 C CA . PHE B 1 618 ? -21.203 -34.875 3.174 1 96.75 618 PHE B CA 1
ATOM 9325 C C . PHE B 1 618 ? -20.875 -36.25 3.768 1 96.75 618 PHE B C 1
ATOM 9327 O O . PHE B 1 618 ? -19.984 -36.375 4.617 1 96.75 618 PHE B O 1
ATOM 9334 N N . PRO B 1 619 ? -21.469 -37.25 3.252 1 95.06 619 PRO B N 1
ATOM 9335 C CA . PRO B 1 619 ? -21.328 -38.594 3.834 1 95.06 619 PRO B CA 1
ATOM 9336 C C . PRO B 1 619 ? -19.906 -39.125 3.752 1 95.06 619 PRO B C 1
ATOM 9338 O O . PRO B 1 619 ? -19.172 -38.812 2.814 1 95.06 619 PRO B O 1
ATOM 9341 N N . TYR B 1 620 ? -19.672 -39.969 4.668 1 92.25 620 TYR B N 1
ATOM 9342 C CA . TYR B 1 620 ? -18.375 -40.656 4.727 1 92.25 620 TYR B CA 1
ATOM 9343 C C . TYR B 1 620 ? -18.172 -41.562 3.518 1 92.25 620 TYR B C 1
ATOM 9345 O O . TYR B 1 620 ? -19.125 -42.188 3.031 1 92.25 620 TYR B O 1
#

Solvent-accessible surface area (backbone atoms only — not comparable to full-atom values): 62152 Å² total; per-residue (Å²): 67,67,65,59,50,51,51,50,51,52,46,51,49,42,40,55,66,53,83,50,58,61,31,58,49,24,44,50,50,42,48,49,36,45,75,70,60,73,33,52,71,66,54,47,30,44,22,50,27,30,59,58,47,52,29,51,50,21,44,29,31,44,31,37,31,34,54,34,6,29,38,54,56,52,51,51,51,60,57,52,60,68,26,78,69,38,66,69,51,37,50,51,42,43,38,50,52,36,14,57,50,2,24,64,23,48,36,48,59,41,33,66,58,46,48,64,54,48,44,51,52,18,60,76,54,72,45,67,43,34,37,49,38,58,51,31,28,51,18,11,44,36,12,17,37,32,23,39,75,7,35,68,27,46,41,44,37,37,48,50,34,37,75,71,70,43,79,65,71,52,50,59,68,28,30,68,59,14,53,50,53,39,50,51,46,52,66,53,44,55,61,43,26,62,72,73,28,61,64,85,70,83,66,71,75,73,74,67,71,80,48,73,67,49,50,41,58,74,62,45,44,69,78,36,35,45,34,31,33,32,52,87,73,48,86,70,19,33,61,44,98,85,68,42,68,39,71,57,64,73,37,31,45,56,79,60,39,45,45,80,75,49,61,32,43,64,59,32,40,32,41,69,47,62,39,96,81,64,72,45,59,46,74,48,61,38,72,53,42,58,78,40,60,40,50,75,57,25,35,38,33,35,40,43,54,67,71,42,48,50,51,51,28,43,39,45,25,44,42,76,50,86,72,75,74,88,81,50,76,54,37,44,72,46,43,31,31,32,29,83,71,18,87,52,51,69,34,29,48,56,76,57,40,46,42,80,74,55,50,34,43,79,64,32,36,36,52,88,94,43,76,45,61,66,69,50,51,74,37,63,37,46,65,61,29,32,33,36,32,35,26,37,44,69,41,51,41,51,45,42,54,41,60,55,39,25,38,40,60,60,59,41,64,63,51,56,70,67,47,48,42,56,72,37,20,63,52,45,52,52,42,52,52,49,33,50,48,40,52,66,39,73,86,44,90,50,55,57,44,55,35,31,48,48,35,30,51,47,40,57,75,70,50,36,40,97,44,71,66,59,43,58,67,42,42,60,60,56,60,48,45,23,51,19,30,43,48,27,51,54,54,47,26,58,75,45,50,35,46,59,56,61,21,44,56,52,34,65,70,26,39,78,73,29,69,58,49,31,38,39,50,48,19,52,50,30,35,56,47,12,58,55,22,47,31,48,59,37,18,63,62,44,28,56,48,33,42,47,33,23,54,73,73,67,37,49,36,63,32,37,32,51,30,24,29,48,19,13,53,53,60,44,38,40,48,79,32,40,68,34,39,44,60,31,28,70,76,39,68,54,53,69,64,54,26,39,68,51,20,37,56,50,40,51,51,52,50,58,52,42,50,62,44,35,46,72,79,32,56,96,66,68,66,58,50,51,50,49,52,51,48,51,50,43,39,56,66,52,82,51,57,61,31,57,50,23,42,48,50,42,48,50,38,44,75,70,61,73,34,51,70,67,55,46,30,42,22,49,29,30,58,59,48,51,28,52,49,21,44,28,31,42,29,38,30,34,55,34,8,30,38,54,55,52,50,50,51,60,57,54,58,68,25,79,69,37,67,68,51,36,50,53,42,42,38,51,50,36,14,56,51,1,24,64,23,47,35,48,59,42,33,66,60,45,48,61,56,48,42,52,51,18,59,75,54,71,45,68,44,36,37,49,36,60,51,32,28,50,17,10,43,37,12,17,36,31,23,38,76,7,34,66,26,46,41,44,38,36,48,50,35,38,75,70,71,42,81,65,71,52,50,58,68,29,32,69,60,14,54,51,52,39,51,50,46,51,68,53,44,55,61,43,27,62,72,72,29,62,64,87,68,82,68,74,75,75,74,66,71,80,49,73,67,49,50,41,59,73,62,45,44,70,79,35,37,46,35,31,35,32,51,88,72,48,87,68,20,33,61,42,97,84,66,42,67,40,74,57,65,73,37,31,44,55,78,60,39,44,43,80,76,50,60,33,44,65,57,32,40,33,40,69,46,62,41,97,81,62,72,44,58,46,73,48,60,38,72,54,43,57,77,40,62,39,50,74,57,24,34,37,32,34,39,43,55,69,70,44,47,49,52,50,28,43,38,45,25,42,42,77,49,86,72,75,75,88,80,51,77,54,37,44,73,45,42,32,32,33,30,83,70,18,88,53,51,68,34,30,47,57,75,58,41,47,42,79,73,54,49,34,44,79,65,32,36,37,51,90,94,43,74,45,61,66,70,51,50,73,36,63,38,47,64,62,28,30,32,35,33,34,26,37,45,68,40,51,42,52,44,43,55,40,61,55,39,26,38,41,59,59,58,42,64,63,51,57,69,64,47,48,43,56,72,37,20,65,53,44,49,51,42,52,49,49,32,49,48,39,52,65,38,74,87,45,89,49,56,56,44,56,33,31,48,46,35,30,50,47,41,57,75,70,50,35,40,97,44,70,66,59,42,58,67,42,40,62,59,57,60,49,47,23,52,19,30,42,48,30,52,54,55,46,25,59,75,46,50,38,47,59,57,61,21,45,55,52,35,65,72,25,39,78,73,29,70,58,48,32,37,40,49,50,20,53,52,32,34,56,47,11,60,54,21,47,32,48,60,37,18,63,59,42,29,57,47,34,42,47,33,22,54,74,73,67,37,48,38,61,31,38,30,52,29,23,31,48,19,13,52,54,60,45,39,40,47,79,32,39,67,33,39,44,60,32,28,69,78,40,66,55,52,69,64,55,26,38,67,51,19,37,58,49,38,51,51,50,51,59,53,44,50,61,45,36,45,71,77,33,56,97

InterPro domains:
  IPR004680 Citrate transporter-like domain [PF03600] (13-567)
  IPR006037 Regulator of K+ conductance, C-terminal [PF02080] (333-400)
  IPR006037 Regulator of K+ conductance, C-terminal [PS51202] (319-405)
  IPR036721 Regulator of K+ conductance, C-terminal domain superfamily [G3DSA:3.30.70.1450] (243-321)
  IPR036721 Regulator of K+ conductance, C-terminal domain superfamily [G3DSA:3.30.70.1450] (330-406)
  IPR036721 Regulator of K+ conductance, C-terminal domain superfamily [SSF116726] (247-319)
  IPR036721 Regulator of K+ conductance, C-terminal domain superfamily [SSF116726] (323-402)
  IPR051679 Divalent Anion Sodium Symporter-Related Transporters [PTHR43652] (2-619)

Nearest PDB structures (foldseek):
  5uld-assembly2_D  TM=8.000E-01  e=9.480E-14  Vibrio cholerae O1 biovar El Tor str. N16961
  6okz-assembly2_A  TM=8.239E-01  e=2.580E-13  Vibrio cholerae O1 biovar El Tor str. N16961
  6ol1-assembly1_B  TM=7.602E-01  e=2.814E-13  Vibrio cholerae O1 biovar El Tor str. N16961
  4f35-assembly1_C  TM=8.084E-01  e=5.198E-12  Vibrio cholerae
  7jsj-assembly1_A  TM=8.097E-01  e=4.020E-11  Homo sapiens

Organism: NCBI:txid537011

Secondary structure (DSSP, 8-state):
-HHHHHHHHHHHHHHHH-SS-HHHHHHHHHHHHHHTTSS-HHHHHGGGG-HHHHHHHHHHHHHHHHHHTTHHHHHHHHHHGGGTT-HHHHHHHHHHHHHHHHTTS-HHHHHHHHHHHHHHHHHHTT--THHHHHHHHHHHHHHTTSSTTSSHHHHHHHHHHHHTTPPPPPTTTTHHHHHHHHHHHHHHHHHHHHHHS--------------HHHHHHHTTHHHHEEEEE--S--TTPPB-TTSPBP--TT-BHHHHTHHHHHS-EEEEEEEEEEPTTSS-EEEEEEE--TT-B--TTPEEEEES-HHHHHHHHHHHT-EE-S------SSEEEEEEEE-TT-TTTTSBHHHHTHHHHHSEEEEEEEETTEEE-SSGGGPBP-TT-EEEEEEEHHHHHHHHH-TTTEEESS-HHHHHHH---GGGHHHHHHHHHHHHHHHH-TTS---HHHHHHHHHHHHHHTTSSSSHHHHHHTS-HHHHHHHHHHHHHHHHHHHHTHHHHHHHHHHHHHGGG-HHHHHHHHHHHHHHHTTTS-HHHHHHHHHHHHHHHHHHTTS-SHHHHHHHHHHHH---S-TTSSHHHHHHHHHHT--HHHHHHHHHHHHHHHHHHHHHHHHHHS--/-HHHHHHHHHHHHHHHH-SS-HHHHHHHHHHHHHHTTSS-HHHHHGGGG-HHHHHHHHHHHHHHHHHHTTHHHHHHHHHHGGGTT-HHHHHHHHHHHHHHHHTTS-HHHHHHHHHHHHHHHHHHTT--THHHHHHHHHHHHHHTTSSTTSSHHHHHHHHHHHHTTPPPPPTTTTHHHHHHHHHHHHHHHHHHHHHHS--------------HHHHHHHTTHHHHEEEEE--S--TTPPB-TTSPBP--TT-BHHHHTHHHHHS-EEEEEEEEEEPTTSS-EEEEEEE--TT-B--TTPEEEEES-HHHHHHHHHHHT-EE-S------SSEEEEEEEE-TT-TTTTSBHHHHTHHHHHSEEEEEEEETTEEE-SSGGGPBP-TT-EEEEEEEHHHHHHHHH-TTTEEESS-HHHHHHH---GGGHHHHHHHHHHHHHHHH-TTS---HHHHHHHHHHHHHHTTSSSSHHHHHHTS-HHHHHHHHHHHHHHHHHHHHTHHHHHHHHHHHHHGGG-HHHHHHHHHHHHHHHTTTS-HHHHHHHHHHHHHHHHHHTTS-SHHHHHHHHHHHH---S-TTSSHHHHHHHHHHT--HHHHHHHHHHHHHHHHHHHHHHHHHHS--

Sequence (1240 aa):
MTTTLIILVITVALFIWGRVRADIVALTALAALLLLGILTPAEALAGFSSPIVIMMIGLFVVGGAIMQTGLAKLTGNKLMALSRGNETITFLLVMLVTSFIGAFVSNTGTVALMMPIIMSIAAGSGMQSSRFLMPLAFAGSLGGMLTLIGTPPNLVIDEVLTEGGYQPLAFFSFFPVGIIVIAIGIIVLMPLSKIFLSKKQNGKKKKQGKSLDDLVDEYQLLDNLHRYIVPSRRPSAALDENGEQMDIVGKTLKDLSIQKKYGVSIIEIRNEKKSRLGLVKDVSQNMAKSSSTIQVHDTLYIIGEEEKMKRFASDYGLRKMKDVKIDFYDLGLTEIVVMPTSNFAGLRIGDANLRKRFGINVLGVKRGDEYITENLIATKLHVGDMLLVQGEWTNLAHLAADTSNWVVIDQPEKTADKVLLDYKAPVAAAIMLLMIAMMVFDFIPVAPVTAVIIAGLLTVFAGCFRNVEAAYKTINWESIVLIAAMMPMSTALEKTGASALVSLGLVESLGSMGPTALLAGIYFTTSLMTMFISNTATAVLMAPIALVAAQQVGVSPYSFLFAVTLGASMCFASPFSTPPNALVMKAGGYTFMDYVKVGLPLQIIIGVVMTFVLPLLFPYMTTTLIILVITVALFIWGRVRADIVALTALAALLLLGILTPAEALAGFSSPIVIMMIGLFVVGGAIMQTGLAKLTGNKLMALSRGNETITFLLVMLVTSFIGAFVSNTGTVALMMPIIMSIAAGSGMQSSRFLMPLAFAGSLGGMLTLIGTPPNLVIDEVLTEGGYQPLAFFSFFPVGIIVIAIGIIVLMPLSKIFLSKKQNGKKKKQGKSLDDLVDEYQLLDNLHRYIVPSRRPSAALDENGEQMDIVGKTLKDLSIQKKYGVSIIEIRNEKKSRLGLVKDVSQNMAKSSSTIQVHDTLYIIGEEEKMKRFASDYGLRKMKDVKIDFYDLGLTEIVVMPTSNFAGLRIGDANLRKRFGINVLGVKRGDEYITENLIATKLHVGDMLLVQGEWTNLAHLAADTSNWVVIDQPEKTADKVLLDYKAPVAAAIMLLMIAMMVFDFIPVAPVTAVIIAGLLTVFAGCFRNVEAAYKTINWESIVLIAAMMPMSTALEKTGASALVSLGLVESLGSMGPTALLAGIYFTTSLMTMFISNTATAVLMAPIALVAAQQVGVSPYSFLFAVTLGASMCFASPFSTPPNALVMKAGGYTFMDYVKVGLPLQIIIGVVMTFVLPLLFPY

pLDDT: mean 86.67, std 8.57, range [44.06, 98.06]

Radius of gyration: 33.03 Å; Cα contacts (8 Å, |Δi|>4): 2248; chains: 2; bounding box: 75×90×100 Å